Protein AF-A0A3D0RNT8-F1 (afdb_monomer_lite)

Secondary structure (DSSP, 8-state):
-PPPPHHHHHTTSPTT----EE-TTSPEEPTTSHHHHHHHH--SSEEEETT--TT-TTPPPP-SSHHHHHHHHHHS---SSEEEEEETT-----SS-EEEETTT-TTTTTS-EEEEEEE---TT---B-S-EEESS-EEEEEE-S-EEEEEEEE---SSSSEEEEEEESS-EEEEEEE---PPP-TTS--EEEEEEESS-EEEES-B--S-SS-SEEEEESS-EEEES-B--S-SS-SEEEE-S-B-TTT-SB-----EEEE-SS-EE--S-SS-SEEEEESS-EEEESEE--S-SS-SEEEEE--TTS---EEEEEEE----TTSEEEEEEESS-EEEEEEE--SSSEEEEEE-TTTT--EEEES-BS--STTT--SS-SEEEEESS-EEEES-B--S-SS-SEEEEESS-EEEES-B--S---SS-TT--SEEEEESSS-EEEES-B----SSS-SEEEEE-TT--EEEESS-B--S-SSEEEEEEESSS-EEEES-B--S-SSEEEEEEE-TT--EEEES-EEES-SSEEEEEEESSS-EEEES-EEE-TTT-SEEEEEEEEEEEEES-EEES-SS-SEEEEEEEEEEEES-EEES-SS-SEEEEETTTSS-B-TTSPPP--EEEEES-EEES-SSEEEEEE--TT-EEEEEEPPEEES-SSEEEEE--PPPPBPPP--------S-PPEEEEE--SSSPPPEE--TTT-SEEEEE-TTS-EEEEETT--SEEEEEEE-GGG-SS---TT-EEEEEEEEEEE-TTS-B---TTS-EEEEEEPPGGGTTS--EEEEEETTHHHHT-EEEEPPBP-TT--EESSTT-TT---EEEEEEEEETTEEEEEES--EEEEEEE-

Foldseek 3Di:
DPDQDPVNVVVPDPPPDDDFQADPVRDTDDCPDPRVVCSVPFADFKKDAPPAFAPGPLIDGGDLALVVVLVDLLVDPDAAEIETEGALPADAPDPAENEAECVRNVRYLQHEYEYEAQANRDTPDRDHHAAHEHAAAYEYYPGEYEYEYERYAQNHPPQPLERYEEAYAEEYYYYNYEQEQFDHHPVGRWERYAYHYQYEYEYENYEQENTAEEREEYEYLAAYEAENYEQENYQYESYAYAQQPADPPPRAGPGQYEYEYEYPAAYYQEHYQYESEEYHHCAAYHEYRYEQAQYCAESYAEEHRPLVAHHEYEYENYEQFNNAHYESEEYYYCYAYEYYLYEFWAYQEGYAYENQSHQYEYEYENYEQDDDCRTAHAAESEEYDHSAEYYAELYEQENHQFESYAEEHQEEYEHENYEQEHYNNPLPQDGESEEYEYAAYEYEAYNYEQECRPQYWSYEEYYEDAYEYEHEDAYEQENHNEESYEYEYEQYEYEYYQYEQENYAHESYHEEYEHQYEYYYEHYEQEQYAAEPEEYEYHEYEYEAYRYEFYRLARYAEHYEYEYQEYEYENYEQEQHLHESYEYEHQEEYEAYQYEQYQYNAESYEYYYPDQVDHDAPPDDFGAYEYEYEEYEQEQYAAESYEYARELPHDYYYPDDYHYYNHNHYHYHYHHDHGHHDPPPPPPDPCDPQQAEAEAEAEQDDGDWDFDDVVRHQWYWYAYPQGWIKTWGPPQGFTKDKHWDDCVRDLDHPDPPKAFQTKMFMFGAHPVRDGDWQLPIKMKTKDFAPPVDQVFDKWKWFWDCPPPVRSIDTQTWDAFDPPDKAQSDPPDPVRSKIFGGTWDDDPRMIMTMIRHGGMMTMITD

Sequence (861 aa):
VEEITVPEILEQAPEGTEIVVVNEEGEAEPLATEEAAEIISNSDPMWCPEGVNPGGVGCTPPFSDFASLLIELNGGSYTGNGVIWVEDGYDGNDNAQIEFDGNVLTNLSNNNLTINGGWDGVHGGGNITGTSSLDVSMVFVNWNGNITLNDLDINATDGAGFGLFVSNTGNIALDNVSVNGTTTNSFGFGDGAVIDTTGNVNITESEFNNNATNGLQVESGGTVTLETVSASNNTLTGAFIDTCIYNNVSGLCDGNGSVTITSGTTNVFNNNSFTGLIVDSGGGITINNTEANGNDLDGALLTSADDNGTGNVNISDSEFSDNQNGYGLDVLTDGNIDLDNVTVNNNGTGAVLGSTYGTGYVNINDSTFGDSDTTGNTWTGLHIDSGSTITLNNVIASYNGTNGAYLDAVGDITVTDSQFNDNVHFNFPQDPGLYATSNGGNITLTNVVANNNQFGAGVVLLTNGTGNVSVSDTSQFNGNGTFGIQAKTYDGDITLTDVEASNNASKGAYLNAYGSGNVFITGGDFVENGSYGIYATSSQGEVNVEDVTVTGNNITKFGAFLSGLNVFVSDSIFQSNTEAGLVIVAKEQVDLVNVTADQNGVNGVEVYTSQTNGCIKSEDDVINIAVNVDGGTYTNNGEYGLVVVPGPEGTLVFVNPATFGGNGLGDYLLDLTAPENCPEKEPSEPKPPTKPNNVVQVPFTGGTPVEQDCDLFSNTILELPNGTWIKVGCPFEGFSNLEGVLEEDLPSSLGAGVEFVAGISTSLTDGEGNTILNEDGTVTITFQIPEDSRARSYSVLFWDETLNDGAGGWVKLPVYEFGTSFPLHPDNPEDGRTIISGVQRVGDTITLTVDFSGVFVLVTP

Radius of gyration: 38.36 Å; chains: 1; bounding box: 95×87×112 Å

Structure (mmCIF, N/CA/C/O backbone):
data_AF-A0A3D0RNT8-F1
#
_entry.id   AF-A0A3D0RNT8-F1
#
loop_
_atom_site.group_PDB
_atom_site.id
_atom_site.type_symbol
_atom_site.label_atom_id
_atom_site.label_alt_id
_atom_site.label_comp_id
_atom_site.label_asym_id
_atom_site.label_entity_id
_atom_site.label_seq_id
_atom_site.pdbx_PDB_ins_code
_atom_site.Cartn_x
_atom_site.Cartn_y
_atom_site.Cartn_z
_atom_site.occupancy
_atom_site.B_iso_or_equiv
_atom_site.auth_seq_id
_atom_site.auth_comp_id
_atom_site.auth_asym_id
_atom_site.auth_atom_id
_atom_site.pdbx_PDB_model_num
ATOM 1 N N . VAL A 1 1 ? -43.207 -20.445 27.427 1.00 36.94 1 VAL A N 1
ATOM 2 C CA . VAL A 1 1 ? -43.995 -21.572 27.987 1.00 36.94 1 VAL A CA 1
ATOM 3 C C . VAL A 1 1 ? -44.948 -20.945 28.992 1.00 36.94 1 VAL A C 1
ATOM 5 O O . VAL A 1 1 ? -44.554 -19.957 29.584 1.00 36.94 1 VAL A O 1
ATOM 8 N N . GLU A 1 2 ? -46.205 -21.380 29.073 1.00 34.06 2 GLU A N 1
ATOM 9 C CA . GLU A 1 2 ? -47.181 -20.803 30.017 1.00 34.06 2 GLU A CA 1
ATOM 10 C C . GLU A 1 2 ? -46.670 -21.047 31.451 1.00 34.06 2 GLU A C 1
ATOM 12 O O . GLU A 1 2 ? -46.320 -22.186 31.767 1.00 34.06 2 GLU A O 1
ATOM 17 N N . GLU A 1 3 ? -46.522 -19.989 32.257 1.00 37.88 3 GLU A N 1
ATOM 18 C CA . GLU A 1 3 ? -46.023 -20.082 33.636 1.00 37.88 3 GLU A CA 1
ATOM 19 C C . GLU A 1 3 ? -46.899 -21.027 34.459 1.00 37.88 3 GLU A C 1
ATOM 21 O O . GLU A 1 3 ? -48.123 -20.887 34.498 1.00 37.88 3 GLU A O 1
ATOM 26 N N . ILE A 1 4 ? -46.265 -21.994 35.122 1.00 46.75 4 ILE A N 1
ATOM 27 C CA . ILE A 1 4 ? -46.949 -22.892 36.048 1.00 46.75 4 ILE A CA 1
ATOM 28 C C . ILE A 1 4 ? -47.226 -22.092 37.316 1.00 46.75 4 ILE A C 1
ATOM 30 O O . ILE A 1 4 ? -46.309 -21.652 38.003 1.00 46.75 4 ILE A O 1
ATOM 34 N N . THR A 1 5 ? -48.497 -21.908 37.639 1.00 48.31 5 THR A N 1
ATOM 35 C CA . THR A 1 5 ? -48.896 -21.133 38.812 1.00 48.31 5 THR A CA 1
ATOM 36 C C . THR A 1 5 ? -48.579 -21.898 40.106 1.00 48.31 5 THR A C 1
ATOM 38 O O . THR A 1 5 ? -48.598 -23.131 40.135 1.00 48.31 5 THR A O 1
ATOM 41 N N . VAL A 1 6 ? -48.343 -21.196 41.221 1.00 47.06 6 VAL A N 1
ATOM 42 C CA . VAL A 1 6 ? -48.129 -21.814 42.552 1.00 47.06 6 VAL A CA 1
ATOM 43 C C . VAL A 1 6 ? -49.173 -22.909 42.888 1.00 47.06 6 VAL A C 1
ATOM 45 O O . VAL A 1 6 ? -48.781 -23.974 43.369 1.00 47.06 6 VAL A O 1
ATOM 48 N N . PRO A 1 7 ? -50.482 -22.752 42.583 1.00 51.47 7 PRO A N 1
ATOM 49 C CA . PRO A 1 7 ? -51.470 -23.826 42.732 1.00 51.47 7 PRO A CA 1
ATOM 50 C C . PRO A 1 7 ? -51.181 -25.099 41.920 1.00 51.47 7 PRO A C 1
ATOM 52 O O . PRO A 1 7 ? -51.441 -26.196 42.410 1.00 51.47 7 PRO A O 1
ATOM 55 N N . GLU A 1 8 ? -50.643 -24.978 40.706 1.00 53.38 8 GLU A N 1
ATOM 56 C CA . GLU A 1 8 ? -50.334 -26.108 39.817 1.00 53.38 8 GLU A CA 1
ATOM 57 C C . GLU A 1 8 ? -49.049 -26.841 40.233 1.00 53.38 8 GLU A C 1
ATOM 59 O O . GLU A 1 8 ? -48.955 -28.058 40.063 1.00 53.38 8 GLU A O 1
ATOM 64 N N . ILE A 1 9 ? -48.088 -26.141 40.849 1.00 51.59 9 ILE A N 1
ATOM 65 C CA . ILE A 1 9 ? -46.906 -26.751 41.490 1.00 51.59 9 ILE A CA 1
ATOM 66 C C . ILE A 1 9 ? -47.327 -27.536 42.741 1.00 51.59 9 ILE A C 1
ATOM 68 O O . ILE A 1 9 ? -46.897 -28.674 42.949 1.00 51.59 9 ILE A O 1
ATOM 72 N N . LEU A 1 10 ? -48.227 -26.968 43.550 1.00 52.38 10 LEU A N 1
ATOM 73 C CA . LEU A 1 10 ? -48.774 -27.614 44.748 1.00 52.38 10 LEU A CA 1
ATOM 74 C C . LEU A 1 10 ? -49.600 -28.875 44.422 1.00 52.38 10 LEU A C 1
ATOM 76 O O . LEU A 1 10 ? -49.674 -29.785 45.247 1.00 52.38 10 LEU A O 1
ATOM 80 N N . GLU A 1 11 ? -50.178 -28.972 43.219 1.00 58.00 11 GLU A N 1
ATOM 81 C CA . GLU A 1 11 ? -50.943 -30.141 42.754 1.00 58.00 11 GLU A CA 1
ATOM 82 C C . GLU A 1 11 ? -50.047 -31.334 42.345 1.00 58.00 11 GLU A C 1
ATOM 84 O O . GLU A 1 11 ? -50.513 -32.474 42.284 1.00 58.00 11 GLU A O 1
ATOM 89 N N . GLN A 1 12 ? -48.746 -31.102 42.118 1.00 56.34 12 GLN A N 1
ATOM 90 C CA . GLN A 1 12 ? -47.762 -32.142 41.778 1.00 56.34 12 GLN A CA 1
ATOM 91 C C . GLN A 1 12 ? -47.109 -32.801 43.008 1.00 56.34 12 GLN A C 1
ATOM 93 O O . GLN A 1 12 ? -46.410 -33.812 42.874 1.00 56.34 12 GLN A O 1
ATOM 98 N N . ALA A 1 13 ? -47.343 -32.274 44.215 1.00 52.44 13 ALA A N 1
ATOM 99 C CA . ALA A 1 13 ? -46.828 -32.852 45.452 1.00 52.44 13 ALA A CA 1
ATOM 100 C C . ALA A 1 13 ? -47.549 -34.180 45.800 1.00 52.44 13 ALA A C 1
ATOM 102 O O . ALA A 1 13 ? -48.777 -34.259 45.718 1.00 52.44 13 ALA A O 1
ATOM 103 N N . PRO A 1 14 ? -46.834 -35.246 46.225 1.00 60.78 14 PRO A N 1
ATOM 104 C CA . PRO A 1 14 ? -47.451 -36.509 46.635 1.00 60.78 14 PRO A CA 1
ATOM 105 C C . PRO A 1 14 ? -48.518 -36.317 47.724 1.00 60.78 14 PRO A C 1
ATOM 107 O O . PRO A 1 14 ? -48.289 -35.575 48.684 1.00 60.78 14 PRO A O 1
ATOM 110 N N . GLU A 1 15 ? -49.644 -37.038 47.623 1.00 53.56 15 GLU A N 1
ATOM 111 C CA . GLU A 1 15 ? -50.714 -37.017 48.634 1.00 53.56 15 GLU A CA 1
ATOM 112 C C . GLU A 1 15 ? -50.135 -37.264 50.041 1.00 53.56 15 GLU A C 1
ATOM 114 O O . GLU A 1 15 ? -49.601 -38.337 50.333 1.00 53.56 15 GLU A O 1
ATOM 119 N N . GLY A 1 16 ? -50.257 -36.264 50.921 1.00 56.41 16 GLY A N 1
ATOM 120 C CA . GLY A 1 16 ? -49.773 -36.313 52.306 1.00 56.41 16 GLY A CA 1
ATOM 121 C C . GLY A 1 16 ? -48.445 -35.595 52.576 1.00 56.41 16 GLY A C 1
ATOM 122 O O . GLY A 1 16 ? -47.957 -35.673 53.701 1.00 56.41 16 GLY A O 1
ATOM 123 N N . THR A 1 17 ? -47.871 -34.901 51.591 1.00 54.34 17 THR A N 1
ATOM 124 C CA . THR A 1 17 ? -46.724 -34.001 51.803 1.00 54.34 17 THR A CA 1
ATOM 125 C C . THR A 1 17 ? -47.194 -32.708 52.475 1.00 54.34 17 THR A C 1
ATOM 127 O O . THR A 1 17 ? -48.007 -31.979 51.913 1.00 54.34 17 THR A O 1
ATOM 130 N N . GLU A 1 18 ? -46.721 -32.433 53.690 1.00 53.91 18 GLU A N 1
ATOM 131 C CA . GLU A 1 18 ? -47.002 -31.183 54.406 1.00 53.91 18 GLU A CA 1
ATOM 132 C C . GLU A 1 18 ? -45.981 -30.126 53.960 1.00 53.91 18 GLU A C 1
ATOM 134 O O . GLU A 1 18 ? -44.794 -30.241 54.265 1.00 53.91 18 GLU A O 1
ATOM 139 N N . ILE A 1 19 ? -46.432 -29.141 53.179 1.00 57.56 19 ILE A N 1
ATOM 140 C CA . ILE A 1 19 ? -45.622 -27.991 52.761 1.00 57.56 19 ILE A CA 1
ATOM 141 C C . ILE A 1 19 ? -45.844 -26.892 53.796 1.00 57.56 19 ILE A C 1
ATOM 143 O O . ILE A 1 19 ? -46.975 -26.452 54.003 1.00 57.56 19 ILE A O 1
ATOM 147 N N . VAL A 1 20 ? -44.769 -26.494 54.471 1.00 61.50 20 VAL A N 1
ATOM 148 C CA . VAL A 1 20 ? -44.786 -25.458 55.504 1.00 61.50 20 VAL A CA 1
ATOM 149 C C . VAL A 1 20 ? -43.882 -24.331 55.039 1.00 61.50 20 VAL A C 1
ATOM 151 O O . VAL A 1 20 ? -42.683 -24.540 54.865 1.00 61.50 20 VAL A O 1
ATOM 154 N N . VAL A 1 21 ? -44.470 -23.157 54.837 1.00 60.28 21 VAL A N 1
ATOM 155 C CA . VAL A 1 21 ? -43.735 -21.904 54.659 1.00 60.28 21 VAL A CA 1
ATOM 156 C C . VAL A 1 21 ? -43.373 -21.406 56.049 1.00 60.28 21 VAL A C 1
ATOM 158 O O . VAL A 1 21 ? -44.198 -21.507 56.954 1.00 60.28 21 VAL A O 1
ATOM 161 N N . VAL A 1 22 ? -42.143 -20.948 56.261 1.00 59.16 22 VAL A N 1
ATOM 162 C CA . VAL A 1 22 ? -41.695 -20.437 57.563 1.00 59.16 22 VAL A CA 1
ATOM 163 C C . VAL A 1 22 ? -41.197 -19.007 57.415 1.00 59.16 22 VAL A C 1
ATOM 165 O O . VAL A 1 22 ? -40.478 -18.720 56.464 1.00 59.16 22 VAL A O 1
ATOM 168 N N . ASN A 1 23 ? -41.589 -18.128 58.337 1.00 58.38 23 ASN A N 1
ATOM 169 C CA . ASN A 1 23 ? -41.120 -16.742 58.375 1.00 58.38 23 ASN A CA 1
ATOM 170 C C . ASN A 1 23 ? -39.698 -16.630 58.966 1.00 58.38 23 ASN A C 1
ATOM 172 O O . ASN A 1 23 ? -39.095 -17.626 59.380 1.00 58.38 23 ASN A O 1
ATOM 176 N N . GLU A 1 24 ? -39.161 -15.408 59.028 1.00 48.56 24 GLU A N 1
ATOM 177 C CA . GLU A 1 24 ? -37.798 -15.113 59.504 1.00 48.56 24 GLU A CA 1
ATOM 178 C C . GLU A 1 24 ? -37.537 -15.546 60.964 1.00 48.56 24 GLU A C 1
ATOM 180 O O . GLU A 1 24 ? -36.390 -15.768 61.361 1.00 48.56 24 GLU A O 1
ATOM 185 N N . GLU A 1 25 ? -38.587 -15.741 61.770 1.00 60.88 25 GLU A N 1
ATOM 186 C CA . GLU A 1 25 ? -38.492 -16.254 63.142 1.00 60.88 25 GLU A CA 1
ATOM 187 C C . GLU A 1 25 ? -38.649 -17.784 63.255 1.00 60.88 25 GLU A C 1
ATOM 189 O O . GLU A 1 25 ? -38.535 -18.346 64.351 1.00 60.88 25 GLU A O 1
ATOM 194 N N . GLY A 1 26 ? -38.859 -18.481 62.133 1.00 52.38 26 GLY A N 1
ATOM 195 C CA . GLY A 1 26 ? -39.056 -19.930 62.072 1.00 52.38 26 GLY A CA 1
ATOM 196 C C . GLY A 1 26 ? -40.466 -20.386 62.463 1.00 52.38 26 GLY A C 1
ATOM 197 O O . GLY A 1 26 ? -40.655 -21.560 62.804 1.00 52.38 26 GLY A O 1
ATOM 198 N N . GLU A 1 27 ? -41.449 -19.484 62.445 1.00 72.44 27 GLU A N 1
ATOM 199 C CA . GLU A 1 27 ? -42.859 -19.799 62.669 1.00 72.44 27 GLU A CA 1
ATOM 200 C C . GLU A 1 27 ? -43.545 -20.172 61.348 1.00 72.44 27 GLU A C 1
ATOM 202 O O . GLU A 1 27 ? -43.221 -19.648 60.288 1.00 72.44 27 GLU A O 1
ATOM 207 N N . ALA A 1 28 ? -44.471 -21.133 61.402 1.00 69.75 28 ALA A N 1
ATOM 208 C CA . ALA A 1 28 ? -45.167 -21.634 60.221 1.00 69.75 28 ALA A CA 1
ATOM 209 C C . ALA A 1 28 ? -46.209 -20.625 59.717 1.00 69.75 28 ALA A C 1
ATOM 211 O O . ALA A 1 28 ? -47.204 -20.375 60.403 1.00 69.75 28 ALA A O 1
ATOM 212 N N . GLU A 1 29 ? -46.019 -20.141 58.494 1.00 70.69 29 GLU A N 1
ATOM 213 C CA . GLU A 1 29 ? -46.945 -19.270 57.785 1.00 70.69 29 GLU A CA 1
ATOM 214 C C . GLU A 1 29 ? -47.987 -20.084 56.997 1.00 70.69 29 GLU A C 1
ATOM 216 O O . GLU A 1 29 ? -47.645 -21.020 56.260 1.00 70.69 29 GLU A O 1
ATOM 221 N N . PRO A 1 30 ? -49.293 -19.789 57.141 1.00 75.69 30 PRO A N 1
ATOM 222 C CA . PRO A 1 30 ? -50.318 -20.460 56.356 1.00 75.69 30 PRO A CA 1
ATOM 223 C C . PRO A 1 30 ? -50.180 -20.108 54.871 1.00 75.69 30 PRO A C 1
ATOM 225 O O . PRO A 1 30 ? -50.306 -18.950 54.520 1.00 75.69 30 PRO A O 1
ATOM 228 N N . LEU A 1 31 ? -50.085 -21.104 53.984 1.00 62.34 31 LEU A N 1
ATOM 229 C CA . LEU A 1 31 ? -49.948 -20.974 52.512 1.00 62.34 31 LEU A CA 1
ATOM 230 C C . LEU A 1 31 ? -50.923 -20.016 51.782 1.00 62.34 31 LEU A C 1
ATOM 232 O O . LEU A 1 31 ? -50.772 -19.782 50.589 1.00 62.34 31 LEU A O 1
ATOM 236 N N . ALA A 1 32 ? -51.965 -19.525 52.455 1.00 63.22 32 ALA A N 1
ATOM 237 C CA . ALA A 1 32 ? -52.946 -18.584 51.919 1.00 63.22 32 ALA A CA 1
ATOM 238 C C . ALA A 1 32 ? -52.801 -17.157 52.489 1.00 63.22 32 ALA A C 1
ATOM 240 O O . ALA A 1 32 ? -53.681 -16.327 52.248 1.00 63.22 32 ALA A O 1
ATOM 241 N N . THR A 1 33 ? -51.772 -16.881 53.299 1.00 67.19 33 THR A N 1
ATOM 242 C CA . THR A 1 33 ? -51.439 -15.525 53.746 1.00 67.19 33 THR A CA 1
ATOM 243 C C . THR A 1 33 ? -50.652 -14.801 52.662 1.00 67.19 33 THR A C 1
ATOM 245 O O . THR A 1 33 ? -49.938 -15.419 51.879 1.00 67.19 33 THR A O 1
ATOM 248 N N . GLU A 1 34 ? -50.814 -13.480 52.613 1.00 57.44 34 GLU A N 1
ATOM 249 C CA . GLU A 1 34 ? -49.979 -12.596 51.789 1.00 57.44 34 GLU A CA 1
ATOM 250 C C . GLU A 1 34 ? -48.502 -12.759 52.178 1.00 57.44 34 GLU A C 1
ATOM 252 O O . GLU A 1 34 ? -47.658 -12.851 51.309 1.00 57.44 34 GLU A O 1
ATOM 257 N N . GLU A 1 35 ? -48.230 -12.988 53.463 1.00 57.88 35 GLU A N 1
ATOM 258 C CA . GLU A 1 35 ? -46.904 -13.278 54.024 1.00 57.88 35 GLU A CA 1
ATOM 259 C C . GLU A 1 35 ? -46.332 -14.626 53.539 1.00 57.88 35 GLU A C 1
ATOM 261 O O . GLU A 1 35 ? -45.178 -14.701 53.137 1.00 57.88 35 GLU A O 1
ATOM 266 N N . ALA A 1 36 ? -47.135 -15.696 53.458 1.00 60.16 36 ALA A N 1
ATOM 267 C CA . ALA A 1 36 ? -46.698 -16.951 52.839 1.00 60.16 36 ALA A CA 1
ATOM 268 C C . ALA A 1 36 ? -46.531 -16.832 51.320 1.00 60.16 36 ALA A C 1
ATOM 270 O O . ALA A 1 36 ? -45.703 -17.536 50.749 1.00 60.16 36 ALA A O 1
ATOM 271 N N . ALA A 1 37 ? -47.329 -15.979 50.672 1.00 58.16 37 ALA A N 1
ATOM 272 C CA . ALA A 1 37 ? -47.181 -15.674 49.259 1.00 58.16 37 ALA A CA 1
ATOM 273 C C . ALA A 1 37 ? -45.892 -14.886 49.014 1.00 58.16 37 ALA A C 1
ATOM 275 O O . ALA A 1 37 ? -45.153 -15.300 48.145 1.00 58.16 37 ALA A O 1
ATOM 276 N N . GLU A 1 38 ? -45.562 -13.866 49.809 1.00 54.59 38 GLU A N 1
ATOM 277 C CA . GLU A 1 38 ? -44.288 -13.128 49.768 1.00 54.59 38 GLU A CA 1
ATOM 278 C C . GLU A 1 38 ? -43.092 -14.057 50.033 1.00 54.59 38 GLU A C 1
ATOM 280 O O . GLU A 1 38 ? -42.132 -14.053 49.274 1.00 54.59 38 GLU A O 1
ATOM 285 N N . ILE A 1 39 ? -43.167 -14.956 51.021 1.00 56.38 39 ILE A N 1
ATOM 286 C CA . ILE A 1 39 ? -42.094 -15.938 51.272 1.00 56.38 39 ILE A CA 1
ATOM 287 C C . ILE A 1 39 ? -41.946 -16.949 50.111 1.00 56.38 39 ILE A C 1
ATOM 289 O O . ILE A 1 39 ? -40.857 -17.474 49.890 1.00 56.38 39 ILE A O 1
ATOM 293 N N . ILE A 1 40 ? -43.020 -17.239 49.366 1.00 56.16 40 ILE A N 1
ATOM 294 C CA . ILE A 1 40 ? -42.989 -18.085 48.155 1.00 56.16 40 ILE A CA 1
ATOM 295 C C . ILE A 1 40 ? -42.632 -17.274 46.887 1.00 56.16 40 ILE A C 1
ATOM 297 O O . ILE A 1 40 ? -42.178 -17.868 45.914 1.00 56.16 40 ILE A O 1
ATOM 301 N N . SER A 1 41 ? -42.847 -15.954 46.884 1.00 56.28 41 SER A N 1
ATOM 302 C CA . SER A 1 41 ? -42.858 -15.061 45.709 1.00 56.28 41 SER A CA 1
ATOM 303 C C . SER A 1 41 ? -41.675 -14.093 45.644 1.00 56.28 41 SER A C 1
ATOM 305 O O . SER A 1 41 ? -41.664 -13.245 44.757 1.00 56.28 41 SER A O 1
ATOM 307 N N . ASN A 1 42 ? -40.706 -14.166 46.551 1.00 61.03 42 ASN A N 1
ATOM 308 C CA . ASN A 1 42 ? -39.620 -13.195 46.562 1.00 61.03 42 ASN A CA 1
ATOM 309 C C . ASN A 1 42 ? -38.315 -13.820 46.093 1.00 61.03 42 ASN A C 1
ATOM 311 O O . ASN A 1 42 ? -37.627 -14.465 46.890 1.00 61.03 42 ASN A O 1
ATOM 315 N N . SER A 1 43 ? -37.902 -13.503 44.871 1.00 66.88 43 SER A N 1
ATOM 316 C CA . SER A 1 43 ? -36.477 -13.446 44.603 1.00 66.88 43 SER A CA 1
ATOM 317 C C . SER A 1 43 ? -36.131 -12.345 43.611 1.00 66.88 43 SER A C 1
ATOM 319 O O . SER A 1 43 ? -36.518 -12.407 42.465 1.00 66.88 43 SER A O 1
ATOM 321 N N . ASP A 1 44 ? -35.368 -11.368 44.104 1.00 74.88 44 ASP A N 1
ATOM 322 C CA . ASP A 1 44 ? -34.297 -10.615 43.435 1.00 74.88 44 ASP A CA 1
ATOM 323 C C . ASP A 1 44 ? -34.287 -9.102 43.748 1.00 74.88 44 ASP A C 1
ATOM 325 O O . ASP A 1 44 ? -35.303 -8.507 44.071 1.00 74.88 44 ASP A O 1
ATOM 329 N N . PRO A 1 45 ? -33.118 -8.441 43.735 1.00 91.88 45 PRO A N 1
ATOM 330 C CA . PRO A 1 45 ? -31.788 -9.037 43.773 1.00 91.88 45 PRO A CA 1
ATOM 331 C C . PRO A 1 45 ? -31.443 -9.562 45.184 1.00 91.88 45 PRO A C 1
ATOM 333 O O . PRO A 1 45 ? -31.858 -9.005 46.203 1.00 91.88 45 PRO A O 1
ATOM 336 N N . MET A 1 46 ? -30.663 -10.648 45.263 1.00 92.94 46 MET A N 1
ATOM 337 C CA . MET A 1 46 ? -30.217 -11.264 46.528 1.00 92.94 46 MET A CA 1
ATOM 338 C C . MET A 1 46 ? -28.705 -11.476 46.539 1.00 92.94 46 MET A C 1
ATOM 340 O O . MET A 1 46 ? -28.162 -12.085 45.624 1.00 92.94 46 MET A O 1
ATOM 344 N N . TRP A 1 47 ? -28.021 -11.068 47.611 1.00 96.31 47 TRP A N 1
ATOM 345 C CA . TRP A 1 47 ? -26.596 -11.355 47.793 1.00 96.31 47 TRP A CA 1
ATOM 346 C C . TRP A 1 47 ? -26.378 -12.615 48.633 1.00 96.31 47 TRP A C 1
ATOM 348 O O . TRP A 1 47 ? -26.988 -12.782 49.688 1.00 96.31 47 TRP A O 1
ATOM 358 N N . CYS A 1 48 ? -25.442 -13.464 48.219 1.00 95.62 48 CYS A N 1
ATOM 359 C CA . CYS A 1 48 ? -24.999 -14.649 48.945 1.00 95.62 48 CYS A CA 1
ATOM 360 C C . CYS A 1 48 ? -23.466 -14.714 49.020 1.00 95.62 48 CYS A C 1
ATOM 362 O O . CYS A 1 48 ? -22.794 -14.331 48.062 1.00 95.62 48 CYS A O 1
ATOM 364 N N . PRO A 1 49 ? -22.878 -15.254 50.105 1.00 96.19 49 PRO A N 1
ATOM 365 C CA . PRO A 1 49 ? -21.446 -15.532 50.145 1.00 96.19 49 PRO A CA 1
ATOM 366 C C . PRO A 1 49 ? -21.025 -16.489 49.022 1.00 96.19 49 PRO A C 1
ATOM 368 O O . PRO A 1 49 ? -21.768 -17.403 48.663 1.00 96.19 49 PRO A O 1
ATOM 371 N N . GLU A 1 50 ? -19.808 -16.330 48.503 1.00 95.56 50 GLU A N 1
ATOM 372 C CA . GLU A 1 50 ? -19.266 -17.208 47.462 1.00 95.56 50 GLU A CA 1
ATOM 373 C C . GLU A 1 50 ? -19.360 -18.692 47.871 1.00 95.56 50 GLU A C 1
ATOM 375 O O . GLU A 1 50 ? -18.977 -19.092 48.975 1.00 95.56 50 GLU A O 1
ATOM 380 N N . GLY A 1 51 ? -19.885 -19.522 46.965 1.00 92.56 51 GLY A N 1
ATOM 381 C CA . GLY A 1 51 ? -20.108 -20.953 47.196 1.00 92.56 51 GLY A CA 1
ATOM 382 C C . GLY A 1 51 ? -21.379 -21.297 47.986 1.00 92.56 51 GLY A C 1
ATOM 383 O O . GLY A 1 51 ? -21.608 -22.477 48.262 1.00 92.56 51 GLY A O 1
ATOM 384 N N . VAL A 1 52 ? -22.203 -20.308 48.345 1.00 93.50 52 VAL A N 1
ATOM 385 C CA . VAL A 1 52 ? -23.529 -20.501 48.947 1.00 93.50 52 VAL A CA 1
ATOM 386 C C . VAL A 1 52 ? -24.603 -20.269 47.884 1.00 93.50 52 VAL A C 1
ATOM 388 O O . VAL A 1 52 ? -24.638 -19.220 47.248 1.00 93.50 52 VAL A O 1
ATOM 391 N N . ASN A 1 53 ? -25.486 -21.253 47.700 1.00 89.75 53 ASN A N 1
ATOM 392 C CA . ASN A 1 53 ? -26.621 -21.131 46.783 1.00 89.75 53 ASN A CA 1
ATOM 393 C C . ASN A 1 53 ? -27.639 -20.088 47.296 1.00 89.75 53 ASN A C 1
ATOM 395 O O . ASN A 1 53 ? -27.744 -19.918 48.517 1.00 89.75 53 ASN A O 1
ATOM 399 N N . PRO A 1 54 ? -28.426 -19.463 46.399 1.00 89.81 54 PRO A N 1
ATOM 400 C CA . PRO A 1 54 ? -29.499 -18.526 46.746 1.00 89.81 54 PRO A CA 1
ATOM 401 C C . PRO A 1 54 ? -30.386 -19.022 47.892 1.00 89.81 54 PRO A C 1
ATOM 403 O O . PRO A 1 54 ? -30.758 -20.197 47.929 1.00 89.81 54 PRO A O 1
ATOM 406 N N . GLY A 1 55 ? -30.703 -18.155 48.854 1.00 84.56 55 GLY A N 1
ATOM 407 C CA . GLY A 1 55 ? -31.495 -18.506 50.041 1.00 84.56 55 GLY A CA 1
ATOM 408 C C . GLY A 1 55 ? -30.758 -19.344 51.098 1.00 84.56 55 GLY A C 1
ATOM 409 O O . GLY A 1 55 ? -31.361 -19.809 52.067 1.00 84.56 55 GLY A O 1
ATOM 410 N N . GLY A 1 56 ? -29.456 -19.582 50.922 1.00 86.38 56 GLY A N 1
ATOM 411 C CA . GLY A 1 56 ? -28.611 -20.290 51.878 1.00 86.38 56 GLY A CA 1
ATOM 412 C C . GLY A 1 56 ? -28.234 -19.467 53.117 1.00 86.38 56 GLY A C 1
ATOM 413 O O . GLY A 1 56 ? -28.527 -18.280 53.255 1.00 86.38 56 GLY A O 1
ATOM 414 N N . VAL A 1 57 ? -27.537 -20.111 54.059 1.00 87.50 57 VAL A N 1
ATOM 415 C CA . VAL A 1 57 ? -27.092 -19.449 55.297 1.00 87.50 57 VAL A CA 1
ATOM 416 C C . VAL A 1 57 ? -26.101 -18.330 54.973 1.00 87.50 57 VAL A C 1
ATOM 418 O O . VAL A 1 57 ? -25.032 -18.590 54.426 1.00 87.50 57 VAL A O 1
ATOM 421 N N . GLY A 1 58 ? -26.425 -17.111 55.406 1.00 89.12 58 GLY A N 1
ATOM 422 C CA . GLY A 1 58 ? -25.584 -15.927 55.223 1.00 89.12 58 GLY A CA 1
ATOM 423 C C . GLY A 1 58 ? -25.939 -15.082 54.001 1.00 89.12 58 GLY A C 1
ATOM 424 O O . GLY A 1 58 ? -25.320 -14.034 53.834 1.00 89.12 58 GLY A O 1
ATOM 425 N N . CYS A 1 59 ? -26.913 -15.506 53.189 1.00 92.44 59 CYS A N 1
ATOM 426 C CA . CYS A 1 59 ? -27.506 -14.649 52.168 1.00 92.44 59 CYS A CA 1
ATOM 427 C C . CYS A 1 59 ? -28.320 -13.515 52.804 1.00 92.44 59 CYS A C 1
ATOM 429 O O . CYS A 1 59 ? -28.793 -13.638 53.939 1.00 92.44 59 CYS A O 1
ATOM 431 N N . THR A 1 60 ? -28.484 -12.419 52.070 1.00 92.75 60 THR A N 1
ATOM 432 C CA . THR A 1 60 ? -29.464 -11.387 52.407 1.00 92.75 60 THR A CA 1
ATOM 433 C C . THR A 1 60 ? -30.885 -11.944 52.258 1.00 92.75 60 THR A C 1
ATOM 435 O O . THR A 1 60 ? -31.088 -12.927 51.537 1.00 92.75 60 THR A O 1
ATOM 438 N N . PRO A 1 61 ? -31.894 -11.303 52.869 1.00 87.94 61 PRO A N 1
ATOM 439 C CA . PRO A 1 61 ? -33.260 -11.406 52.369 1.00 87.94 61 PRO A CA 1
ATOM 440 C C . PRO A 1 61 ? -33.328 -11.018 50.874 1.00 87.94 61 PRO A C 1
ATOM 442 O O . PRO A 1 61 ? -32.436 -10.310 50.388 1.00 87.94 61 PRO A O 1
ATOM 445 N N . PRO A 1 62 ? -34.344 -11.482 50.130 1.00 84.75 62 PRO A N 1
ATOM 446 C CA . PRO A 1 62 ? -34.633 -10.974 48.791 1.00 84.75 62 PRO A CA 1
ATOM 447 C C . PRO A 1 62 ? -35.141 -9.526 48.866 1.00 84.75 62 PRO A C 1
ATOM 449 O O . PRO A 1 62 ? -35.799 -9.147 49.838 1.00 84.75 62 PRO A O 1
ATOM 452 N N . PHE A 1 63 ? -34.842 -8.726 47.844 1.00 88.19 63 PHE A N 1
ATOM 453 C CA . PHE A 1 63 ? -35.327 -7.348 47.719 1.00 88.19 63 PHE A CA 1
ATOM 454 C C . PHE A 1 63 ? -36.322 -7.227 46.560 1.00 88.19 63 PHE A C 1
ATOM 456 O O . PHE A 1 63 ? -36.890 -8.233 46.162 1.00 88.19 63 PHE A O 1
ATOM 463 N N . SER A 1 64 ? -36.637 -6.006 46.129 1.00 83.31 64 SER A N 1
ATOM 464 C CA . SER A 1 64 ? -37.441 -5.733 44.925 1.00 83.31 64 SER A CA 1
ATOM 465 C C . SER A 1 64 ? -36.703 -4.863 43.906 1.00 83.31 64 SER A C 1
ATOM 467 O O . SER A 1 64 ? -37.219 -4.603 42.824 1.00 83.31 64 SER A O 1
ATOM 469 N N . ASP A 1 65 ? -35.556 -4.315 44.310 1.00 88.88 65 ASP A N 1
ATOM 470 C CA . ASP A 1 65 ? -34.708 -3.418 43.536 1.00 88.88 65 ASP A CA 1
ATOM 471 C C . ASP A 1 65 ? -33.277 -3.444 44.102 1.00 88.88 65 ASP A C 1
ATOM 473 O O . ASP A 1 65 ? -33.043 -3.824 45.263 1.00 88.88 65 ASP A O 1
ATOM 477 N N . PHE A 1 66 ? -32.298 -3.030 43.295 1.00 93.56 66 PHE A N 1
ATOM 478 C CA . PHE A 1 66 ? -30.904 -2.965 43.735 1.00 93.56 66 PHE A CA 1
ATOM 479 C C . PHE A 1 66 ? -30.695 -1.900 44.806 1.00 93.56 66 PHE A C 1
ATOM 481 O O . PHE A 1 66 ? -29.858 -2.083 45.691 1.00 93.56 66 PHE A O 1
ATOM 488 N N . ALA A 1 67 ? -31.453 -0.802 44.779 1.00 90.75 67 ALA A N 1
ATOM 489 C CA . ALA A 1 67 ? -31.324 0.265 45.768 1.00 90.75 67 ALA A CA 1
ATOM 490 C C . ALA A 1 67 ? -31.532 -0.254 47.205 1.00 90.75 67 ALA A C 1
ATOM 492 O O . ALA A 1 67 ? -30.761 0.078 48.112 1.00 90.75 67 ALA A O 1
ATOM 493 N N . SER A 1 68 ? -32.535 -1.105 47.413 1.00 90.44 68 SER A N 1
ATOM 494 C CA . SER A 1 68 ? -32.860 -1.717 48.702 1.00 90.44 68 SER A CA 1
ATOM 495 C C . SER A 1 68 ? -31.809 -2.744 49.123 1.00 90.44 68 SER A C 1
ATOM 497 O O . SER A 1 68 ? -31.369 -2.721 50.276 1.00 90.44 68 SER A O 1
ATOM 499 N N . LEU A 1 69 ? -31.329 -3.570 48.185 1.00 93.44 69 LEU A N 1
ATOM 500 C CA . LEU A 1 69 ? -30.220 -4.495 48.434 1.00 93.44 69 LEU A CA 1
ATOM 501 C C . LEU A 1 69 ? -28.947 -3.747 48.858 1.00 93.44 69 LEU A C 1
ATOM 503 O O . LEU A 1 69 ? -28.311 -4.103 49.850 1.00 93.44 69 LEU A O 1
ATOM 507 N N . LEU A 1 70 ? -28.576 -2.686 48.142 1.00 94.25 70 LEU A N 1
ATOM 508 C CA . LEU A 1 70 ? -27.372 -1.901 48.420 1.00 94.25 70 LEU A CA 1
ATOM 509 C C . LEU A 1 70 ? -27.433 -1.219 49.798 1.00 94.25 70 LEU A C 1
ATOM 511 O O . LEU A 1 70 ? -26.418 -1.146 50.499 1.00 94.25 70 LEU A O 1
ATOM 515 N N . ILE A 1 71 ? -28.617 -0.769 50.234 1.00 92.69 71 ILE A N 1
ATOM 516 C CA . ILE A 1 71 ? -28.832 -0.241 51.592 1.00 92.69 71 ILE A CA 1
ATOM 517 C C . ILE A 1 71 ? -28.568 -1.324 52.649 1.00 92.69 71 ILE A C 1
ATOM 519 O O . ILE A 1 71 ? -27.874 -1.051 53.635 1.00 92.69 71 ILE A O 1
ATOM 523 N N . GLU A 1 72 ? -29.080 -2.541 52.447 1.00 94.56 72 GLU A N 1
ATOM 524 C CA . GLU A 1 72 ? -28.855 -3.670 53.357 1.00 94.56 72 GLU A CA 1
ATOM 525 C C . GLU A 1 72 ? -27.373 -4.073 53.403 1.00 94.56 72 GLU A C 1
ATOM 527 O O . GLU A 1 72 ? -26.808 -4.253 54.485 1.00 94.56 72 GLU A O 1
ATOM 532 N N . LEU A 1 73 ? -26.700 -4.144 52.251 1.00 95.12 73 LEU A N 1
ATOM 533 C CA . LEU A 1 73 ? -25.282 -4.508 52.171 1.00 95.12 73 LEU A CA 1
ATOM 534 C C . LEU A 1 73 ? -24.363 -3.514 52.896 1.00 95.12 73 LEU A C 1
ATOM 536 O O . LEU A 1 73 ? -23.361 -3.928 53.487 1.00 95.12 73 LEU A O 1
ATOM 540 N N . ASN A 1 74 ? -24.717 -2.226 52.898 1.00 93.19 74 ASN A N 1
ATOM 541 C CA . ASN A 1 74 ? -24.008 -1.178 53.637 1.00 93.19 74 ASN A CA 1
ATOM 542 C C . ASN A 1 74 ? -24.273 -1.246 55.156 1.00 93.19 74 ASN A C 1
ATOM 544 O O . ASN A 1 74 ? -23.381 -1.010 55.971 1.00 93.19 74 ASN A O 1
ATOM 548 N N . GLY A 1 75 ? -25.512 -1.556 55.557 1.00 81.25 75 GLY A N 1
ATOM 549 C CA . GLY A 1 75 ? -25.920 -1.619 56.966 1.00 81.25 75 GLY A CA 1
ATOM 550 C C . GLY A 1 75 ? -25.596 -2.938 57.680 1.00 81.25 75 GLY A C 1
ATOM 551 O O . GLY A 1 75 ? -25.563 -2.974 58.915 1.00 81.25 75 GLY A O 1
ATOM 552 N N . GLY A 1 76 ? -25.383 -4.015 56.921 1.00 74.25 76 GLY A N 1
ATOM 553 C CA . GLY A 1 76 ? -25.305 -5.386 57.416 1.00 74.25 76 GLY A CA 1
ATOM 554 C C . GLY A 1 76 ? -23.918 -5.879 57.845 1.00 74.25 76 GLY A C 1
ATOM 555 O O . GLY A 1 76 ? -22.919 -5.165 57.849 1.00 74.25 76 GLY A O 1
ATOM 556 N N . SER A 1 77 ? -23.858 -7.159 58.237 1.00 85.31 77 SER A N 1
ATOM 557 C CA . SER A 1 77 ? -22.620 -7.854 58.656 1.00 85.31 77 SER A CA 1
ATOM 558 C C . SER A 1 77 ? -21.951 -8.645 57.518 1.00 85.31 77 SER A C 1
ATOM 560 O O . SER A 1 77 ? -21.132 -9.528 57.784 1.00 85.31 77 SER A O 1
ATOM 562 N N . TYR A 1 78 ? -22.326 -8.373 56.265 1.00 92.69 78 TYR A N 1
ATOM 563 C CA . TYR A 1 78 ? -21.884 -9.115 55.083 1.00 92.69 78 TYR A CA 1
ATOM 564 C C . TYR A 1 78 ? -20.413 -8.811 54.778 1.00 92.69 78 TYR A C 1
ATOM 566 O O . TYR A 1 78 ? -20.001 -7.653 54.754 1.00 92.69 78 TYR A O 1
ATOM 574 N N . THR A 1 79 ? -19.597 -9.850 54.603 1.00 92.62 79 THR A N 1
ATOM 575 C CA . THR A 1 79 ? -18.153 -9.738 54.337 1.00 92.62 79 THR A CA 1
ATOM 576 C C . THR A 1 79 ? -17.690 -10.922 53.495 1.00 92.62 79 THR A C 1
ATOM 578 O O . THR A 1 79 ? -18.310 -11.985 53.542 1.00 92.62 79 THR A O 1
ATOM 581 N N . GLY A 1 80 ? -16.563 -10.768 52.799 1.00 94.62 80 GLY A N 1
ATOM 582 C CA . GLY A 1 80 ? -16.009 -11.811 51.936 1.00 94.62 80 GLY A CA 1
ATOM 583 C C . GLY A 1 80 ? -16.510 -11.703 50.498 1.00 94.62 80 GLY A C 1
ATOM 584 O O . GLY A 1 80 ? -17.252 -10.783 50.158 1.00 94.62 80 GLY A O 1
ATOM 585 N N . ASN A 1 81 ? -16.057 -12.631 49.655 1.00 97.69 81 ASN A N 1
ATOM 586 C CA . ASN A 1 81 ? -16.514 -12.730 48.272 1.00 97.69 81 ASN A CA 1
ATOM 587 C C . ASN A 1 81 ? -18.005 -13.075 48.248 1.00 97.69 81 ASN A C 1
ATOM 589 O O . ASN A 1 81 ? -18.471 -13.842 49.099 1.00 97.69 81 ASN A O 1
ATOM 593 N N . GLY A 1 82 ? -18.737 -12.556 47.270 1.00 96.56 82 GLY A N 1
ATOM 594 C CA . GLY A 1 82 ? -20.163 -12.827 47.164 1.00 96.56 82 GLY A CA 1
ATOM 595 C C . GLY A 1 82 ? -20.707 -12.758 45.750 1.00 96.56 82 GLY A C 1
ATOM 596 O O . GLY A 1 82 ? -20.094 -12.178 44.856 1.00 96.56 82 GLY A O 1
ATOM 597 N N . VAL A 1 83 ? -21.871 -13.375 45.588 1.00 97.25 83 VAL A N 1
ATOM 598 C CA . VAL A 1 83 ? -22.632 -13.462 44.348 1.00 97.25 83 VAL A CA 1
ATOM 599 C C . VAL A 1 83 ? -23.983 -12.797 44.577 1.00 97.25 83 VAL A C 1
ATOM 601 O O . VAL A 1 83 ? -24.686 -13.158 45.522 1.00 97.25 83 VAL A O 1
ATOM 604 N N . ILE A 1 84 ? -24.338 -11.836 43.734 1.00 97.06 84 ILE A N 1
ATOM 605 C CA . ILE A 1 84 ? -25.694 -11.309 43.626 1.00 97.06 84 ILE A CA 1
ATOM 606 C C . ILE A 1 84 ? -26.419 -12.128 42.566 1.00 97.06 84 ILE A C 1
ATOM 608 O O . ILE A 1 84 ? -25.932 -12.247 41.446 1.00 97.06 84 ILE A O 1
ATOM 612 N N . TRP A 1 85 ? -27.557 -12.697 42.932 1.00 95.19 85 TRP A N 1
ATOM 613 C CA . TRP A 1 85 ? -28.437 -13.434 42.035 1.00 95.19 85 TRP A CA 1
ATOM 614 C C . TRP A 1 85 ? -29.625 -12.553 41.663 1.00 95.19 85 TRP A C 1
ATOM 616 O O . TRP A 1 85 ? -30.249 -11.959 42.550 1.00 95.19 85 TRP A O 1
ATOM 626 N N . VAL A 1 86 ? -29.901 -12.475 40.365 1.00 94.62 86 VAL A N 1
ATOM 627 C CA . VAL A 1 86 ? -30.985 -11.689 39.765 1.00 94.62 86 VAL A CA 1
ATOM 628 C C . VAL A 1 86 ? -31.845 -12.640 38.937 1.00 94.62 86 VAL A C 1
ATOM 630 O O . VAL A 1 86 ? -31.293 -13.453 38.189 1.00 94.62 86 VAL A O 1
ATOM 633 N N . GLU A 1 87 ? -33.169 -12.620 39.111 1.00 92.38 87 GLU A N 1
ATOM 634 C CA . GLU A 1 87 ? -34.033 -13.567 38.406 1.00 92.38 87 GLU A CA 1
ATOM 635 C C . GLU A 1 87 ? -34.108 -13.246 36.910 1.00 92.38 87 GLU A C 1
ATOM 637 O O . GLU A 1 87 ? -33.983 -12.101 36.477 1.00 92.38 87 GLU A O 1
ATOM 642 N N . ASP A 1 88 ? -34.358 -14.271 36.099 1.00 89.38 88 ASP A N 1
ATOM 643 C CA . ASP A 1 88 ? -34.657 -14.153 34.663 1.00 89.38 88 ASP A CA 1
ATOM 644 C C . ASP A 1 88 ? -35.865 -13.234 34.397 1.00 89.38 88 ASP A C 1
ATOM 646 O O . ASP A 1 88 ? -35.949 -12.555 33.379 1.00 89.38 88 ASP A O 1
ATOM 650 N N . GLY A 1 89 ? -36.800 -13.180 35.351 1.00 85.56 89 GLY A N 1
ATOM 651 C CA . GLY A 1 89 ? -37.970 -12.309 35.304 1.00 85.56 89 GLY A CA 1
ATOM 652 C C . GLY A 1 89 ? -37.725 -10.860 35.731 1.00 85.56 89 GLY A C 1
ATOM 653 O O . GLY A 1 89 ? -38.685 -10.089 35.685 1.00 85.56 89 GLY A O 1
ATOM 654 N N . TYR A 1 90 ? -36.506 -10.482 36.144 1.00 87.44 90 TYR A N 1
ATOM 655 C CA . TYR A 1 90 ? -36.226 -9.124 36.615 1.00 87.44 90 TYR A CA 1
ATOM 656 C C . TYR A 1 90 ? -36.508 -8.099 35.520 1.00 87.44 90 TYR A C 1
ATOM 658 O O . TYR A 1 90 ? -35.945 -8.170 34.424 1.00 87.44 90 TYR A O 1
ATOM 666 N N . ASP A 1 91 ? -37.381 -7.139 35.823 1.00 71.94 91 ASP A N 1
ATOM 667 C CA . ASP A 1 91 ? -37.860 -6.143 34.867 1.00 71.94 91 ASP A CA 1
ATOM 668 C C . ASP A 1 91 ? -37.359 -4.720 35.147 1.00 71.94 91 ASP A C 1
ATOM 670 O O . ASP A 1 91 ? -37.880 -3.770 34.562 1.00 71.94 91 ASP A O 1
ATOM 674 N N . GLY A 1 92 ? -36.327 -4.568 35.988 1.00 66.06 92 GLY A N 1
ATOM 675 C CA . GLY A 1 92 ? -35.701 -3.274 36.256 1.00 66.06 92 GLY A CA 1
ATOM 676 C C . GLY A 1 92 ? -36.639 -2.310 36.984 1.00 66.06 92 GLY A C 1
ATOM 677 O O . GLY A 1 92 ? -36.971 -1.249 36.480 1.00 66.06 92 GLY A O 1
ATOM 678 N N . ASN A 1 93 ? -37.073 -2.624 38.207 1.00 70.25 93 ASN A N 1
ATOM 679 C CA . ASN A 1 93 ? -37.791 -1.642 39.041 1.00 70.25 93 ASN A CA 1
ATOM 680 C C . ASN A 1 93 ? -36.853 -0.580 39.664 1.00 70.25 93 ASN A C 1
ATOM 682 O O . ASN A 1 93 ? -37.186 0.062 40.670 1.00 70.25 93 ASN A O 1
ATOM 686 N N . ASP A 1 94 ? -35.682 -0.363 39.065 1.00 81.44 94 ASP A N 1
ATOM 687 C CA . ASP A 1 94 ? -34.673 0.570 39.532 1.00 81.44 94 ASP A CA 1
ATOM 688 C C . ASP A 1 94 ? -34.987 1.977 39.003 1.00 81.44 94 ASP A C 1
ATOM 690 O O . ASP A 1 94 ? -34.968 2.275 37.820 1.00 81.44 94 ASP A O 1
ATOM 694 N N . ASN A 1 95 ? -35.290 2.913 39.902 1.00 78.00 95 ASN A N 1
ATOM 695 C CA . ASN A 1 95 ? -35.670 4.279 39.502 1.00 78.00 95 ASN A CA 1
ATOM 696 C C . ASN A 1 95 ? -34.467 5.231 39.347 1.00 78.00 95 ASN A C 1
ATOM 698 O O . ASN A 1 95 ? -34.643 6.445 39.190 1.00 78.00 95 ASN A O 1
ATOM 702 N N . ALA A 1 96 ? -33.252 4.707 39.498 1.00 85.19 96 ALA A N 1
ATOM 703 C CA . ALA A 1 96 ? -31.994 5.433 39.431 1.00 85.19 96 ALA A CA 1
ATOM 704 C C . ALA A 1 96 ? -30.847 4.453 39.169 1.00 85.19 96 ALA A C 1
ATOM 706 O O . ALA A 1 96 ? -30.975 3.272 39.466 1.00 85.19 96 ALA A O 1
ATOM 707 N N . GLN A 1 97 ? -29.724 4.984 38.692 1.00 90.94 97 GLN A N 1
ATOM 708 C CA . GLN A 1 97 ? -28.455 4.278 38.523 1.00 90.94 97 GLN A CA 1
ATOM 709 C C . GLN A 1 97 ? -28.136 3.294 39.667 1.00 90.94 97 GLN A C 1
ATOM 711 O O . GLN A 1 97 ? -28.192 3.657 40.847 1.00 90.94 97 GLN A O 1
ATOM 716 N N . ILE A 1 98 ? -27.740 2.072 39.301 1.00 94.81 98 ILE A N 1
ATOM 717 C CA . ILE A 1 98 ? -27.296 1.023 40.225 1.00 94.81 98 ILE A CA 1
ATOM 718 C C . ILE A 1 98 ? -25.812 1.245 40.526 1.00 94.81 98 ILE A C 1
ATOM 720 O O . ILE A 1 98 ? -24.950 0.904 39.719 1.00 94.81 98 ILE A O 1
ATOM 724 N N . GLU A 1 99 ? -25.503 1.830 41.686 1.00 95.50 99 GLU A N 1
ATOM 725 C CA . GLU A 1 99 ? -24.137 2.237 42.045 1.00 95.50 99 GLU A CA 1
ATOM 726 C C . GLU A 1 99 ? -23.523 1.375 43.164 1.00 95.50 99 GLU A C 1
ATOM 728 O O . GLU A 1 99 ? -23.900 1.449 44.337 1.00 95.50 99 GLU A O 1
ATOM 733 N N . PHE A 1 100 ? -22.496 0.603 42.809 1.00 96.88 100 PHE A N 1
ATOM 734 C CA . PHE A 1 100 ? -21.603 -0.110 43.718 1.00 96.88 100 PHE A CA 1
ATOM 735 C C . PHE A 1 100 ? -20.373 0.751 44.042 1.00 96.88 100 PHE A C 1
ATOM 737 O O . PHE A 1 100 ? -19.302 0.586 43.453 1.00 96.88 100 PHE A O 1
ATOM 744 N N . ASP A 1 101 ? -20.509 1.662 45.009 1.00 96.50 101 ASP A N 1
ATOM 745 C CA . ASP A 1 101 ? -19.388 2.474 45.501 1.00 96.50 101 ASP A CA 1
ATOM 746 C C . ASP A 1 101 ? -18.656 1.786 46.662 1.00 96.50 101 ASP A C 1
ATOM 748 O O . ASP A 1 101 ? -19.188 1.610 47.763 1.00 96.50 101 ASP A O 1
ATOM 752 N N . GLY A 1 102 ? -17.386 1.442 46.454 1.00 95.50 102 GLY A N 1
ATOM 753 C CA . GLY A 1 102 ? -16.536 0.831 47.468 1.00 95.50 102 GLY A CA 1
ATOM 754 C C . GLY A 1 102 ? -16.180 1.736 48.655 1.00 95.50 102 GLY A C 1
ATOM 755 O O . GLY A 1 102 ? -15.748 1.218 49.692 1.00 95.50 102 GLY A O 1
ATOM 756 N N . ASN A 1 103 ? -16.406 3.054 48.559 1.00 95.19 103 ASN A N 1
ATOM 757 C CA . ASN A 1 103 ? -16.357 3.972 49.705 1.00 95.19 103 ASN A CA 1
ATOM 758 C C . ASN A 1 103 ? -17.611 3.887 50.587 1.00 95.19 103 ASN A C 1
ATOM 760 O O . ASN A 1 103 ? -17.558 4.266 51.760 1.00 95.19 103 ASN A O 1
ATOM 764 N N . VAL A 1 104 ? -18.723 3.392 50.039 1.00 95.44 104 VAL A N 1
ATOM 765 C CA . VAL A 1 104 ? -19.960 3.105 50.773 1.00 95.44 104 VAL A CA 1
ATOM 766 C C . VAL A 1 104 ? -19.902 1.672 51.303 1.00 95.44 104 VAL A C 1
ATOM 768 O O . VAL A 1 104 ? -19.922 1.456 52.513 1.00 95.44 104 VAL A O 1
ATOM 771 N N . LEU A 1 105 ? -19.699 0.694 50.419 1.00 95.75 105 LEU A N 1
ATOM 772 C CA . LEU A 1 105 ? -19.645 -0.740 50.726 1.00 95.75 105 LEU A CA 1
ATOM 773 C C . LEU A 1 105 ? -18.251 -1.192 51.202 1.00 95.75 105 LEU A C 1
ATOM 775 O O . LEU A 1 105 ? -17.676 -2.165 50.710 1.00 95.75 105 LEU A O 1
ATOM 779 N N . THR A 1 106 ? -17.686 -0.485 52.184 1.00 94.38 106 THR A N 1
ATOM 780 C CA . THR A 1 106 ? -16.303 -0.701 52.673 1.00 94.38 106 THR A CA 1
ATOM 781 C C . THR A 1 106 ? -16.040 -2.099 53.253 1.00 94.38 106 THR A C 1
ATOM 783 O O . THR A 1 106 ? -14.893 -2.548 53.321 1.00 94.38 106 THR A O 1
ATOM 786 N N . ASN A 1 107 ? -17.093 -2.798 53.681 1.00 93.69 107 ASN A N 1
ATOM 787 C CA . ASN A 1 107 ? -17.076 -4.182 54.159 1.00 93.69 107 ASN A CA 1
ATOM 788 C C . ASN A 1 107 ? -16.897 -5.213 53.032 1.00 93.69 107 ASN A C 1
ATOM 790 O O . ASN A 1 107 ? -16.424 -6.322 53.298 1.00 93.69 107 ASN A O 1
ATOM 794 N N . LEU A 1 108 ? -17.243 -4.850 51.794 1.00 95.44 108 LEU A N 1
ATOM 795 C CA . LEU A 1 108 ? -17.257 -5.747 50.639 1.00 95.44 108 LEU A CA 1
ATOM 796 C C . LEU A 1 108 ? -16.213 -5.380 49.586 1.00 95.44 108 LEU A C 1
ATOM 798 O O . LEU A 1 108 ? -15.669 -6.292 48.978 1.00 95.44 108 LEU A O 1
ATOM 802 N N . SER A 1 109 ? -15.853 -4.103 49.444 1.00 95.25 109 SER A N 1
ATOM 803 C CA . SER A 1 109 ? -15.061 -3.585 48.318 1.00 95.25 109 SER A CA 1
ATOM 804 C C . SER A 1 109 ? -13.666 -4.185 48.122 1.00 95.25 109 SER A C 1
ATOM 806 O O . SER A 1 109 ? -13.094 -4.067 47.045 1.00 95.25 109 SER A O 1
ATOM 808 N N . ASN A 1 110 ? -13.112 -4.872 49.125 1.00 95.94 110 ASN A N 1
ATOM 809 C CA . ASN A 1 110 ? -11.848 -5.615 49.011 1.00 95.94 110 ASN A CA 1
ATOM 810 C C . ASN A 1 110 ? -12.013 -7.084 48.585 1.00 95.94 110 ASN A C 1
ATOM 812 O O . ASN A 1 110 ? -11.034 -7.828 48.588 1.00 95.94 110 ASN A O 1
ATOM 816 N N . ASN A 1 111 ? -13.233 -7.517 48.281 1.00 96.69 111 ASN A N 1
ATOM 817 C CA . ASN A 1 111 ? -13.574 -8.894 47.947 1.00 96.69 111 ASN A CA 1
ATOM 818 C C . ASN A 1 111 ? -14.163 -8.973 46.538 1.00 96.69 111 ASN A C 1
ATOM 820 O O . ASN A 1 111 ? -14.651 -7.981 45.996 1.00 96.69 111 ASN A O 1
ATOM 824 N N . ASN A 1 112 ? -14.130 -10.167 45.954 1.00 97.88 112 ASN A N 1
ATOM 825 C CA . ASN A 1 112 ? -14.693 -10.397 44.632 1.00 97.88 112 ASN A CA 1
ATOM 826 C C . ASN A 1 112 ? -16.219 -10.304 44.678 1.00 97.88 112 ASN A C 1
ATOM 828 O O . ASN A 1 112 ? -16.852 -10.829 45.601 1.00 97.88 112 ASN A O 1
ATOM 832 N N . LEU A 1 113 ? -16.783 -9.663 43.663 1.00 98.19 113 LEU A N 1
ATOM 833 C CA . LEU A 1 113 ? -18.215 -9.541 43.464 1.00 98.19 113 LEU A CA 1
ATOM 834 C C . LEU A 1 113 ? -18.585 -10.177 42.130 1.00 98.19 113 LEU A C 1
ATOM 836 O O . LEU A 1 113 ? -18.037 -9.816 41.092 1.00 98.19 113 LEU A O 1
ATOM 840 N N . THR A 1 114 ? -19.532 -11.102 42.170 1.00 98.31 114 THR A N 1
ATOM 841 C CA . THR A 1 114 ? -20.175 -11.645 40.977 1.00 98.31 114 THR A CA 1
ATOM 842 C C . THR A 1 114 ? -21.631 -11.202 40.954 1.00 98.31 114 THR A C 1
ATOM 844 O O . THR A 1 114 ? -22.277 -11.211 41.999 1.00 98.31 114 THR A O 1
ATOM 847 N N . ILE A 1 115 ? -22.157 -10.836 39.792 1.00 97.81 115 ILE A N 1
ATOM 848 C CA . ILE A 1 115 ? -23.590 -10.660 39.556 1.00 97.81 115 ILE A CA 1
ATOM 849 C C . ILE A 1 115 ? -23.993 -11.664 38.479 1.00 97.81 115 ILE A C 1
ATOM 851 O O . ILE A 1 115 ? -23.456 -11.620 37.378 1.00 97.81 115 ILE A O 1
ATOM 855 N N . ASN A 1 116 ? -24.901 -12.574 38.824 1.00 96.31 116 ASN A N 1
ATOM 856 C CA . ASN A 1 116 ? -25.467 -13.570 37.920 1.00 96.31 116 ASN A CA 1
ATOM 857 C C . ASN A 1 116 ? -26.926 -13.216 37.649 1.00 96.31 116 ASN A C 1
ATOM 859 O O . ASN A 1 116 ? -27.756 -13.317 38.559 1.00 96.31 116 ASN A O 1
ATOM 863 N N . GLY A 1 117 ? -27.217 -12.818 36.415 1.00 95.69 117 GLY A N 1
ATOM 864 C CA . GLY A 1 117 ? -28.577 -12.717 35.913 1.00 95.69 117 GLY A CA 1
ATOM 865 C C . GLY A 1 117 ? -29.128 -14.053 35.431 1.00 95.69 117 GLY A C 1
ATOM 866 O O . GLY A 1 117 ? -28.448 -15.078 35.450 1.00 95.69 117 GLY A O 1
ATOM 867 N N . GLY A 1 118 ? -30.397 -14.047 35.034 1.00 94.06 118 GLY A N 1
ATOM 868 C CA . GLY A 1 118 ? -31.065 -15.201 34.451 1.00 94.06 118 GLY A CA 1
ATOM 869 C C . GLY A 1 118 ? -31.409 -16.311 35.439 1.00 94.06 118 GLY A C 1
ATOM 870 O O . GLY A 1 118 ? -31.698 -17.426 35.008 1.00 94.06 118 GLY A O 1
ATOM 871 N N . TRP A 1 119 ? -31.349 -16.069 36.749 1.00 94.00 119 TRP A N 1
ATOM 872 C CA . TRP A 1 119 ? -31.630 -17.099 37.747 1.00 94.00 119 TRP A CA 1
ATOM 873 C C . TRP A 1 119 ? -33.112 -17.517 37.742 1.00 94.00 119 TRP A C 1
ATOM 875 O O . TRP A 1 119 ? -34.008 -16.690 37.614 1.00 94.00 119 TRP A O 1
ATOM 885 N N . ASP A 1 120 ? -33.386 -18.810 37.930 1.00 89.31 120 ASP A N 1
ATOM 886 C CA . ASP A 1 120 ? -34.744 -19.381 37.922 1.00 89.31 120 ASP A CA 1
ATOM 887 C C . ASP A 1 120 ? -35.607 -19.076 39.168 1.00 89.31 120 ASP A C 1
ATOM 889 O O . ASP A 1 120 ? -36.713 -19.611 39.284 1.00 89.31 120 ASP A O 1
ATOM 893 N N . GLY A 1 121 ? -35.097 -18.296 40.128 1.00 85.12 121 GLY A N 1
ATOM 894 C CA . GLY A 1 121 ? -35.782 -17.962 41.387 1.00 85.12 121 GLY A CA 1
ATOM 895 C C . GLY A 1 121 ? -35.858 -19.105 42.408 1.00 85.12 121 GLY A C 1
ATOM 896 O O . GLY A 1 121 ? -36.358 -18.958 43.531 1.00 85.12 121 GLY A O 1
ATOM 897 N N . VAL A 1 122 ? -35.345 -20.295 42.073 1.00 83.69 122 VAL A N 1
ATOM 898 C CA . VAL A 1 122 ? -35.486 -21.473 42.933 1.00 83.69 122 VAL A CA 1
ATOM 899 C C . VAL A 1 122 ? -34.423 -21.468 44.026 1.00 83.69 122 VAL A C 1
ATOM 901 O O . VAL A 1 122 ? -33.259 -21.802 43.808 1.00 83.69 122 VAL A O 1
ATOM 904 N N . HIS A 1 123 ? -34.842 -21.171 45.257 1.00 82.31 123 HIS A N 1
ATOM 905 C CA . HIS A 1 123 ? -33.970 -21.185 46.431 1.00 82.31 123 HIS A CA 1
ATOM 906 C C . HIS A 1 123 ? -33.263 -22.540 46.617 1.00 82.31 123 HIS A C 1
ATOM 908 O O . HIS A 1 123 ? -33.856 -23.617 46.514 1.00 82.31 123 HIS A O 1
ATOM 914 N N . GLY A 1 124 ? -31.968 -22.492 46.924 1.00 77.81 124 GLY A N 1
ATOM 915 C CA . GLY A 1 124 ? -31.091 -23.657 47.021 1.00 77.81 124 GLY A CA 1
ATOM 916 C C . GLY A 1 124 ? -30.623 -24.215 45.670 1.00 77.81 124 GLY A C 1
ATOM 917 O O . GLY A 1 124 ? -29.725 -25.063 45.667 1.00 77.81 124 GLY A O 1
ATOM 918 N N . GLY A 1 125 ? -31.173 -23.737 44.550 1.00 79.50 125 GLY A N 1
ATOM 919 C CA . GLY A 1 125 ? -30.699 -23.956 43.184 1.00 79.50 125 GLY A CA 1
ATOM 920 C C . GLY A 1 125 ? -30.046 -22.689 42.625 1.00 79.50 125 GLY A C 1
ATOM 921 O O . GLY A 1 125 ? -30.384 -21.588 43.028 1.00 79.50 125 GLY A O 1
ATOM 922 N N . GLY A 1 126 ? -29.070 -22.848 41.734 1.00 83.62 126 GLY A N 1
ATOM 923 C CA . GLY A 1 126 ? -28.415 -21.734 41.035 1.00 83.62 126 GLY A CA 1
ATOM 924 C C . GLY A 1 126 ? -28.489 -21.935 39.527 1.00 83.62 126 GLY A C 1
ATOM 925 O O . GLY A 1 126 ? -27.473 -21.810 38.850 1.00 83.62 126 GLY A O 1
ATOM 926 N N . ASN A 1 127 ? -29.641 -22.400 39.026 1.00 90.69 127 ASN A N 1
ATOM 927 C CA . ASN A 1 127 ? -29.804 -22.641 37.596 1.00 90.69 127 ASN A CA 1
ATOM 928 C C . ASN A 1 127 ? -30.037 -21.308 36.885 1.00 90.69 127 ASN A C 1
ATOM 930 O O . ASN A 1 127 ? -30.831 -20.498 37.358 1.00 90.69 127 ASN A O 1
ATOM 934 N N . ILE A 1 128 ? -29.387 -21.139 35.738 1.00 92.94 128 ILE A N 1
ATOM 935 C CA . ILE A 1 128 ? -29.591 -20.006 34.837 1.00 92.94 128 ILE A CA 1
ATOM 936 C C . ILE A 1 128 ? -30.513 -20.458 33.697 1.00 92.94 128 ILE A C 1
ATOM 938 O O . ILE A 1 128 ? -30.266 -21.502 33.081 1.00 92.94 128 ILE A O 1
ATOM 942 N N . THR A 1 129 ? -31.602 -19.728 33.457 1.00 92.38 129 THR A N 1
ATOM 943 C CA . THR A 1 129 ? -32.619 -20.019 32.429 1.00 92.38 129 THR A CA 1
ATOM 944 C C . THR A 1 129 ? -32.691 -18.987 31.310 1.00 92.38 129 THR A C 1
ATOM 946 O O . THR A 1 129 ? -33.274 -19.298 30.268 1.00 92.38 129 THR A O 1
ATOM 949 N N . GLY A 1 130 ? -32.069 -17.823 31.488 1.00 92.62 130 GLY A N 1
ATOM 950 C CA . GLY A 1 130 ? -32.078 -16.723 30.529 1.00 92.62 130 GLY A CA 1
ATOM 951 C C . GLY A 1 130 ? -31.129 -15.606 30.953 1.00 92.62 130 GLY A C 1
ATOM 952 O O . GLY A 1 130 ? -30.016 -15.897 31.376 1.00 92.62 130 GLY A O 1
ATOM 953 N N . THR A 1 131 ? -31.566 -14.355 30.836 1.00 93.94 131 THR A N 1
ATOM 954 C CA . THR A 1 131 ? -30.776 -13.147 31.133 1.00 93.94 131 THR A CA 1
ATOM 955 C C . THR A 1 131 ? -31.642 -12.137 31.874 1.00 93.94 131 THR A C 1
ATOM 957 O O . THR A 1 131 ? -32.783 -11.918 31.472 1.00 93.94 131 THR A O 1
ATOM 960 N N . SER A 1 132 ? -31.108 -11.470 32.896 1.00 94.56 132 SER A N 1
ATOM 961 C CA . SER A 1 132 ? -31.862 -10.449 33.642 1.00 94.56 132 SER A CA 1
ATOM 962 C C . SER A 1 132 ? -31.770 -9.073 32.985 1.00 94.56 132 SER A C 1
ATOM 964 O O . SER A 1 132 ? -30.672 -8.628 32.651 1.00 94.56 132 SER A O 1
ATOM 966 N N . SER A 1 133 ? -32.901 -8.371 32.861 1.00 92.25 133 SER A N 1
ATOM 967 C CA . SER A 1 133 ? -32.959 -7.028 32.271 1.00 92.25 133 SER A CA 1
ATOM 968 C C . SER A 1 133 ? -32.843 -5.933 33.331 1.00 92.25 133 SER A C 1
ATOM 970 O O . SER A 1 133 ? -33.594 -5.911 34.300 1.00 92.25 133 SER A O 1
ATOM 972 N N . LEU A 1 134 ? -31.957 -4.968 33.106 1.00 91.88 134 LEU A N 1
ATOM 973 C CA . LEU A 1 134 ? -31.742 -3.782 33.937 1.00 91.88 134 LEU A CA 1
ATOM 974 C C . LEU A 1 134 ? -32.098 -2.539 33.110 1.00 91.88 134 LEU A C 1
ATOM 976 O O . LEU A 1 134 ? -31.623 -2.404 31.989 1.00 91.88 134 LEU A O 1
ATOM 980 N N . ASP A 1 135 ? -32.935 -1.632 33.614 1.00 88.94 135 ASP A N 1
ATOM 981 C CA . ASP A 1 135 ? -33.476 -0.488 32.847 1.00 88.94 135 ASP A CA 1
ATOM 982 C C . ASP A 1 135 ? -32.720 0.843 33.068 1.00 88.94 135 ASP A C 1
ATOM 984 O O . ASP A 1 135 ? -32.985 1.874 32.428 1.00 88.94 135 ASP A O 1
ATOM 988 N N . VAL A 1 136 ? -31.728 0.808 33.955 1.00 92.38 136 VAL A N 1
ATOM 989 C CA . VAL A 1 136 ? -30.861 1.922 34.350 1.00 92.38 136 VAL A CA 1
ATOM 990 C C . VAL A 1 136 ? -29.388 1.554 34.189 1.00 92.38 136 VAL A C 1
ATOM 992 O O . VAL A 1 136 ? -29.028 0.387 34.039 1.00 92.38 136 VAL A O 1
ATOM 995 N N . SER A 1 137 ? -28.519 2.564 34.235 1.00 95.00 137 SER A N 1
ATOM 996 C CA . SER A 1 137 ? -27.073 2.349 34.177 1.00 95.00 137 SER A CA 1
ATOM 997 C C . SER A 1 137 ? -26.547 1.608 35.411 1.00 95.00 137 SER A C 1
ATOM 999 O O . SER A 1 137 ? -27.044 1.790 36.527 1.00 95.00 137 SER A O 1
ATOM 1001 N N . MET A 1 138 ? -25.501 0.803 35.217 1.00 96.25 138 MET A N 1
ATOM 1002 C CA . MET A 1 138 ? -24.797 0.094 36.286 1.00 96.25 138 MET A CA 1
ATOM 1003 C C . MET A 1 138 ? -23.379 0.644 36.454 1.00 96.25 138 MET A C 1
ATOM 1005 O O . MET A 1 138 ? -22.643 0.813 35.482 1.00 96.25 138 MET A O 1
ATOM 1009 N N . VAL A 1 139 ? -22.994 0.930 37.699 1.00 97.19 139 VAL A N 1
ATOM 1010 C CA . VAL A 1 139 ? -21.751 1.628 38.038 1.00 97.19 139 VAL A CA 1
ATOM 1011 C C . VAL A 1 139 ? -21.001 0.912 39.147 1.00 97.19 139 VAL A C 1
ATOM 1013 O O . VAL A 1 139 ? -21.556 0.640 40.206 1.00 97.19 139 VAL A O 1
ATOM 1016 N N . PHE A 1 140 ? -19.706 0.691 38.941 1.00 97.94 140 PHE A N 1
ATOM 1017 C CA . PHE A 1 140 ? -18.778 0.204 39.955 1.00 97.94 140 PHE A CA 1
ATOM 1018 C C . PHE A 1 140 ? -17.645 1.206 40.114 1.00 97.94 140 PHE A C 1
ATOM 1020 O O . PHE A 1 140 ? -16.925 1.489 39.160 1.00 97.94 140 PHE A O 1
ATOM 1027 N N . VAL A 1 141 ? -17.461 1.730 41.323 1.00 97.12 141 VAL A N 1
ATOM 1028 C CA . VAL A 1 141 ? -16.398 2.699 41.619 1.00 97.12 141 VAL A CA 1
ATOM 1029 C C . VAL A 1 141 ? -15.708 2.354 42.928 1.00 97.12 141 VAL A C 1
ATOM 1031 O O . VAL A 1 141 ? -16.325 1.857 43.867 1.00 97.12 141 VAL A O 1
ATOM 1034 N N . ASN A 1 142 ? -14.408 2.641 43.016 1.00 95.19 142 ASN A N 1
ATOM 1035 C CA . ASN A 1 142 ? -13.602 2.423 44.225 1.00 95.19 142 ASN A CA 1
ATOM 1036 C C . ASN A 1 142 ? -13.586 0.958 44.707 1.00 95.19 142 ASN A C 1
ATOM 1038 O O . ASN A 1 142 ? -13.452 0.693 45.906 1.00 95.19 142 ASN A O 1
ATOM 1042 N N . TRP A 1 143 ? -13.739 0.001 43.789 1.00 96.00 143 TRP A N 1
ATOM 1043 C CA . TRP A 1 143 ? -13.734 -1.424 44.108 1.00 96.00 143 TRP A CA 1
ATOM 1044 C C . TRP A 1 143 ? -12.331 -2.022 43.927 1.00 96.00 143 TRP A C 1
ATOM 1046 O O . TRP A 1 143 ? -11.647 -1.756 42.942 1.00 96.00 143 TRP A O 1
ATOM 1056 N N . ASN A 1 144 ? -11.872 -2.832 44.881 1.00 95.88 144 ASN A N 1
ATOM 1057 C CA . ASN A 1 144 ? -10.540 -3.448 44.837 1.00 95.88 144 ASN A CA 1
ATOM 1058 C C . ASN A 1 144 ? -10.566 -4.926 44.442 1.00 95.88 144 ASN A C 1
ATOM 1060 O O . ASN A 1 144 ? -9.580 -5.440 43.921 1.00 95.88 144 ASN A O 1
ATOM 1064 N N . GLY A 1 145 ? -11.663 -5.628 44.727 1.00 95.88 145 GLY A N 1
ATOM 1065 C CA . GLY A 1 145 ? -11.827 -7.012 44.296 1.00 95.88 145 GLY A CA 1
ATOM 1066 C C . GLY A 1 145 ? -12.094 -7.140 42.798 1.00 95.88 145 GLY A C 1
ATOM 1067 O O . GLY A 1 145 ? -12.291 -6.151 42.087 1.00 95.88 145 GLY A O 1
ATOM 1068 N N . ASN A 1 146 ? -12.130 -8.382 42.325 1.00 98.12 146 ASN A N 1
ATOM 1069 C CA . ASN A 1 146 ? -12.562 -8.663 40.960 1.00 98.12 146 ASN A CA 1
ATOM 1070 C C . ASN A 1 146 ? -14.074 -8.443 40.830 1.00 98.12 146 ASN A C 1
ATOM 1072 O O . ASN A 1 146 ? -14.813 -8.690 41.788 1.00 98.12 146 ASN A O 1
ATOM 1076 N N . ILE A 1 147 ? -14.520 -8.029 39.649 1.00 98.62 147 ILE A N 1
ATOM 1077 C CA . ILE A 1 147 ? -15.938 -7.908 39.304 1.00 98.62 147 ILE A CA 1
ATOM 1078 C C . ILE A 1 147 ? -16.231 -8.886 38.168 1.00 98.62 147 ILE A C 1
ATOM 1080 O O . ILE A 1 147 ? -15.484 -8.965 37.194 1.00 98.62 147 ILE A O 1
ATOM 1084 N N . THR A 1 148 ? -17.304 -9.654 38.311 1.00 98.69 148 THR A N 1
ATOM 1085 C CA . THR A 1 148 ? -17.783 -10.589 37.292 1.00 98.69 148 THR A CA 1
ATOM 1086 C C . THR A 1 148 ? -19.265 -10.357 37.052 1.00 98.69 148 THR A C 1
ATOM 1088 O O . THR A 1 148 ? -20.030 -10.382 38.012 1.00 98.69 148 THR A O 1
ATOM 1091 N N . LEU A 1 149 ? -19.665 -10.140 35.805 1.00 98.75 149 LEU A N 1
ATOM 1092 C CA . LEU A 1 149 ? -21.059 -9.968 35.402 1.00 98.75 149 LEU A CA 1
ATOM 1093 C C . LEU A 1 149 ? -21.414 -11.061 34.398 1.00 98.75 149 LEU A C 1
ATOM 1095 O O . LEU A 1 149 ? -20.708 -11.201 33.403 1.00 98.75 149 LEU A O 1
ATOM 1099 N N . ASN A 1 150 ? -22.483 -11.806 34.667 1.00 98.44 150 ASN A N 1
ATOM 1100 C CA . ASN A 1 150 ? -22.939 -12.890 33.807 1.00 98.44 150 ASN A CA 1
ATOM 1101 C C . ASN A 1 150 ? -24.429 -12.742 33.495 1.00 98.44 150 ASN A C 1
ATOM 1103 O O . ASN A 1 150 ? -25.207 -12.468 34.414 1.00 98.44 150 ASN A O 1
ATOM 1107 N N . ASP A 1 151 ? -24.814 -12.985 32.243 1.00 97.88 151 ASP A N 1
ATOM 1108 C CA . ASP A 1 151 ? -26.212 -13.138 31.814 1.00 97.88 151 ASP A CA 1
ATOM 1109 C C . ASP A 1 151 ? -27.091 -11.900 32.105 1.00 97.88 151 ASP A C 1
ATOM 1111 O O . ASP A 1 151 ? -28.178 -11.996 32.687 1.00 97.88 151 ASP A O 1
ATOM 1115 N N . LEU A 1 152 ? -26.613 -10.712 31.719 1.00 97.31 152 LEU A N 1
ATOM 1116 C CA . LEU A 1 152 ? -27.282 -9.426 31.973 1.00 97.31 152 LEU A CA 1
ATOM 1117 C C . LEU A 1 152 ? -27.581 -8.667 30.680 1.00 97.31 152 LEU A C 1
ATOM 1119 O O . LEU A 1 152 ? -26.730 -8.578 29.802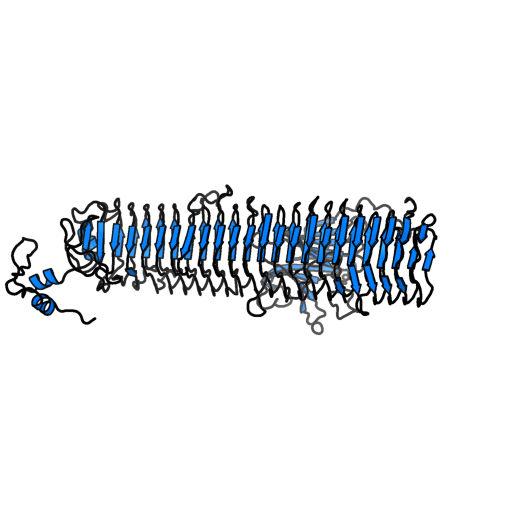 1.00 97.31 152 LEU A O 1
ATOM 1123 N N . ASP A 1 153 ? -28.747 -8.027 30.616 1.00 95.94 153 ASP A N 1
ATOM 1124 C CA . ASP A 1 153 ? -29.112 -7.062 29.575 1.00 95.94 153 ASP A CA 1
ATOM 1125 C C . ASP A 1 153 ? -29.332 -5.672 30.195 1.00 95.94 153 ASP A C 1
ATOM 1127 O O . ASP A 1 153 ? -30.324 -5.425 30.878 1.00 95.94 153 ASP A O 1
ATOM 1131 N N . ILE A 1 154 ? -28.374 -4.765 30.006 1.00 95.56 154 ILE A N 1
ATOM 1132 C CA . ILE A 1 154 ? -28.351 -3.415 30.579 1.00 95.56 154 ILE A CA 1
ATOM 1133 C C . ILE A 1 154 ? -28.908 -2.422 29.552 1.00 95.56 154 ILE A C 1
ATOM 1135 O O . ILE A 1 154 ? -28.189 -1.851 28.730 1.00 95.56 154 ILE A O 1
ATOM 1139 N N . ASN A 1 155 ? -30.209 -2.172 29.647 1.00 90.81 155 ASN A N 1
ATOM 1140 C CA . ASN A 1 155 ? -30.989 -1.261 28.816 1.00 90.81 155 ASN A CA 1
ATOM 1141 C C . ASN A 1 155 ? -31.062 0.146 29.438 1.00 90.81 155 ASN A C 1
ATOM 1143 O O . ASN A 1 155 ? -32.142 0.652 29.747 1.00 90.81 155 ASN A O 1
ATOM 1147 N N . ALA A 1 156 ? -29.912 0.792 29.644 1.00 88.50 156 ALA A N 1
ATOM 1148 C CA . ALA A 1 156 ? -29.841 2.058 30.374 1.00 88.50 156 ALA A CA 1
ATOM 1149 C C . ALA A 1 156 ? -30.529 3.229 29.638 1.00 88.50 156 ALA A C 1
ATOM 1151 O O . ALA A 1 156 ? -30.019 3.770 28.650 1.00 88.50 156 ALA A O 1
ATOM 1152 N N . THR A 1 157 ? -31.672 3.683 30.169 1.00 82.31 157 THR A N 1
ATOM 1153 C CA . THR A 1 157 ? -32.445 4.828 29.629 1.00 82.31 157 THR A CA 1
ATOM 1154 C C . THR A 1 157 ? -32.470 6.061 30.541 1.00 82.31 157 THR A C 1
ATOM 1156 O O . THR A 1 157 ? -33.128 7.062 30.246 1.00 82.31 157 THR A O 1
ATOM 1159 N N . ASP A 1 158 ? -31.714 6.019 31.636 1.00 84.88 158 ASP A N 1
ATOM 1160 C CA . ASP A 1 158 ? -31.674 7.031 32.699 1.00 84.88 158 ASP A CA 1
ATOM 1161 C C . ASP A 1 158 ? -30.954 8.342 32.321 1.00 84.88 158 ASP A C 1
ATOM 1163 O O . ASP A 1 158 ? -31.003 9.327 33.065 1.00 84.88 158 ASP A O 1
ATOM 1167 N N . GLY A 1 159 ? -30.304 8.385 31.156 1.00 83.00 159 GLY A N 1
ATOM 1168 C CA . GLY A 1 159 ? -29.563 9.548 30.677 1.00 83.00 159 GLY A CA 1
ATOM 1169 C C . GLY A 1 159 ? -28.238 9.784 31.409 1.00 83.00 159 GLY A C 1
ATOM 1170 O O . GLY A 1 159 ? -27.737 10.912 31.378 1.00 83.00 159 GLY A O 1
ATOM 1171 N N . ALA A 1 160 ? -27.659 8.759 32.051 1.00 87.62 160 ALA A N 1
ATOM 1172 C CA . ALA A 1 160 ? -26.322 8.832 32.649 1.00 87.62 160 ALA A CA 1
ATOM 1173 C C . ALA A 1 160 ? -25.233 9.142 31.602 1.00 87.62 160 ALA A C 1
ATOM 1175 O O . ALA A 1 160 ? -24.280 9.874 31.881 1.00 87.62 160 ALA A O 1
ATOM 1176 N N . GLY A 1 161 ? -25.439 8.688 30.362 1.00 89.62 161 GLY A N 1
ATOM 1177 C CA . GLY A 1 161 ? -24.497 8.821 29.246 1.00 89.62 161 GLY A CA 1
ATOM 1178 C C . GLY A 1 161 ? -23.538 7.643 29.100 1.00 89.62 161 GLY A C 1
ATOM 1179 O O . GLY A 1 161 ? -22.553 7.753 28.381 1.00 89.62 161 GLY A O 1
ATOM 1180 N N . PHE A 1 162 ? -23.828 6.542 29.786 1.00 94.12 162 PHE A N 1
ATOM 1181 C CA . PHE A 1 162 ? -23.213 5.231 29.620 1.00 94.12 162 PHE A CA 1
ATOM 1182 C C . PHE A 1 162 ? -24.205 4.161 30.096 1.00 94.12 162 PHE A C 1
ATOM 1184 O O . PHE A 1 162 ? -25.094 4.471 30.894 1.00 94.12 162 PHE A O 1
ATOM 1191 N N . GLY A 1 163 ? -24.059 2.919 29.637 1.00 96.88 163 GLY A N 1
ATOM 1192 C CA . GLY A 1 163 ? -24.825 1.785 30.158 1.00 96.88 163 GLY A CA 1
ATOM 1193 C C . GLY A 1 163 ? -24.128 1.099 31.328 1.00 96.88 163 GLY A C 1
ATOM 1194 O O . GLY A 1 163 ? -24.702 0.972 32.408 1.00 96.88 163 GLY A O 1
ATOM 1195 N N . LEU A 1 164 ? -22.860 0.736 31.140 1.00 98.25 164 LEU A N 1
ATOM 1196 C CA . LEU A 1 164 ? -22.006 0.132 32.160 1.00 98.25 164 LEU A CA 1
ATOM 1197 C C . LEU A 1 164 ? -20.770 1.005 32.392 1.00 98.25 164 LEU A C 1
ATOM 1199 O O . LEU A 1 164 ? -20.049 1.322 31.452 1.00 98.25 164 LEU A O 1
ATOM 1203 N N . PHE A 1 165 ? -20.495 1.356 33.646 1.00 97.88 165 PHE A N 1
ATOM 1204 C CA . PHE A 1 165 ? -19.256 2.023 34.039 1.00 97.88 165 PHE A CA 1
ATOM 1205 C C . PHE A 1 165 ? -18.547 1.229 35.132 1.00 97.88 165 PHE A C 1
ATOM 1207 O O . PHE A 1 165 ? -19.124 0.936 36.180 1.00 97.88 165 PHE A O 1
ATOM 1214 N N . VAL A 1 166 ? -17.276 0.914 34.923 1.00 98.06 166 VAL A N 1
ATOM 1215 C CA . VAL A 1 166 ? -16.448 0.195 35.888 1.00 98.06 166 VAL A CA 1
ATOM 1216 C C . VAL A 1 166 ? -15.139 0.944 36.074 1.00 98.06 166 VAL A C 1
ATOM 1218 O O . VAL A 1 166 ? -14.417 1.157 35.114 1.00 98.06 166 VAL A O 1
ATOM 1221 N N . SER A 1 167 ? -14.814 1.306 37.313 1.00 95.50 167 SER A N 1
ATOM 1222 C CA . SER A 1 167 ? -13.502 1.817 37.712 1.00 95.50 167 SER A CA 1
ATOM 1223 C C . SER A 1 167 ? -13.034 1.072 38.964 1.00 95.50 167 SER A C 1
ATOM 1225 O O . SER A 1 167 ? -13.567 1.267 40.068 1.00 95.50 167 SER A O 1
ATOM 1227 N N . ASN A 1 168 ? -12.080 0.152 38.798 1.00 94.62 168 ASN A N 1
ATOM 1228 C CA . ASN A 1 168 ? -11.631 -0.748 39.865 1.00 94.62 168 ASN A CA 1
ATOM 1229 C C . ASN A 1 168 ? -10.121 -1.073 39.779 1.00 94.62 168 ASN A C 1
ATOM 1231 O O . ASN A 1 168 ? -9.414 -0.614 38.892 1.00 94.62 168 ASN A O 1
ATOM 1235 N N . THR A 1 169 ? -9.589 -1.853 40.728 1.00 94.88 169 THR A N 1
ATOM 1236 C CA . THR A 1 169 ? -8.190 -2.346 40.648 1.00 94.88 169 THR A CA 1
ATOM 1237 C C . THR A 1 169 ? -8.063 -3.847 40.372 1.00 94.88 169 THR A C 1
ATOM 1239 O O . THR A 1 169 ? -6.997 -4.306 39.956 1.00 94.88 169 THR A O 1
ATOM 1242 N N . GLY A 1 170 ? -9.126 -4.620 40.604 1.00 96.69 170 GLY A N 1
ATOM 1243 C CA . GLY A 1 170 ? -9.167 -6.062 40.353 1.00 96.69 170 GLY A CA 1
ATOM 1244 C C . GLY A 1 170 ? -9.547 -6.408 38.913 1.00 96.69 170 GLY A C 1
ATOM 1245 O O . GLY A 1 170 ? -9.907 -5.546 38.126 1.00 96.69 170 GLY A O 1
ATOM 1246 N N . ASN A 1 171 ? -9.525 -7.691 38.568 1.00 98.38 171 ASN A N 1
ATOM 1247 C CA . ASN A 1 171 ? -9.900 -8.142 37.226 1.00 98.38 171 ASN A CA 1
ATOM 1248 C C . ASN A 1 171 ? -11.394 -7.936 36.946 1.00 98.38 171 ASN A C 1
ATOM 1250 O O . ASN A 1 171 ? -12.214 -8.045 37.862 1.00 98.38 171 ASN A O 1
ATOM 1254 N N . ILE A 1 172 ? -11.729 -7.746 35.674 1.00 98.75 172 ILE A N 1
ATOM 1255 C CA . ILE A 1 172 ? -13.097 -7.658 35.163 1.00 98.75 172 ILE A CA 1
ATOM 1256 C C . ILE A 1 172 ? -13.384 -8.857 34.265 1.00 98.75 172 ILE A C 1
ATOM 1258 O O . ILE A 1 172 ? -12.570 -9.210 33.411 1.00 98.75 172 ILE A O 1
ATOM 1262 N N . ALA A 1 173 ? -14.534 -9.489 34.471 1.00 98.81 173 ALA A N 1
ATOM 1263 C CA . ALA A 1 173 ? -15.051 -10.531 33.597 1.00 98.81 173 ALA A CA 1
ATOM 1264 C C . ALA A 1 173 ? -16.507 -10.227 33.229 1.00 98.81 173 ALA A C 1
ATOM 1266 O O . ALA A 1 173 ? -17.322 -10.020 34.127 1.00 98.81 173 ALA A O 1
ATOM 1267 N N . LEU A 1 174 ? -16.816 -10.199 31.937 1.00 98.88 174 LEU A N 1
ATOM 1268 C CA . LEU A 1 174 ? -18.175 -10.108 31.408 1.00 98.88 174 LEU A CA 1
ATOM 1269 C C . LEU A 1 174 ? -18.446 -11.370 30.589 1.00 98.88 174 LEU A C 1
ATOM 1271 O O . LEU A 1 174 ? -17.632 -11.694 29.729 1.00 98.88 174 LEU A O 1
ATOM 1275 N N . ASP A 1 175 ? -19.548 -12.060 30.855 1.00 98.69 175 ASP A N 1
ATOM 1276 C CA . ASP A 1 175 ? -19.964 -13.252 30.112 1.00 98.69 175 ASP A CA 1
ATOM 1277 C C . ASP A 1 175 ? -21.449 -13.149 29.761 1.00 98.69 175 ASP A C 1
ATOM 1279 O O . ASP A 1 175 ? -22.285 -13.010 30.654 1.00 98.69 175 ASP A O 1
ATOM 1283 N N . ASN A 1 176 ? -21.791 -13.163 28.473 1.00 98.38 176 ASN A N 1
ATOM 1284 C CA . ASN A 1 176 ? -23.171 -12.970 28.017 1.00 98.38 176 ASN A CA 1
ATOM 1285 C C . ASN A 1 176 ? -23.812 -11.681 28.582 1.00 98.38 176 ASN A C 1
ATOM 1287 O O . ASN A 1 176 ? -24.885 -11.694 29.192 1.00 98.38 176 ASN A O 1
ATOM 1291 N N . VAL A 1 177 ? -23.106 -10.552 28.431 1.00 98.69 177 VAL A N 1
ATOM 1292 C CA . VAL A 1 177 ? -23.563 -9.228 28.876 1.00 98.69 177 VAL A CA 1
ATOM 1293 C C . VAL A 1 177 ? -23.890 -8.351 27.669 1.00 98.69 177 VAL A C 1
ATOM 1295 O O . VAL A 1 177 ? -23.044 -8.117 26.810 1.00 98.69 177 VAL A O 1
ATOM 1298 N N . SER A 1 178 ? -25.111 -7.827 27.623 1.00 98.31 178 SER A N 1
ATOM 1299 C CA . SER A 1 178 ? -25.594 -6.889 26.609 1.00 98.31 178 SER A CA 1
ATOM 1300 C C . SER A 1 178 ? -25.686 -5.482 27.198 1.00 98.31 178 SER A C 1
ATOM 1302 O O . SER A 1 178 ? -26.289 -5.276 28.248 1.00 98.31 178 SER A O 1
ATOM 1304 N N . VAL A 1 179 ? -25.080 -4.503 26.529 1.00 98.12 179 VAL A N 1
ATOM 1305 C CA . VAL A 1 179 ? -25.203 -3.073 26.826 1.00 98.12 179 VAL A CA 1
ATOM 1306 C C . VAL A 1 179 ? -25.460 -2.334 25.516 1.00 98.12 179 VAL A C 1
ATOM 1308 O O . VAL A 1 179 ? -24.553 -1.819 24.855 1.00 98.12 179 VAL A O 1
ATOM 1311 N N . ASN A 1 180 ? -26.726 -2.339 25.115 1.00 97.12 180 ASN A N 1
ATOM 1312 C CA . ASN A 1 180 ? -27.165 -1.909 23.797 1.00 97.12 180 ASN A CA 1
ATOM 1313 C C . ASN A 1 180 ? -28.044 -0.652 23.876 1.00 97.12 180 ASN A C 1
ATOM 1315 O O . ASN A 1 180 ? -28.825 -0.472 24.809 1.00 97.12 180 ASN A O 1
ATOM 1319 N N . GLY A 1 181 ? -27.995 0.190 22.841 1.00 94.62 181 GLY A N 1
ATOM 1320 C CA . GLY A 1 181 ? -28.972 1.269 22.666 1.00 94.62 181 GLY A CA 1
ATOM 1321 C C . GLY A 1 181 ? -28.890 2.403 23.692 1.00 94.62 181 GLY A C 1
ATOM 1322 O O . GLY A 1 181 ? -29.901 3.072 23.933 1.00 94.62 181 GLY A O 1
ATOM 1323 N N . THR A 1 182 ? -27.725 2.636 24.303 1.00 94.94 182 THR A N 1
ATOM 1324 C CA . THR A 1 182 ? -27.561 3.722 25.275 1.00 94.94 182 THR A CA 1
ATOM 1325 C C . THR A 1 182 ? -27.763 5.085 24.610 1.00 94.94 182 THR A C 1
ATOM 1327 O O . THR A 1 182 ? -27.467 5.302 23.432 1.00 94.94 182 THR A O 1
ATOM 1330 N N . THR A 1 183 ? -28.333 6.028 25.363 1.00 91.12 183 THR A N 1
ATOM 1331 C CA . THR A 1 183 ? -28.734 7.342 24.836 1.00 91.12 183 THR A CA 1
ATOM 1332 C C . THR A 1 183 ? -27.762 8.445 25.242 1.00 91.12 183 THR A C 1
ATOM 1334 O O . THR A 1 183 ? -27.169 8.407 26.320 1.00 91.12 183 THR A O 1
ATOM 1337 N N . THR A 1 184 ? -27.626 9.476 24.400 1.00 91.19 184 THR A N 1
ATOM 1338 C CA . THR A 1 184 ? -26.777 10.630 24.721 1.00 91.19 184 THR A CA 1
ATOM 1339 C C . THR A 1 184 ? -27.321 11.424 25.909 1.00 91.19 184 THR A C 1
ATOM 1341 O O . THR A 1 184 ? -28.477 11.860 25.893 1.00 91.19 184 THR A O 1
ATOM 1344 N N . ASN A 1 185 ? -26.467 11.732 26.880 1.00 91.62 185 ASN A N 1
ATOM 1345 C CA . ASN A 1 185 ? -26.759 12.682 27.945 1.00 91.62 185 ASN A CA 1
ATOM 1346 C C . ASN A 1 185 ? -26.580 14.146 27.486 1.00 91.62 185 ASN A C 1
ATOM 1348 O O . ASN A 1 185 ? -26.211 14.445 26.349 1.00 91.62 185 ASN A O 1
ATOM 1352 N N . SER A 1 186 ? -26.813 15.104 28.392 1.00 91.44 186 SER A N 1
ATOM 1353 C CA . SER A 1 186 ? -26.716 16.543 28.090 1.00 91.44 186 SER A CA 1
ATOM 1354 C C . SER A 1 186 ? -25.313 17.043 27.723 1.00 91.44 186 SER A C 1
ATOM 1356 O O . SER A 1 186 ? -25.177 18.185 27.284 1.00 91.44 186 SER A O 1
ATOM 1358 N N . PHE A 1 187 ? -24.282 16.231 27.950 1.00 90.06 187 PHE A N 1
ATOM 1359 C CA . PHE A 1 187 ? -22.888 16.532 27.629 1.00 90.06 187 PHE A CA 1
ATOM 1360 C C . PHE A 1 187 ? -22.418 15.834 26.346 1.00 90.06 187 PHE A C 1
ATOM 1362 O O . PHE A 1 187 ? -21.309 16.108 25.900 1.00 90.06 187 PHE A O 1
ATOM 1369 N N . GLY A 1 188 ? -23.268 15.000 25.735 1.00 89.81 188 GLY A N 1
ATOM 1370 C CA . GLY A 1 188 ? -22.961 14.263 24.512 1.00 89.81 188 GLY A CA 1
ATOM 1371 C C . GLY A 1 188 ? -22.315 12.895 24.733 1.00 89.81 188 GLY A C 1
ATOM 1372 O O . GLY A 1 188 ? -21.864 12.317 23.756 1.00 89.81 188 GLY A O 1
ATOM 1373 N N . PHE A 1 189 ? -22.274 12.378 25.966 1.00 92.00 189 PHE A N 1
ATOM 1374 C CA . PHE A 1 189 ? -21.821 11.007 26.248 1.00 92.00 189 PHE A CA 1
ATOM 1375 C C . PHE A 1 189 ? -22.982 10.025 26.100 1.00 92.00 189 PHE A C 1
ATOM 1377 O O . PHE A 1 189 ? -24.087 10.352 26.535 1.00 92.00 189 PHE A O 1
ATOM 1384 N N . GLY A 1 190 ? -22.750 8.851 25.524 1.00 94.62 190 GLY A N 1
ATOM 1385 C CA . GLY A 1 190 ? -23.744 7.791 25.351 1.00 94.62 190 GLY A CA 1
ATOM 1386 C C . GLY A 1 190 ? -23.075 6.452 25.055 1.00 94.62 190 GLY A C 1
ATOM 1387 O O . GLY A 1 190 ? -23.426 5.814 24.067 1.00 94.62 190 GLY A O 1
ATOM 1388 N N . ASP A 1 191 ? -22.057 6.087 25.839 1.00 97.06 191 ASP A N 1
ATOM 1389 C CA . ASP A 1 191 ? -21.253 4.889 25.579 1.00 97.06 191 ASP A CA 1
ATOM 1390 C C . ASP A 1 191 ? -22.024 3.626 25.989 1.00 97.06 191 ASP A C 1
ATOM 1392 O O . ASP A 1 191 ? -22.912 3.681 26.842 1.00 97.06 191 ASP A O 1
ATOM 1396 N N . GLY A 1 192 ? -21.723 2.475 25.395 1.00 98.06 192 GLY A N 1
ATOM 1397 C CA . GLY A 1 192 ? -22.227 1.195 25.890 1.00 98.06 192 GLY A CA 1
ATOM 1398 C C . GLY A 1 192 ? -21.580 0.884 27.238 1.00 98.06 192 GLY A C 1
ATOM 1399 O O . GLY A 1 192 ? -22.166 1.124 28.297 1.00 98.06 192 GLY A O 1
ATOM 1400 N N . ALA A 1 193 ? -20.332 0.422 27.200 1.00 98.44 193 ALA A N 1
ATOM 1401 C CA . ALA A 1 193 ? -19.540 0.129 28.390 1.00 98.44 193 ALA A CA 1
ATOM 1402 C C . ALA A 1 193 ? -18.226 0.917 28.437 1.00 98.44 193 ALA A C 1
ATOM 1404 O O . ALA A 1 193 ? -17.507 1.000 27.445 1.00 98.44 193 ALA A O 1
ATOM 1405 N N . VAL A 1 194 ? -17.892 1.429 29.622 1.00 98.38 194 VAL A N 1
ATOM 1406 C CA . VAL A 1 194 ? -16.610 2.066 29.946 1.00 98.38 194 VAL A CA 1
ATOM 1407 C C . VAL A 1 194 ? -15.976 1.306 31.107 1.00 98.38 194 VAL A C 1
ATOM 1409 O O . VAL A 1 194 ? -16.535 1.255 32.203 1.00 98.38 194 VAL A O 1
ATOM 1412 N N . ILE A 1 195 ? -14.819 0.697 30.866 1.00 98.56 195 ILE A N 1
ATOM 1413 C CA . ILE A 1 195 ? -14.100 -0.144 31.825 1.00 98.56 195 ILE A CA 1
ATOM 1414 C C . ILE A 1 195 ? -12.698 0.427 32.020 1.00 98.56 195 ILE A C 1
ATOM 1416 O O . ILE A 1 195 ? -11.910 0.455 31.087 1.00 98.56 195 ILE A O 1
ATOM 1420 N N . ASP A 1 196 ? -12.385 0.836 33.242 1.00 97.38 196 ASP A N 1
ATOM 1421 C CA . ASP A 1 196 ? -11.079 1.319 33.687 1.00 97.38 196 ASP A CA 1
ATOM 1422 C C . ASP A 1 196 ? -10.596 0.426 34.839 1.00 97.38 196 ASP A C 1
ATOM 1424 O O . ASP A 1 196 ? -11.237 0.321 35.894 1.00 97.38 196 ASP A O 1
ATOM 1428 N N . THR A 1 197 ? -9.487 -0.282 34.629 1.00 96.75 197 THR A N 1
ATOM 1429 C CA . THR A 1 197 ? -8.941 -1.184 35.640 1.00 96.75 197 THR A CA 1
ATOM 1430 C C . THR A 1 197 ? -7.426 -1.312 35.608 1.00 96.75 197 THR A C 1
ATOM 1432 O O . THR A 1 197 ? -6.783 -1.224 34.572 1.00 96.75 197 THR A O 1
ATOM 1435 N N . THR A 1 198 ? -6.810 -1.633 36.746 1.00 94.88 198 THR A N 1
ATOM 1436 C CA . THR A 1 198 ? -5.410 -2.099 36.761 1.00 94.88 198 THR A CA 1
ATOM 1437 C C . THR A 1 198 ? -5.264 -3.607 36.533 1.00 94.88 198 THR A C 1
ATOM 1439 O O . THR A 1 198 ? -4.143 -4.089 36.371 1.00 94.88 198 THR A O 1
ATOM 1442 N N . GLY A 1 199 ? -6.364 -4.362 36.596 1.00 96.75 199 GLY A N 1
ATOM 1443 C CA . GLY A 1 199 ? -6.398 -5.813 36.417 1.00 96.75 199 GLY A CA 1
ATOM 1444 C C . GLY A 1 199 ? -6.605 -6.233 34.964 1.00 96.75 199 GLY A C 1
ATOM 1445 O O . GLY A 1 199 ? -6.647 -5.405 34.063 1.00 96.75 199 GLY A O 1
ATOM 1446 N N . ASN A 1 200 ? -6.753 -7.538 34.737 1.00 98.25 200 ASN A N 1
ATOM 1447 C CA . ASN A 1 200 ? -7.097 -8.088 33.424 1.00 98.25 200 ASN A CA 1
ATOM 1448 C C . ASN A 1 200 ? -8.586 -7.893 33.116 1.00 98.25 200 ASN A C 1
ATOM 1450 O O . ASN A 1 200 ? -9.411 -7.934 34.032 1.00 98.25 200 ASN A O 1
ATOM 1454 N N . VAL A 1 201 ? -8.926 -7.805 31.832 1.00 98.88 201 VAL A N 1
ATOM 1455 C CA . VAL A 1 201 ? -10.310 -7.741 31.344 1.00 98.88 201 VAL A CA 1
ATOM 1456 C C . VAL A 1 201 ? -10.576 -8.926 30.420 1.00 98.88 201 VAL A C 1
ATOM 1458 O O . VAL A 1 201 ? -9.858 -9.121 29.444 1.00 98.88 201 VAL A O 1
ATOM 1461 N N . ASN A 1 202 ? -11.603 -9.717 30.724 1.00 98.81 202 ASN A N 1
ATOM 1462 C CA . ASN A 1 202 ? -12.079 -10.806 29.871 1.00 98.81 202 ASN A CA 1
ATOM 1463 C C . ASN A 1 202 ? -13.549 -10.558 29.530 1.00 98.81 202 ASN A C 1
ATOM 1465 O O . ASN A 1 202 ? -14.362 -10.419 30.439 1.00 98.81 202 ASN A O 1
ATOM 1469 N N . ILE A 1 203 ? -13.889 -10.500 28.250 1.00 98.88 203 ILE A N 1
ATOM 1470 C CA . ILE A 1 203 ? -15.260 -10.276 27.787 1.00 98.88 203 ILE A CA 1
ATOM 1471 C C . ILE A 1 203 ? -15.604 -11.388 26.808 1.00 98.88 203 ILE A C 1
ATOM 1473 O O . ILE A 1 203 ? -14.934 -11.538 25.787 1.00 98.88 203 ILE A O 1
ATOM 1477 N N . THR A 1 204 ? -16.632 -12.164 27.125 1.00 98.75 204 THR A N 1
ATOM 1478 C CA . THR A 1 204 ? -17.074 -13.316 26.344 1.00 98.75 204 THR A CA 1
ATOM 1479 C C . THR A 1 204 ? -18.552 -13.190 25.994 1.00 98.75 204 THR A C 1
ATOM 1481 O O . THR A 1 204 ? -19.348 -12.704 26.797 1.00 98.75 204 THR A O 1
ATOM 1484 N N . GLU A 1 205 ? -18.913 -13.562 24.765 1.00 98.19 205 GLU A N 1
ATOM 1485 C CA . GLU A 1 205 ? -20.305 -13.649 24.284 1.00 98.19 205 GLU A CA 1
ATOM 1486 C C . GLU A 1 205 ? -21.146 -12.379 24.549 1.00 98.19 205 GLU A C 1
ATOM 1488 O O . GLU A 1 205 ? -22.331 -12.459 24.843 1.00 98.19 205 GLU A O 1
ATOM 1493 N N . SER A 1 206 ? -20.532 -11.194 24.488 1.00 98.75 206 SER A N 1
ATOM 1494 C CA . SER A 1 206 ? -21.136 -9.931 24.949 1.00 98.75 206 SER A CA 1
ATOM 1495 C C . SER A 1 206 ? -21.387 -8.934 23.811 1.00 98.75 206 SER A C 1
ATOM 1497 O O . SER A 1 206 ? -20.692 -8.936 22.791 1.00 98.75 206 SER A O 1
ATOM 1499 N N . GLU A 1 207 ? -22.361 -8.041 24.000 1.00 98.75 207 GLU A N 1
ATOM 1500 C CA . GLU A 1 207 ? -22.842 -7.104 22.979 1.00 98.75 207 GLU A CA 1
ATOM 1501 C C . GLU A 1 207 ? -22.846 -5.643 23.455 1.00 98.75 207 GLU A C 1
ATOM 1503 O O . GLU A 1 207 ? -23.331 -5.330 24.536 1.00 98.75 207 GLU A O 1
ATOM 1508 N N . PHE A 1 208 ? -22.353 -4.738 22.608 1.00 98.75 208 PHE A N 1
ATOM 1509 C CA . PHE A 1 208 ? -22.241 -3.294 22.839 1.00 98.75 208 PHE A CA 1
ATOM 1510 C C . PHE A 1 208 ? -22.645 -2.501 21.583 1.00 98.75 208 PHE A C 1
ATOM 1512 O O . PHE A 1 208 ? -21.886 -1.697 21.035 1.00 98.75 208 PHE A O 1
ATOM 1519 N N . ASN A 1 209 ? -23.832 -2.787 21.067 1.00 98.62 209 ASN A N 1
ATOM 1520 C CA . ASN A 1 209 ? -24.345 -2.336 19.780 1.00 98.62 209 ASN A CA 1
ATOM 1521 C C . ASN A 1 209 ? -25.303 -1.137 19.895 1.00 98.62 209 ASN A C 1
ATOM 1523 O O . ASN A 1 209 ? -26.047 -0.984 20.864 1.00 98.62 209 ASN A O 1
ATOM 1527 N N . ASN A 1 210 ? -25.418 -0.369 18.809 1.00 98.00 210 ASN A N 1
ATOM 1528 C CA . ASN A 1 210 ? -26.405 0.711 18.653 1.00 98.00 210 ASN A CA 1
ATOM 1529 C C . ASN A 1 210 ? -26.314 1.819 19.721 1.00 98.00 210 ASN A C 1
ATOM 1531 O O . ASN A 1 210 ? -27.317 2.474 20.012 1.00 98.00 210 ASN A O 1
ATOM 1535 N N . ASN A 1 211 ? -25.142 2.021 20.318 1.00 97.75 211 ASN A N 1
ATOM 1536 C CA . ASN A 1 211 ? -24.926 3.036 21.338 1.00 97.75 211 ASN A CA 1
ATOM 1537 C C . ASN A 1 211 ? -24.694 4.412 20.706 1.00 97.75 211 ASN A C 1
ATOM 1539 O O . ASN A 1 211 ? -24.166 4.547 19.596 1.00 97.75 211 ASN A O 1
ATOM 1543 N N . ALA A 1 212 ? -25.129 5.453 21.414 1.00 96.06 212 ALA A N 1
ATOM 1544 C CA . ALA A 1 212 ? -25.129 6.819 20.903 1.00 96.06 212 ALA A CA 1
ATOM 1545 C C . ALA A 1 212 ? -23.760 7.523 20.952 1.00 96.06 212 ALA A C 1
ATOM 1547 O O . ALA A 1 212 ? -23.672 8.689 20.562 1.00 96.06 212 ALA A O 1
ATOM 1548 N N . THR A 1 213 ? -22.719 6.848 21.443 1.00 96.19 213 THR A N 1
ATOM 1549 C CA . THR A 1 213 ? -21.304 7.171 21.215 1.00 96.19 213 THR A CA 1
ATOM 1550 C C . THR A 1 213 ? -20.507 5.899 20.919 1.00 96.19 213 THR A C 1
ATOM 1552 O O . THR A 1 213 ? -20.718 5.330 19.851 1.00 96.19 213 THR A O 1
ATOM 1555 N N . ASN A 1 214 ? -19.578 5.460 21.777 1.00 98.00 214 ASN A N 1
ATOM 1556 C CA . ASN A 1 214 ? -18.792 4.247 21.549 1.00 98.00 214 ASN A CA 1
ATOM 1557 C C . ASN A 1 214 ? -19.548 3.006 22.034 1.00 98.00 214 ASN A C 1
ATOM 1559 O O . ASN A 1 214 ? -20.350 3.089 22.965 1.00 98.00 214 ASN A O 1
ATOM 1563 N N . GLY A 1 215 ? -19.266 1.844 21.449 1.00 98.62 215 GLY A N 1
ATOM 1564 C CA . GLY A 1 215 ? -19.787 0.580 21.968 1.00 98.62 215 GLY A CA 1
ATOM 1565 C C . GLY A 1 215 ? -19.080 0.179 23.261 1.00 98.62 215 GLY A C 1
ATOM 1566 O O . GLY A 1 215 ? -19.683 0.141 24.334 1.00 98.62 215 GLY A O 1
ATOM 1567 N N . LEU A 1 216 ? -17.779 -0.081 23.160 1.00 98.88 216 LEU A N 1
ATOM 1568 C CA . LEU A 1 216 ? -16.948 -0.567 24.257 1.00 98.88 216 LEU A CA 1
ATOM 1569 C C . LEU A 1 216 ? -15.674 0.271 24.389 1.00 98.88 216 LEU A C 1
ATOM 1571 O O . LEU A 1 216 ? -14.919 0.412 23.432 1.00 98.88 216 LEU A O 1
ATOM 1575 N N . GLN A 1 217 ? -15.395 0.768 25.589 1.00 98.56 217 GLN A N 1
ATOM 1576 C CA . GLN A 1 217 ? -14.125 1.393 25.941 1.00 98.56 217 GLN A CA 1
ATOM 1577 C C . GLN A 1 217 ? -13.479 0.633 27.099 1.00 98.56 217 GLN A C 1
ATOM 1579 O O . GLN A 1 217 ? -14.098 0.456 28.149 1.00 98.56 217 GLN A O 1
ATOM 1584 N N . VAL A 1 218 ? -12.234 0.199 26.916 1.00 98.56 218 VAL A N 1
ATOM 1585 C CA . VAL A 1 218 ? -11.451 -0.514 27.928 1.00 98.56 218 VAL A CA 1
ATOM 1586 C C . VAL A 1 218 ? -10.093 0.154 28.090 1.00 98.56 218 VAL A C 1
ATOM 1588 O O . VAL A 1 218 ? -9.329 0.218 27.138 1.00 98.56 218 VAL A O 1
ATOM 1591 N N . GLU A 1 219 ? -9.775 0.582 29.305 1.00 97.25 219 GLU A N 1
ATOM 1592 C CA . GLU A 1 219 ? -8.431 0.940 29.753 1.00 97.25 219 GLU A CA 1
ATOM 1593 C C . GLU A 1 219 ? -8.006 -0.079 30.822 1.00 97.25 219 GLU A C 1
ATOM 1595 O O . GLU A 1 219 ? -8.708 -0.293 31.815 1.00 97.25 219 GLU A O 1
ATOM 1600 N N . SER A 1 220 ? -6.892 -0.781 30.597 1.00 96.12 220 SER A N 1
ATOM 1601 C CA . SER A 1 220 ? -6.463 -1.890 31.451 1.00 96.12 220 SER A CA 1
ATOM 1602 C C . SER A 1 220 ? -4.957 -1.898 31.717 1.00 96.12 220 SER A C 1
ATOM 1604 O O . SER A 1 220 ? -4.135 -1.911 30.808 1.00 96.12 220 SER A O 1
ATOM 1606 N N . GLY A 1 221 ? -4.572 -1.997 32.992 1.00 92.81 221 GLY A N 1
ATOM 1607 C CA . GLY A 1 221 ? -3.188 -2.287 33.405 1.00 92.81 221 GLY A CA 1
ATOM 1608 C C . GLY A 1 221 ? -2.749 -3.734 33.183 1.00 92.81 221 GLY A C 1
ATOM 1609 O O . GLY A 1 221 ? -1.566 -4.048 33.350 1.00 92.81 221 GLY A O 1
ATOM 1610 N N . GLY A 1 222 ? -3.692 -4.611 32.841 1.00 94.50 222 GLY A N 1
ATOM 1611 C CA . GLY A 1 222 ? -3.488 -6.025 32.574 1.00 94.50 222 GLY A CA 1
ATOM 1612 C C . GLY A 1 222 ? -3.719 -6.382 31.109 1.00 94.50 222 GLY A C 1
ATOM 1613 O O . GLY A 1 222 ? -3.684 -5.544 30.216 1.00 94.50 222 GLY A O 1
ATOM 1614 N N . THR A 1 223 ? -3.916 -7.670 30.846 1.00 96.75 223 THR A N 1
ATOM 1615 C CA . THR A 1 223 ? -4.265 -8.162 29.505 1.00 96.75 223 THR A CA 1
ATOM 1616 C C . THR A 1 223 ? -5.753 -7.985 29.228 1.00 96.75 223 THR A C 1
ATOM 1618 O O . THR A 1 223 ? -6.561 -8.178 30.142 1.00 96.75 223 THR A O 1
ATOM 1621 N N . VAL A 1 224 ? -6.118 -7.757 27.965 1.00 98.81 224 VAL A N 1
ATOM 1622 C CA . VAL A 1 224 ? -7.518 -7.714 27.515 1.00 98.81 224 VAL A CA 1
ATOM 1623 C C . VAL A 1 224 ? -7.796 -8.878 26.565 1.00 98.81 224 VAL A C 1
ATOM 1625 O O . VAL A 1 224 ? -7.070 -9.077 25.592 1.00 98.81 224 VAL A O 1
ATOM 1628 N N . THR A 1 225 ? -8.845 -9.652 26.850 1.00 98.88 225 THR A N 1
ATOM 1629 C CA . THR A 1 225 ? -9.329 -10.743 25.992 1.00 98.88 225 THR A CA 1
ATOM 1630 C C . THR A 1 225 ? -10.784 -10.505 25.609 1.00 98.88 225 THR A C 1
ATOM 1632 O O . THR A 1 225 ? -11.624 -10.358 26.496 1.00 98.88 225 THR A O 1
ATOM 1635 N N . LEU A 1 226 ? -11.077 -10.506 24.309 1.00 98.88 226 LEU A N 1
ATOM 1636 C CA . LEU A 1 226 ? -12.430 -10.483 23.756 1.00 98.88 226 LEU A CA 1
ATOM 1637 C C . LEU A 1 226 ? -12.693 -11.806 23.022 1.00 98.88 226 LEU A C 1
ATOM 1639 O O . LEU A 1 226 ? -11.920 -12.184 22.136 1.00 98.88 226 LEU A O 1
ATOM 1643 N N . GLU A 1 227 ? -13.771 -12.503 23.384 1.00 98.75 227 GLU A N 1
ATOM 1644 C CA . GLU A 1 227 ? -14.198 -13.739 22.727 1.00 98.75 227 GLU A CA 1
ATOM 1645 C C . GLU A 1 227 ? -15.665 -13.688 22.299 1.00 98.75 227 GLU A C 1
ATOM 1647 O O . GLU A 1 227 ? -16.565 -13.752 23.131 1.00 98.75 227 GLU A O 1
ATOM 1652 N N . THR A 1 228 ? -15.918 -13.628 20.989 1.00 98.38 228 THR A N 1
ATOM 1653 C CA . THR A 1 228 ? -17.283 -13.538 20.433 1.00 98.38 228 THR A CA 1
ATOM 1654 C C . THR A 1 228 ? -18.010 -12.281 20.926 1.00 98.38 228 THR A C 1
ATOM 1656 O O . THR A 1 228 ? -19.102 -12.341 21.486 1.00 98.38 228 THR A O 1
ATOM 1659 N N . VAL A 1 229 ? -17.365 -11.127 20.751 1.00 98.88 229 VAL A N 1
ATOM 1660 C CA . VAL A 1 229 ? -17.874 -9.813 21.162 1.00 98.88 229 VAL A CA 1
ATOM 1661 C C . VAL A 1 229 ? -18.386 -9.034 19.953 1.00 98.88 229 VAL A C 1
ATOM 1663 O O . VAL A 1 229 ? -17.756 -9.041 18.894 1.00 98.88 229 VAL A O 1
ATOM 1666 N N . SER A 1 230 ? -19.509 -8.331 20.117 1.00 98.75 230 SER A N 1
ATOM 1667 C CA . SER A 1 230 ? -20.054 -7.418 19.105 1.00 98.75 230 SER A CA 1
ATOM 1668 C C . SER A 1 230 ? -20.116 -5.987 19.625 1.00 98.75 230 SER A C 1
ATOM 1670 O O . SER A 1 230 ? -20.679 -5.749 20.685 1.00 98.75 230 SER A O 1
ATOM 1672 N N . ALA A 1 231 ? -19.610 -5.022 18.859 1.00 98.81 231 ALA A N 1
ATOM 1673 C CA . ALA A 1 231 ? -19.796 -3.594 19.105 1.00 98.81 231 ALA A CA 1
ATOM 1674 C C . ALA A 1 231 ? -20.017 -2.853 17.776 1.00 98.81 231 ALA A C 1
ATOM 1676 O O . ALA A 1 231 ? -19.126 -2.213 17.217 1.00 98.81 231 ALA A O 1
ATOM 1677 N N . SER A 1 232 ? -21.225 -3.000 17.239 1.00 98.81 232 SER A N 1
ATOM 1678 C CA . SER A 1 232 ? -21.617 -2.577 15.894 1.00 98.81 232 SER A CA 1
ATOM 1679 C C . SER A 1 232 ? -22.715 -1.513 15.905 1.00 98.81 232 SER A C 1
ATOM 1681 O O . SER A 1 232 ? -23.542 -1.456 16.817 1.00 98.81 232 SER A O 1
ATOM 1683 N N . ASN A 1 233 ? -22.810 -0.739 14.822 1.00 98.62 233 ASN A N 1
ATOM 1684 C CA . ASN A 1 233 ? -23.816 0.317 14.635 1.00 98.62 233 ASN A CA 1
ATOM 1685 C C . ASN A 1 233 ? -23.769 1.421 15.708 1.00 98.62 233 ASN A C 1
ATOM 1687 O O . ASN A 1 233 ? -24.794 2.032 16.014 1.00 98.62 233 ASN A O 1
ATOM 1691 N N . ASN A 1 234 ? -22.602 1.667 16.301 1.00 98.62 234 ASN A N 1
ATOM 1692 C CA . ASN A 1 234 ? -22.398 2.759 17.243 1.00 98.62 234 ASN A CA 1
ATOM 1693 C C . ASN A 1 234 ? -22.090 4.056 16.484 1.00 98.62 234 ASN A C 1
ATOM 1695 O O . ASN A 1 234 ? -21.505 4.038 15.400 1.00 98.62 234 ASN A O 1
ATOM 1699 N N . THR A 1 235 ? -22.484 5.207 17.027 1.00 97.75 235 THR A N 1
ATOM 1700 C CA . THR A 1 235 ? -22.302 6.482 16.309 1.00 97.75 235 THR A CA 1
ATOM 1701 C C . THR A 1 235 ? -20.891 7.064 16.434 1.00 97.75 235 THR A C 1
ATOM 1703 O O . THR A 1 235 ? -20.627 8.114 15.851 1.00 97.75 235 THR A O 1
ATOM 1706 N N . LEU A 1 236 ? -20.005 6.443 17.218 1.00 96.94 236 LEU A N 1
ATOM 1707 C CA . LEU A 1 236 ? -18.558 6.682 17.216 1.00 96.94 236 LEU A CA 1
ATOM 1708 C C . LEU A 1 236 ? -17.822 5.359 16.962 1.00 96.94 236 LEU A C 1
ATOM 1710 O O . LEU A 1 236 ? -18.088 4.731 15.943 1.00 96.94 236 LEU A O 1
ATOM 1714 N N . THR A 1 237 ? -16.879 4.961 17.819 1.00 98.38 237 THR A N 1
ATOM 1715 C CA . THR A 1 237 ? -16.051 3.764 17.631 1.00 98.38 237 THR A CA 1
ATOM 1716 C C . THR A 1 237 ? -16.781 2.516 18.126 1.00 98.38 237 THR A C 1
ATOM 1718 O O . THR A 1 237 ? -17.482 2.565 19.140 1.00 98.38 237 THR A O 1
ATOM 1721 N N . GLY A 1 238 ? -16.602 1.382 17.445 1.00 98.75 238 GLY A N 1
ATOM 1722 C CA . GLY A 1 238 ? -17.115 0.096 17.920 1.00 98.75 238 GLY A CA 1
ATOM 1723 C C . GLY A 1 238 ? -16.480 -0.293 19.254 1.00 98.75 238 GLY A C 1
ATOM 1724 O O . GLY A 1 238 ? -17.142 -0.264 20.293 1.00 98.75 238 GLY A O 1
ATOM 1725 N N . ALA A 1 239 ? -15.179 -0.586 19.241 1.00 98.81 239 ALA A N 1
ATOM 1726 C CA . ALA A 1 239 ? -14.400 -0.845 20.450 1.00 98.81 239 ALA A CA 1
ATOM 1727 C C . ALA A 1 239 ? -13.074 -0.069 20.480 1.00 98.81 239 ALA A C 1
ATOM 1729 O O . ALA A 1 239 ? -12.350 -0.034 19.489 1.00 98.81 239 ALA A O 1
ATOM 1730 N N . PHE A 1 240 ? -12.746 0.513 21.634 1.00 98.62 240 PHE A N 1
ATOM 1731 C CA . PHE A 1 240 ? -11.462 1.149 21.935 1.00 98.62 240 PHE A CA 1
ATOM 1732 C C . PHE A 1 240 ? -10.807 0.435 23.120 1.00 98.62 240 PHE A C 1
ATOM 1734 O O . PHE A 1 240 ? -11.369 0.427 24.217 1.00 98.62 240 PHE A O 1
ATOM 1741 N N . ILE A 1 241 ? -9.633 -0.159 22.906 1.00 98.50 241 ILE A N 1
ATOM 1742 C CA . ILE A 1 241 ? -8.913 -0.961 23.898 1.00 98.50 241 ILE A CA 1
ATOM 1743 C C . ILE A 1 241 ? -7.514 -0.376 24.115 1.00 98.50 241 ILE A C 1
ATOM 1745 O O . ILE A 1 241 ? -6.707 -0.374 23.193 1.00 98.50 241 ILE A O 1
ATOM 1749 N N . ASP A 1 242 ? -7.210 0.058 25.335 1.00 96.56 242 ASP A N 1
ATOM 1750 C CA . ASP A 1 242 ? -5.906 0.589 25.739 1.00 96.56 242 ASP A CA 1
ATOM 1751 C C . ASP A 1 242 ? -5.312 -0.260 26.874 1.00 96.56 242 ASP A C 1
ATOM 1753 O O . ASP A 1 242 ? -5.845 -0.324 27.984 1.00 96.56 242 ASP A O 1
ATOM 1757 N N . THR A 1 243 ? -4.192 -0.926 26.591 1.00 95.25 243 THR A N 1
ATOM 1758 C CA . THR A 1 243 ? -3.321 -1.572 27.591 1.00 95.25 243 THR A CA 1
ATOM 1759 C C . THR A 1 243 ? -1.920 -0.965 27.629 1.00 95.25 243 THR A C 1
ATOM 1761 O O . THR A 1 243 ? -1.010 -1.494 28.283 1.00 95.25 243 THR A O 1
ATOM 1764 N N . CYS A 1 244 ? -1.729 0.124 26.889 1.00 91.06 244 CYS A N 1
ATOM 1765 C CA . CYS A 1 244 ? -0.479 0.832 26.733 1.00 91.06 244 CYS A CA 1
ATOM 1766 C C . CYS A 1 244 ? -0.249 1.842 27.857 1.00 91.06 244 CYS A C 1
ATOM 1768 O O . CYS A 1 244 ? 0.890 2.008 28.290 1.00 91.06 244 CYS A O 1
ATOM 1770 N N . ILE A 1 245 ? -1.308 2.478 28.371 1.00 85.44 245 ILE A N 1
ATOM 1771 C CA . ILE A 1 245 ? -1.265 3.406 29.514 1.00 85.44 245 ILE A CA 1
ATOM 1772 C C . ILE A 1 245 ? -0.125 4.422 29.357 1.00 85.44 245 ILE A C 1
ATOM 1774 O O . ILE A 1 245 ? 0.942 4.320 29.974 1.00 85.44 245 ILE A O 1
ATOM 1778 N N . TYR A 1 246 ? -0.339 5.415 28.498 1.00 85.06 246 TYR A N 1
ATOM 1779 C CA . TYR A 1 246 ? 0.693 6.392 28.166 1.00 85.06 246 TYR A CA 1
ATOM 1780 C C . TYR A 1 246 ? 1.196 7.180 29.382 1.00 85.06 246 TYR A C 1
ATOM 1782 O O . TYR A 1 246 ? 0.449 7.764 30.175 1.00 85.06 246 TYR A O 1
ATOM 1790 N N . ASN A 1 247 ? 2.516 7.293 29.485 1.00 82.62 247 ASN A N 1
ATOM 1791 C CA . ASN A 1 247 ? 3.156 8.139 30.470 1.00 82.62 247 ASN A CA 1
ATOM 1792 C C . ASN A 1 247 ? 2.957 9.620 30.119 1.00 82.62 247 ASN A C 1
ATOM 1794 O O . ASN A 1 247 ? 3.528 10.135 29.160 1.00 82.62 247 ASN A O 1
ATOM 1798 N N . ASN A 1 248 ? 2.245 10.354 30.971 1.00 82.62 248 ASN A N 1
ATOM 1799 C CA . ASN A 1 248 ? 1.956 11.783 30.781 1.00 82.62 248 ASN A CA 1
ATOM 1800 C C . ASN A 1 248 ? 3.189 12.718 30.706 1.00 82.62 248 ASN A C 1
ATOM 1802 O O . ASN A 1 248 ? 3.034 13.915 30.459 1.00 82.62 248 ASN A O 1
ATOM 1806 N N . VAL A 1 249 ? 4.405 12.228 30.980 1.00 84.62 249 VAL A N 1
ATOM 1807 C CA . VAL A 1 249 ? 5.654 13.005 30.903 1.00 84.62 249 VAL A CA 1
ATOM 1808 C C . VAL A 1 249 ? 6.457 12.669 29.650 1.00 84.62 249 VAL A C 1
ATOM 1810 O O . VAL A 1 249 ? 6.918 13.591 28.980 1.00 84.62 249 VAL A O 1
ATOM 1813 N N . SER A 1 250 ? 6.680 11.384 29.360 1.00 82.06 250 SER A N 1
ATOM 1814 C CA . SER A 1 250 ? 7.452 10.967 28.180 1.00 82.06 250 SER A CA 1
ATOM 1815 C C . SER A 1 250 ? 6.602 10.859 26.916 1.00 82.06 250 SER A C 1
ATOM 1817 O O . SER A 1 250 ? 7.163 10.948 25.828 1.00 82.06 250 SER A O 1
ATOM 1819 N N . GLY A 1 251 ? 5.284 10.687 27.051 1.00 80.19 251 GLY A N 1
ATOM 1820 C CA . GLY A 1 251 ? 4.387 10.337 25.949 1.00 80.19 251 GLY A CA 1
ATOM 1821 C C . GLY A 1 251 ? 4.596 8.912 25.429 1.00 80.19 251 GLY A C 1
ATOM 1822 O O . GLY A 1 251 ? 4.116 8.602 24.347 1.00 80.19 251 GLY A O 1
ATOM 1823 N N . LEU A 1 252 ? 5.338 8.075 26.163 1.00 82.75 252 LEU A N 1
ATOM 1824 C CA . LEU A 1 252 ? 5.642 6.690 25.790 1.00 82.75 252 LEU A CA 1
ATOM 1825 C C . LEU A 1 252 ? 4.710 5.712 26.503 1.00 82.75 252 LEU A C 1
ATOM 1827 O O . LEU A 1 252 ? 4.158 6.034 27.557 1.00 82.75 252 LEU A O 1
ATOM 1831 N N . CYS A 1 253 ? 4.588 4.522 25.930 1.00 87.00 253 CYS A N 1
ATOM 1832 C CA . CYS A 1 253 ? 3.859 3.398 26.496 1.00 87.00 253 CYS A CA 1
ATOM 1833 C C . CYS A 1 253 ? 4.540 2.886 27.780 1.00 87.00 253 CYS A C 1
ATOM 1835 O O . CYS A 1 253 ? 5.717 2.529 27.740 1.00 87.00 253 CYS A O 1
ATOM 1837 N N . ASP A 1 254 ? 3.832 2.850 28.916 1.00 86.81 254 ASP A N 1
ATOM 1838 C CA . ASP A 1 254 ? 4.348 2.271 30.178 1.00 86.81 254 ASP A CA 1
ATOM 1839 C C . ASP A 1 254 ? 3.719 0.893 30.492 1.00 86.81 254 ASP A C 1
ATOM 1841 O O . ASP A 1 254 ? 4.239 0.116 31.305 1.00 86.81 254 ASP A O 1
ATOM 1845 N N . GLY A 1 255 ? 2.576 0.602 29.876 1.00 87.19 255 GLY A N 1
ATOM 1846 C CA . GLY A 1 255 ? 1.819 -0.636 29.978 1.00 87.19 255 GLY A CA 1
ATOM 1847 C C . GLY A 1 255 ? 2.505 -1.799 29.266 1.00 87.19 255 GLY A C 1
ATOM 1848 O O . GLY A 1 255 ? 3.362 -1.622 28.412 1.00 87.19 255 GLY A O 1
ATOM 1849 N N . ASN A 1 256 ? 2.157 -3.020 29.673 1.00 88.56 256 ASN A N 1
ATOM 1850 C CA . ASN A 1 256 ? 2.714 -4.261 29.110 1.00 88.56 256 ASN A CA 1
ATOM 1851 C C . ASN A 1 256 ? 1.611 -5.290 28.793 1.00 88.56 256 ASN A C 1
ATOM 1853 O O . ASN A 1 256 ? 1.891 -6.474 28.587 1.00 88.56 256 ASN A O 1
ATOM 1857 N N . GLY A 1 257 ? 0.342 -4.878 28.866 1.00 92.62 257 GLY A N 1
ATOM 1858 C CA . GLY A 1 257 ? -0.790 -5.767 28.641 1.00 92.62 257 GLY A CA 1
ATOM 1859 C C . GLY A 1 257 ? -0.888 -6.140 27.169 1.00 92.62 257 GLY A C 1
ATOM 1860 O O . GLY A 1 257 ? -0.804 -5.270 26.315 1.00 92.62 257 GLY A O 1
ATOM 1861 N N . SER A 1 258 ? -1.067 -7.424 26.868 1.00 94.69 258 SER A N 1
ATOM 1862 C CA . SER A 1 258 ? -1.390 -7.874 25.507 1.00 94.69 258 SER A CA 1
ATOM 1863 C C . SER A 1 258 ? -2.896 -7.847 25.270 1.00 94.69 258 SER A C 1
ATOM 1865 O O . SER A 1 258 ? -3.680 -7.933 26.224 1.00 94.69 258 SER A O 1
ATOM 1867 N N . VAL A 1 259 ? -3.280 -7.776 23.997 1.00 98.25 259 VAL A N 1
ATOM 1868 C CA . VAL A 1 259 ? -4.679 -7.787 23.559 1.00 98.25 259 VAL A CA 1
ATOM 1869 C C . VAL A 1 259 ? -4.931 -9.004 22.672 1.00 98.25 259 VAL A C 1
ATOM 1871 O O . VAL A 1 259 ? -4.208 -9.253 21.708 1.00 98.25 259 VAL A O 1
ATOM 1874 N N . THR A 1 260 ? -5.943 -9.797 23.020 1.00 98.69 260 THR A N 1
ATOM 1875 C CA . THR A 1 260 ? -6.361 -10.994 22.274 1.00 98.69 260 THR A CA 1
ATOM 1876 C C . THR A 1 260 ? -7.837 -10.885 21.911 1.00 98.69 260 THR A C 1
ATOM 1878 O O . THR A 1 260 ? -8.681 -10.782 22.794 1.00 98.69 260 THR A O 1
ATOM 1881 N N . ILE A 1 261 ? -8.156 -10.916 20.620 1.00 98.81 261 ILE A N 1
ATOM 1882 C CA . ILE A 1 261 ? -9.520 -10.826 20.089 1.00 98.81 261 ILE A CA 1
ATOM 1883 C C . ILE A 1 261 ? -9.729 -12.037 19.188 1.00 98.81 261 ILE A C 1
ATOM 1885 O O . ILE A 1 261 ? -9.208 -12.099 18.078 1.00 98.81 261 ILE A O 1
ATOM 1889 N N . THR A 1 262 ? -10.431 -13.047 19.682 1.00 98.00 262 THR A N 1
ATOM 1890 C CA . THR A 1 262 ? -10.548 -14.347 18.999 1.00 98.00 262 THR A CA 1
ATOM 1891 C C . THR A 1 262 ? -11.979 -14.837 19.040 1.00 98.00 262 THR A C 1
ATOM 1893 O O . THR A 1 262 ? -12.709 -14.460 19.943 1.00 98.00 262 THR A O 1
ATOM 1896 N N . SER A 1 263 ? -12.427 -15.668 18.108 1.00 96.69 263 SER A N 1
ATOM 1897 C CA . SER A 1 263 ? -13.750 -16.284 18.239 1.00 96.69 263 SER A CA 1
ATOM 1898 C C . SER A 1 263 ? -13.812 -17.642 17.553 1.00 96.69 263 SER A C 1
ATOM 1900 O O . SER A 1 263 ? -13.224 -17.854 16.494 1.00 96.69 263 SER A O 1
ATOM 1902 N N . GLY A 1 264 ? -14.568 -18.574 18.141 1.00 92.25 264 GLY A N 1
ATOM 1903 C CA . GLY A 1 264 ? -14.975 -19.803 17.454 1.00 92.25 264 GLY A CA 1
ATOM 1904 C C . GLY A 1 264 ? -16.006 -19.560 16.342 1.00 92.25 264 GLY A C 1
ATOM 1905 O O . GLY A 1 264 ? -16.219 -20.441 15.507 1.00 92.25 264 GLY A O 1
ATOM 1906 N N . THR A 1 265 ? -16.638 -18.385 16.341 1.00 93.12 265 THR A N 1
ATOM 1907 C CA . THR A 1 265 ? -17.523 -17.873 15.295 1.00 93.12 265 THR A CA 1
ATOM 1908 C C . THR A 1 265 ? -16.936 -16.583 14.725 1.00 93.12 265 THR A C 1
ATOM 1910 O O . THR A 1 265 ? -16.127 -16.671 13.807 1.00 93.12 265 THR A O 1
ATOM 1913 N N . THR A 1 266 ? -17.306 -15.412 15.252 1.00 96.81 266 THR A N 1
ATOM 1914 C CA . THR A 1 266 ? -16.857 -14.100 14.765 1.00 96.81 266 THR A CA 1
ATOM 1915 C C . THR A 1 266 ? -16.975 -13.024 15.857 1.00 96.81 266 THR A C 1
ATOM 1917 O O . THR A 1 266 ? -17.992 -12.965 16.546 1.00 96.81 266 THR A O 1
ATOM 1920 N N . ASN A 1 267 ? -15.965 -12.158 16.002 1.00 98.75 267 ASN A N 1
ATOM 1921 C CA . ASN A 1 267 ? -16.090 -10.853 16.672 1.00 98.75 267 ASN A CA 1
ATOM 1922 C C . ASN A 1 267 ? -16.527 -9.795 15.652 1.00 98.75 267 ASN A C 1
ATOM 1924 O O . ASN A 1 267 ? -16.010 -9.799 14.538 1.00 98.75 267 ASN A O 1
ATOM 1928 N N . VAL A 1 268 ? -17.442 -8.889 16.008 1.00 98.81 268 VAL A N 1
ATOM 1929 C CA . VAL A 1 268 ? -18.102 -8.007 15.026 1.00 98.81 268 VAL A CA 1
ATOM 1930 C C . VAL A 1 268 ? -18.063 -6.536 15.450 1.00 98.81 268 VAL A C 1
ATOM 1932 O O . VAL A 1 268 ? -18.711 -6.132 16.415 1.00 98.81 268 VAL A O 1
ATOM 1935 N N . PHE A 1 269 ? -17.371 -5.707 14.674 1.00 98.88 269 PHE A N 1
ATOM 1936 C CA . PHE A 1 269 ? -17.191 -4.269 14.903 1.00 98.88 269 PHE A CA 1
ATOM 1937 C C . PHE A 1 269 ? -17.640 -3.454 13.680 1.00 98.88 269 PHE A C 1
ATOM 1939 O O . PHE A 1 269 ? -16.920 -2.587 13.185 1.00 98.88 269 PHE A O 1
ATOM 1946 N N . ASN A 1 270 ? -18.824 -3.768 13.151 1.00 98.81 270 ASN A N 1
ATOM 1947 C CA . ASN A 1 270 ? -19.274 -3.307 11.838 1.00 98.81 270 ASN A CA 1
ATOM 1948 C C . ASN A 1 270 ? -20.163 -2.054 11.916 1.00 98.81 270 ASN A C 1
ATOM 1950 O O . ASN A 1 270 ? -20.914 -1.856 12.874 1.00 98.81 270 ASN A O 1
ATOM 1954 N N . ASN A 1 271 ? -20.197 -1.288 10.824 1.00 98.75 271 ASN A N 1
ATOM 1955 C CA . ASN A 1 271 ? -21.137 -0.184 10.590 1.00 98.75 271 ASN A CA 1
ATOM 1956 C C . ASN A 1 271 ? -21.125 0.906 11.671 1.00 98.75 271 ASN A C 1
ATOM 1958 O O . ASN A 1 271 ? -22.163 1.494 11.978 1.00 98.75 271 ASN A O 1
ATOM 1962 N N . ASN A 1 272 ? -19.971 1.157 12.281 1.00 98.75 272 ASN A N 1
ATOM 1963 C CA . ASN A 1 272 ? -19.798 2.252 13.220 1.00 98.75 272 ASN A CA 1
ATOM 1964 C C . ASN A 1 272 ? -19.495 3.554 12.461 1.00 98.75 272 ASN A C 1
ATOM 1966 O O . ASN A 1 272 ? -18.817 3.546 11.433 1.00 98.75 272 ASN A O 1
ATOM 1970 N N . SER A 1 273 ? -19.984 4.693 12.956 1.00 98.19 273 SER A N 1
ATOM 1971 C CA . SER A 1 273 ? -19.799 5.982 12.265 1.00 98.19 273 SER A CA 1
ATOM 1972 C C . SER A 1 273 ? -18.394 6.587 12.412 1.00 98.19 273 SER A C 1
ATOM 1974 O O . SER A 1 273 ? -18.145 7.679 11.903 1.00 98.19 273 SER A O 1
ATOM 1976 N N . PHE A 1 274 ? -17.479 5.917 13.120 1.00 96.94 274 PHE A N 1
ATOM 1977 C CA . PHE A 1 274 ? -16.039 6.203 13.131 1.00 96.94 274 PHE A CA 1
ATOM 1978 C C . PHE A 1 274 ? -15.263 4.926 12.768 1.00 96.94 274 PHE A C 1
ATOM 1980 O O . PHE A 1 274 ? -15.434 4.417 11.666 1.00 96.94 274 PHE A O 1
ATOM 1987 N N . THR A 1 275 ? -14.409 4.423 13.660 1.00 98.50 275 THR A N 1
ATOM 1988 C CA . THR A 1 275 ? -13.567 3.242 13.454 1.00 98.50 275 THR A CA 1
ATOM 1989 C C . THR A 1 275 ? -14.246 2.012 14.055 1.00 98.50 275 THR A C 1
ATOM 1991 O O . THR A 1 275 ? -14.890 2.107 15.102 1.00 98.50 275 THR A O 1
ATOM 1994 N N . GLY A 1 276 ? -14.102 0.846 13.429 1.00 98.81 276 GLY A N 1
ATOM 1995 C CA . GLY A 1 276 ? -14.623 -0.401 13.992 1.00 98.81 276 GLY A CA 1
ATOM 1996 C C . GLY A 1 276 ? -13.900 -0.779 15.285 1.00 98.81 276 GLY A C 1
ATOM 1997 O O . GLY A 1 276 ? -14.509 -0.854 16.356 1.00 98.81 276 GLY A O 1
ATOM 1998 N N . LEU A 1 277 ? -12.585 -0.964 15.192 1.00 98.88 277 LEU A N 1
ATOM 1999 C CA . LEU A 1 277 ? -11.735 -1.418 16.289 1.00 98.88 277 LEU A CA 1
ATOM 2000 C C . LEU A 1 277 ? -10.475 -0.553 16.425 1.00 98.88 277 LEU A C 1
ATOM 2002 O O . LEU A 1 277 ? -9.716 -0.398 15.474 1.00 98.88 277 LEU A O 1
ATOM 2006 N N . ILE A 1 278 ? -10.217 -0.042 17.625 1.00 98.81 278 ILE A N 1
ATOM 2007 C CA . ILE A 1 278 ? -8.965 0.632 17.981 1.00 98.81 278 ILE A CA 1
ATOM 2008 C C . ILE A 1 278 ? -8.300 -0.145 19.115 1.00 98.81 278 ILE A C 1
ATOM 2010 O O . ILE A 1 278 ? -8.939 -0.427 20.132 1.00 98.81 278 ILE A O 1
ATOM 2014 N N . VAL A 1 279 ? -7.021 -0.481 18.943 1.00 98.19 279 VAL A N 1
ATOM 2015 C CA . VAL A 1 279 ? -6.207 -1.160 19.955 1.00 98.19 279 VAL A CA 1
ATOM 2016 C C . VAL A 1 279 ? -4.881 -0.430 20.132 1.00 98.19 279 VAL A C 1
ATOM 2018 O O . VAL A 1 279 ? -4.047 -0.459 19.232 1.00 98.19 279 VAL A O 1
ATOM 2021 N N . ASP A 1 280 ? -4.657 0.126 21.319 1.00 94.88 280 ASP A N 1
ATOM 2022 C CA . ASP A 1 280 ? -3.367 0.646 21.770 1.00 94.88 280 ASP A CA 1
ATOM 2023 C C . ASP A 1 280 ? -2.800 -0.294 22.837 1.00 94.88 280 ASP A C 1
ATOM 2025 O O . ASP A 1 280 ? -3.158 -0.257 24.014 1.00 94.88 280 ASP A O 1
ATOM 2029 N N . SER A 1 281 ? -1.921 -1.197 22.412 1.00 94.00 281 SER A N 1
ATOM 2030 C CA . SER A 1 281 ? -1.418 -2.285 23.241 1.00 94.00 281 SER A CA 1
ATOM 2031 C C . SER A 1 281 ? 0.000 -2.029 23.745 1.00 94.00 281 SER A C 1
ATOM 2033 O O . SER A 1 281 ? 0.902 -1.694 22.974 1.00 94.00 281 SER A O 1
ATOM 2035 N N . GLY A 1 282 ? 0.218 -2.259 25.043 1.00 90.25 282 GLY A N 1
ATOM 2036 C CA . GLY A 1 282 ? 1.557 -2.296 25.646 1.00 90.25 282 GLY A CA 1
ATOM 2037 C C . GLY A 1 282 ? 2.317 -3.608 25.404 1.00 90.25 282 GLY A C 1
ATOM 2038 O O . GLY A 1 282 ? 3.487 -3.733 25.752 1.00 90.25 282 GLY A O 1
ATOM 2039 N N . GLY A 1 283 ? 1.655 -4.617 24.836 1.00 91.44 283 GLY A N 1
ATOM 2040 C CA . GLY A 1 283 ? 2.241 -5.896 24.434 1.00 91.44 283 GLY A CA 1
ATOM 2041 C C . GLY A 1 283 ? 1.741 -6.348 23.061 1.00 91.44 283 GLY A C 1
ATOM 2042 O O . GLY A 1 283 ? 1.141 -5.576 22.323 1.00 91.44 283 GLY A O 1
ATOM 2043 N N . GLY A 1 284 ? 1.951 -7.620 22.711 1.00 93.56 284 GLY A N 1
ATOM 2044 C CA . GLY A 1 284 ? 1.502 -8.151 21.417 1.00 93.56 284 GLY A CA 1
ATOM 2045 C C . GLY A 1 284 ? -0.020 -8.140 21.231 1.00 93.56 284 GLY A C 1
ATOM 2046 O O . GLY A 1 284 ? -0.782 -8.188 22.202 1.00 93.56 284 GLY A O 1
ATOM 2047 N N . ILE A 1 285 ? -0.443 -8.135 19.967 1.00 97.94 285 ILE A N 1
ATOM 2048 C CA . ILE A 1 285 ? -1.846 -8.155 19.543 1.00 97.94 285 ILE A CA 1
ATOM 2049 C C . ILE A 1 285 ? -2.106 -9.455 18.777 1.00 97.94 285 ILE A C 1
ATOM 2051 O O . ILE A 1 285 ? -1.337 -9.843 17.897 1.00 97.94 285 ILE A O 1
ATOM 2055 N N . THR A 1 286 ? -3.183 -10.160 19.116 1.00 98.56 286 THR A N 1
ATOM 2056 C CA . THR A 1 286 ? -3.644 -11.343 18.374 1.00 98.56 286 THR A CA 1
ATOM 2057 C C . THR A 1 286 ? -5.106 -11.176 17.997 1.00 98.56 286 THR A C 1
ATOM 2059 O O . THR A 1 286 ? -5.940 -10.996 18.881 1.00 98.56 286 THR A O 1
ATOM 2062 N N . ILE A 1 287 ? -5.410 -11.261 16.703 1.00 98.88 287 ILE A N 1
ATOM 2063 C CA . ILE A 1 287 ? -6.763 -11.158 16.154 1.00 98.88 287 ILE A CA 1
ATOM 2064 C C . ILE A 1 287 ? -7.069 -12.405 15.316 1.00 98.88 287 ILE A C 1
ATOM 2066 O O . ILE A 1 287 ? -6.284 -12.797 14.453 1.00 98.88 287 ILE A O 1
ATOM 2070 N N . ASN A 1 288 ? -8.207 -13.046 15.572 1.00 98.75 288 ASN A N 1
ATOM 2071 C CA . ASN A 1 288 ? -8.696 -14.176 14.785 1.00 98.75 288 ASN A CA 1
ATOM 2072 C C . ASN A 1 288 ? -10.223 -14.145 14.668 1.00 98.75 288 ASN A C 1
ATOM 2074 O O . ASN A 1 288 ? -10.890 -13.888 15.673 1.00 98.75 288 ASN A O 1
ATOM 2078 N N . ASN A 1 289 ? -10.766 -14.458 13.484 1.00 98.62 289 ASN A N 1
ATOM 2079 C CA . ASN A 1 289 ? -12.214 -14.463 13.240 1.00 98.62 289 ASN A CA 1
ATOM 2080 C C . ASN A 1 289 ? -12.862 -13.134 13.653 1.00 98.62 289 ASN A C 1
ATOM 2082 O O . ASN A 1 289 ? -13.746 -13.093 14.511 1.00 98.62 289 ASN A O 1
ATOM 2086 N N . THR A 1 290 ? -12.391 -12.034 13.071 1.00 98.88 290 THR A N 1
ATOM 2087 C CA . THR A 1 290 ? -12.890 -10.690 13.377 1.00 98.88 290 THR A CA 1
ATOM 2088 C C . THR A 1 290 ? -13.336 -9.979 12.110 1.00 98.88 290 THR A C 1
ATOM 2090 O O . THR A 1 290 ? -12.628 -9.991 11.108 1.00 98.88 290 THR A O 1
ATOM 2093 N N . GLU A 1 291 ? -14.495 -9.333 12.181 1.00 98.88 291 GLU A N 1
ATOM 2094 C CA . GLU A 1 291 ? -15.026 -8.443 11.155 1.00 98.88 291 GLU A CA 1
ATOM 2095 C C . GLU A 1 291 ? -15.060 -7.007 11.688 1.00 98.88 291 GLU A C 1
ATOM 2097 O O . GLU A 1 291 ? -15.585 -6.758 12.776 1.00 98.88 291 GLU A O 1
ATOM 2102 N N . ALA A 1 292 ? -14.528 -6.060 10.917 1.00 98.88 292 ALA A N 1
ATOM 2103 C CA . ALA A 1 292 ? -14.708 -4.629 11.151 1.00 98.88 292 ALA A CA 1
ATOM 2104 C C . ALA A 1 292 ? -15.000 -3.920 9.821 1.00 98.88 292 ALA A C 1
ATOM 2106 O O . ALA A 1 292 ? -14.167 -3.222 9.239 1.00 98.88 292 ALA A O 1
ATOM 2107 N N . ASN A 1 293 ? -16.212 -4.164 9.334 1.00 98.81 293 ASN A N 1
ATOM 2108 C CA . ASN A 1 293 ? -16.665 -3.829 7.995 1.00 98.81 293 ASN A CA 1
ATOM 2109 C C . ASN A 1 293 ? -17.634 -2.646 7.976 1.00 98.81 293 ASN A C 1
ATOM 2111 O O . ASN A 1 293 ? -18.461 -2.485 8.879 1.00 98.81 293 ASN A O 1
ATOM 2115 N N . GLY A 1 294 ? -17.611 -1.877 6.888 1.00 98.62 294 GLY A N 1
ATOM 2116 C CA . GLY A 1 294 ? -18.604 -0.834 6.624 1.00 98.62 294 GLY A CA 1
ATOM 2117 C C . GLY A 1 294 ? -18.580 0.323 7.622 1.00 98.62 294 GLY A C 1
ATOM 2118 O O . GLY A 1 294 ? -19.610 0.963 7.823 1.00 98.62 294 GLY A O 1
ATOM 2119 N N . ASN A 1 295 ? -17.449 0.564 8.286 1.00 98.75 295 ASN A N 1
ATOM 2120 C CA . ASN A 1 295 ? -17.276 1.707 9.172 1.00 98.75 295 ASN A CA 1
ATOM 2121 C C . ASN A 1 295 ? -16.988 2.974 8.353 1.00 98.75 295 ASN A C 1
ATOM 2123 O O . ASN A 1 295 ? -16.411 2.917 7.265 1.00 98.75 295 ASN A O 1
ATOM 2127 N N . ASP A 1 296 ? -17.411 4.134 8.857 1.00 98.25 296 ASP A N 1
ATOM 2128 C CA . ASP A 1 296 ? -17.275 5.388 8.105 1.00 98.25 296 ASP A CA 1
ATOM 2129 C C . ASP A 1 296 ? -15.805 5.825 7.958 1.00 98.25 296 ASP A C 1
ATOM 2131 O O . ASP A 1 296 ? -15.498 6.514 6.983 1.00 98.25 296 ASP A O 1
ATOM 2135 N N . LEU A 1 297 ? -14.919 5.440 8.890 1.00 96.31 297 LEU A N 1
ATOM 2136 C CA . LEU A 1 297 ? -13.470 5.677 8.842 1.00 96.31 297 LEU A CA 1
ATOM 2137 C C . LEU A 1 297 ? -12.702 4.368 8.635 1.00 96.31 297 LEU A C 1
ATOM 2139 O O . LEU A 1 297 ? -12.703 3.859 7.520 1.00 96.31 297 LEU A O 1
ATOM 2143 N N . ASP A 1 298 ? -12.030 3.854 9.669 1.00 98.19 298 ASP A N 1
ATOM 2144 C CA . ASP A 1 298 ? -11.147 2.693 9.562 1.00 98.19 298 ASP A CA 1
ATOM 2145 C C . ASP A 1 298 ? -11.838 1.400 10.016 1.00 98.19 298 ASP A C 1
ATOM 2147 O O . ASP A 1 298 ? -12.676 1.411 10.923 1.00 98.19 298 ASP A O 1
ATOM 2151 N N . GLY A 1 299 ? -11.453 0.263 9.436 1.00 98.81 299 GLY A N 1
ATOM 2152 C CA . GLY A 1 299 ? -11.855 -1.046 9.947 1.00 98.81 299 GLY A CA 1
ATOM 2153 C C . GLY A 1 299 ? -11.184 -1.318 11.291 1.00 98.81 299 GLY A C 1
ATOM 2154 O O . GLY A 1 299 ? -11.849 -1.383 12.330 1.00 98.81 299 GLY A O 1
ATOM 2155 N N . ALA A 1 300 ? -9.852 -1.409 11.284 1.00 98.81 300 ALA A N 1
ATOM 2156 C CA . ALA A 1 300 ? -9.056 -1.553 12.497 1.00 98.81 300 ALA A CA 1
ATOM 2157 C C . ALA A 1 300 ? -7.777 -0.704 12.494 1.00 98.81 300 ALA A C 1
ATOM 2159 O O . ALA A 1 300 ? -7.024 -0.713 11.521 1.00 98.81 300 ALA A O 1
ATOM 2160 N N . LEU A 1 301 ? -7.514 -0.042 13.625 1.00 98.56 301 LEU A N 1
ATOM 2161 C CA . LEU A 1 301 ? -6.267 0.661 13.934 1.00 98.56 301 LEU A CA 1
ATOM 2162 C C . LEU A 1 301 ? -5.575 -0.036 15.110 1.00 98.56 301 LEU A C 1
ATOM 2164 O O . LEU A 1 301 ? -6.117 -0.072 16.217 1.00 98.56 301 LEU A O 1
ATOM 2168 N N . LEU A 1 302 ? -4.396 -0.607 14.868 1.00 97.81 302 LEU A N 1
ATOM 2169 C CA . LEU A 1 302 ? -3.695 -1.475 15.811 1.00 97.81 302 LEU A CA 1
ATOM 2170 C C . LEU A 1 302 ? -2.278 -0.964 16.072 1.00 97.81 302 LEU A C 1
ATOM 2172 O O . LEU A 1 302 ? -1.391 -1.092 15.228 1.00 97.81 302 LEU A O 1
ATOM 2176 N N . THR A 1 303 ? -2.040 -0.470 17.279 1.00 94.06 303 THR A N 1
ATOM 2177 C CA . THR A 1 303 ? -0.720 -0.044 17.737 1.00 94.06 303 THR A CA 1
ATOM 2178 C C . THR A 1 303 ? -0.212 -1.003 18.801 1.00 94.06 303 THR A C 1
ATOM 2180 O O . THR A 1 303 ? -0.850 -1.202 19.830 1.00 94.06 303 THR A O 1
ATOM 2183 N N . SER A 1 304 ? 0.975 -1.566 18.600 1.00 90.25 304 SER A N 1
ATOM 2184 C CA . SER A 1 304 ? 1.703 -2.305 19.631 1.00 90.25 304 SER A CA 1
ATOM 2185 C C . SER A 1 304 ? 3.002 -1.572 19.968 1.00 90.25 304 SER A C 1
ATOM 2187 O O . SER A 1 304 ? 4.056 -1.847 19.387 1.00 90.25 304 SER A O 1
ATOM 2189 N N . ALA A 1 305 ? 2.919 -0.646 20.921 1.00 73.25 305 ALA A N 1
ATOM 2190 C CA . ALA A 1 305 ? 3.982 0.291 21.287 1.00 73.25 305 ALA A CA 1
ATOM 2191 C C . ALA A 1 305 ? 4.959 -0.281 22.337 1.00 73.25 305 ALA A C 1
ATOM 2193 O O . ALA A 1 305 ? 5.225 0.345 23.362 1.00 73.25 305 ALA A O 1
ATOM 2194 N N . ASP A 1 306 ? 5.491 -1.483 22.100 1.00 67.50 306 ASP A N 1
ATOM 2195 C CA . ASP A 1 306 ? 6.556 -2.047 22.938 1.00 67.50 306 ASP A CA 1
ATOM 2196 C C . ASP A 1 306 ? 7.934 -1.731 22.347 1.00 67.50 306 ASP A C 1
ATOM 2198 O O . ASP A 1 306 ? 8.463 -2.508 21.546 1.00 67.50 306 ASP A O 1
ATOM 2202 N N . ASP A 1 307 ? 8.541 -0.647 22.846 1.00 59.09 307 ASP A N 1
ATOM 2203 C CA . ASP A 1 307 ? 9.882 -0.142 22.500 1.00 59.09 307 ASP A CA 1
ATOM 2204 C C . ASP A 1 307 ? 11.012 -1.208 22.592 1.00 59.09 307 ASP A C 1
ATOM 2206 O O . ASP A 1 307 ? 12.161 -0.955 22.212 1.00 59.09 307 ASP A O 1
ATOM 2210 N N . ASN A 1 308 ? 10.743 -2.406 23.138 1.00 61.44 308 ASN A N 1
ATOM 2211 C CA . ASN A 1 308 ? 11.692 -3.523 23.210 1.00 61.44 308 ASN A CA 1
ATOM 2212 C C . ASN A 1 308 ? 11.551 -4.557 22.075 1.00 61.44 308 ASN A C 1
ATOM 2214 O O . ASN A 1 308 ? 12.308 -5.536 22.063 1.00 61.44 308 ASN A O 1
ATOM 2218 N N . GLY A 1 309 ? 10.618 -4.373 21.135 1.00 56.84 309 GLY A N 1
ATOM 2219 C CA . GLY A 1 309 ? 10.440 -5.237 19.964 1.00 56.84 309 GLY A CA 1
ATOM 2220 C C . GLY A 1 309 ? 9.813 -6.607 20.253 1.00 56.84 309 GLY A C 1
ATOM 2221 O O . GLY A 1 309 ? 10.094 -7.560 19.525 1.00 56.84 309 GLY A O 1
ATOM 2222 N N . THR A 1 310 ? 9.004 -6.754 21.316 1.00 68.12 310 THR A N 1
ATOM 2223 C CA . THR A 1 310 ? 8.296 -8.019 21.627 1.00 68.12 310 THR A CA 1
ATOM 2224 C C . THR A 1 310 ? 6.798 -8.001 21.305 1.00 68.12 310 THR A C 1
ATOM 2226 O O . THR A 1 310 ? 6.138 -9.042 21.362 1.00 68.12 310 THR A O 1
ATOM 2229 N N . GLY A 1 311 ? 6.275 -6.849 20.889 1.00 86.31 311 GLY A N 1
ATOM 2230 C CA . GLY A 1 311 ? 4.876 -6.611 20.550 1.00 86.31 311 GLY A CA 1
ATOM 2231 C C . GLY A 1 311 ? 4.418 -7.142 19.185 1.00 86.31 311 GLY A C 1
ATOM 2232 O O . GLY A 1 311 ? 3.943 -6.383 18.351 1.00 86.31 311 GLY A O 1
ATOM 2233 N N . ASN A 1 312 ? 4.567 -8.438 18.906 1.00 92.88 312 ASN A N 1
ATOM 2234 C CA . ASN A 1 312 ? 4.122 -8.988 17.615 1.00 92.88 312 ASN A CA 1
ATOM 2235 C C . ASN A 1 312 ? 2.612 -8.797 17.399 1.00 92.88 312 ASN A C 1
ATOM 2237 O O . ASN A 1 312 ? 1.826 -8.960 18.336 1.00 92.88 312 ASN A O 1
ATOM 2241 N N . VAL A 1 313 ? 2.220 -8.544 16.151 1.00 97.56 313 VAL A N 1
ATOM 2242 C CA . VAL A 1 313 ? 0.825 -8.456 15.713 1.00 97.56 313 VAL A CA 1
ATOM 2243 C C . VAL A 1 313 ? 0.527 -9.640 14.797 1.00 97.56 313 VAL A C 1
ATOM 2245 O O . VAL A 1 313 ? 1.141 -9.780 13.743 1.00 97.56 313 VAL A O 1
ATOM 2248 N N . ASN A 1 314 ? -0.399 -10.505 15.208 1.00 98.44 314 ASN A N 1
ATOM 2249 C CA . ASN A 1 314 ? -0.821 -11.674 14.432 1.00 98.44 314 ASN A CA 1
ATOM 2250 C C . ASN A 1 314 ? -2.307 -11.543 14.111 1.00 98.44 314 ASN A C 1
ATOM 2252 O O . ASN A 1 314 ? -3.116 -11.438 15.035 1.00 98.44 314 ASN A O 1
ATOM 2256 N N . ILE A 1 315 ? -2.670 -11.573 12.832 1.00 98.94 315 ILE A N 1
ATOM 2257 C CA . ILE A 1 315 ? -4.063 -11.461 12.388 1.00 98.94 315 ILE A CA 1
ATOM 2258 C C . ILE A 1 315 ? -4.374 -12.617 11.447 1.00 98.94 315 ILE A C 1
ATOM 2260 O O . ILE A 1 315 ? -3.622 -12.888 10.513 1.00 98.94 315 ILE A O 1
ATOM 2264 N N . SER A 1 316 ? -5.483 -13.305 11.700 1.00 98.81 316 SER A N 1
ATOM 2265 C CA . SER A 1 316 ? -5.893 -14.454 10.893 1.00 98.81 316 SER A CA 1
ATOM 2266 C C . SER A 1 316 ? -7.396 -14.537 10.690 1.00 98.81 316 SER A C 1
ATOM 2268 O O . SER A 1 316 ? -8.152 -14.076 11.544 1.00 98.81 316 SER A O 1
ATOM 2270 N N . ASP A 1 317 ? -7.834 -15.126 9.578 1.00 98.75 317 ASP A N 1
ATOM 2271 C CA . ASP A 1 317 ? -9.251 -15.401 9.293 1.00 98.75 317 ASP A CA 1
ATOM 2272 C C . ASP A 1 317 ? -10.159 -14.181 9.554 1.00 98.75 317 ASP A C 1
ATOM 2274 O O . ASP A 1 317 ? -11.162 -14.276 10.254 1.00 98.75 317 ASP A O 1
ATOM 2278 N N . SER A 1 318 ? -9.753 -12.992 9.106 1.00 98.94 318 SER A N 1
ATOM 2279 C CA . SER A 1 318 ? -10.406 -11.728 9.483 1.00 98.94 318 SER A CA 1
ATOM 2280 C C . SER A 1 318 ? -10.700 -10.851 8.271 1.00 98.94 318 SER A C 1
ATOM 2282 O O . SER A 1 318 ? -10.020 -10.942 7.246 1.00 98.94 318 SER A O 1
ATOM 2284 N N . GLU A 1 319 ? -11.705 -9.988 8.397 1.00 98.88 319 GLU A N 1
ATOM 2285 C CA . GLU A 1 319 ? -12.163 -9.099 7.332 1.00 98.88 319 GLU A CA 1
ATOM 2286 C C . GLU A 1 319 ? -12.274 -7.643 7.804 1.00 98.88 319 GLU A C 1
ATOM 2288 O O . GLU A 1 319 ? -12.837 -7.350 8.861 1.00 98.88 319 GLU A O 1
ATOM 2293 N N . PHE A 1 320 ? -11.734 -6.733 6.992 1.00 98.88 320 PHE A N 1
ATOM 2294 C CA . PHE A 1 320 ? -11.720 -5.291 7.232 1.00 98.88 320 PHE A CA 1
ATOM 2295 C C . PHE A 1 320 ? -12.094 -4.535 5.946 1.00 98.88 320 PHE A C 1
ATOM 2297 O O . PHE A 1 320 ? -11.288 -3.810 5.358 1.00 98.88 320 PHE A O 1
ATOM 2304 N N . SER A 1 321 ? -13.303 -4.780 5.453 1.00 98.75 321 SER A N 1
ATOM 2305 C CA . SER A 1 321 ? -13.795 -4.345 4.143 1.00 98.75 321 SER A CA 1
ATOM 2306 C C . SER A 1 321 ? -14.834 -3.220 4.224 1.00 98.75 321 SER A C 1
ATOM 2308 O O . SER A 1 321 ? -15.451 -2.975 5.256 1.00 98.75 321 SER A O 1
ATOM 2310 N N . ASP A 1 322 ? -15.096 -2.566 3.094 1.00 98.56 322 ASP A N 1
ATOM 2311 C CA . ASP A 1 322 ? -16.158 -1.563 2.921 1.00 98.56 322 ASP A CA 1
ATOM 2312 C C . ASP A 1 322 ? -15.986 -0.269 3.753 1.00 98.56 322 ASP A C 1
ATOM 2314 O O . ASP A 1 322 ? -16.935 0.509 3.888 1.00 98.56 322 ASP A O 1
ATOM 2318 N N . ASN A 1 323 ? -14.783 0.015 4.266 1.00 98.19 323 ASN A N 1
ATOM 2319 C CA . ASN A 1 323 ? -14.462 1.219 5.043 1.00 98.19 323 ASN A CA 1
ATOM 2320 C C . ASN A 1 323 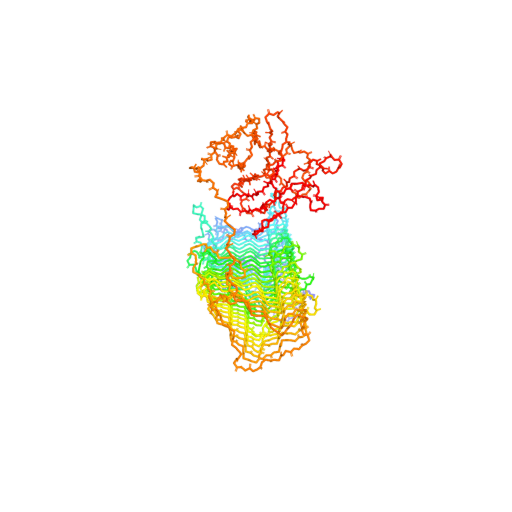? -13.993 2.362 4.114 1.00 98.19 323 ASN A C 1
ATOM 2322 O O . ASN A 1 323 ? -12.809 2.681 3.978 1.00 98.19 323 ASN A O 1
ATOM 2326 N N . GLN A 1 324 ? -14.938 2.943 3.369 1.00 93.12 324 GLN A N 1
ATOM 2327 C CA . GLN A 1 324 ? -14.661 3.761 2.173 1.00 93.12 324 GLN A CA 1
ATOM 2328 C C . GLN A 1 324 ? -13.893 5.075 2.411 1.00 93.12 324 GLN A C 1
ATOM 2330 O O . GLN A 1 324 ? -13.288 5.580 1.463 1.00 93.12 324 GLN A O 1
ATOM 2335 N N . ASN A 1 325 ? -13.909 5.652 3.621 1.00 91.50 325 ASN A N 1
ATOM 2336 C CA . ASN A 1 325 ? -13.199 6.913 3.902 1.00 91.50 325 ASN A CA 1
ATOM 2337 C C . ASN A 1 325 ? -11.946 6.749 4.773 1.00 91.50 325 ASN A C 1
ATOM 2339 O O . ASN A 1 325 ? -11.340 7.760 5.130 1.00 91.50 325 ASN A O 1
ATOM 2343 N N . GLY A 1 326 ? -11.542 5.519 5.090 1.00 93.44 326 GLY A N 1
ATOM 2344 C CA . GLY A 1 326 ? -10.346 5.243 5.881 1.00 93.44 326 GLY A CA 1
ATOM 2345 C C . GLY A 1 326 ? -9.566 4.038 5.374 1.00 93.44 326 GLY A C 1
ATOM 2346 O O . GLY A 1 326 ? -9.640 3.661 4.196 1.00 93.44 326 GLY A O 1
ATOM 2347 N N . TYR A 1 327 ? -8.764 3.478 6.268 1.00 97.19 327 TYR A N 1
ATOM 2348 C CA . TYR A 1 327 ? -8.015 2.250 6.065 1.00 97.19 327 TYR A CA 1
ATOM 2349 C C . TYR A 1 327 ? -8.903 1.049 6.377 1.00 97.19 327 TYR A C 1
ATOM 2351 O O . TYR A 1 327 ? -9.645 1.050 7.354 1.00 97.19 327 TYR A O 1
ATOM 2359 N N . GLY A 1 328 ? -8.794 -0.025 5.602 1.00 98.69 328 GLY A N 1
ATOM 2360 C CA . GLY A 1 328 ? -9.309 -1.303 6.083 1.00 98.69 328 GLY A CA 1
ATOM 2361 C C . GLY A 1 328 ? -8.545 -1.722 7.340 1.00 98.69 328 GLY A C 1
ATOM 2362 O O . GLY A 1 328 ? -9.132 -1.946 8.397 1.00 98.69 328 GLY A O 1
ATOM 2363 N N . LEU A 1 329 ? -7.215 -1.729 7.250 1.00 98.88 329 LEU A N 1
ATOM 2364 C CA . LEU A 1 329 ? -6.333 -2.135 8.339 1.00 98.88 329 LEU A CA 1
ATOM 2365 C C . LEU A 1 329 ? -5.099 -1.226 8.431 1.00 98.88 329 LEU A C 1
ATOM 2367 O O . LEU A 1 329 ? -4.330 -1.136 7.478 1.00 98.88 329 LEU A O 1
ATOM 2371 N N . ASP A 1 330 ? -4.872 -0.610 9.587 1.00 98.50 330 ASP A N 1
ATOM 2372 C CA . ASP A 1 330 ? -3.648 0.136 9.899 1.00 98.50 330 ASP A CA 1
ATOM 2373 C C . ASP A 1 330 ? -2.952 -0.504 11.109 1.00 98.50 330 ASP A C 1
ATOM 2375 O O . ASP A 1 330 ? -3.554 -0.666 12.173 1.00 98.50 330 ASP A O 1
ATOM 2379 N N . VAL A 1 331 ? -1.701 -0.936 10.929 1.00 97.81 331 VAL A N 1
ATOM 2380 C CA . VAL A 1 331 ? -0.914 -1.642 11.946 1.00 97.81 331 VAL A CA 1
ATOM 2381 C C . VAL A 1 331 ? 0.434 -0.975 12.132 1.00 97.81 331 VAL A C 1
ATOM 2383 O O . VAL A 1 331 ? 1.236 -0.901 11.201 1.00 97.81 331 VAL A O 1
ATOM 2386 N N . LEU A 1 332 ? 0.740 -0.624 13.378 1.00 92.94 332 LEU A N 1
ATOM 2387 C CA . LEU A 1 332 ? 2.045 -0.134 13.792 1.00 92.94 332 LEU A CA 1
ATOM 2388 C C . LEU A 1 332 ? 2.605 -0.975 14.940 1.00 92.94 332 LEU A C 1
ATOM 2390 O O . LEU A 1 332 ? 1.980 -1.116 15.989 1.00 92.94 332 LEU A O 1
ATOM 2394 N N . THR A 1 333 ? 3.809 -1.518 14.772 1.00 91.38 333 THR A N 1
ATOM 2395 C CA . THR A 1 333 ? 4.494 -2.267 15.834 1.00 91.38 333 THR A CA 1
ATOM 2396 C C . THR A 1 333 ? 6.017 -2.192 15.718 1.00 91.38 333 THR A C 1
ATOM 2398 O O . THR A 1 333 ? 6.561 -2.009 14.637 1.00 91.38 333 THR A O 1
ATOM 2401 N N . ASP A 1 334 ? 6.729 -2.392 16.824 1.00 83.62 334 ASP A N 1
ATOM 2402 C CA . ASP A 1 334 ? 8.177 -2.651 16.820 1.00 83.62 334 ASP A CA 1
ATOM 2403 C C . ASP A 1 334 ? 8.531 -4.139 16.620 1.00 83.62 334 ASP A C 1
ATOM 2405 O O . ASP A 1 334 ? 9.698 -4.496 16.401 1.00 83.62 334 ASP A O 1
ATOM 2409 N N . GLY A 1 335 ? 7.529 -5.015 16.733 1.00 90.38 335 GLY A N 1
ATOM 2410 C CA . GLY A 1 335 ? 7.616 -6.461 16.551 1.00 90.38 335 GLY A CA 1
ATOM 2411 C C . GLY A 1 335 ? 7.314 -6.916 15.121 1.00 90.38 335 GLY A C 1
ATOM 2412 O O . GLY A 1 335 ? 7.312 -6.135 14.172 1.00 90.38 335 GLY A O 1
ATOM 2413 N N . ASN A 1 336 ? 7.083 -8.219 14.959 1.00 94.19 336 ASN A N 1
ATOM 2414 C CA . ASN A 1 336 ? 6.700 -8.795 13.668 1.00 94.19 336 ASN A CA 1
ATOM 2415 C C . ASN A 1 336 ? 5.210 -8.588 13.385 1.00 94.19 336 ASN A C 1
ATOM 2417 O O . ASN A 1 336 ? 4.405 -8.554 14.318 1.00 94.19 336 ASN A O 1
ATOM 2421 N N . ILE A 1 337 ? 4.862 -8.540 12.100 1.00 98.00 337 ILE A N 1
ATOM 2422 C CA . ILE A 1 337 ? 3.478 -8.566 11.621 1.00 98.00 337 ILE A CA 1
ATOM 2423 C C . ILE A 1 337 ? 3.282 -9.841 10.798 1.00 98.00 337 ILE A C 1
ATOM 2425 O O . ILE A 1 337 ? 3.977 -10.045 9.802 1.00 98.00 337 ILE A O 1
ATOM 2429 N N . ASP A 1 338 ? 2.333 -10.682 11.200 1.00 98.69 338 ASP A N 1
ATOM 2430 C CA . ASP A 1 338 ? 1.934 -11.886 10.470 1.00 98.69 338 ASP A CA 1
ATOM 2431 C C . ASP A 1 338 ? 0.437 -11.803 10.126 1.00 98.69 338 ASP A C 1
ATOM 2433 O O . ASP A 1 338 ? -0.406 -11.711 11.022 1.00 98.69 338 ASP A O 1
ATOM 2437 N N . LEU A 1 339 ? 0.113 -11.841 8.829 1.00 98.88 339 LEU A N 1
ATOM 2438 C CA . LEU A 1 339 ? -1.257 -11.934 8.312 1.00 98.88 339 LEU A CA 1
ATOM 2439 C C . LEU A 1 339 ? -1.475 -13.284 7.614 1.00 98.88 339 LEU A C 1
ATOM 2441 O O . LEU A 1 339 ? -0.642 -13.704 6.805 1.00 98.88 339 LEU A O 1
ATOM 2445 N N . ASP A 1 340 ? -2.598 -13.942 7.894 1.00 98.88 340 ASP A N 1
ATOM 2446 C CA . ASP A 1 340 ? -2.977 -15.223 7.282 1.00 98.88 340 ASP A CA 1
ATOM 2447 C C . ASP A 1 340 ? -4.480 -15.272 6.978 1.00 98.88 340 ASP A C 1
ATOM 2449 O O . ASP A 1 340 ? -5.298 -15.124 7.882 1.00 98.88 340 ASP A O 1
ATOM 2453 N N . ASN A 1 341 ? -4.871 -15.477 5.719 1.00 98.81 341 ASN A N 1
ATOM 2454 C CA . ASN A 1 341 ? -6.286 -15.496 5.320 1.00 98.81 341 ASN A CA 1
ATOM 2455 C C . ASN A 1 341 ? -7.058 -14.217 5.732 1.00 98.81 341 ASN A C 1
ATOM 2457 O O . ASN A 1 341 ? -8.120 -14.277 6.356 1.00 98.81 341 ASN A O 1
ATOM 2461 N N . VAL A 1 342 ? -6.501 -13.042 5.414 1.00 98.94 342 VAL A N 1
ATOM 2462 C CA . VAL A 1 342 ? -7.092 -11.729 5.730 1.00 98.94 342 VAL A CA 1
ATOM 2463 C C . VAL A 1 342 ? -7.658 -11.072 4.469 1.00 98.94 342 VAL A C 1
ATOM 2465 O O . VAL A 1 342 ? -7.011 -11.066 3.422 1.00 98.94 342 VAL A O 1
ATOM 2468 N N . THR A 1 343 ? -8.860 -10.498 4.565 1.00 98.94 343 THR A N 1
ATOM 2469 C CA . THR A 1 343 ? -9.528 -9.786 3.458 1.00 98.94 343 THR A CA 1
ATOM 2470 C C . THR A 1 343 ? -9.699 -8.301 3.781 1.00 98.94 343 THR A C 1
ATOM 2472 O O . THR A 1 343 ? -10.242 -7.949 4.824 1.00 98.94 343 THR A O 1
ATOM 2475 N N . VAL A 1 344 ? -9.230 -7.425 2.888 1.00 98.81 344 VAL A N 1
ATOM 2476 C CA . VAL A 1 344 ? -9.203 -5.964 3.068 1.00 98.81 344 VAL A CA 1
ATOM 2477 C C . VAL A 1 344 ? -9.613 -5.269 1.761 1.00 98.81 344 VAL A C 1
ATOM 2479 O O . VAL A 1 344 ? -8.780 -4.780 0.991 1.00 98.81 344 VAL A O 1
ATOM 2482 N N . ASN A 1 345 ? -10.918 -5.261 1.484 1.00 98.44 345 ASN A N 1
ATOM 2483 C CA . ASN A 1 345 ? -11.475 -4.861 0.189 1.00 98.44 345 ASN A CA 1
ATOM 2484 C C . ASN A 1 345 ? -12.379 -3.626 0.275 1.00 98.44 345 ASN A C 1
ATOM 2486 O O . ASN A 1 345 ? -13.014 -3.377 1.292 1.00 98.44 345 ASN A O 1
ATOM 2490 N N . ASN A 1 346 ? -12.517 -2.900 -0.837 1.00 98.00 346 ASN A N 1
ATOM 2491 C CA . ASN A 1 346 ? -13.449 -1.776 -0.980 1.00 98.00 346 ASN A CA 1
ATOM 2492 C C . ASN A 1 346 ? -13.302 -0.692 0.113 1.00 98.00 346 ASN A C 1
ATOM 2494 O O . ASN A 1 346 ? -14.281 -0.108 0.581 1.00 98.00 346 ASN A O 1
ATOM 2498 N N . ASN A 1 347 ? -12.068 -0.425 0.537 1.00 98.19 347 ASN A N 1
ATOM 2499 C CA . ASN A 1 347 ? -11.753 0.634 1.489 1.00 98.19 347 ASN A CA 1
ATOM 2500 C C . ASN A 1 347 ? -11.260 1.897 0.768 1.00 98.19 347 ASN A C 1
ATOM 2502 O O . ASN A 1 347 ? -11.004 1.894 -0.445 1.00 98.19 347 ASN A O 1
ATOM 2506 N N . GLY A 1 348 ? -11.082 2.988 1.515 1.00 95.75 348 GLY A N 1
ATOM 2507 C CA . GLY A 1 348 ? -10.323 4.139 1.028 1.00 95.75 348 GLY A CA 1
ATOM 2508 C C . GLY A 1 348 ? -8.901 3.704 0.661 1.00 95.75 348 GLY A C 1
ATOM 2509 O O . GLY A 1 348 ? -8.505 3.741 -0.502 1.00 95.75 348 GLY A O 1
ATOM 2510 N N . THR A 1 349 ? -8.168 3.194 1.641 1.00 96.19 349 THR A N 1
ATOM 2511 C CA . THR A 1 349 ? -6.885 2.499 1.457 1.00 96.19 349 THR A CA 1
ATOM 2512 C C . THR A 1 349 ? -7.023 1.096 2.038 1.00 96.19 349 THR A C 1
ATOM 2514 O O . THR A 1 349 ? -7.705 0.935 3.043 1.00 96.19 349 THR A O 1
ATOM 2517 N N . GLY A 1 350 ? -6.415 0.076 1.429 1.00 98.31 350 GLY A N 1
ATOM 2518 C CA . GLY A 1 350 ? -6.542 -1.299 1.917 1.00 98.31 350 GLY A CA 1
ATOM 2519 C C . GLY A 1 350 ? -5.842 -1.498 3.264 1.00 98.31 350 GLY A C 1
ATOM 2520 O O . GLY A 1 350 ? -6.446 -1.281 4.313 1.00 98.31 350 GLY A O 1
ATOM 2521 N N . ALA A 1 351 ? -4.574 -1.908 3.246 1.00 98.69 351 ALA A N 1
ATOM 2522 C CA . ALA A 1 351 ? -3.787 -2.106 4.462 1.00 98.69 351 ALA A CA 1
ATOM 2523 C C . ALA A 1 351 ? -2.499 -1.276 4.485 1.00 98.69 351 ALA A C 1
ATOM 2525 O O . ALA A 1 351 ? -1.800 -1.193 3.474 1.00 98.69 351 ALA A O 1
ATOM 2526 N N . VAL A 1 352 ? -2.162 -0.720 5.650 1.00 98.38 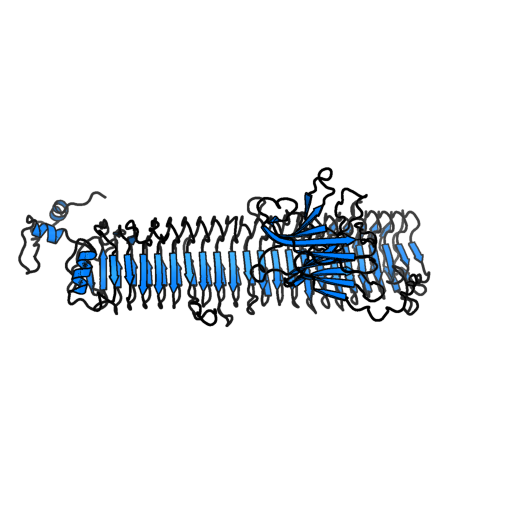352 VAL A N 1
ATOM 2527 C CA . VAL A 1 352 ? -0.883 -0.058 5.941 1.00 98.38 352 VAL A CA 1
ATOM 2528 C C . VAL A 1 352 ? -0.228 -0.774 7.117 1.00 98.38 352 VAL A C 1
ATOM 2530 O O . VAL A 1 352 ? -0.804 -0.857 8.195 1.00 98.38 352 VAL A O 1
ATOM 2533 N N . LEU A 1 353 ? 0.963 -1.334 6.901 1.00 98.00 353 LEU A N 1
ATOM 2534 C CA . LEU A 1 353 ? 1.662 -2.171 7.876 1.00 98.00 353 LEU A CA 1
ATOM 2535 C C . LEU A 1 353 ? 3.071 -1.623 8.124 1.00 98.00 353 LEU A C 1
ATOM 2537 O O . LEU A 1 353 ? 3.917 -1.637 7.229 1.00 98.00 353 LEU A O 1
ATOM 2541 N N . GLY A 1 354 ? 3.333 -1.162 9.342 1.00 94.00 354 GLY A N 1
ATOM 2542 C CA . GLY A 1 354 ? 4.609 -0.579 9.744 1.00 94.00 354 GLY A CA 1
ATOM 2543 C C . GLY A 1 354 ? 5.308 -1.384 10.836 1.00 94.00 354 GLY A C 1
ATOM 2544 O O . GLY A 1 354 ? 4.799 -1.482 11.951 1.00 94.00 354 GLY A O 1
ATOM 2545 N N . SER A 1 355 ? 6.514 -1.883 10.539 1.00 88.94 355 SER A N 1
ATOM 2546 C CA . SER A 1 355 ? 7.449 -2.446 11.530 1.00 88.94 355 SER A CA 1
ATOM 2547 C C . SER A 1 355 ? 8.774 -1.669 11.665 1.00 88.94 355 SER A C 1
ATOM 2549 O O . SER A 1 355 ? 9.760 -2.174 12.211 1.00 88.94 355 SER A O 1
ATOM 2551 N N . THR A 1 356 ? 8.837 -0.445 11.122 1.00 69.00 356 THR A N 1
ATOM 2552 C CA . THR A 1 356 ? 10.084 0.324 10.905 1.00 69.00 356 THR A CA 1
ATOM 2553 C C . THR A 1 356 ? 10.697 0.982 12.132 1.00 69.00 356 THR A C 1
ATOM 2555 O O . THR A 1 356 ? 11.888 1.296 12.100 1.00 69.00 356 THR A O 1
ATOM 2558 N N . TYR A 1 357 ? 9.942 1.188 13.211 1.00 61.16 357 TYR A N 1
ATOM 2559 C CA . TYR A 1 357 ? 10.513 1.673 14.472 1.00 61.16 357 TYR A CA 1
ATOM 2560 C C . TYR A 1 357 ? 11.348 0.580 15.183 1.00 61.16 357 TYR A C 1
ATOM 2562 O O . TYR A 1 357 ? 12.244 0.906 15.969 1.00 61.16 357 TYR A O 1
ATOM 2570 N N . GLY A 1 358 ? 11.171 -0.693 14.792 1.00 63.16 358 GLY A N 1
ATOM 2571 C CA . GLY A 1 358 ? 11.896 -1.857 15.303 1.00 63.16 358 GLY A CA 1
ATOM 2572 C C . GLY A 1 358 ? 12.747 -2.618 14.271 1.00 63.16 358 GLY A C 1
ATOM 2573 O O . GLY A 1 358 ? 13.349 -2.058 13.356 1.00 63.16 358 GLY A O 1
ATOM 2574 N N . THR A 1 359 ? 12.851 -3.940 14.467 1.00 78.62 359 THR A N 1
ATOM 2575 C CA . THR A 1 359 ? 13.580 -4.887 13.581 1.00 78.62 359 THR A CA 1
ATOM 2576 C C . THR A 1 359 ? 12.689 -6.038 13.104 1.00 78.62 359 THR A C 1
ATOM 2578 O O . THR A 1 359 ? 13.185 -7.087 12.685 1.00 78.62 359 THR A O 1
ATOM 2581 N N . GLY A 1 360 ? 11.371 -5.870 13.223 1.00 89.75 360 GLY A N 1
ATOM 2582 C CA . GLY A 1 360 ? 10.400 -6.904 12.896 1.00 89.75 360 GLY A CA 1
ATOM 2583 C C . GLY A 1 360 ? 10.255 -7.123 11.396 1.00 89.75 360 GLY A C 1
ATOM 2584 O O . GLY A 1 360 ? 10.406 -6.192 10.602 1.00 89.75 360 GLY A O 1
ATOM 2585 N N . TYR A 1 361 ? 9.962 -8.360 11.005 1.00 94.94 361 TYR A N 1
ATOM 2586 C CA . TYR A 1 361 ? 9.583 -8.693 9.631 1.00 94.94 361 TYR A CA 1
ATOM 2587 C C . TYR A 1 361 ? 8.075 -8.524 9.417 1.00 94.94 361 TYR A C 1
ATOM 2589 O O . TYR A 1 361 ? 7.310 -8.434 10.379 1.00 94.94 361 TYR A O 1
ATOM 2597 N N . VAL A 1 362 ? 7.656 -8.548 8.153 1.00 98.44 362 VAL A N 1
ATOM 2598 C CA . VAL A 1 362 ? 6.243 -8.644 7.772 1.00 98.44 362 VAL A CA 1
ATOM 2599 C C . VAL A 1 362 ? 6.035 -9.862 6.873 1.00 98.44 362 VAL A C 1
ATOM 2601 O O . VAL A 1 362 ? 6.669 -9.967 5.822 1.00 98.44 362 VAL A O 1
ATOM 2604 N N . ASN A 1 363 ? 5.154 -10.778 7.276 1.00 98.75 363 ASN A N 1
ATOM 2605 C CA . ASN A 1 363 ? 4.744 -11.923 6.465 1.00 98.75 363 ASN A CA 1
ATOM 2606 C C . ASN A 1 363 ? 3.242 -11.878 6.199 1.00 98.75 363 ASN A C 1
ATOM 2608 O O . ASN A 1 363 ? 2.447 -11.648 7.107 1.00 98.75 363 ASN A O 1
ATOM 2612 N N . ILE A 1 364 ? 2.855 -12.164 4.961 1.00 98.94 364 ILE A N 1
ATOM 2613 C CA . ILE A 1 364 ? 1.455 -12.213 4.546 1.00 98.94 364 ILE A CA 1
ATOM 2614 C C . ILE A 1 364 ? 1.234 -13.473 3.718 1.00 98.94 364 ILE A C 1
ATOM 2616 O O . ILE A 1 364 ? 1.926 -13.692 2.719 1.00 98.94 364 ILE A O 1
ATOM 2620 N N . ASN A 1 365 ? 0.259 -14.278 4.129 1.00 98.88 365 ASN A N 1
ATOM 2621 C CA . ASN A 1 365 ? -0.157 -15.491 3.439 1.00 98.88 365 ASN A CA 1
ATOM 2622 C C . ASN A 1 365 ? -1.648 -15.430 3.102 1.00 98.88 365 ASN A C 1
ATOM 2624 O O . ASN A 1 365 ? -2.447 -14.915 3.887 1.00 98.88 365 ASN A O 1
ATOM 2628 N N . ASP A 1 366 ? -2.014 -15.953 1.932 1.00 98.81 366 ASP A N 1
ATOM 2629 C CA . ASP A 1 366 ? -3.404 -16.250 1.558 1.00 98.81 366 ASP A CA 1
ATOM 2630 C C . ASP A 1 366 ? -4.373 -15.057 1.729 1.00 98.81 366 ASP A C 1
ATOM 2632 O O . ASP A 1 366 ? -5.534 -15.233 2.083 1.00 98.81 366 ASP A O 1
ATOM 2636 N N . SER A 1 367 ? -3.901 -13.825 1.508 1.00 98.94 367 SER A N 1
ATOM 2637 C CA . SER A 1 367 ? -4.635 -12.594 1.851 1.00 98.94 367 SER A CA 1
ATOM 2638 C C . SER A 1 367 ? -4.963 -11.734 0.628 1.00 98.94 367 SER A C 1
ATOM 2640 O O . SER A 1 367 ? -4.244 -11.746 -0.375 1.00 98.94 367 SER A O 1
ATOM 2642 N N . THR A 1 368 ? -6.052 -10.968 0.719 1.00 98.88 368 THR A N 1
ATOM 2643 C CA . THR A 1 368 ? -6.609 -10.171 -0.385 1.00 98.88 368 THR A CA 1
ATOM 2644 C C . THR A 1 368 ? -6.770 -8.701 0.006 1.00 98.88 368 THR A C 1
ATOM 2646 O O . THR A 1 368 ? -7.357 -8.395 1.038 1.00 98.88 368 THR A O 1
ATOM 2649 N N . PHE A 1 369 ? -6.283 -7.802 -0.849 1.00 98.69 369 PHE A N 1
ATOM 2650 C CA . PHE A 1 369 ? -6.277 -6.344 -0.700 1.00 98.69 369 PHE A CA 1
ATOM 2651 C C . PHE A 1 369 ? -6.805 -5.687 -1.990 1.00 98.69 369 PHE A C 1
ATOM 2653 O O . PHE A 1 369 ? -6.123 -4.887 -2.635 1.00 98.69 369 PHE A O 1
ATOM 2660 N N . GLY A 1 370 ? -7.995 -6.105 -2.413 1.00 97.00 370 GLY A N 1
ATOM 2661 C CA . GLY A 1 370 ? -8.610 -5.836 -3.713 1.00 97.00 370 GLY A CA 1
ATOM 2662 C C . GLY A 1 370 ? -8.441 -6.999 -4.700 1.00 97.00 370 GLY A C 1
ATOM 2663 O O . GLY A 1 370 ? -7.331 -7.497 -4.896 1.00 97.00 370 GLY A O 1
ATOM 2664 N N . ASP A 1 371 ? -9.536 -7.436 -5.334 1.00 95.19 371 ASP A N 1
ATOM 2665 C CA . ASP A 1 371 ? -9.548 -8.559 -6.294 1.00 95.19 371 ASP A CA 1
ATOM 2666 C C . ASP A 1 371 ? -10.456 -8.371 -7.526 1.00 95.19 371 ASP A C 1
ATOM 2668 O O . ASP A 1 371 ? -10.406 -9.184 -8.452 1.00 95.19 371 ASP A O 1
ATOM 2672 N N . SER A 1 372 ? -11.267 -7.309 -7.585 1.00 96.38 372 SER A N 1
ATOM 2673 C CA . SER A 1 372 ? -12.133 -7.001 -8.732 1.00 96.38 372 SER A CA 1
ATOM 2674 C C . SER A 1 372 ? -12.438 -5.506 -8.847 1.00 96.38 372 SER A C 1
ATOM 2676 O O . SER A 1 372 ? -12.336 -4.775 -7.866 1.00 96.38 372 SER A O 1
ATOM 2678 N N . ASP A 1 373 ? -12.945 -5.066 -10.004 1.00 91.00 373 ASP A N 1
ATOM 2679 C CA . ASP A 1 373 ? -13.438 -3.692 -10.234 1.00 91.00 373 ASP A CA 1
ATOM 2680 C C . ASP A 1 373 ? -14.450 -3.193 -9.178 1.00 91.00 373 ASP A C 1
ATOM 2682 O O . ASP A 1 373 ? -14.688 -1.992 -9.062 1.00 91.00 373 ASP A O 1
ATOM 2686 N N . THR A 1 374 ? -15.109 -4.103 -8.451 1.00 92.56 374 THR A N 1
ATOM 2687 C CA . THR A 1 374 ? -16.114 -3.772 -7.424 1.00 92.56 374 THR A CA 1
ATOM 2688 C C . THR A 1 374 ? -15.600 -3.844 -5.990 1.00 92.56 374 THR A C 1
ATOM 2690 O O . THR A 1 374 ? -16.304 -3.414 -5.084 1.00 92.56 374 THR A O 1
ATOM 2693 N N . THR A 1 375 ? -14.420 -4.420 -5.784 1.00 94.38 375 THR A N 1
ATOM 2694 C CA . THR A 1 375 ? -13.837 -4.719 -4.464 1.00 94.38 375 THR A CA 1
ATOM 2695 C C . THR A 1 375 ? -12.425 -4.158 -4.311 1.00 94.38 375 THR A C 1
ATOM 2697 O O . THR A 1 375 ? -11.840 -4.264 -3.235 1.00 94.38 375 THR A O 1
ATOM 2700 N N . GLY A 1 376 ? -11.864 -3.560 -5.362 1.00 94.19 376 GLY A N 1
ATOM 2701 C CA . GLY A 1 376 ? -10.613 -2.818 -5.307 1.00 94.19 376 GLY A CA 1
ATOM 2702 C C . GLY A 1 376 ? -10.699 -1.630 -4.353 1.00 94.19 376 GLY A C 1
ATOM 2703 O O . GLY A 1 376 ? -11.753 -1.007 -4.205 1.00 94.19 376 GLY A O 1
ATOM 2704 N N . ASN A 1 377 ? -9.590 -1.321 -3.687 1.00 96.50 377 ASN A N 1
ATOM 2705 C CA . ASN A 1 377 ? -9.517 -0.170 -2.798 1.00 96.50 377 ASN A CA 1
ATOM 2706 C C . ASN A 1 377 ? -9.366 1.122 -3.611 1.00 96.50 377 ASN A C 1
ATOM 2708 O O . ASN A 1 377 ? -8.815 1.131 -4.718 1.00 96.50 377 ASN A O 1
ATOM 2712 N N . THR A 1 378 ? -9.846 2.235 -3.052 1.00 94.50 378 THR A N 1
ATOM 2713 C CA . THR A 1 378 ? -9.804 3.535 -3.737 1.00 94.50 378 THR A CA 1
ATOM 2714 C C . THR A 1 378 ? -8.366 3.967 -4.015 1.00 94.50 378 THR A C 1
ATOM 2716 O O . THR A 1 378 ? -8.101 4.522 -5.070 1.00 94.50 378 THR A O 1
ATOM 2719 N N . TRP A 1 379 ? -7.423 3.703 -3.116 1.00 91.62 379 TRP A N 1
ATOM 2720 C CA . TRP A 1 379 ? -6.015 4.067 -3.280 1.00 91.62 379 TRP A CA 1
ATOM 2721 C C . TRP A 1 379 ? -5.136 2.825 -3.382 1.00 91.62 379 TRP A C 1
ATOM 2723 O O . TRP A 1 379 ? -5.326 2.024 -4.293 1.00 91.62 379 TRP A O 1
ATOM 2733 N N . THR A 1 380 ? -4.156 2.682 -2.492 1.00 93.69 380 THR A N 1
ATOM 2734 C CA . THR A 1 380 ? -3.232 1.548 -2.476 1.00 93.69 380 THR A CA 1
ATOM 2735 C C . THR A 1 380 ? -3.924 0.334 -1.861 1.00 93.69 380 THR A C 1
ATOM 2737 O O . THR A 1 380 ? -4.624 0.472 -0.855 1.00 93.69 380 THR A O 1
ATOM 2740 N N . GLY A 1 381 ? -3.706 -0.854 -2.430 1.00 98.06 381 GLY A N 1
ATOM 2741 C CA . GLY A 1 381 ? -4.179 -2.106 -1.834 1.00 98.06 381 GLY A CA 1
ATOM 2742 C C . GLY A 1 381 ? -3.405 -2.451 -0.564 1.00 98.06 381 GLY A C 1
ATOM 2743 O O . GLY A 1 381 ? -3.977 -2.572 0.514 1.00 98.06 381 GLY A O 1
ATOM 2744 N N . LEU A 1 382 ? -2.084 -2.557 -0.678 1.00 98.81 382 LEU A N 1
ATOM 2745 C CA . LEU A 1 382 ? -1.203 -2.960 0.417 1.00 98.81 382 LEU A CA 1
ATOM 2746 C C . LEU A 1 382 ? 0.041 -2.068 0.488 1.00 98.81 382 LEU A C 1
ATOM 2748 O O . LEU A 1 382 ? 0.813 -1.999 -0.462 1.00 98.81 382 LEU A O 1
ATOM 2752 N N . HIS A 1 383 ? 0.272 -1.413 1.619 1.00 98.50 383 HIS A N 1
ATOM 2753 C CA . HIS A 1 383 ? 1.485 -0.649 1.907 1.00 98.50 383 HIS A CA 1
ATOM 2754 C C . HIS A 1 383 ? 2.222 -1.289 3.080 1.00 98.50 383 HIS A C 1
ATOM 2756 O O . HIS A 1 383 ? 1.637 -1.486 4.142 1.00 98.50 383 HIS A O 1
ATOM 2762 N N . ILE A 1 384 ? 3.507 -1.596 2.905 1.00 98.25 384 ILE A N 1
ATOM 2763 C CA . ILE A 1 384 ? 4.347 -2.194 3.941 1.00 98.25 384 ILE A CA 1
ATOM 2764 C C . ILE A 1 384 ? 5.663 -1.440 4.051 1.00 98.25 384 ILE A C 1
ATOM 2766 O O . ILE A 1 384 ? 6.427 -1.389 3.088 1.00 98.25 384 ILE A O 1
ATOM 2770 N N . ASP A 1 385 ? 5.965 -0.982 5.261 1.00 94.38 385 ASP A N 1
ATOM 2771 C CA . ASP A 1 385 ? 7.291 -0.522 5.649 1.00 94.38 385 ASP A CA 1
ATOM 2772 C C . ASP A 1 385 ? 7.848 -1.481 6.715 1.00 94.38 385 ASP A C 1
ATOM 2774 O O . ASP A 1 385 ? 7.326 -1.560 7.830 1.00 94.38 385 ASP A O 1
ATOM 2778 N N . SER A 1 386 ? 8.916 -2.221 6.399 1.00 94.44 386 SER A N 1
ATOM 2779 C CA . SER A 1 386 ? 9.485 -3.240 7.288 1.00 94.44 386 SER A CA 1
ATOM 2780 C C . SER A 1 386 ? 10.895 -2.915 7.779 1.00 94.44 386 SER A C 1
ATOM 2782 O O . SER A 1 386 ? 11.814 -2.668 6.993 1.00 94.44 386 SER A O 1
ATOM 2784 N N . GLY A 1 387 ? 11.101 -3.037 9.095 1.00 91.19 387 GLY A N 1
ATOM 2785 C CA . GLY A 1 387 ? 12.423 -2.971 9.728 1.00 91.19 387 GLY A CA 1
ATOM 2786 C C . GLY A 1 387 ? 13.346 -4.159 9.406 1.00 91.19 387 GLY A C 1
ATOM 2787 O O . GLY A 1 387 ? 14.525 -4.136 9.766 1.00 91.19 387 GLY A O 1
ATOM 2788 N N . SER A 1 388 ? 12.839 -5.201 8.736 1.00 94.19 388 SER A N 1
ATOM 2789 C CA . SER A 1 388 ? 13.578 -6.414 8.368 1.00 94.19 388 SER A CA 1
ATOM 2790 C C . SER A 1 388 ? 13.131 -6.918 6.990 1.00 94.19 388 SER A C 1
ATOM 2792 O O . SER A 1 388 ? 13.248 -6.178 6.016 1.00 94.19 388 SER A O 1
ATOM 2794 N N . THR A 1 389 ? 12.696 -8.174 6.871 1.00 97.00 389 THR A N 1
ATOM 2795 C CA . THR A 1 389 ? 12.267 -8.812 5.619 1.00 97.00 389 THR A CA 1
ATOM 2796 C C . THR A 1 389 ? 10.768 -8.671 5.372 1.00 97.00 389 THR A C 1
ATOM 2798 O O . THR A 1 389 ? 9.986 -8.680 6.322 1.00 97.00 389 THR A O 1
ATOM 2801 N N . ILE A 1 390 ? 10.369 -8.671 4.099 1.00 98.81 390 ILE A N 1
ATOM 2802 C CA . ILE A 1 390 ? 8.966 -8.797 3.677 1.00 98.81 390 ILE A CA 1
ATOM 2803 C C . ILE A 1 390 ? 8.783 -10.114 2.919 1.00 98.81 390 ILE A C 1
ATOM 2805 O O . ILE A 1 390 ? 9.509 -10.379 1.957 1.00 98.81 390 ILE A O 1
ATOM 2809 N N . THR A 1 391 ? 7.792 -10.915 3.314 1.00 98.94 391 THR A N 1
ATOM 2810 C CA . THR A 1 391 ? 7.392 -12.134 2.596 1.00 98.94 391 THR A CA 1
ATOM 2811 C C . THR A 1 391 ? 5.914 -12.070 2.232 1.00 98.94 391 THR A C 1
ATOM 2813 O O . THR A 1 391 ? 5.070 -11.990 3.120 1.00 98.94 391 THR A O 1
ATOM 2816 N N . LEU A 1 392 ? 5.594 -12.155 0.942 1.00 98.94 392 LEU A N 1
ATOM 2817 C CA . LEU A 1 392 ? 4.227 -12.293 0.440 1.00 98.94 392 LEU A CA 1
ATOM 2818 C C . LEU A 1 392 ? 4.067 -13.648 -0.246 1.00 98.94 392 LEU A C 1
ATOM 2820 O O . LEU A 1 392 ? 4.836 -13.962 -1.155 1.00 98.94 392 LEU A O 1
ATOM 2824 N N . ASN A 1 393 ? 3.057 -14.418 0.138 1.00 98.88 393 ASN A N 1
ATOM 2825 C CA . ASN A 1 393 ? 2.769 -15.715 -0.458 1.00 98.88 393 ASN A CA 1
ATOM 2826 C C . ASN A 1 393 ? 1.269 -15.869 -0.734 1.00 98.88 393 ASN A C 1
ATOM 2828 O O . ASN A 1 393 ? 0.463 -15.766 0.187 1.00 98.88 393 ASN A O 1
ATOM 2832 N N . ASN A 1 394 ? 0.903 -16.127 -1.991 1.00 98.81 394 ASN A N 1
ATOM 2833 C CA . ASN A 1 394 ? -0.492 -16.211 -2.430 1.00 98.81 394 ASN A CA 1
ATOM 2834 C C . ASN A 1 394 ? -1.311 -14.960 -2.048 1.00 98.81 394 ASN A C 1
ATOM 2836 O O . ASN A 1 394 ? -2.383 -15.048 -1.449 1.00 98.81 394 ASN A O 1
ATOM 2840 N N . VAL A 1 395 ? -0.770 -13.777 -2.360 1.00 98.94 395 VAL A N 1
ATOM 2841 C CA . VAL A 1 395 ? -1.401 -12.482 -2.069 1.00 98.94 395 VAL A CA 1
ATOM 2842 C C . VAL A 1 395 ? -2.051 -11.910 -3.323 1.00 98.94 395 VAL A C 1
ATOM 2844 O O . VAL A 1 395 ? -1.446 -11.898 -4.396 1.00 98.94 395 VAL A O 1
ATOM 2847 N N . ILE A 1 396 ? -3.266 -11.382 -3.187 1.00 98.94 396 ILE A N 1
ATOM 2848 C CA . ILE A 1 396 ? -3.970 -10.669 -4.257 1.00 98.94 396 ILE A CA 1
ATOM 2849 C C . ILE A 1 396 ? -4.103 -9.202 -3.846 1.00 98.94 396 ILE A C 1
ATOM 2851 O O . ILE A 1 396 ? -4.741 -8.902 -2.847 1.00 98.94 396 ILE A O 1
ATOM 2855 N N . ALA A 1 397 ? -3.516 -8.284 -4.608 1.00 98.75 397 ALA A N 1
ATOM 2856 C CA . ALA A 1 397 ? -3.712 -6.845 -4.446 1.00 98.75 397 ALA A CA 1
ATOM 2857 C C . ALA A 1 397 ? -3.924 -6.210 -5.827 1.00 98.75 397 ALA A C 1
ATOM 2859 O O . ALA A 1 397 ? -3.023 -5.626 -6.433 1.00 98.75 397 ALA A O 1
ATOM 2860 N N . SER A 1 398 ? -5.116 -6.435 -6.372 1.00 98.62 398 SER A N 1
ATOM 2861 C CA . SER A 1 398 ? -5.516 -6.085 -7.738 1.00 98.62 398 SER A CA 1
ATOM 2862 C C . SER A 1 398 ? -6.685 -5.097 -7.737 1.00 98.62 398 SER A C 1
ATOM 2864 O O . SER A 1 398 ? -7.398 -4.976 -6.742 1.00 98.62 398 SER A O 1
ATOM 2866 N N . TYR A 1 399 ? -6.916 -4.421 -8.864 1.00 98.06 399 TYR A N 1
ATOM 2867 C CA . TYR A 1 399 ? -8.024 -3.470 -9.049 1.00 98.06 399 TYR A CA 1
ATOM 2868 C C . TYR A 1 399 ? -7.987 -2.226 -8.146 1.00 98.06 399 TYR A C 1
ATOM 2870 O O . TYR A 1 399 ? -8.996 -1.540 -7.985 1.00 98.06 399 TYR A O 1
ATOM 2878 N N . ASN A 1 400 ? -6.829 -1.902 -7.573 1.00 96.06 400 ASN A N 1
ATOM 2879 C CA . ASN A 1 400 ? -6.650 -0.751 -6.696 1.00 96.06 400 ASN A CA 1
ATOM 2880 C C . ASN A 1 400 ? -6.389 0.535 -7.496 1.00 96.06 400 ASN A C 1
ATOM 2882 O O . ASN A 1 400 ? -5.765 0.522 -8.561 1.00 96.06 400 ASN A O 1
ATOM 2886 N N . GLY A 1 401 ? -6.861 1.675 -6.989 1.00 88.94 401 GLY A N 1
ATOM 2887 C CA . GLY A 1 401 ? -6.774 2.948 -7.710 1.00 88.94 401 GLY A CA 1
ATOM 2888 C C . GLY A 1 401 ? -5.349 3.460 -7.952 1.00 88.94 401 GLY A C 1
ATOM 2889 O O . GLY A 1 401 ? -5.118 4.148 -8.953 1.00 88.94 401 GLY A O 1
ATOM 2890 N N . THR A 1 402 ? -4.395 3.110 -7.085 1.00 89.56 402 THR A N 1
ATOM 2891 C CA . THR A 1 402 ? -2.953 3.390 -7.241 1.00 89.56 402 THR A CA 1
ATOM 2892 C C . THR A 1 402 ? -2.158 2.085 -7.297 1.00 89.56 402 THR A C 1
ATOM 2894 O O . THR A 1 402 ? -2.400 1.282 -8.191 1.00 89.56 402 THR A O 1
ATOM 2897 N N . ASN A 1 403 ? -1.210 1.859 -6.384 1.00 88.12 403 ASN A N 1
ATOM 2898 C CA . ASN A 1 403 ? -0.410 0.644 -6.348 1.00 88.12 403 ASN A CA 1
ATOM 2899 C C . ASN A 1 403 ? -1.269 -0.544 -5.910 1.00 88.12 403 ASN A C 1
ATOM 2901 O O . ASN A 1 403 ? -2.066 -0.425 -4.977 1.00 88.12 403 ASN A O 1
ATOM 2905 N N . GLY A 1 404 ? -1.033 -1.715 -6.501 1.00 97.31 404 GLY A N 1
ATOM 2906 C CA . GLY A 1 404 ? -1.501 -2.963 -5.902 1.00 97.31 404 GLY A CA 1
ATOM 2907 C C . GLY A 1 404 ? -0.807 -3.171 -4.559 1.00 97.31 404 GLY A C 1
ATOM 2908 O O . GLY A 1 404 ? -1.452 -3.188 -3.512 1.00 97.31 404 GLY A O 1
ATOM 2909 N N . ALA A 1 405 ? 0.528 -3.209 -4.582 1.00 98.50 405 ALA A N 1
ATOM 2910 C CA . ALA A 1 405 ? 1.340 -3.214 -3.371 1.00 98.50 405 ALA A CA 1
ATOM 2911 C C . ALA A 1 405 ? 2.559 -2.280 -3.439 1.00 98.50 405 ALA A C 1
ATOM 2913 O O . ALA A 1 405 ? 3.237 -2.195 -4.464 1.00 98.50 405 ALA A O 1
ATOM 2914 N N . TYR A 1 406 ? 2.859 -1.626 -2.318 1.00 98.25 406 TYR A N 1
ATOM 2915 C CA . TYR A 1 406 ? 4.070 -0.851 -2.063 1.00 98.25 406 TYR A CA 1
ATOM 2916 C C . TYR A 1 406 ? 4.843 -1.486 -0.904 1.00 98.25 406 TYR A C 1
ATOM 2918 O O . TYR A 1 406 ? 4.327 -1.569 0.206 1.00 98.25 406 TYR A O 1
ATOM 2926 N N . LEU A 1 407 ? 6.067 -1.944 -1.167 1.00 98.56 407 LEU A N 1
ATOM 2927 C CA . LEU A 1 407 ? 6.913 -2.666 -0.219 1.00 98.56 407 LEU A CA 1
ATOM 2928 C C . LEU A 1 407 ? 8.252 -1.936 -0.051 1.00 98.56 407 LEU A C 1
ATOM 2930 O O . LEU A 1 407 ? 9.014 -1.823 -1.015 1.00 98.56 407 LEU A O 1
ATOM 2934 N N . ASP A 1 408 ? 8.572 -1.504 1.166 1.00 96.12 408 ASP A N 1
ATOM 2935 C CA . ASP A 1 408 ? 9.895 -1.000 1.549 1.00 96.12 408 ASP A CA 1
ATOM 2936 C C . ASP A 1 408 ? 10.459 -1.845 2.695 1.00 96.12 408 ASP A C 1
ATOM 2938 O O . ASP A 1 408 ? 9.873 -1.944 3.772 1.00 96.12 408 ASP A O 1
ATOM 2942 N N . ALA A 1 409 ? 11.598 -2.491 2.458 1.00 95.38 409 ALA A N 1
ATOM 2943 C CA . ALA A 1 409 ? 12.247 -3.363 3.425 1.00 95.38 409 ALA A CA 1
ATOM 2944 C C . ALA A 1 409 ? 13.690 -2.937 3.681 1.00 95.38 409 ALA A C 1
ATOM 2946 O O . ALA A 1 409 ? 14.459 -2.613 2.769 1.00 95.38 409 ALA A O 1
ATOM 2947 N N . VAL A 1 410 ? 14.122 -3.046 4.936 1.00 91.88 410 VAL A N 1
ATOM 2948 C CA . VAL A 1 410 ? 15.553 -2.993 5.258 1.00 91.88 410 VAL A CA 1
ATOM 2949 C C . VAL A 1 410 ? 16.286 -4.215 4.684 1.00 91.88 410 VAL A C 1
ATOM 2951 O O . VAL A 1 410 ? 17.408 -4.091 4.190 1.00 91.88 410 VAL A O 1
ATOM 2954 N N . GLY A 1 411 ? 15.658 -5.391 4.757 1.00 93.94 411 GLY A N 1
ATOM 2955 C CA . GLY A 1 411 ? 16.198 -6.682 4.337 1.00 93.94 411 GLY A CA 1
ATOM 2956 C C . GLY A 1 411 ? 15.628 -7.200 3.017 1.00 93.94 411 GLY A C 1
ATOM 2957 O O . GLY A 1 411 ? 15.283 -6.435 2.118 1.00 93.94 411 GLY A O 1
ATOM 2958 N N . ASP A 1 412 ? 15.582 -8.526 2.891 1.00 98.19 412 ASP A N 1
ATOM 2959 C CA . ASP A 1 412 ? 15.091 -9.221 1.699 1.00 98.19 412 ASP A CA 1
ATOM 2960 C C . ASP A 1 412 ? 13.574 -9.034 1.500 1.00 98.19 412 ASP A C 1
ATOM 2962 O O . ASP A 1 412 ? 12.806 -9.006 2.464 1.00 98.19 412 ASP A O 1
ATOM 2966 N N . ILE A 1 413 ? 13.147 -8.981 0.237 1.00 98.88 413 ILE A N 1
ATOM 2967 C CA . ILE A 1 413 ? 11.743 -9.038 -0.184 1.00 98.88 413 ILE A CA 1
ATOM 2968 C C . ILE A 1 413 ? 11.541 -10.308 -1.007 1.00 98.88 413 ILE A C 1
ATOM 2970 O O . ILE A 1 413 ? 12.217 -10.518 -2.016 1.00 98.88 413 ILE A O 1
ATOM 2974 N N . THR A 1 414 ? 10.596 -11.150 -0.598 1.00 98.94 414 THR A N 1
ATOM 2975 C CA . THR A 1 414 ? 10.208 -12.363 -1.329 1.00 98.94 414 THR A CA 1
ATOM 2976 C C . THR A 1 414 ? 8.717 -12.331 -1.630 1.00 98.94 414 THR A C 1
ATOM 2978 O O . THR A 1 414 ? 7.910 -12.152 -0.724 1.00 98.94 414 THR A O 1
ATOM 2981 N N . VAL A 1 415 ? 8.348 -12.519 -2.896 1.00 98.94 415 VAL A N 1
ATOM 2982 C CA . VAL A 1 415 ? 6.953 -12.578 -3.344 1.00 98.94 415 VAL A CA 1
ATOM 2983 C C . VAL A 1 415 ? 6.750 -13.842 -4.173 1.00 98.94 415 VAL A C 1
ATOM 2985 O O . VAL A 1 415 ? 7.427 -14.036 -5.188 1.00 98.94 415 VAL A O 1
ATOM 2988 N N . THR A 1 416 ? 5.821 -14.694 -3.750 1.00 98.88 416 THR A N 1
ATOM 2989 C CA . THR A 1 416 ? 5.512 -15.972 -4.401 1.00 98.88 416 THR A CA 1
ATOM 2990 C C . THR A 1 416 ? 4.020 -16.113 -4.670 1.00 98.88 416 THR A C 1
ATOM 2992 O O . THR A 1 416 ? 3.208 -15.794 -3.807 1.00 98.88 416 THR A O 1
ATOM 2995 N N . ASP A 1 417 ? 3.659 -16.610 -5.855 1.00 98.75 417 ASP A N 1
ATOM 2996 C CA . ASP A 1 417 ? 2.275 -16.962 -6.217 1.00 98.75 417 ASP A CA 1
ATOM 2997 C C . ASP A 1 417 ? 1.259 -15.800 -6.082 1.00 98.75 417 ASP A C 1
ATOM 2999 O O . ASP A 1 417 ? 0.087 -16.022 -5.786 1.00 98.75 417 ASP A O 1
ATOM 3003 N N . SER A 1 418 ? 1.692 -14.552 -6.298 1.00 98.88 418 SER A N 1
ATOM 3004 C CA . SER A 1 418 ? 0.899 -13.341 -6.004 1.00 98.88 418 SER A CA 1
ATOM 3005 C C . SER A 1 418 ? 0.458 -12.560 -7.250 1.00 98.88 418 SER A C 1
ATOM 3007 O O . SER A 1 418 ? 1.099 -12.618 -8.304 1.00 98.88 418 SER A O 1
ATOM 3009 N N . GLN A 1 419 ? -0.632 -11.797 -7.119 1.00 98.88 419 GLN A N 1
ATOM 3010 C CA . GLN A 1 419 ? -1.300 -11.076 -8.210 1.00 98.88 419 GLN A CA 1
ATOM 3011 C C . GLN A 1 419 ? -1.485 -9.579 -7.916 1.00 98.88 419 GLN A C 1
ATOM 3013 O O . GLN A 1 419 ? -2.055 -9.203 -6.893 1.00 98.88 419 GLN A O 1
ATOM 3018 N N . PHE A 1 420 ? -1.078 -8.738 -8.868 1.00 98.81 420 PHE A N 1
ATOM 3019 C CA . PHE A 1 420 ? -1.128 -7.272 -8.826 1.00 98.81 420 PHE A CA 1
ATOM 3020 C C . PHE A 1 420 ? -1.665 -6.712 -10.152 1.00 98.81 420 PHE A C 1
ATOM 3022 O O . PHE A 1 420 ? -1.001 -5.934 -10.845 1.00 98.81 420 PHE A O 1
ATOM 3029 N N . ASN A 1 421 ? -2.843 -7.187 -10.553 1.00 98.50 421 ASN A N 1
ATOM 3030 C CA . ASN A 1 421 ? -3.446 -6.893 -11.849 1.00 98.50 421 ASN A CA 1
ATOM 3031 C C . ASN A 1 421 ? -4.352 -5.666 -11.807 1.00 98.50 421 ASN A C 1
ATOM 3033 O O . ASN A 1 421 ? -4.928 -5.356 -10.767 1.00 98.50 421 ASN A O 1
ATOM 3037 N N . ASP A 1 422 ? -4.533 -5.039 -12.969 1.00 98.19 422 ASP A N 1
ATOM 3038 C CA . ASP A 1 422 ? -5.559 -4.023 -13.205 1.00 98.19 422 ASP A CA 1
ATOM 3039 C C . ASP A 1 422 ? -5.523 -2.894 -12.152 1.00 98.19 422 ASP A C 1
ATOM 3041 O O . ASP A 1 422 ? -6.560 -2.417 -11.719 1.00 98.19 422 ASP A O 1
ATOM 3045 N N . ASN A 1 423 ? -4.340 -2.480 -11.682 1.00 95.81 423 ASN A N 1
ATOM 3046 C CA . ASN A 1 423 ? -4.218 -1.354 -10.753 1.00 95.81 423 ASN A CA 1
ATOM 3047 C C . ASN A 1 423 ? -3.945 -0.033 -11.499 1.00 95.81 423 ASN A C 1
ATOM 3049 O O . ASN A 1 423 ? -3.782 0.009 -12.725 1.00 95.81 423 ASN A O 1
ATOM 3053 N N . VAL A 1 424 ? -3.791 1.054 -10.737 1.00 84.50 424 VAL A N 1
ATOM 3054 C CA . VAL A 1 424 ? -3.337 2.369 -11.209 1.00 84.50 424 VAL A CA 1
ATOM 3055 C C . VAL A 1 424 ? -4.365 3.021 -12.136 1.00 84.50 424 VAL A C 1
ATOM 3057 O O . VAL A 1 424 ? -4.069 3.337 -13.284 1.00 84.50 424 VAL A O 1
ATOM 3060 N N . HIS A 1 425 ? -5.587 3.242 -11.650 1.00 76.00 425 HIS A N 1
ATOM 3061 C CA . HIS A 1 425 ? -6.710 3.799 -12.420 1.00 76.00 425 HIS A CA 1
ATOM 3062 C C . HIS A 1 425 ? -6.699 5.333 -12.571 1.00 76.00 425 HIS A C 1
ATOM 3064 O O . HIS A 1 425 ? -7.444 5.886 -13.384 1.00 76.00 425 HIS A O 1
ATOM 3070 N N . PHE A 1 426 ? -5.856 6.051 -11.822 1.00 60.97 426 PHE A N 1
ATOM 3071 C CA . PHE A 1 426 ? -5.925 7.518 -11.703 1.00 60.97 426 PHE A CA 1
ATOM 3072 C C . PHE A 1 426 ? -4.821 8.309 -12.428 1.00 60.97 426 PHE A C 1
ATOM 3074 O O . PHE A 1 426 ? -4.472 9.414 -12.021 1.00 60.97 426 PHE A O 1
ATOM 3081 N N . ASN A 1 427 ? -4.305 7.796 -13.548 1.00 59.06 427 ASN A N 1
ATOM 3082 C CA . ASN A 1 427 ? -3.239 8.431 -14.342 1.00 59.06 427 ASN A CA 1
ATOM 3083 C C . ASN A 1 427 ? -2.024 8.863 -13.503 1.00 59.06 427 ASN A C 1
ATOM 3085 O O . ASN A 1 427 ? -1.506 9.971 -13.644 1.00 59.06 427 ASN A O 1
ATOM 3089 N N . PHE A 1 428 ? -1.585 7.953 -12.637 1.00 59.53 428 PHE A N 1
ATOM 3090 C CA . PHE A 1 428 ? -0.371 8.058 -11.841 1.00 59.53 428 PHE A CA 1
ATOM 3091 C C . PHE A 1 428 ? 0.688 7.113 -12.417 1.00 59.53 428 PHE A C 1
ATOM 3093 O O . PHE A 1 428 ? 0.863 6.009 -11.914 1.00 59.53 428 PHE A O 1
ATOM 3100 N N . PRO A 1 429 ? 1.382 7.481 -13.506 1.00 55.16 429 PRO A N 1
ATOM 3101 C CA . PRO A 1 429 ? 2.319 6.577 -14.173 1.00 55.16 429 PRO A CA 1
ATOM 3102 C C . PRO A 1 429 ? 3.523 6.174 -13.308 1.00 55.16 429 PRO A C 1
ATOM 3104 O O . PRO A 1 429 ? 4.241 5.238 -13.663 1.00 55.16 429 PRO A O 1
ATOM 3107 N N . GLN A 1 430 ? 3.759 6.877 -12.195 1.00 65.12 430 GLN A N 1
ATOM 3108 C CA . GLN A 1 430 ? 4.779 6.539 -11.205 1.00 65.12 430 GLN A CA 1
ATOM 3109 C C . GLN A 1 430 ? 4.409 5.345 -10.310 1.00 65.12 430 GLN A C 1
ATOM 3111 O O . GLN A 1 430 ? 5.304 4.752 -9.710 1.00 65.12 430 GLN A O 1
ATOM 3116 N N . ASP A 1 431 ? 3.125 5.000 -10.237 1.00 75.00 431 ASP A N 1
ATOM 3117 C CA . ASP A 1 431 ? 2.598 3.914 -9.415 1.00 75.00 431 ASP A CA 1
ATOM 3118 C C . ASP A 1 431 ? 2.570 2.618 -10.249 1.00 75.00 431 ASP A C 1
ATOM 3120 O O . ASP A 1 431 ? 2.031 2.634 -11.358 1.00 75.00 431 ASP A O 1
ATOM 3124 N N . PRO A 1 432 ? 3.196 1.508 -9.819 1.00 89.56 432 PRO A N 1
ATOM 3125 C CA . PRO A 1 432 ? 3.081 0.208 -10.489 1.00 89.56 432 PRO A CA 1
ATOM 3126 C C . PRO A 1 432 ? 2.030 -0.719 -9.859 1.00 89.56 432 PRO A C 1
ATOM 3128 O O . PRO A 1 432 ? 1.528 -0.472 -8.768 1.00 89.56 432 PRO A O 1
ATOM 3131 N N . GLY A 1 433 ? 1.777 -1.869 -10.490 1.00 97.12 433 GLY A N 1
ATOM 3132 C CA . GLY A 1 433 ? 1.073 -2.972 -9.827 1.00 97.12 433 GLY A CA 1
ATOM 3133 C C . GLY A 1 433 ? 1.782 -3.399 -8.535 1.00 97.12 433 GLY A C 1
ATOM 3134 O O . GLY A 1 433 ? 1.165 -3.449 -7.473 1.00 97.12 433 GLY A O 1
ATOM 3135 N N . LEU A 1 434 ? 3.099 -3.623 -8.602 1.00 98.81 434 LEU A N 1
ATOM 3136 C CA . LEU A 1 434 ? 3.952 -3.869 -7.433 1.00 98.81 434 LEU A CA 1
ATOM 3137 C C . LEU A 1 434 ? 5.182 -2.955 -7.431 1.00 98.81 434 LEU A C 1
ATOM 3139 O O . LEU A 1 434 ? 6.004 -2.992 -8.349 1.00 98.81 434 LEU A O 1
ATOM 3143 N N . TYR A 1 435 ? 5.347 -2.185 -6.360 1.00 98.25 435 TYR A N 1
ATOM 3144 C CA . TYR A 1 435 ? 6.555 -1.424 -6.058 1.00 98.25 435 TYR A CA 1
ATOM 3145 C C . TYR A 1 435 ? 7.314 -2.116 -4.923 1.00 98.25 435 TYR A C 1
ATOM 3147 O O . TYR A 1 435 ? 6.763 -2.283 -3.841 1.00 98.25 435 TYR A O 1
ATOM 3155 N N . ALA A 1 436 ? 8.570 -2.510 -5.142 1.00 98.44 436 ALA A N 1
ATOM 3156 C CA . ALA A 1 436 ? 9.398 -3.160 -4.128 1.00 98.44 436 ALA A CA 1
ATOM 3157 C C . ALA A 1 436 ? 10.783 -2.511 -4.037 1.00 98.44 436 ALA A C 1
ATOM 3159 O O . ALA A 1 436 ? 11.541 -2.490 -5.011 1.00 98.44 436 ALA A O 1
ATOM 3160 N N . THR A 1 437 ? 11.129 -2.009 -2.851 1.00 97.00 437 THR A N 1
ATOM 3161 C CA . THR A 1 437 ? 12.434 -1.420 -2.543 1.00 97.00 437 THR A CA 1
ATOM 3162 C C . THR A 1 437 ? 13.093 -2.139 -1.376 1.00 97.00 437 THR A C 1
ATOM 3164 O O . THR A 1 437 ? 12.506 -2.275 -0.312 1.00 97.00 437 THR A O 1
ATOM 3167 N N . SER A 1 438 ? 14.336 -2.578 -1.568 1.00 95.19 438 SER A N 1
ATOM 3168 C CA . SER A 1 438 ? 15.156 -3.171 -0.513 1.00 95.19 438 SER A CA 1
ATOM 3169 C C . SER A 1 438 ? 16.412 -2.340 -0.245 1.00 95.19 438 SER A C 1
ATOM 3171 O O . SER A 1 438 ? 17.172 -1.992 -1.156 1.00 95.19 438 SER A O 1
ATOM 3173 N N . ASN A 1 439 ? 16.693 -2.060 1.027 1.00 89.00 439 ASN A N 1
ATOM 3174 C CA . ASN A 1 439 ? 17.840 -1.257 1.456 1.00 89.00 439 ASN A CA 1
ATOM 3175 C C . ASN A 1 439 ? 19.132 -2.075 1.652 1.00 89.00 439 ASN A C 1
ATOM 3177 O O . ASN A 1 439 ? 19.964 -1.755 2.502 1.00 89.00 439 ASN A O 1
ATOM 3181 N N . GLY A 1 440 ? 19.340 -3.098 0.818 1.00 81.12 440 GLY A N 1
ATOM 3182 C CA . GLY A 1 440 ? 20.557 -3.919 0.798 1.00 81.12 440 GLY A CA 1
ATOM 3183 C C . GLY A 1 440 ? 20.317 -5.427 0.727 1.00 81.12 440 GLY A C 1
ATOM 3184 O O . GLY A 1 440 ? 21.283 -6.180 0.592 1.00 81.12 440 GLY A O 1
ATOM 3185 N N . GLY A 1 441 ? 19.061 -5.863 0.822 1.00 95.75 441 GLY A N 1
ATOM 3186 C CA . GLY A 1 441 ? 18.636 -7.243 0.614 1.00 95.75 441 GLY A CA 1
ATOM 3187 C C . GLY A 1 441 ? 18.299 -7.563 -0.844 1.00 95.75 441 GLY A C 1
ATOM 3188 O O . GLY A 1 441 ? 18.325 -6.713 -1.740 1.00 95.75 441 GLY A O 1
ATOM 3189 N N . ASN A 1 442 ? 18.005 -8.833 -1.086 1.00 98.50 442 ASN A N 1
ATOM 3190 C CA . ASN A 1 442 ? 17.559 -9.342 -2.373 1.00 98.50 442 ASN A CA 1
ATOM 3191 C C . ASN A 1 442 ? 16.058 -9.110 -2.559 1.00 98.50 442 ASN A C 1
ATOM 3193 O O . ASN A 1 442 ? 15.293 -9.145 -1.600 1.00 98.50 442 ASN A O 1
ATOM 3197 N N . ILE A 1 443 ? 15.634 -8.959 -3.809 1.00 98.88 443 ILE A N 1
ATOM 3198 C CA . ILE A 1 443 ? 14.229 -8.978 -4.212 1.00 98.88 443 ILE A CA 1
ATOM 3199 C C . ILE A 1 443 ? 14.017 -10.213 -5.084 1.00 98.88 443 ILE A C 1
ATOM 3201 O O . ILE A 1 443 ? 14.647 -10.340 -6.134 1.00 98.88 443 ILE A O 1
ATOM 3205 N N . THR A 1 444 ? 13.145 -11.122 -4.652 1.00 98.88 444 THR A N 1
ATOM 3206 C CA . THR A 1 444 ? 12.839 -12.371 -5.366 1.00 98.88 444 THR A CA 1
ATOM 3207 C C . THR A 1 444 ? 11.350 -12.455 -5.671 1.00 98.88 444 THR A C 1
ATOM 3209 O O . THR A 1 444 ? 10.537 -12.469 -4.750 1.00 98.88 444 THR A O 1
ATOM 3212 N N . LEU A 1 445 ? 10.999 -12.546 -6.954 1.00 98.94 445 LEU A N 1
ATOM 3213 C CA . LEU A 1 445 ? 9.638 -12.775 -7.438 1.00 98.94 445 LEU A CA 1
ATOM 3214 C C . LEU A 1 445 ? 9.552 -14.149 -8.115 1.00 98.94 445 LEU A C 1
ATOM 3216 O O . LEU A 1 445 ? 10.336 -14.454 -9.017 1.00 98.94 445 LEU A O 1
ATOM 3220 N N . THR A 1 446 ? 8.592 -14.973 -7.702 1.00 98.81 446 THR A N 1
ATOM 3221 C CA . THR A 1 446 ? 8.352 -16.305 -8.284 1.00 98.81 446 THR A CA 1
ATOM 3222 C C . THR A 1 446 ? 6.868 -16.487 -8.567 1.00 98.81 446 THR A C 1
ATOM 3224 O O . THR A 1 446 ? 6.056 -16.331 -7.659 1.00 98.81 446 THR A O 1
ATOM 3227 N N . ASN A 1 447 ? 6.510 -16.810 -9.812 1.00 98.56 447 ASN A N 1
ATOM 3228 C CA . ASN A 1 447 ? 5.113 -16.938 -10.244 1.00 98.56 447 ASN A CA 1
ATOM 3229 C C . ASN A 1 447 ? 4.252 -15.703 -9.882 1.00 98.56 447 ASN A C 1
ATOM 3231 O O . ASN A 1 447 ? 3.186 -15.817 -9.280 1.00 98.56 447 ASN A O 1
ATOM 3235 N N . VAL A 1 448 ? 4.753 -14.507 -10.210 1.00 98.88 448 VAL A N 1
ATOM 3236 C CA . VAL A 1 448 ? 4.068 -13.233 -9.937 1.00 98.88 448 VAL A CA 1
ATOM 3237 C C . VAL A 1 448 ? 3.404 -12.705 -11.202 1.00 98.88 448 VAL A C 1
ATOM 3239 O O . VAL A 1 448 ? 4.021 -12.675 -12.266 1.00 98.88 448 VAL A O 1
ATOM 3242 N N . VAL A 1 449 ? 2.160 -12.244 -11.082 1.00 98.88 449 VAL A N 1
ATOM 3243 C CA . VAL A 1 449 ? 1.384 -11.682 -12.195 1.00 98.88 449 VAL A CA 1
ATOM 3244 C C . VAL A 1 449 ? 1.046 -10.223 -11.893 1.00 98.88 449 VAL A C 1
ATOM 3246 O O . VAL A 1 449 ? 0.396 -9.948 -10.890 1.00 98.88 449 VAL A O 1
ATOM 3249 N N . ALA A 1 450 ? 1.465 -9.286 -12.744 1.00 98.75 450 ALA A N 1
ATOM 3250 C CA . ALA A 1 450 ? 1.089 -7.872 -12.656 1.00 98.75 450 ALA A CA 1
ATOM 3251 C C . ALA A 1 450 ? 0.757 -7.323 -14.052 1.00 98.75 450 ALA A C 1
ATOM 3253 O O . ALA A 1 450 ? 1.564 -6.660 -14.714 1.00 98.75 450 ALA A O 1
ATOM 3254 N N . ASN A 1 451 ? -0.440 -7.670 -14.517 1.00 98.69 451 ASN A N 1
ATOM 3255 C CA . ASN A 1 451 ? -0.943 -7.359 -15.846 1.00 98.69 451 ASN A CA 1
ATOM 3256 C C . ASN A 1 451 ? -1.895 -6.159 -15.826 1.00 98.69 451 ASN A C 1
ATOM 3258 O O . ASN A 1 451 ? -2.582 -5.918 -14.839 1.00 98.69 451 ASN A O 1
ATOM 3262 N N . ASN A 1 452 ? -2.005 -5.475 -16.964 1.00 97.94 452 ASN A N 1
ATOM 3263 C CA . ASN A 1 452 ? -3.009 -4.450 -17.246 1.00 97.94 452 ASN A CA 1
ATOM 3264 C C . ASN A 1 452 ? -3.036 -3.282 -16.247 1.00 97.94 452 ASN A C 1
ATOM 3266 O O . ASN A 1 452 ? -4.063 -2.625 -16.099 1.00 97.94 452 ASN A O 1
ATOM 3270 N N . ASN A 1 453 ? -1.917 -2.982 -15.580 1.00 93.06 453 ASN A N 1
ATOM 3271 C CA . ASN A 1 453 ? -1.834 -1.806 -14.720 1.00 93.06 453 ASN A CA 1
ATOM 3272 C C . ASN A 1 453 ? -1.910 -0.557 -15.608 1.00 93.06 453 ASN A C 1
ATOM 3274 O O . ASN A 1 453 ? -1.011 -0.294 -16.411 1.00 93.06 453 ASN A O 1
ATOM 3278 N N . GLN A 1 454 ? -3.030 0.163 -15.523 1.00 86.25 454 GLN A N 1
ATOM 3279 C CA . GLN A 1 454 ? -3.573 0.953 -16.632 1.00 86.25 454 GLN A CA 1
ATOM 3280 C C . GLN A 1 454 ? -2.636 2.076 -17.082 1.00 86.25 454 GLN A C 1
ATOM 3282 O O . GLN A 1 454 ? -2.406 2.258 -18.280 1.00 86.25 454 GLN A O 1
ATOM 3287 N N . PHE A 1 455 ? -2.104 2.837 -16.126 1.00 76.88 455 PHE A N 1
ATOM 3288 C CA . PHE A 1 455 ? -1.163 3.928 -16.394 1.00 76.88 455 PHE A CA 1
ATOM 3289 C C . PHE A 1 455 ? 0.257 3.625 -15.904 1.00 76.88 455 PHE A C 1
ATOM 3291 O O . PHE A 1 455 ? 1.196 4.304 -16.312 1.00 76.88 455 PHE A O 1
ATOM 3298 N N . GLY A 1 456 ? 0.409 2.601 -15.065 1.00 79.38 456 GLY A N 1
ATOM 3299 C CA . GLY A 1 456 ? 1.639 2.247 -14.368 1.00 79.38 456 GLY A CA 1
ATOM 3300 C C . GLY A 1 456 ? 2.499 1.194 -15.055 1.00 79.38 456 GLY A C 1
ATOM 3301 O O . GLY A 1 456 ? 2.207 0.726 -16.157 1.00 79.38 456 GLY A O 1
ATOM 3302 N N . ALA A 1 457 ? 3.586 0.814 -14.386 1.00 90.00 457 ALA A N 1
ATOM 3303 C CA . ALA A 1 457 ? 4.340 -0.390 -14.735 1.00 90.00 457 ALA A CA 1
ATOM 3304 C C . ALA A 1 457 ? 3.688 -1.638 -14.114 1.00 90.00 457 ALA A C 1
ATOM 3306 O O . ALA A 1 457 ? 2.929 -1.528 -13.153 1.00 90.00 457 ALA A O 1
ATOM 3307 N N . GLY A 1 458 ? 4.018 -2.829 -14.615 1.00 97.19 458 GLY A N 1
ATOM 3308 C CA . GLY A 1 458 ? 3.675 -4.077 -13.935 1.00 97.19 458 GLY A CA 1
ATOM 3309 C C . GLY A 1 458 ? 4.375 -4.138 -12.582 1.00 97.19 458 GLY A C 1
ATOM 3310 O O . GLY A 1 458 ? 3.727 -4.130 -11.536 1.00 97.19 458 GLY A O 1
ATOM 3311 N N . VAL A 1 459 ? 5.712 -4.104 -12.601 1.00 98.69 459 VAL A N 1
ATOM 3312 C CA . VAL A 1 459 ? 6.531 -4.075 -11.380 1.00 98.69 459 VAL A CA 1
ATOM 3313 C C . VAL A 1 459 ? 7.697 -3.089 -11.446 1.00 98.69 459 VAL A C 1
ATOM 3315 O O . VAL A 1 459 ? 8.319 -2.908 -12.497 1.00 98.69 459 VAL A O 1
ATOM 3318 N N . VAL A 1 460 ? 8.036 -2.498 -10.297 1.00 98.12 460 VAL A N 1
ATOM 3319 C CA . VAL A 1 460 ? 9.231 -1.668 -10.078 1.00 98.12 460 VAL A CA 1
ATOM 3320 C C . VAL A 1 460 ? 10.043 -2.253 -8.924 1.00 98.12 460 VAL A C 1
ATOM 3322 O O . VAL A 1 460 ? 9.557 -2.320 -7.800 1.00 98.12 460 VAL A O 1
ATOM 3325 N N . LEU A 1 461 ? 11.282 -2.667 -9.199 1.00 98.38 461 LEU A N 1
ATOM 3326 C CA . LEU A 1 461 ? 12.148 -3.410 -8.278 1.00 98.38 461 LEU A CA 1
ATOM 3327 C C . LEU A 1 461 ? 13.470 -2.668 -8.076 1.00 98.38 461 LEU A C 1
ATOM 3329 O O . LEU A 1 461 ? 14.260 -2.523 -9.014 1.00 98.38 461 LEU A O 1
ATOM 3333 N N . LEU A 1 462 ? 13.727 -2.195 -6.860 1.00 95.62 462 LEU A N 1
ATOM 3334 C CA . LEU A 1 462 ? 14.886 -1.364 -6.542 1.00 95.62 462 LEU A CA 1
ATOM 3335 C C . LEU A 1 462 ? 15.665 -1.956 -5.370 1.00 95.62 462 LEU A C 1
ATOM 3337 O O . LEU A 1 462 ? 15.119 -2.143 -4.291 1.00 95.62 462 LEU A O 1
ATOM 3341 N N . THR A 1 463 ? 16.963 -2.191 -5.536 1.00 91.88 463 THR A N 1
ATOM 3342 C CA . THR A 1 463 ? 17.819 -2.560 -4.400 1.00 91.88 463 THR A CA 1
ATOM 3343 C C . THR A 1 463 ? 19.180 -1.876 -4.446 1.00 91.88 463 THR A C 1
ATOM 3345 O O . THR A 1 463 ? 19.699 -1.520 -5.510 1.00 91.88 463 THR A O 1
ATOM 3348 N N . ASN A 1 464 ? 19.738 -1.640 -3.259 1.00 83.94 464 ASN A N 1
ATOM 3349 C CA . ASN A 1 464 ? 21.007 -0.957 -3.035 1.00 83.94 464 ASN A CA 1
ATOM 3350 C C . ASN A 1 464 ? 22.139 -1.940 -2.698 1.00 83.94 464 ASN A C 1
ATOM 3352 O O . ASN A 1 464 ? 21.920 -3.087 -2.315 1.00 83.94 464 ASN A O 1
ATOM 3356 N N . GLY A 1 465 ? 23.388 -1.477 -2.806 1.00 88.00 465 GLY A N 1
ATOM 3357 C CA . GLY A 1 465 ? 24.558 -2.290 -2.463 1.00 88.00 465 GLY A CA 1
ATOM 3358 C C . GLY A 1 465 ? 24.620 -3.581 -3.281 1.00 88.00 465 GLY A C 1
ATOM 3359 O O . GLY A 1 465 ? 24.482 -3.542 -4.500 1.00 88.00 465 GLY A O 1
ATOM 3360 N N . THR A 1 466 ? 24.827 -4.716 -2.611 1.00 92.06 466 THR A N 1
ATOM 3361 C CA . THR A 1 466 ? 24.987 -6.042 -3.238 1.00 92.06 466 THR A CA 1
ATOM 3362 C C . THR A 1 466 ? 23.681 -6.831 -3.374 1.00 92.06 466 THR A C 1
ATOM 3364 O O . THR A 1 466 ? 23.737 -8.030 -3.641 1.00 92.06 466 THR A O 1
ATOM 3367 N N . GLY A 1 467 ? 22.526 -6.213 -3.119 1.00 96.38 467 GLY A N 1
ATOM 3368 C CA . GLY A 1 467 ? 21.231 -6.875 -3.254 1.00 96.38 467 GLY A CA 1
ATOM 3369 C C . GLY A 1 467 ? 20.942 -7.251 -4.707 1.00 96.38 467 GLY A C 1
ATOM 3370 O O . GLY A 1 467 ? 21.160 -6.444 -5.612 1.00 96.38 467 GLY A O 1
ATOM 3371 N N . ASN A 1 468 ? 20.465 -8.475 -4.933 1.00 98.25 468 ASN A N 1
ATOM 3372 C CA . ASN A 1 468 ? 20.115 -8.969 -6.265 1.00 98.25 468 ASN A CA 1
ATOM 3373 C C . ASN A 1 468 ? 18.613 -8.836 -6.528 1.00 98.25 468 ASN A C 1
ATOM 3375 O O . ASN A 1 468 ? 17.811 -8.875 -5.598 1.00 98.25 468 ASN A O 1
ATOM 3379 N N . VAL A 1 469 ? 18.233 -8.756 -7.801 1.00 98.81 469 VAL A N 1
ATOM 3380 C CA . VAL A 1 469 ? 16.847 -8.906 -8.257 1.00 98.81 469 VAL A CA 1
ATOM 3381 C C . VAL A 1 469 ? 16.733 -10.213 -9.033 1.00 98.81 469 VAL A C 1
ATOM 3383 O O . VAL A 1 469 ? 17.471 -10.424 -9.994 1.00 98.81 469 VAL A O 1
ATOM 3386 N N . SER A 1 470 ? 15.800 -11.080 -8.645 1.00 98.81 470 SER A N 1
ATOM 3387 C CA . SER A 1 470 ? 15.485 -12.318 -9.360 1.00 98.81 470 SER A CA 1
ATOM 3388 C C . SER A 1 470 ? 13.987 -12.409 -9.631 1.00 98.81 470 SER A C 1
ATOM 3390 O O . SER A 1 470 ? 13.183 -12.274 -8.713 1.00 98.81 470 SER A O 1
ATOM 3392 N N . VAL A 1 471 ? 13.615 -12.630 -10.889 1.00 98.88 471 VAL A N 1
ATOM 3393 C CA . VAL A 1 471 ? 12.234 -12.880 -11.319 1.00 98.88 471 VAL A CA 1
ATOM 3394 C C . VAL A 1 471 ? 12.229 -14.170 -12.123 1.00 98.88 471 VAL A C 1
ATOM 3396 O O . VAL A 1 471 ? 13.018 -14.307 -13.058 1.00 98.88 471 VAL A O 1
ATOM 3399 N N . SER A 1 472 ? 11.389 -15.127 -11.745 1.00 98.38 472 SER A N 1
ATOM 3400 C CA . SER A 1 472 ? 11.456 -16.477 -12.309 1.00 98.38 472 SER A CA 1
ATOM 3401 C C . SER A 1 472 ? 10.097 -17.161 -12.444 1.00 98.38 472 SER A C 1
ATOM 3403 O O . SER A 1 472 ? 9.061 -16.615 -12.037 1.00 98.38 472 SER A O 1
ATOM 3405 N N . ASP A 1 473 ? 10.134 -18.369 -13.009 1.00 95.38 473 ASP A N 1
ATOM 3406 C CA . ASP A 1 473 ? 8.984 -19.213 -13.322 1.00 95.38 473 ASP A CA 1
ATOM 3407 C C . ASP A 1 473 ? 7.982 -18.490 -14.239 1.00 95.38 473 ASP A C 1
ATOM 3409 O O . ASP A 1 473 ? 8.358 -17.645 -15.042 1.00 95.38 473 ASP A O 1
ATOM 3413 N N . THR A 1 474 ? 6.693 -18.814 -14.152 1.00 91.88 474 THR A N 1
ATOM 3414 C CA . THR A 1 474 ? 5.639 -18.306 -15.043 1.00 91.88 474 THR A CA 1
ATOM 3415 C C . THR A 1 474 ? 5.193 -16.876 -14.716 1.00 91.88 474 THR A C 1
ATOM 3417 O O . THR A 1 474 ? 4.001 -16.579 -14.763 1.00 91.88 474 THR A O 1
ATOM 3420 N N . SER A 1 475 ? 6.126 -15.991 -14.350 1.00 98.56 475 SER A N 1
ATOM 3421 C CA . SER A 1 475 ? 5.816 -14.598 -14.010 1.00 98.56 475 SER A CA 1
ATOM 3422 C C . SER A 1 475 ? 5.412 -13.785 -15.251 1.00 98.56 475 SER A C 1
ATOM 3424 O O . SER A 1 475 ? 6.050 -13.888 -16.301 1.00 98.56 475 SER A O 1
ATOM 3426 N N . GLN A 1 476 ? 4.363 -12.964 -15.128 1.00 98.69 476 GLN A N 1
ATOM 3427 C CA . GLN A 1 476 ? 3.731 -12.243 -16.243 1.00 98.69 476 GLN A CA 1
ATOM 3428 C C . GLN A 1 476 ? 3.530 -10.754 -15.943 1.00 98.69 476 GLN A C 1
ATOM 3430 O O . GLN A 1 476 ? 3.009 -10.388 -14.889 1.00 98.69 476 GLN A O 1
ATOM 3435 N N . PHE A 1 477 ? 3.896 -9.902 -16.902 1.00 98.75 477 PHE A N 1
ATOM 3436 C CA . PHE A 1 477 ? 3.853 -8.440 -16.789 1.00 98.75 477 PHE A CA 1
ATOM 3437 C C . PHE A 1 477 ? 3.359 -7.805 -18.094 1.00 98.75 477 PHE A C 1
ATOM 3439 O O . PHE A 1 477 ? 4.077 -7.077 -18.788 1.00 98.75 477 PHE A O 1
ATOM 3446 N N . ASN A 1 478 ? 2.130 -8.141 -18.463 1.00 98.69 478 ASN A N 1
ATOM 3447 C CA . ASN A 1 478 ? 1.536 -7.853 -19.759 1.00 98.69 478 ASN A CA 1
ATOM 3448 C C . ASN A 1 478 ? 0.604 -6.638 -19.733 1.00 98.69 478 ASN A C 1
ATOM 3450 O O . ASN A 1 478 ? -0.129 -6.440 -18.773 1.00 98.69 478 ASN A O 1
ATOM 3454 N N . GLY A 1 479 ? 0.540 -5.879 -20.828 1.00 96.81 479 GLY A N 1
ATOM 3455 C CA . GLY A 1 479 ? -0.518 -4.881 -21.031 1.00 96.81 479 GLY A CA 1
ATOM 3456 C C . GLY A 1 479 ? -0.430 -3.639 -20.139 1.00 96.81 479 GLY A C 1
ATOM 3457 O O . GLY A 1 479 ? -1.436 -2.957 -19.968 1.00 96.81 479 GLY A O 1
ATOM 3458 N N . ASN A 1 480 ? 0.732 -3.341 -19.552 1.00 94.62 480 ASN A N 1
ATOM 3459 C CA . ASN A 1 480 ? 0.879 -2.226 -18.616 1.00 94.62 480 ASN A CA 1
ATOM 3460 C C . ASN A 1 480 ? 1.090 -0.878 -19.333 1.00 94.62 480 ASN A C 1
ATOM 3462 O O . ASN A 1 480 ? 1.677 -0.801 -20.422 1.00 94.62 480 ASN A O 1
ATOM 3466 N N . GLY A 1 481 ? 0.636 0.201 -18.689 1.00 80.94 481 GLY A N 1
ATOM 3467 C CA . GLY A 1 481 ? 0.652 1.577 -19.193 1.00 80.94 481 GLY A CA 1
ATOM 3468 C C . GLY A 1 481 ? 2.045 2.167 -19.422 1.00 80.94 481 GLY A C 1
ATOM 3469 O O . GLY A 1 481 ? 2.189 3.122 -20.188 1.00 80.94 481 GLY A O 1
ATOM 3470 N N . THR A 1 482 ? 3.088 1.582 -18.828 1.00 85.69 482 THR A N 1
ATOM 3471 C CA . THR A 1 482 ? 4.488 1.926 -19.110 1.00 85.69 482 THR A CA 1
ATOM 3472 C C . THR A 1 482 ? 5.336 0.691 -19.417 1.00 85.69 482 THR A C 1
ATOM 3474 O O . THR A 1 482 ? 5.533 0.342 -20.587 1.00 85.69 482 THR A O 1
ATOM 3477 N N . PHE A 1 483 ? 5.889 0.054 -18.390 1.00 89.31 483 PHE A N 1
ATOM 3478 C CA . PHE A 1 483 ? 6.813 -1.068 -18.493 1.00 89.31 483 PHE A CA 1
ATOM 3479 C C . PHE A 1 483 ? 6.164 -2.346 -17.969 1.00 89.31 483 PHE A C 1
ATOM 3481 O O . PHE A 1 483 ? 5.376 -2.280 -17.033 1.00 89.31 483 PHE A O 1
ATOM 3488 N N . GLY A 1 484 ? 6.535 -3.512 -18.496 1.00 95.94 484 GLY A N 1
ATOM 3489 C CA . GLY A 1 484 ? 6.239 -4.767 -17.803 1.00 95.94 484 GLY A CA 1
ATOM 3490 C C . GLY A 1 484 ? 7.039 -4.832 -16.502 1.00 95.94 484 GLY A C 1
ATOM 3491 O O . GLY A 1 484 ? 6.483 -4.811 -15.406 1.00 95.94 484 GLY A O 1
ATOM 3492 N N . ILE A 1 485 ? 8.366 -4.798 -16.635 1.00 98.31 485 ILE A N 1
ATOM 3493 C CA . ILE A 1 485 ? 9.307 -4.794 -15.511 1.00 98.31 485 ILE A CA 1
ATOM 3494 C C . ILE A 1 485 ? 10.225 -3.580 -15.593 1.00 98.31 485 ILE A C 1
ATOM 3496 O O . ILE A 1 485 ? 10.863 -3.340 -16.621 1.00 98.31 485 ILE A O 1
ATOM 3500 N N . GLN A 1 486 ? 10.390 -2.888 -14.471 1.00 97.75 486 GLN A N 1
ATOM 3501 C CA . GLN A 1 486 ? 11.493 -1.971 -14.224 1.00 97.75 486 GLN A CA 1
ATOM 3502 C C . GLN A 1 486 ? 12.337 -2.484 -13.054 1.00 97.75 486 GLN A C 1
ATOM 3504 O O . GLN A 1 486 ? 11.836 -2.608 -11.944 1.00 97.75 486 GLN A O 1
ATOM 3509 N N . ALA A 1 487 ? 13.628 -2.738 -13.277 1.00 97.50 487 ALA A N 1
ATOM 3510 C CA . ALA A 1 487 ? 14.540 -3.198 -12.231 1.00 97.50 487 ALA A CA 1
ATOM 3511 C C . ALA A 1 487 ? 15.833 -2.379 -12.195 1.00 97.50 487 ALA A C 1
ATOM 3513 O O . ALA A 1 487 ? 16.423 -2.063 -13.235 1.00 97.50 487 ALA A O 1
ATOM 3514 N N . LYS A 1 488 ? 16.293 -2.053 -10.985 1.00 95.62 488 LYS A N 1
ATOM 3515 C CA . LYS A 1 488 ? 17.547 -1.336 -10.757 1.00 95.62 488 LYS A CA 1
ATOM 3516 C C . LYS A 1 488 ? 18.318 -1.909 -9.569 1.00 95.62 488 LYS A C 1
ATOM 3518 O O . LYS A 1 488 ? 17.793 -1.978 -8.461 1.00 95.62 488 LYS A O 1
ATOM 3523 N N . THR A 1 489 ? 19.591 -2.215 -9.802 1.00 92.94 489 THR A N 1
ATOM 3524 C CA . THR A 1 489 ? 20.553 -2.686 -8.792 1.00 92.94 489 THR A CA 1
ATOM 3525 C C . THR A 1 489 ? 21.835 -1.858 -8.850 1.00 92.94 489 THR A C 1
ATOM 3527 O O . THR A 1 489 ? 22.118 -1.218 -9.865 1.00 92.94 489 THR A O 1
ATOM 3530 N N . TYR A 1 490 ? 22.631 -1.855 -7.775 1.00 86.44 490 TYR A N 1
ATOM 3531 C CA . TYR A 1 490 ? 23.960 -1.231 -7.785 1.00 86.44 490 TYR A CA 1
ATOM 3532 C C . TYR A 1 490 ? 25.071 -2.244 -8.032 1.00 86.44 490 TYR A C 1
ATOM 3534 O O . TYR A 1 490 ? 25.543 -2.321 -9.146 1.00 86.44 490 TYR A O 1
ATOM 3542 N N . ASP A 1 491 ? 25.498 -3.017 -7.042 1.00 89.88 491 ASP A N 1
ATOM 3543 C CA . ASP A 1 491 ? 26.555 -4.024 -7.213 1.00 89.88 491 ASP A CA 1
ATOM 3544 C C . ASP A 1 491 ? 26.005 -5.451 -7.355 1.00 89.88 491 ASP A C 1
ATOM 3546 O O . ASP A 1 491 ? 26.780 -6.371 -7.611 1.00 89.88 491 ASP A O 1
ATOM 3550 N N . GLY A 1 492 ? 24.694 -5.636 -7.169 1.00 95.81 492 GLY A N 1
ATOM 3551 C CA . GLY A 1 492 ? 24.014 -6.918 -7.334 1.00 95.81 492 GLY A CA 1
ATOM 3552 C C . GLY A 1 492 ? 23.477 -7.158 -8.743 1.00 95.81 492 GLY A C 1
ATOM 3553 O O . GLY A 1 492 ? 23.315 -6.236 -9.549 1.00 95.81 492 GLY A O 1
ATOM 3554 N N . ASP A 1 493 ? 23.196 -8.420 -9.026 1.00 98.31 493 ASP A N 1
ATOM 3555 C CA . ASP A 1 493 ? 22.759 -8.898 -10.331 1.00 98.31 493 ASP A CA 1
ATOM 3556 C C . ASP A 1 493 ? 21.245 -8.734 -10.521 1.00 98.31 493 ASP A C 1
ATOM 3558 O O . ASP A 1 493 ? 20.466 -8.777 -9.567 1.00 98.31 493 ASP A O 1
ATOM 3562 N N . ILE A 1 494 ? 20.824 -8.597 -11.778 1.00 98.81 494 ILE A N 1
ATOM 3563 C CA . ILE A 1 494 ? 19.427 -8.708 -12.207 1.00 98.81 494 ILE A CA 1
ATOM 3564 C C . ILE A 1 494 ? 19.294 -9.996 -13.018 1.00 98.81 494 ILE A C 1
ATOM 3566 O O . ILE A 1 494 ? 19.965 -10.151 -14.034 1.00 98.81 494 ILE A O 1
ATOM 3570 N N . THR A 1 495 ? 18.424 -10.908 -12.590 1.00 98.81 495 THR A N 1
ATOM 3571 C CA . THR A 1 495 ? 18.157 -12.181 -13.273 1.00 98.81 495 THR A CA 1
ATOM 3572 C C . THR A 1 495 ? 16.674 -12.314 -13.596 1.00 98.81 495 THR A C 1
ATOM 3574 O O . THR A 1 495 ? 15.848 -12.288 -12.686 1.00 98.81 495 THR A O 1
ATOM 3577 N N . LEU A 1 496 ? 16.342 -12.488 -14.874 1.00 98.81 496 LEU A N 1
ATOM 3578 C CA . LEU A 1 496 ? 15.009 -12.865 -15.344 1.00 98.81 496 LEU A CA 1
ATOM 3579 C C . LEU A 1 496 ? 15.063 -14.277 -15.942 1.00 98.81 496 LEU A C 1
ATOM 3581 O O . LEU A 1 496 ? 15.948 -14.568 -16.749 1.00 98.81 496 LEU A O 1
ATOM 3585 N N . THR A 1 497 ? 14.127 -15.147 -15.570 1.00 98.62 497 THR A N 1
ATOM 3586 C CA . THR A 1 497 ? 14.027 -16.514 -16.104 1.00 98.62 497 THR A CA 1
ATOM 3587 C C . THR A 1 497 ? 12.587 -16.846 -16.482 1.00 98.62 497 THR A C 1
ATOM 3589 O O . THR A 1 497 ? 11.712 -16.739 -15.632 1.00 98.62 497 THR A O 1
ATOM 3592 N N . ASP A 1 498 ? 12.349 -17.239 -17.736 1.00 97.56 498 ASP A N 1
ATOM 3593 C CA . ASP A 1 498 ? 11.036 -17.660 -18.264 1.00 97.56 498 ASP A CA 1
ATOM 3594 C C . ASP A 1 498 ? 9.902 -16.618 -18.113 1.00 97.56 498 ASP A C 1
ATOM 3596 O O . ASP A 1 498 ? 8.724 -16.951 -17.992 1.00 97.56 498 ASP A O 1
ATOM 3600 N N . VAL A 1 499 ? 10.256 -15.331 -18.164 1.00 98.06 499 VAL A N 1
ATOM 3601 C CA . VAL A 1 499 ? 9.337 -14.203 -17.943 1.00 98.06 499 VAL A CA 1
ATOM 3602 C C . VAL A 1 499 ? 8.561 -13.814 -19.205 1.00 98.06 499 VAL A C 1
ATOM 3604 O O . VAL A 1 499 ? 9.139 -13.668 -20.281 1.00 98.06 499 VAL A O 1
ATOM 3607 N N . GLU A 1 500 ? 7.269 -13.512 -19.059 1.00 98.69 500 GLU A N 1
ATOM 3608 C CA . GLU A 1 500 ? 6.451 -12.897 -20.112 1.00 98.69 500 GLU A CA 1
ATOM 3609 C C . GLU A 1 500 ? 6.203 -11.406 -19.817 1.00 98.69 500 GLU A C 1
ATOM 3611 O O . GLU A 1 500 ? 5.670 -11.052 -18.766 1.00 98.69 500 GLU A O 1
ATOM 3616 N N . ALA A 1 501 ? 6.569 -10.511 -20.740 1.00 98.50 501 ALA A N 1
ATOM 3617 C CA . ALA A 1 501 ? 6.294 -9.075 -20.619 1.00 98.50 501 ALA A CA 1
ATOM 3618 C C . ALA A 1 501 ? 5.951 -8.464 -21.984 1.00 98.50 501 ALA A C 1
ATOM 3620 O O . ALA A 1 501 ? 6.786 -7.863 -22.669 1.00 98.50 501 ALA A O 1
ATOM 3621 N N . SER A 1 502 ? 4.696 -8.632 -22.381 1.00 98.69 502 SER A N 1
ATOM 3622 C CA . SER A 1 502 ? 4.162 -8.324 -23.707 1.00 98.69 502 SER A CA 1
ATOM 3623 C C . SER A 1 502 ? 3.083 -7.241 -23.671 1.00 98.69 502 SER A C 1
ATOM 3625 O O . SER A 1 502 ? 2.400 -7.041 -22.672 1.00 98.69 502 SER A O 1
ATOM 3627 N N . ASN A 1 503 ? 2.867 -6.561 -24.794 1.00 97.88 503 ASN A N 1
ATOM 3628 C CA . ASN A 1 503 ? 1.830 -5.541 -24.978 1.00 97.88 503 ASN A CA 1
ATOM 3629 C C . ASN A 1 503 ? 1.953 -4.327 -24.037 1.00 97.88 503 ASN A C 1
ATOM 3631 O O . ASN A 1 503 ? 0.963 -3.641 -23.789 1.00 97.88 503 ASN A O 1
ATOM 3635 N N . ASN A 1 504 ? 3.142 -4.043 -23.499 1.00 93.12 504 ASN A N 1
ATOM 3636 C CA . ASN A 1 504 ? 3.351 -2.873 -22.648 1.00 93.12 504 ASN A CA 1
ATOM 3637 C C . ASN A 1 504 ? 3.556 -1.617 -23.501 1.00 93.12 504 ASN A C 1
ATOM 3639 O O . ASN A 1 504 ? 4.266 -1.638 -24.514 1.00 93.12 504 ASN A O 1
ATOM 3643 N N . ALA A 1 505 ? 2.978 -0.492 -23.077 1.00 85.31 505 ALA A N 1
ATOM 3644 C CA . ALA A 1 505 ? 2.945 0.725 -23.889 1.00 85.31 505 ALA A CA 1
ATOM 3645 C C . ALA A 1 505 ? 4.342 1.300 -24.197 1.00 85.31 505 ALA A C 1
ATOM 3647 O O . ALA A 1 505 ? 4.526 1.969 -25.216 1.00 85.31 505 ALA A O 1
ATOM 3648 N N . SER A 1 506 ? 5.340 1.036 -23.343 1.00 87.94 506 SER A N 1
ATOM 3649 C CA . SER A 1 506 ? 6.716 1.506 -23.519 1.00 87.94 506 SER A CA 1
ATOM 3650 C C . SER A 1 506 ? 7.730 0.378 -23.642 1.00 87.94 506 SER A C 1
ATOM 3652 O O . SER A 1 506 ? 8.393 0.299 -24.676 1.00 87.94 506 SER A O 1
ATOM 3654 N N . LYS A 1 507 ? 7.931 -0.461 -22.622 1.00 90.69 507 LYS A N 1
ATOM 3655 C CA . LYS A 1 507 ? 8.951 -1.524 -22.682 1.00 90.69 507 LYS A CA 1
ATOM 3656 C C . LYS A 1 507 ? 8.465 -2.806 -22.034 1.00 90.69 507 LYS A C 1
ATOM 3658 O O . LYS A 1 507 ? 7.772 -2.737 -21.030 1.00 90.69 507 LYS A O 1
ATOM 3663 N N . GLY A 1 508 ? 8.882 -3.955 -22.550 1.00 92.31 508 GLY A N 1
ATOM 3664 C CA . GLY A 1 508 ? 8.674 -5.216 -21.839 1.00 92.31 508 GLY A CA 1
ATOM 3665 C C . GLY A 1 508 ? 9.521 -5.257 -20.565 1.00 92.31 508 GLY A C 1
ATOM 3666 O O . GLY A 1 508 ? 8.986 -5.321 -19.462 1.00 92.31 508 GLY A O 1
ATOM 3667 N N . ALA A 1 509 ? 10.838 -5.084 -20.711 1.00 97.00 509 ALA A N 1
ATOM 3668 C CA . ALA A 1 509 ? 11.773 -4.980 -19.589 1.00 97.00 509 ALA A CA 1
ATOM 3669 C C . ALA A 1 509 ? 12.680 -3.741 -19.678 1.00 97.00 509 ALA A C 1
ATOM 3671 O O . ALA A 1 509 ? 13.234 -3.431 -20.735 1.00 97.00 509 ALA A O 1
ATOM 3672 N N . TYR A 1 510 ? 12.869 -3.063 -18.544 1.00 97.12 510 TYR A N 1
ATOM 3673 C CA . TYR A 1 510 ? 13.815 -1.966 -18.345 1.00 97.12 510 TYR A CA 1
ATOM 3674 C C . TYR A 1 510 ? 14.731 -2.261 -17.152 1.00 97.12 510 TYR A C 1
ATOM 3676 O O . TYR A 1 510 ? 14.349 -2.079 -15.997 1.00 97.12 510 TYR A O 1
ATOM 3684 N N . LEU A 1 511 ? 15.944 -2.736 -17.433 1.00 97.69 511 LEU A N 1
ATOM 3685 C CA . LEU A 1 511 ? 16.863 -3.306 -16.447 1.00 97.69 511 LEU A CA 1
ATOM 3686 C C . LEU A 1 511 ? 18.163 -2.502 -16.406 1.00 97.69 511 LEU A C 1
ATOM 3688 O O . LEU A 1 511 ? 18.818 -2.318 -17.435 1.00 97.69 511 LEU A O 1
ATOM 3692 N N . ASN A 1 512 ? 18.554 -2.035 -15.221 1.00 94.69 512 ASN A N 1
ATOM 3693 C CA . ASN A 1 512 ? 19.790 -1.277 -15.034 1.00 94.69 512 ASN A CA 1
ATOM 3694 C C . ASN A 1 512 ? 20.575 -1.783 -13.823 1.00 94.69 512 ASN A C 1
ATOM 3696 O O . ASN A 1 512 ? 20.215 -1.493 -12.683 1.00 94.69 512 ASN A O 1
ATOM 3700 N N . ALA A 1 513 ? 21.682 -2.471 -14.084 1.00 94.38 513 ALA A N 1
ATOM 3701 C CA . ALA A 1 513 ? 22.680 -2.807 -13.082 1.00 94.38 513 ALA A CA 1
ATOM 3702 C C . ALA A 1 513 ? 23.820 -1.775 -13.120 1.00 94.38 513 ALA A C 1
ATOM 3704 O O . ALA A 1 513 ? 24.463 -1.550 -14.150 1.00 94.38 513 ALA A O 1
ATOM 3705 N N . TYR A 1 514 ? 24.081 -1.098 -12.005 1.00 90.38 514 TYR A N 1
ATOM 3706 C CA . TYR A 1 514 ? 25.261 -0.238 -11.887 1.00 90.38 514 TYR A CA 1
ATOM 3707 C C . TYR A 1 514 ? 26.469 -1.070 -11.433 1.00 90.38 514 TYR A C 1
ATOM 3709 O O . TYR A 1 514 ? 26.491 -2.279 -11.647 1.00 90.38 514 TYR A O 1
ATOM 3717 N N . GLY A 1 515 ? 27.515 -0.425 -10.904 1.00 91.19 515 GLY A N 1
ATOM 3718 C CA . GLY A 1 515 ? 28.631 -1.111 -10.247 1.00 91.19 515 GLY A CA 1
ATOM 3719 C C . GLY A 1 515 ? 29.158 -2.336 -10.999 1.00 91.19 515 GLY A C 1
ATOM 3720 O O . GLY A 1 515 ? 29.308 -2.299 -12.224 1.00 91.19 515 GLY A O 1
ATOM 3721 N N . SER A 1 516 ? 29.420 -3.406 -10.247 1.00 92.81 516 SER A N 1
ATOM 3722 C CA . SER A 1 516 ? 29.807 -4.725 -10.766 1.00 92.81 516 SER A CA 1
ATOM 3723 C C . SER A 1 516 ? 28.634 -5.651 -11.116 1.00 92.81 516 SER A C 1
ATOM 3725 O O . SER A 1 516 ? 28.885 -6.806 -11.454 1.00 92.81 516 SER A O 1
ATOM 3727 N N . GLY A 1 517 ? 27.386 -5.190 -10.994 1.00 95.75 517 GLY A N 1
ATOM 3728 C CA . GLY A 1 517 ? 26.202 -6.027 -11.190 1.00 95.75 517 GLY A CA 1
ATOM 3729 C C . GLY A 1 517 ? 26.025 -6.461 -12.644 1.00 95.75 517 GLY A C 1
ATOM 3730 O O . GLY A 1 517 ? 26.276 -5.689 -13.571 1.00 95.75 517 GLY A O 1
ATOM 3731 N N . ASN A 1 518 ? 25.582 -7.692 -12.858 1.00 98.06 518 ASN A N 1
ATOM 3732 C CA . ASN A 1 518 ? 25.330 -8.276 -14.175 1.00 98.06 518 ASN A CA 1
ATOM 3733 C C . ASN A 1 518 ? 23.832 -8.291 -14.491 1.00 98.06 518 ASN A C 1
ATOM 3735 O O . ASN A 1 518 ? 22.992 -8.193 -13.595 1.00 98.06 518 ASN A O 1
ATOM 3739 N N . VAL A 1 519 ? 23.492 -8.446 -15.771 1.00 98.81 519 VAL A N 1
ATOM 3740 C CA . VAL A 1 519 ? 22.112 -8.694 -16.204 1.00 98.81 519 VAL A CA 1
ATOM 3741 C C . VAL A 1 519 ? 22.040 -10.026 -16.943 1.00 98.81 519 VAL A C 1
ATOM 3743 O O . VAL A 1 519 ? 22.704 -10.204 -17.962 1.00 98.81 519 VAL A O 1
ATOM 3746 N N . PHE A 1 520 ? 21.212 -10.941 -16.445 1.00 98.75 520 PHE A N 1
ATOM 3747 C CA . PHE A 1 520 ? 20.945 -12.251 -17.032 1.00 98.75 520 PHE A CA 1
ATOM 3748 C C . PHE A 1 520 ? 19.465 -12.351 -17.407 1.00 98.75 520 PHE A C 1
ATOM 3750 O O . PHE A 1 520 ? 18.594 -12.112 -16.572 1.00 98.75 520 PHE A O 1
ATOM 3757 N N . ILE A 1 521 ? 19.174 -12.701 -18.657 1.00 98.75 521 ILE A N 1
ATOM 3758 C CA . ILE A 1 521 ? 17.818 -12.967 -19.144 1.00 98.75 521 ILE A CA 1
ATOM 3759 C C . ILE A 1 521 ? 17.853 -14.318 -19.856 1.00 98.75 521 ILE A C 1
ATOM 3761 O O . ILE A 1 521 ? 18.550 -14.456 -20.860 1.00 98.75 521 ILE A O 1
ATOM 3765 N N . THR A 1 522 ? 17.128 -15.304 -19.338 1.00 98.50 522 THR A N 1
ATOM 3766 C CA . THR A 1 522 ? 17.083 -16.660 -19.901 1.00 98.50 522 THR A CA 1
ATOM 3767 C C . THR A 1 522 ? 15.639 -17.084 -20.117 1.00 98.50 522 THR A C 1
ATOM 3769 O O . THR A 1 522 ? 14.872 -17.127 -19.160 1.00 98.50 522 THR A O 1
ATOM 3772 N N . GLY A 1 523 ? 15.261 -17.414 -21.348 1.00 96.31 523 GLY A N 1
ATOM 3773 C CA . GLY A 1 523 ? 13.868 -17.698 -21.677 1.00 96.31 523 GLY A CA 1
ATOM 3774 C C . GLY A 1 523 ? 12.981 -16.448 -21.630 1.00 96.31 523 GLY A C 1
ATOM 3775 O O . GLY A 1 523 ? 13.371 -15.385 -21.136 1.00 96.31 523 GLY A O 1
ATOM 3776 N N . GLY A 1 524 ? 11.754 -16.583 -22.128 1.00 96.62 524 GLY A N 1
ATOM 3777 C CA . GLY A 1 524 ? 10.718 -15.556 -22.015 1.00 96.62 524 GLY A CA 1
ATOM 3778 C C . GLY A 1 524 ? 10.313 -14.879 -23.325 1.00 96.62 524 GLY A C 1
ATOM 3779 O O . GLY A 1 524 ? 11.025 -14.912 -24.335 1.00 96.62 524 GLY A O 1
ATOM 3780 N N . ASP A 1 525 ? 9.145 -14.241 -23.274 1.00 98.25 525 ASP A N 1
ATOM 3781 C CA . ASP A 1 525 ? 8.445 -13.661 -24.420 1.00 98.25 525 ASP A CA 1
ATOM 3782 C C . ASP A 1 525 ? 8.174 -12.160 -24.211 1.00 98.25 525 ASP A C 1
ATOM 3784 O O . ASP A 1 525 ? 7.549 -11.735 -23.235 1.00 98.25 525 ASP A O 1
ATOM 3788 N N . PHE A 1 526 ? 8.608 -11.346 -25.178 1.00 98.56 526 PHE A N 1
ATOM 3789 C CA . PHE A 1 526 ? 8.453 -9.888 -25.186 1.00 98.56 526 PHE A CA 1
ATOM 3790 C C . PHE A 1 526 ? 7.816 -9.445 -26.505 1.00 98.56 526 PHE A C 1
ATOM 3792 O O . PHE A 1 526 ? 8.491 -9.026 -27.450 1.00 98.56 526 PHE A O 1
ATOM 3799 N N . VAL A 1 527 ? 6.496 -9.571 -26.594 1.00 98.50 527 VAL A N 1
ATOM 3800 C CA . VAL A 1 527 ? 5.739 -9.372 -27.834 1.00 98.50 527 VAL A CA 1
ATOM 3801 C C . VAL A 1 527 ? 5.032 -8.017 -27.824 1.00 98.50 527 VAL A C 1
ATOM 3803 O O . VAL A 1 527 ? 4.430 -7.642 -26.827 1.00 98.50 527 VAL A O 1
ATOM 3806 N N . GLU A 1 528 ? 5.090 -7.278 -28.934 1.00 97.81 528 GLU A N 1
ATOM 3807 C CA . GLU A 1 528 ? 4.277 -6.069 -29.175 1.00 97.81 528 GLU A CA 1
ATOM 3808 C C . GLU A 1 528 ? 4.407 -4.954 -28.112 1.00 97.81 528 GLU A C 1
ATOM 3810 O O . GLU A 1 528 ? 3.471 -4.206 -27.841 1.00 97.81 528 GLU A O 1
ATOM 3815 N N . ASN A 1 529 ? 5.594 -4.788 -27.526 1.00 90.31 529 ASN A N 1
ATOM 3816 C CA . ASN A 1 529 ? 5.887 -3.662 -26.630 1.00 90.31 529 ASN A CA 1
ATOM 3817 C C . ASN A 1 529 ? 6.160 -2.375 -27.424 1.00 90.31 529 ASN A C 1
ATOM 3819 O O . ASN A 1 529 ? 6.644 -2.455 -28.543 1.00 90.31 529 ASN A O 1
ATOM 3823 N N . GLY A 1 530 ? 5.914 -1.180 -26.885 1.00 83.31 530 GLY A N 1
ATOM 3824 C CA . GLY A 1 530 ? 6.022 0.065 -27.668 1.00 83.31 530 GLY A CA 1
ATOM 3825 C C . GLY A 1 530 ? 7.434 0.419 -28.173 1.00 83.31 530 GLY A C 1
ATOM 3826 O O . GLY A 1 530 ? 7.758 0.313 -29.353 1.00 83.31 530 GLY A O 1
ATOM 3827 N N . SER A 1 531 ? 8.290 0.928 -27.291 1.00 82.44 531 SER A N 1
ATOM 3828 C CA . SER A 1 531 ? 9.639 1.402 -27.636 1.00 82.44 531 SER A CA 1
ATOM 3829 C C . SER A 1 531 ? 10.689 0.292 -27.705 1.00 82.44 531 SER A C 1
ATOM 3831 O O . SER A 1 531 ? 11.479 0.280 -28.647 1.00 82.44 531 SER A O 1
ATOM 3833 N N . TYR A 1 532 ? 10.700 -0.627 -26.739 1.00 89.69 532 TYR A N 1
ATOM 3834 C CA . TYR A 1 532 ? 11.655 -1.735 -26.696 1.00 89.69 532 TYR A CA 1
ATOM 3835 C C . TYR A 1 532 ? 10.968 -3.011 -26.217 1.00 89.69 532 TYR A C 1
ATOM 3837 O O . TYR A 1 532 ? 10.156 -2.953 -25.296 1.00 89.69 532 TYR A O 1
ATOM 3845 N N . GLY A 1 533 ? 11.331 -4.170 -26.762 1.00 91.56 533 GLY A N 1
ATOM 3846 C CA . GLY A 1 533 ? 11.058 -5.432 -26.069 1.00 91.56 533 GLY A CA 1
ATOM 3847 C C . GLY A 1 533 ? 11.858 -5.479 -24.770 1.00 91.56 533 GLY A C 1
ATOM 3848 O O . GLY A 1 533 ? 11.292 -5.520 -23.678 1.00 91.56 533 GLY A O 1
ATOM 3849 N N . ILE A 1 534 ? 13.181 -5.348 -24.898 1.00 98.25 534 ILE A N 1
ATOM 3850 C CA . ILE A 1 534 ? 14.125 -5.354 -23.776 1.00 98.25 534 ILE A CA 1
ATOM 3851 C C . ILE A 1 534 ? 15.053 -4.144 -23.852 1.00 98.25 534 ILE A C 1
ATOM 3853 O O . ILE A 1 534 ? 15.636 -3.840 -24.890 1.00 98.25 534 ILE A O 1
ATOM 3857 N N . TYR A 1 535 ? 15.253 -3.481 -22.723 1.00 97.25 535 TYR A N 1
ATOM 3858 C CA . TYR A 1 535 ? 16.332 -2.526 -22.527 1.00 97.25 535 TYR A CA 1
ATOM 3859 C C . TYR A 1 535 ? 17.112 -2.944 -21.284 1.00 97.25 535 TYR A C 1
ATOM 3861 O O . TYR A 1 535 ? 16.594 -2.842 -20.173 1.00 97.25 535 TYR A O 1
ATOM 3869 N N . ALA A 1 536 ? 18.341 -3.419 -21.466 1.00 97.19 536 ALA A N 1
ATOM 3870 C CA . ALA A 1 536 ? 19.171 -3.951 -20.393 1.00 97.19 536 ALA A CA 1
ATOM 3871 C C . ALA A 1 536 ? 20.563 -3.321 -20.414 1.00 97.19 536 ALA A C 1
ATOM 3873 O O . ALA A 1 536 ? 21.259 -3.345 -21.432 1.00 97.19 536 ALA A O 1
ATOM 3874 N N . THR A 1 537 ? 20.984 -2.765 -19.280 1.00 95.62 537 THR A N 1
ATOM 3875 C CA . THR A 1 537 ? 22.314 -2.172 -19.151 1.00 95.62 537 THR A CA 1
ATOM 3876 C C . THR A 1 537 ? 23.028 -2.631 -17.890 1.00 95.62 537 THR A C 1
ATOM 3878 O O . THR A 1 537 ? 22.426 -2.730 -16.823 1.00 95.62 537 THR A O 1
ATOM 3881 N N . SER A 1 538 ? 24.329 -2.875 -18.026 1.00 95.44 538 SER A N 1
ATOM 3882 C CA . SER A 1 538 ? 25.277 -3.001 -16.931 1.00 95.44 538 SER A CA 1
ATOM 3883 C C . SER A 1 538 ? 26.421 -1.999 -17.095 1.00 95.44 538 SER A C 1
ATOM 3885 O O . SER A 1 538 ? 26.966 -1.804 -18.187 1.00 95.44 538 SER A O 1
ATOM 3887 N N . SER A 1 539 ? 26.799 -1.331 -16.002 1.00 89.56 539 SER A N 1
ATOM 3888 C CA . SER A 1 539 ? 27.844 -0.306 -16.050 1.00 89.56 539 SER A CA 1
ATOM 3889 C C . SER A 1 539 ? 29.269 -0.879 -16.103 1.00 89.56 539 SER A C 1
ATOM 3891 O O . SER A 1 539 ? 30.107 -0.322 -16.820 1.00 89.56 539 SER A O 1
ATOM 3893 N N . GLN A 1 540 ? 29.559 -1.971 -15.386 1.00 91.81 540 GLN A N 1
ATOM 3894 C CA . GLN A 1 540 ? 30.865 -2.660 -15.400 1.00 91.81 540 GLN A CA 1
ATOM 3895 C C . GLN A 1 540 ? 30.749 -4.189 -15.468 1.00 91.81 540 GLN A C 1
ATOM 3897 O O . GLN A 1 540 ? 31.770 -4.845 -15.653 1.00 91.81 540 GLN A O 1
ATOM 3902 N N . GLY A 1 541 ? 29.548 -4.744 -15.309 1.00 94.81 541 GLY A N 1
ATOM 3903 C CA . GLY A 1 541 ? 29.274 -6.168 -15.452 1.00 94.81 541 GLY A CA 1
ATOM 3904 C C . GLY A 1 541 ? 28.866 -6.545 -16.874 1.00 94.81 541 GLY A C 1
ATOM 3905 O O . GLY A 1 541 ? 28.928 -5.745 -17.815 1.00 94.81 541 GLY A O 1
ATOM 3906 N N . GLU A 1 542 ? 28.464 -7.795 -17.027 1.00 97.44 542 GLU A N 1
ATOM 3907 C CA . GLU A 1 542 ? 28.093 -8.395 -18.305 1.00 97.44 542 GLU A CA 1
ATOM 3908 C C . GLU A 1 542 ? 26.575 -8.367 -18.517 1.00 97.44 542 GLU A C 1
ATOM 3910 O O . GLU A 1 542 ? 25.794 -8.262 -17.567 1.00 97.44 542 GLU A O 1
ATOM 3915 N N . VAL A 1 543 ? 26.160 -8.460 -19.781 1.00 98.75 543 VAL A N 1
ATOM 3916 C CA . VAL A 1 543 ? 24.757 -8.661 -20.163 1.00 98.75 543 VAL A CA 1
ATOM 3917 C C . VAL A 1 543 ? 24.649 -9.948 -20.971 1.00 98.75 543 VAL A C 1
ATOM 3919 O O . VAL A 1 543 ? 25.250 -10.059 -22.040 1.00 98.75 543 VAL A O 1
ATOM 3922 N N . ASN A 1 544 ? 23.886 -10.912 -20.465 1.00 98.75 544 ASN A N 1
ATOM 3923 C CA . ASN A 1 544 ? 23.638 -12.197 -21.107 1.00 98.75 544 ASN A CA 1
ATOM 3924 C C . ASN A 1 544 ? 22.141 -12.356 -21.409 1.00 98.75 544 ASN A C 1
ATOM 3926 O O . ASN A 1 544 ? 21.309 -12.209 -20.512 1.00 98.75 544 ASN A O 1
ATOM 3930 N N . VAL A 1 545 ? 21.822 -12.655 -22.667 1.00 98.81 545 VAL A N 1
ATOM 3931 C CA . VAL A 1 545 ? 20.470 -12.955 -23.143 1.00 98.81 545 VAL A CA 1
ATOM 3932 C C . VAL A 1 545 ? 20.474 -14.310 -23.854 1.00 98.81 545 VAL A C 1
ATOM 3934 O O . VAL A 1 545 ? 21.170 -14.489 -24.853 1.00 98.81 545 VAL A O 1
ATOM 3937 N N . GLU A 1 546 ? 19.698 -15.266 -23.357 1.00 98.81 546 GLU A N 1
ATOM 3938 C CA . GLU A 1 546 ? 19.644 -16.645 -23.856 1.00 98.81 546 GLU A CA 1
ATOM 3939 C C . GLU A 1 546 ? 18.193 -17.101 -24.046 1.00 98.81 546 GLU A C 1
ATOM 3941 O O . GLU A 1 546 ? 17.367 -16.885 -23.167 1.00 98.81 546 GLU A O 1
ATOM 3946 N N . ASP A 1 547 ? 17.884 -17.747 -25.174 1.00 98.50 547 ASP A N 1
ATOM 3947 C CA . ASP A 1 547 ? 16.566 -18.355 -25.454 1.00 98.50 547 ASP A CA 1
ATOM 3948 C C . ASP A 1 547 ? 15.368 -17.383 -25.346 1.00 98.50 547 ASP A C 1
ATOM 3950 O O . ASP A 1 547 ? 14.267 -17.751 -24.945 1.00 98.50 547 ASP A O 1
ATOM 3954 N N . VAL A 1 548 ? 15.570 -16.105 -25.685 1.00 98.50 548 VAL A N 1
ATOM 3955 C CA . VAL A 1 548 ? 14.527 -15.069 -25.599 1.00 98.50 548 VAL A CA 1
ATOM 3956 C C . VAL A 1 548 ? 13.854 -14.837 -26.946 1.00 98.50 548 VAL A C 1
ATOM 3958 O O . VAL A 1 548 ? 14.525 -14.725 -27.975 1.00 98.50 548 VAL A O 1
ATOM 3961 N N . THR A 1 549 ? 12.534 -14.635 -26.939 1.00 98.62 549 THR A N 1
ATOM 3962 C CA . THR A 1 549 ? 11.792 -14.184 -28.122 1.00 98.62 549 THR A CA 1
ATOM 3963 C C . THR A 1 549 ? 11.274 -12.757 -27.961 1.00 98.62 549 THR A C 1
ATOM 3965 O O . THR A 1 549 ? 10.440 -12.455 -27.112 1.00 98.62 549 THR A O 1
ATOM 3968 N N . VAL A 1 550 ? 11.707 -11.871 -28.860 1.00 98.62 550 VAL A N 1
ATOM 3969 C CA . VAL A 1 550 ? 11.167 -10.521 -29.029 1.00 98.62 550 VAL A CA 1
ATOM 3970 C C . VAL A 1 550 ? 10.528 -10.392 -30.408 1.00 98.62 550 VAL A C 1
ATOM 3972 O O . VAL A 1 550 ? 11.203 -10.460 -31.441 1.00 98.62 550 VAL A O 1
ATOM 3975 N N . THR A 1 551 ? 9.212 -10.184 -30.438 1.00 98.44 551 THR A N 1
ATOM 3976 C CA . THR A 1 551 ? 8.450 -10.036 -31.687 1.00 98.44 551 THR A CA 1
ATOM 3977 C C . THR A 1 551 ? 7.702 -8.712 -31.704 1.00 98.44 551 THR A C 1
ATOM 3979 O O . THR A 1 551 ? 6.792 -8.498 -30.910 1.00 98.44 551 THR A O 1
ATOM 3982 N N . GLY A 1 552 ? 8.057 -7.837 -32.644 1.00 94.06 552 GLY A N 1
ATOM 3983 C CA . GLY A 1 552 ? 7.508 -6.489 -32.692 1.00 94.06 552 GLY A CA 1
ATOM 3984 C C . GLY A 1 552 ? 6.168 -6.344 -33.407 1.00 94.06 552 GLY A C 1
ATOM 3985 O O . GLY A 1 552 ? 5.425 -5.423 -33.085 1.00 94.06 552 GLY A O 1
ATOM 3986 N N . ASN A 1 553 ? 5.863 -7.201 -34.389 1.00 94.44 553 ASN A N 1
ATOM 3987 C CA . ASN A 1 553 ? 4.682 -7.118 -35.269 1.00 94.44 553 ASN A CA 1
ATOM 3988 C C . ASN A 1 553 ? 4.375 -5.702 -35.817 1.00 94.44 553 ASN A C 1
ATOM 3990 O O . ASN A 1 553 ? 3.221 -5.349 -36.059 1.00 94.44 553 ASN A O 1
ATOM 3994 N N . ASN A 1 554 ? 5.414 -4.906 -36.093 1.00 84.69 554 ASN A N 1
ATOM 3995 C CA . ASN A 1 554 ? 5.354 -3.490 -36.491 1.00 84.69 554 ASN A CA 1
ATOM 3996 C C . ASN A 1 554 ? 4.795 -2.523 -35.427 1.00 84.69 554 ASN A C 1
ATOM 3998 O O . ASN A 1 554 ? 4.397 -1.407 -35.762 1.00 84.69 554 ASN A O 1
ATOM 4002 N N . ILE A 1 555 ? 4.762 -2.941 -34.166 1.00 86.12 555 ILE A N 1
ATOM 4003 C CA . ILE A 1 555 ? 4.455 -2.103 -33.003 1.00 86.12 555 ILE A CA 1
ATOM 4004 C C . ILE A 1 555 ? 5.759 -1.723 -32.304 1.00 86.12 555 ILE A C 1
ATOM 4006 O O . ILE A 1 555 ? 6.025 -0.538 -32.104 1.00 86.12 555 ILE A O 1
ATOM 4010 N N . THR A 1 556 ? 6.592 -2.718 -31.988 1.00 88.31 556 THR A N 1
ATOM 4011 C CA . THR A 1 556 ? 7.858 -2.492 -31.286 1.00 88.31 556 THR A CA 1
ATOM 4012 C C . THR A 1 556 ? 8.873 -1.788 -32.161 1.00 88.31 556 THR A C 1
ATOM 4014 O O . THR A 1 556 ? 9.178 -2.256 -33.259 1.00 88.31 556 THR A O 1
ATOM 4017 N N . LYS A 1 557 ? 9.426 -0.676 -31.657 1.00 85.50 557 LYS A N 1
ATOM 4018 C CA . LYS A 1 557 ? 10.487 0.051 -32.361 1.00 85.50 557 LYS A CA 1
ATOM 4019 C C . LYS A 1 557 ? 11.760 -0.771 -32.437 1.00 85.50 557 LYS A C 1
ATOM 4021 O O . LYS A 1 557 ? 12.139 -1.180 -33.525 1.00 85.50 557 LYS A O 1
ATOM 4026 N N . PHE A 1 558 ? 12.384 -1.045 -31.300 1.00 90.75 558 PHE A N 1
ATOM 4027 C CA . PHE A 1 558 ? 13.606 -1.841 -31.233 1.00 90.75 558 PHE A CA 1
ATOM 4028 C C . PHE A 1 558 ? 13.330 -3.154 -30.513 1.00 90.75 558 PHE A C 1
ATOM 4030 O O . PHE A 1 558 ? 12.715 -3.139 -29.449 1.00 90.75 558 PHE A O 1
ATOM 4037 N N . GLY A 1 559 ? 13.809 -4.285 -31.030 1.00 94.25 559 GLY A N 1
ATOM 4038 C CA . GLY A 1 559 ? 13.620 -5.551 -30.316 1.00 94.25 559 GLY A CA 1
ATOM 4039 C C . GLY A 1 559 ? 14.336 -5.514 -28.961 1.00 94.25 559 GLY A C 1
ATOM 4040 O O . GLY A 1 559 ? 13.694 -5.563 -27.909 1.00 94.25 559 GLY A O 1
ATOM 4041 N N . ALA A 1 560 ? 15.653 -5.312 -28.963 1.00 98.06 560 ALA A N 1
ATOM 4042 C CA . ALA A 1 560 ? 16.391 -5.081 -27.725 1.00 98.06 560 ALA A CA 1
ATOM 4043 C C . ALA A 1 560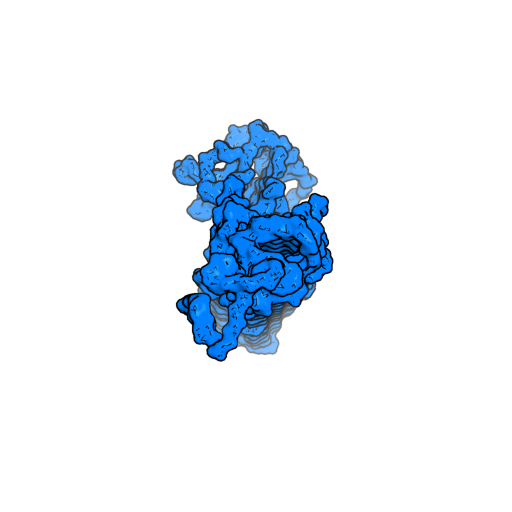 ? 17.516 -4.050 -27.836 1.00 98.06 560 ALA A C 1
ATOM 4045 O O . ALA A 1 560 ? 18.138 -3.901 -28.885 1.00 98.06 560 ALA A O 1
ATOM 4046 N N . PHE A 1 561 ? 17.799 -3.383 -26.716 1.00 97.88 561 PHE A N 1
ATOM 4047 C CA . PHE A 1 561 ? 19.017 -2.613 -26.482 1.00 97.88 561 PHE A CA 1
ATOM 4048 C C . PHE A 1 561 ? 19.792 -3.227 -25.316 1.00 97.88 561 PHE A C 1
ATOM 4050 O O . PHE A 1 561 ? 19.271 -3.294 -24.201 1.00 97.88 561 PHE A O 1
ATOM 4057 N N . LEU A 1 562 ? 21.032 -3.645 -25.566 1.00 98.56 562 LEU A N 1
ATOM 4058 C CA . LEU A 1 562 ? 21.904 -4.287 -24.585 1.00 98.56 562 LEU A CA 1
ATOM 4059 C C . LEU A 1 562 ? 23.205 -3.496 -24.439 1.00 98.56 562 LEU A C 1
ATOM 4061 O O . LEU A 1 562 ? 23.872 -3.207 -25.432 1.00 98.56 562 LEU A O 1
ATOM 4065 N N . SER A 1 563 ? 23.603 -3.176 -23.209 1.00 97.62 563 SER A N 1
ATOM 4066 C CA . SER A 1 563 ? 24.876 -2.497 -22.948 1.00 97.62 563 SER A CA 1
ATOM 4067 C C . SER A 1 563 ? 25.616 -3.105 -21.768 1.00 97.62 563 SER A C 1
ATOM 4069 O O . SER A 1 563 ? 25.058 -3.166 -20.682 1.00 97.62 563 SER A O 1
ATOM 4071 N N . GLY A 1 564 ? 26.886 -3.468 -21.931 1.00 94.75 564 GLY A N 1
ATOM 4072 C CA . GLY A 1 564 ? 27.676 -4.097 -20.867 1.00 94.75 564 GLY A CA 1
ATOM 4073 C C . GLY A 1 564 ? 29.179 -4.075 -21.126 1.00 94.75 564 GLY A C 1
ATOM 4074 O O . GLY A 1 564 ? 29.645 -3.541 -22.136 1.00 94.75 564 GLY A O 1
ATOM 4075 N N . LEU A 1 565 ? 29.951 -4.655 -20.205 1.00 95.25 565 LEU A N 1
ATOM 4076 C CA . LEU A 1 565 ? 31.370 -4.938 -20.420 1.00 95.25 565 LEU A CA 1
ATOM 4077 C C . LEU A 1 565 ? 31.521 -5.935 -21.575 1.00 95.25 565 LEU A C 1
ATOM 4079 O O . LEU A 1 565 ? 32.033 -5.580 -22.640 1.00 95.25 565 LEU A O 1
ATOM 4083 N N . ASN A 1 566 ? 30.966 -7.128 -21.363 1.00 97.06 566 ASN A N 1
ATOM 4084 C CA . ASN A 1 566 ? 30.743 -8.155 -22.369 1.00 97.06 566 ASN A CA 1
ATOM 4085 C C . ASN A 1 566 ? 29.242 -8.319 -22.599 1.00 97.06 566 ASN A C 1
ATOM 4087 O O . ASN A 1 566 ? 28.452 -8.212 -21.656 1.00 97.06 566 ASN A O 1
ATOM 4091 N N . VAL A 1 567 ? 28.856 -8.574 -23.848 1.00 98.69 567 VAL A N 1
ATOM 4092 C CA . VAL A 1 567 ? 27.469 -8.875 -24.210 1.00 98.69 567 VAL A CA 1
ATOM 4093 C C . VAL A 1 567 ? 27.415 -10.221 -24.921 1.00 98.69 567 VAL A C 1
ATOM 4095 O O . VAL A 1 567 ? 28.006 -10.391 -25.987 1.00 98.69 567 VAL A O 1
ATOM 4098 N N . PHE A 1 568 ? 26.698 -11.173 -24.331 1.00 98.75 568 PHE A N 1
ATOM 4099 C CA . PHE A 1 568 ? 26.483 -12.504 -24.891 1.00 98.75 568 PHE A CA 1
ATOM 4100 C C . PHE A 1 568 ? 25.008 -12.662 -25.246 1.00 98.75 568 PHE A C 1
ATOM 4102 O O . PHE A 1 568 ? 24.138 -12.435 -24.408 1.00 98.75 568 PHE A O 1
ATOM 4109 N N . VAL A 1 569 ? 24.724 -13.028 -26.494 1.00 98.88 569 VAL A N 1
ATOM 4110 C CA . VAL A 1 569 ? 23.361 -13.300 -26.954 1.00 98.88 569 VAL A CA 1
ATOM 4111 C C . VAL A 1 569 ? 23.336 -14.655 -27.632 1.00 98.88 569 VAL A C 1
ATOM 4113 O O . VAL A 1 569 ? 24.067 -14.876 -28.602 1.00 98.88 569 VAL A O 1
ATOM 4116 N N . SER A 1 570 ? 22.490 -15.556 -27.144 1.00 98.75 570 SER A N 1
ATOM 4117 C CA . SER A 1 570 ? 22.383 -16.913 -27.672 1.00 98.75 570 SER A CA 1
ATOM 4118 C C . SER A 1 570 ? 20.945 -17.362 -27.881 1.00 98.75 570 SER A C 1
ATOM 4120 O O . SER A 1 570 ? 20.051 -16.959 -27.142 1.00 98.75 570 SER A O 1
ATOM 4122 N N . ASP A 1 571 ? 20.720 -18.146 -28.936 1.00 98.69 571 ASP A N 1
ATOM 4123 C CA . ASP A 1 571 ? 19.451 -18.830 -29.222 1.00 98.69 571 ASP A CA 1
ATOM 4124 C C . ASP A 1 571 ? 18.206 -17.914 -29.183 1.00 98.69 571 ASP A C 1
ATOM 4126 O O . ASP A 1 571 ? 17.090 -18.363 -28.961 1.00 98.69 571 ASP A O 1
ATOM 4130 N N . SER A 1 572 ? 18.393 -16.613 -29.428 1.00 98.81 572 SER A N 1
ATOM 4131 C CA . SER A 1 572 ? 17.364 -15.584 -29.243 1.00 98.81 572 SER A CA 1
ATOM 4132 C C . SER A 1 572 ? 16.845 -15.032 -30.572 1.00 98.81 572 SER A C 1
ATOM 4134 O O . SER A 1 572 ? 17.570 -14.968 -31.572 1.00 98.81 572 SER A O 1
ATOM 4136 N N . ILE A 1 573 ? 15.585 -14.598 -30.580 1.00 98.88 573 ILE A N 1
ATOM 4137 C CA . ILE A 1 573 ? 14.850 -14.121 -31.755 1.00 98.88 573 ILE A CA 1
ATOM 4138 C C . ILE A 1 573 ? 14.467 -12.646 -31.572 1.00 98.88 573 ILE A C 1
ATOM 4140 O O . ILE A 1 573 ? 13.838 -12.286 -30.585 1.00 98.88 573 ILE A O 1
ATOM 4144 N N . PHE A 1 574 ? 14.776 -11.805 -32.560 1.00 98.69 574 PHE A N 1
ATOM 4145 C CA . PHE A 1 574 ? 14.420 -10.386 -32.622 1.00 98.69 574 PHE A CA 1
ATOM 4146 C C . PHE A 1 574 ? 13.822 -10.059 -33.991 1.00 98.69 574 PHE A C 1
ATOM 4148 O O . PHE A 1 574 ? 14.543 -9.826 -34.966 1.00 98.69 574 PHE A O 1
ATOM 4155 N N . GLN A 1 575 ? 12.495 -10.069 -34.095 1.00 98.19 575 GLN A N 1
ATOM 4156 C CA . GLN A 1 575 ? 11.837 -10.035 -35.401 1.00 98.19 575 GLN A CA 1
ATOM 4157 C C . GLN A 1 575 ? 10.684 -9.043 -35.506 1.00 98.19 575 GLN A C 1
ATOM 4159 O O . GLN A 1 575 ? 10.001 -8.747 -34.527 1.00 98.19 575 GLN A O 1
ATOM 4164 N N . SER A 1 576 ? 10.406 -8.606 -36.736 1.00 97.94 576 SER A N 1
ATOM 4165 C CA . SER A 1 576 ? 9.246 -7.763 -37.070 1.00 97.94 576 SER A CA 1
ATOM 4166 C C . SER A 1 576 ? 9.174 -6.443 -36.284 1.00 97.94 576 SER A C 1
ATOM 4168 O O . SER A 1 576 ? 8.080 -5.959 -35.989 1.00 97.94 576 SER A O 1
ATOM 4170 N N . ASN A 1 577 ? 10.321 -5.863 -35.925 1.00 97.06 577 ASN A N 1
ATOM 4171 C CA . ASN A 1 577 ? 10.403 -4.549 -35.280 1.00 97.06 577 ASN A CA 1
ATOM 4172 C C . ASN A 1 577 ? 10.398 -3.425 -36.330 1.00 97.06 577 ASN A C 1
ATOM 4174 O O . ASN A 1 577 ? 10.809 -3.647 -37.468 1.00 97.06 577 ASN A O 1
ATOM 4178 N N . THR A 1 578 ? 9.940 -2.217 -35.988 1.00 94.69 578 THR A N 1
ATOM 4179 C CA . THR A 1 578 ? 9.899 -1.099 -36.954 1.00 94.69 578 THR A CA 1
ATOM 4180 C C . THR A 1 578 ? 11.265 -0.460 -37.192 1.00 94.69 578 THR A C 1
ATOM 4182 O O . THR A 1 578 ? 11.458 0.160 -38.231 1.00 94.69 578 THR A O 1
ATOM 4185 N N . GLU A 1 579 ? 12.192 -0.604 -36.246 1.00 95.31 579 GLU A N 1
ATOM 4186 C CA . GLU A 1 579 ? 13.584 -0.155 -36.332 1.00 95.31 579 GLU A CA 1
ATOM 4187 C C . GLU A 1 579 ? 14.522 -1.375 -36.347 1.00 95.31 579 GLU A C 1
ATOM 4189 O O . GLU A 1 579 ? 14.268 -2.329 -37.087 1.00 95.31 579 GLU A O 1
ATOM 4194 N N . ALA A 1 580 ? 15.618 -1.357 -35.582 1.00 95.06 580 ALA A N 1
ATOM 4195 C CA . ALA A 1 580 ? 16.549 -2.477 -35.510 1.00 95.06 580 ALA A CA 1
ATOM 4196 C C . ALA A 1 580 ? 16.021 -3.630 -34.638 1.00 95.06 580 ALA A C 1
ATOM 4198 O O . ALA A 1 580 ? 15.361 -3.411 -33.619 1.00 95.06 580 ALA A O 1
ATOM 4199 N N . GLY A 1 581 ? 16.356 -4.870 -35.005 1.00 97.88 581 GLY A N 1
ATOM 4200 C CA . GLY A 1 581 ? 16.024 -6.044 -34.191 1.00 97.88 581 GLY A CA 1
ATOM 4201 C C . GLY A 1 581 ? 16.773 -6.048 -32.857 1.00 97.88 581 GLY A C 1
ATOM 4202 O O . GLY A 1 581 ? 16.171 -6.194 -31.798 1.00 97.88 581 GLY A O 1
ATOM 4203 N N . LEU A 1 582 ? 18.084 -5.827 -32.889 1.00 98.75 582 LEU A N 1
ATOM 4204 C CA . LEU A 1 582 ? 18.936 -5.833 -31.702 1.00 98.75 582 LEU A CA 1
ATOM 4205 C C . LEU A 1 582 ? 20.020 -4.764 -31.820 1.00 98.75 582 LEU A C 1
ATOM 4207 O O . LEU A 1 582 ? 20.712 -4.704 -32.830 1.00 98.75 582 LEU A O 1
ATOM 4211 N N . VAL A 1 583 ? 20.197 -3.958 -30.778 1.00 98.44 583 VAL A N 1
ATOM 4212 C CA . VAL A 1 583 ? 21.253 -2.949 -30.660 1.00 98.44 583 VAL A CA 1
ATOM 4213 C C . VAL A 1 583 ? 22.135 -3.295 -29.466 1.00 98.44 583 VAL A C 1
ATOM 4215 O O . VAL A 1 583 ? 21.641 -3.481 -28.356 1.00 98.44 583 VAL A O 1
ATOM 4218 N N . ILE A 1 584 ? 23.445 -3.372 -29.685 1.00 98.62 584 ILE A N 1
ATOM 4219 C CA . ILE A 1 584 ? 24.433 -3.733 -28.668 1.00 98.62 584 ILE A CA 1
ATOM 4220 C C . ILE A 1 584 ? 25.479 -2.633 -28.538 1.00 98.62 584 ILE A C 1
ATOM 4222 O O . ILE A 1 584 ? 26.064 -2.201 -29.530 1.00 98.62 584 ILE A O 1
ATOM 4226 N N . VAL A 1 585 ? 25.770 -2.237 -27.300 1.00 97.00 585 VAL A N 1
ATOM 4227 C CA . VAL A 1 585 ? 26.871 -1.337 -26.949 1.00 97.00 585 VAL A CA 1
ATOM 4228 C C . VAL A 1 585 ? 27.795 -2.037 -25.954 1.00 97.00 585 VAL A C 1
ATOM 4230 O O . VAL A 1 585 ? 27.479 -2.157 -24.774 1.00 97.00 585 VAL A O 1
ATOM 4233 N N . ALA A 1 586 ? 28.955 -2.496 -26.414 1.00 95.44 586 ALA A N 1
ATOM 4234 C CA . ALA A 1 586 ? 29.904 -3.229 -25.574 1.00 95.44 586 ALA A CA 1
ATOM 4235 C C . ALA A 1 586 ? 31.199 -2.450 -25.332 1.00 95.44 586 ALA A C 1
ATOM 4237 O O . ALA A 1 586 ? 31.540 -1.513 -26.062 1.00 95.44 586 ALA A O 1
ATOM 4238 N N . LYS A 1 587 ? 31.940 -2.853 -24.297 1.00 94.06 587 LYS A N 1
ATOM 4239 C CA . LYS A 1 587 ? 33.258 -2.284 -23.975 1.00 94.06 587 LYS A CA 1
ATOM 4240 C C . LYS A 1 587 ? 34.412 -3.225 -24.305 1.00 94.06 587 LYS A C 1
ATOM 4242 O O . LYS A 1 587 ? 35.502 -2.733 -24.576 1.00 94.06 587 LYS A O 1
ATOM 4247 N N . GLU A 1 588 ? 34.180 -4.537 -24.318 1.00 94.88 588 GLU A N 1
ATOM 4248 C CA . GLU A 1 588 ? 35.216 -5.538 -24.597 1.00 94.88 588 GLU A CA 1
ATOM 4249 C C . GLU A 1 588 ? 34.795 -6.533 -25.688 1.00 94.88 588 GLU A C 1
ATOM 4251 O O . GLU A 1 588 ? 35.362 -6.516 -26.786 1.00 94.88 588 GLU A O 1
ATOM 4256 N N . GLN A 1 589 ? 33.804 -7.387 -25.424 1.00 97.00 589 GLN A N 1
ATOM 4257 C CA . GLN A 1 589 ? 33.435 -8.476 -26.332 1.00 97.00 589 GLN A CA 1
ATOM 4258 C C . GLN A 1 589 ? 31.927 -8.562 -26.582 1.00 97.00 589 GLN A C 1
ATOM 4260 O O . GLN A 1 589 ? 31.112 -8.314 -25.693 1.00 97.00 589 GLN A O 1
ATOM 4265 N N . VAL A 1 590 ? 31.571 -8.948 -27.810 1.00 98.75 590 VAL A N 1
ATOM 4266 C CA . VAL A 1 590 ? 30.214 -9.330 -28.207 1.00 98.75 590 VAL A CA 1
ATOM 4267 C C . VAL A 1 590 ? 30.242 -10.711 -28.842 1.00 98.75 590 VAL A C 1
ATOM 4269 O O . VAL A 1 590 ? 30.955 -10.930 -29.821 1.00 98.75 590 VAL A O 1
ATOM 4272 N N . ASP A 1 591 ? 29.425 -11.616 -28.323 1.00 98.75 591 ASP A N 1
ATOM 4273 C CA . ASP A 1 591 ? 29.252 -12.960 -28.862 1.00 98.75 591 ASP A CA 1
ATOM 4274 C C . ASP A 1 591 ? 27.781 -13.167 -29.241 1.00 98.75 591 ASP A C 1
ATOM 4276 O O . ASP A 1 591 ? 26.887 -13.049 -28.405 1.00 98.75 591 ASP A O 1
ATOM 4280 N N . LEU A 1 592 ? 27.534 -13.466 -30.517 1.00 98.81 592 LEU A N 1
ATOM 4281 C CA . LEU A 1 592 ? 26.216 -13.786 -31.062 1.00 98.81 592 LEU A CA 1
ATOM 4282 C C . LEU A 1 592 ? 26.199 -15.258 -31.475 1.00 98.81 592 LEU A C 1
ATOM 4284 O O . LEU A 1 592 ? 26.876 -15.632 -32.432 1.00 98.81 592 LEU A O 1
ATOM 4288 N N . VAL A 1 593 ? 25.420 -16.090 -30.788 1.00 98.75 593 VAL A N 1
ATOM 4289 C CA . VAL A 1 593 ? 25.337 -17.536 -31.036 1.00 98.75 593 VAL A CA 1
ATOM 4290 C C . VAL A 1 593 ? 23.919 -17.899 -31.459 1.00 98.75 593 VAL A C 1
ATOM 4292 O O . VAL A 1 593 ? 22.980 -17.749 -30.694 1.00 98.75 593 VAL A O 1
ATOM 4295 N N . ASN A 1 594 ? 23.733 -18.371 -32.691 1.00 98.31 594 ASN A N 1
ATOM 4296 C CA . ASN A 1 594 ? 22.415 -18.770 -33.207 1.00 98.31 594 ASN A CA 1
ATOM 4297 C C . ASN A 1 594 ? 21.301 -17.698 -33.057 1.00 98.31 594 ASN A C 1
ATOM 4299 O O . ASN A 1 594 ? 20.132 -18.012 -32.848 1.00 98.31 594 ASN A O 1
ATOM 4303 N N . VAL A 1 595 ? 21.651 -16.415 -33.192 1.00 98.81 595 VAL A N 1
ATOM 4304 C CA . VAL A 1 595 ? 20.686 -15.304 -33.110 1.00 98.81 595 VAL A CA 1
ATOM 4305 C C . VAL A 1 595 ? 19.859 -15.207 -34.391 1.00 98.81 595 VAL A C 1
ATOM 4307 O O . VAL A 1 595 ? 20.398 -15.296 -35.496 1.00 98.81 595 VAL A O 1
ATOM 4310 N N . THR A 1 596 ? 18.553 -14.983 -34.259 1.00 98.75 596 THR A N 1
ATOM 4311 C CA . THR A 1 596 ? 17.649 -14.716 -35.384 1.00 98.75 596 THR A CA 1
ATOM 4312 C C . THR A 1 596 ? 17.199 -13.259 -35.369 1.00 98.75 596 THR A C 1
ATOM 4314 O O . THR A 1 596 ? 16.498 -12.845 -34.458 1.00 98.75 596 THR A O 1
ATOM 4317 N N . ALA A 1 597 ? 17.555 -12.491 -36.396 1.00 98.50 597 ALA A N 1
ATOM 4318 C CA . ALA A 1 597 ? 17.065 -11.144 -36.647 1.00 98.50 597 ALA A CA 1
ATOM 4319 C C . ALA A 1 597 ? 16.396 -11.068 -38.029 1.00 98.50 597 ALA A C 1
ATOM 4321 O O . ALA A 1 597 ? 17.072 -11.011 -39.063 1.00 98.50 597 ALA A O 1
ATOM 4322 N N . ASP A 1 598 ? 15.062 -11.101 -38.047 1.00 98.31 598 ASP A N 1
ATOM 4323 C CA . ASP A 1 598 ? 14.276 -11.225 -39.277 1.00 98.31 598 ASP A CA 1
ATOM 4324 C C . ASP A 1 598 ? 13.180 -10.159 -39.398 1.00 98.31 598 ASP A C 1
ATOM 4326 O O . ASP A 1 598 ? 12.490 -9.847 -38.430 1.00 98.31 598 ASP A O 1
ATOM 4330 N N . GLN A 1 599 ? 12.968 -9.639 -40.609 1.00 97.94 599 GLN A N 1
ATOM 4331 C CA . GLN A 1 599 ? 11.860 -8.718 -40.916 1.00 97.94 599 GLN A CA 1
ATOM 4332 C C . GLN A 1 599 ? 11.869 -7.403 -40.110 1.00 97.94 599 GLN A C 1
ATOM 4334 O O . GLN A 1 599 ? 10.807 -6.843 -39.847 1.00 97.94 599 GLN A O 1
ATOM 4339 N N . ASN A 1 600 ? 13.035 -6.886 -39.715 1.00 98.06 600 ASN A N 1
ATOM 4340 C CA . ASN A 1 600 ? 13.119 -5.606 -39.004 1.00 98.06 600 ASN A CA 1
ATOM 4341 C C . ASN A 1 600 ? 13.159 -4.419 -39.981 1.00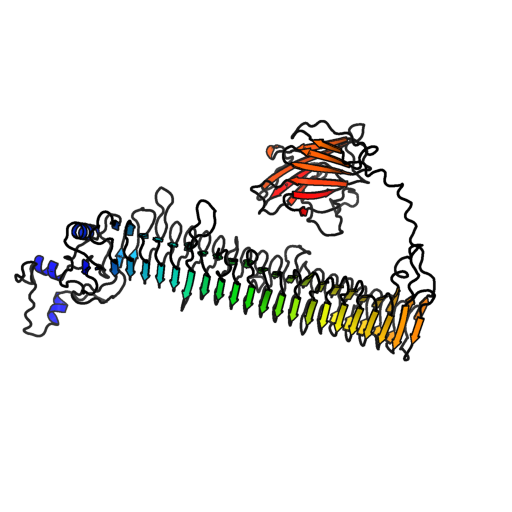 98.06 600 ASN A C 1
ATOM 4343 O O . ASN A 1 600 ? 13.706 -4.525 -41.079 1.00 98.06 600 ASN A O 1
ATOM 4347 N N . GLY A 1 601 ? 12.567 -3.285 -39.605 1.00 95.69 601 GLY A N 1
ATOM 4348 C CA . GLY A 1 601 ? 12.385 -2.131 -40.489 1.00 95.69 601 GLY A CA 1
ATOM 4349 C C . GLY A 1 601 ? 13.678 -1.403 -40.855 1.00 95.69 601 GLY A C 1
ATOM 4350 O O . GLY A 1 601 ? 13.732 -0.781 -41.917 1.00 95.69 601 GLY A O 1
ATOM 4351 N N . VAL A 1 602 ? 14.727 -1.541 -40.036 1.00 96.44 602 VAL A N 1
ATOM 4352 C CA . VAL A 1 602 ? 16.082 -1.044 -40.328 1.00 96.44 602 VAL A CA 1
ATOM 4353 C C . VAL A 1 602 ? 17.059 -2.221 -40.369 1.00 96.44 602 VAL A C 1
ATOM 4355 O O . VAL A 1 602 ? 16.983 -3.031 -41.292 1.00 96.44 602 VAL A O 1
ATOM 4358 N N . ASN A 1 603 ? 17.977 -2.349 -39.412 1.00 97.69 603 ASN A N 1
ATOM 4359 C CA . ASN A 1 603 ? 18.994 -3.395 -39.409 1.00 97.69 603 ASN A CA 1
ATOM 4360 C C . ASN A 1 603 ? 18.532 -4.618 -38.608 1.00 97.69 603 ASN A C 1
ATOM 4362 O O . ASN A 1 603 ? 17.757 -4.502 -37.661 1.00 97.69 603 ASN A O 1
ATOM 4366 N N . GLY A 1 604 ? 19.026 -5.806 -38.953 1.00 98.19 604 GLY A N 1
ATOM 4367 C CA . GLY A 1 604 ? 18.791 -6.995 -38.133 1.00 98.19 604 GLY A CA 1
ATOM 4368 C C . GLY A 1 604 ? 19.438 -6.840 -36.756 1.00 98.19 604 GLY A C 1
ATOM 4369 O O . GLY A 1 604 ? 18.749 -6.804 -35.739 1.00 98.19 604 GLY A O 1
ATOM 4370 N N . VAL A 1 605 ? 20.762 -6.691 -36.736 1.00 98.81 605 VAL A N 1
ATOM 4371 C CA . VAL A 1 605 ? 21.543 -6.433 -35.518 1.00 98.81 605 VAL A CA 1
ATOM 4372 C C . VAL A 1 605 ? 22.519 -5.283 -35.744 1.00 98.81 605 VAL A C 1
ATOM 4374 O O . VAL A 1 605 ? 23.148 -5.210 -36.797 1.00 98.81 605 VAL A O 1
ATOM 4377 N N . GLU A 1 606 ? 22.684 -4.421 -34.747 1.00 98.56 606 GLU A N 1
ATOM 4378 C CA . GLU A 1 606 ? 23.655 -3.332 -34.711 1.00 98.56 606 GLU A CA 1
ATOM 4379 C C . GLU A 1 606 ? 24.577 -3.482 -33.500 1.00 98.56 606 GLU A C 1
ATOM 4381 O O . GLU A 1 606 ? 24.116 -3.680 -32.378 1.00 98.56 606 GLU A O 1
ATOM 4386 N N . VAL A 1 607 ? 25.886 -3.390 -33.719 1.00 98.56 607 VAL A N 1
ATOM 4387 C CA . VAL A 1 607 ? 26.899 -3.554 -32.674 1.00 98.56 607 VAL A CA 1
ATOM 4388 C C . VAL A 1 607 ? 27.852 -2.371 -32.685 1.00 98.56 607 VAL A C 1
ATOM 4390 O O . VAL A 1 607 ? 28.504 -2.098 -33.693 1.00 98.56 607 VAL A O 1
ATOM 4393 N N . TYR A 1 608 ? 27.982 -1.716 -31.538 1.00 97.25 608 TYR A N 1
ATOM 4394 C CA . TYR A 1 608 ? 28.795 -0.525 -31.342 1.00 97.25 608 TYR A CA 1
ATOM 4395 C C . TYR A 1 608 ? 29.690 -0.657 -30.108 1.00 97.25 608 TYR A C 1
ATOM 4397 O O . TYR A 1 608 ? 29.417 -1.424 -29.181 1.00 97.25 608 TYR A O 1
ATOM 4405 N N . THR A 1 609 ? 30.736 0.163 -30.058 1.00 92.62 609 THR A N 1
ATOM 4406 C CA . THR A 1 609 ? 31.395 0.511 -28.798 1.00 92.62 609 THR A CA 1
ATOM 4407 C C . THR A 1 609 ? 30.675 1.690 -28.148 1.00 92.62 609 THR A C 1
ATOM 4409 O O . THR A 1 609 ? 29.930 2.426 -28.803 1.00 92.62 609 THR A O 1
ATOM 4412 N N . SER A 1 610 ? 30.939 1.950 -26.866 1.00 85.38 610 SER A N 1
ATOM 4413 C CA . SER A 1 610 ? 30.389 3.141 -26.200 1.00 85.38 610 SER A CA 1
ATOM 4414 C C . SER A 1 610 ? 30.807 4.465 -26.858 1.00 85.38 610 SER A C 1
ATOM 4416 O O . SER A 1 610 ? 30.144 5.477 -26.656 1.00 85.38 610 SER A O 1
ATOM 4418 N N . GLN A 1 611 ? 31.900 4.477 -27.629 1.00 88.25 611 GLN A N 1
ATOM 4419 C CA . GLN A 1 611 ? 32.406 5.671 -28.312 1.00 88.25 611 GLN A CA 1
ATOM 4420 C C . GLN A 1 611 ? 31.871 5.807 -29.738 1.00 88.25 611 GLN A C 1
ATOM 4422 O O . GLN A 1 611 ? 31.691 6.929 -30.196 1.00 88.25 611 GLN A O 1
ATOM 4427 N N . THR A 1 612 ? 31.604 4.701 -30.438 1.00 88.56 612 THR A N 1
ATOM 4428 C CA . THR A 1 612 ? 31.045 4.739 -31.800 1.00 88.56 612 THR A CA 1
ATOM 4429 C C . THR A 1 612 ? 29.526 4.898 -31.808 1.00 88.56 612 THR A C 1
ATOM 4431 O O . THR A 1 612 ? 28.991 5.427 -32.774 1.00 88.56 612 THR A O 1
ATOM 4434 N N . ASN A 1 613 ? 28.836 4.516 -30.725 1.00 86.88 613 ASN A N 1
ATOM 4435 C CA . ASN A 1 613 ? 27.428 4.871 -30.487 1.00 86.88 613 ASN A CA 1
ATOM 4436 C C . ASN A 1 613 ? 27.250 6.311 -29.955 1.00 86.88 613 ASN A C 1
ATOM 4438 O O . ASN A 1 613 ? 26.136 6.783 -29.741 1.00 86.88 613 ASN A O 1
ATOM 4442 N N . GLY A 1 614 ? 28.352 7.001 -29.669 1.00 83.44 614 GLY A N 1
ATOM 4443 C CA . GLY A 1 614 ? 28.362 8.350 -29.123 1.00 83.44 614 GLY A CA 1
ATOM 4444 C C . GLY A 1 614 ? 29.501 9.147 -29.734 1.00 83.44 614 GLY A C 1
ATOM 4445 O O . GLY A 1 614 ? 29.557 9.350 -30.942 1.00 83.44 614 GLY A O 1
ATOM 4446 N N . CYS A 1 615 ? 30.408 9.615 -28.887 1.00 81.00 615 CYS A N 1
ATOM 4447 C CA . CYS A 1 615 ? 31.593 10.334 -29.319 1.00 81.00 615 CYS A CA 1
ATOM 4448 C C . CYS A 1 615 ? 32.763 10.056 -28.369 1.00 81.00 615 CYS A C 1
ATOM 4450 O O . CYS A 1 615 ? 32.564 9.667 -27.214 1.00 81.00 615 CYS A O 1
ATOM 4452 N N . ILE A 1 616 ? 33.991 10.266 -28.841 1.00 84.50 616 ILE A N 1
ATOM 4453 C CA . ILE A 1 616 ? 35.214 10.133 -28.043 1.00 84.50 616 ILE A CA 1
ATOM 4454 C C . ILE A 1 616 ? 35.654 11.497 -27.501 1.00 84.50 616 ILE A C 1
ATOM 4456 O O . ILE A 1 616 ? 35.620 12.503 -28.210 1.00 84.50 616 ILE A O 1
ATOM 4460 N N . LYS A 1 617 ? 36.073 11.571 -26.235 1.00 82.75 617 LYS A N 1
ATOM 4461 C CA . LYS A 1 617 ? 36.721 12.781 -25.704 1.00 82.75 617 LYS A CA 1
ATOM 4462 C C . LYS A 1 617 ? 38.201 12.755 -26.068 1.00 82.75 617 LYS A C 1
ATOM 4464 O O . LYS A 1 617 ? 38.813 11.697 -26.050 1.00 82.75 617 LYS A O 1
ATOM 4469 N N . SER A 1 618 ? 38.795 13.919 -26.329 1.00 75.75 618 SER A N 1
ATOM 4470 C CA . SER A 1 618 ? 40.167 14.051 -26.855 1.00 75.75 618 SER A CA 1
ATOM 4471 C C . SER A 1 618 ? 41.280 13.396 -26.016 1.00 75.75 618 SER A C 1
ATOM 4473 O O . SER A 1 618 ? 42.402 13.278 -26.504 1.00 75.75 618 SER A O 1
ATOM 4475 N N . GLU A 1 619 ? 41.001 13.012 -24.767 1.00 77.56 619 GLU A N 1
ATOM 4476 C CA . GLU A 1 619 ? 41.945 12.362 -23.844 1.00 77.56 619 GLU A CA 1
ATOM 4477 C C . GLU A 1 619 ? 41.641 10.873 -23.597 1.00 77.56 619 GLU A C 1
ATOM 4479 O O . GLU A 1 619 ? 42.444 10.203 -22.950 1.00 77.56 619 GLU A O 1
ATOM 4484 N N . ASP A 1 620 ? 40.516 10.354 -24.100 1.00 84.44 620 ASP A N 1
ATOM 4485 C CA . ASP A 1 620 ? 40.115 8.963 -23.890 1.00 84.44 620 ASP A CA 1
ATOM 4486 C C . ASP A 1 620 ? 40.792 8.044 -24.920 1.00 84.44 620 ASP A C 1
ATOM 4488 O O . ASP A 1 620 ? 40.919 8.382 -26.100 1.00 84.44 620 ASP A O 1
ATOM 4492 N N . ASP A 1 621 ? 41.199 6.852 -24.481 1.00 88.75 621 ASP A N 1
ATOM 4493 C CA . ASP A 1 621 ? 41.692 5.811 -25.383 1.00 88.75 621 ASP A CA 1
ATOM 4494 C C . ASP A 1 621 ? 40.544 5.255 -26.237 1.00 88.75 621 ASP A C 1
ATOM 4496 O O . ASP A 1 621 ? 39.415 5.096 -25.764 1.00 88.75 621 ASP A O 1
ATOM 4500 N N . VAL A 1 622 ? 40.834 4.929 -27.500 1.00 90.00 622 VAL A N 1
ATOM 4501 C CA . VAL A 1 622 ? 39.847 4.327 -28.405 1.00 90.00 622 VAL A CA 1
ATOM 4502 C C . VAL A 1 622 ? 39.496 2.920 -27.924 1.00 90.00 622 VAL A C 1
ATOM 4504 O O . VAL A 1 622 ? 40.365 2.052 -27.822 1.00 90.00 622 VAL A O 1
ATOM 4507 N N . ILE A 1 623 ? 38.211 2.684 -27.688 1.00 92.31 623 ILE A N 1
ATOM 4508 C CA . ILE A 1 623 ? 37.669 1.371 -27.357 1.00 92.31 623 ILE A CA 1
ATOM 4509 C C . ILE A 1 623 ? 37.505 0.580 -28.651 1.00 92.31 623 ILE A C 1
ATOM 4511 O O . ILE A 1 623 ? 36.886 1.050 -29.607 1.00 92.31 623 ILE A O 1
ATOM 4515 N N . ASN A 1 624 ? 38.062 -0.629 -28.660 1.00 95.56 624 ASN A N 1
ATOM 4516 C CA . ASN A 1 624 ? 37.943 -1.580 -29.755 1.00 95.56 624 ASN A CA 1
ATOM 4517 C C . ASN A 1 624 ? 37.391 -2.890 -29.206 1.00 95.56 624 ASN A C 1
ATOM 4519 O O . ASN A 1 624 ? 37.919 -3.396 -28.217 1.00 95.56 624 ASN A O 1
ATOM 4523 N N . ILE A 1 625 ? 36.369 -3.438 -29.857 1.00 97.56 625 ILE A N 1
ATOM 4524 C CA . ILE A 1 625 ? 35.703 -4.663 -29.404 1.00 97.56 625 ILE A CA 1
ATOM 4525 C C . ILE A 1 625 ? 35.903 -5.820 -30.380 1.00 97.56 625 ILE A C 1
ATOM 4527 O O . ILE A 1 625 ? 36.096 -5.634 -31.588 1.00 97.56 625 ILE A O 1
ATOM 4531 N N . ALA A 1 626 ? 35.852 -7.037 -29.846 1.00 97.62 626 ALA A N 1
ATOM 4532 C CA . ALA A 1 626 ? 35.784 -8.257 -30.641 1.00 97.62 626 ALA A CA 1
ATOM 4533 C C . ALA A 1 626 ? 34.327 -8.702 -30.787 1.00 97.62 626 ALA A C 1
ATOM 4535 O O . ALA A 1 626 ? 33.634 -8.860 -29.785 1.00 97.62 626 ALA A O 1
ATOM 4536 N N . VAL A 1 627 ? 33.878 -8.914 -32.026 1.00 98.50 627 VAL A N 1
ATOM 4537 C CA . VAL A 1 627 ? 32.524 -9.388 -32.333 1.00 98.50 627 VAL A CA 1
ATOM 4538 C C . VAL A 1 627 ? 32.606 -10.763 -32.984 1.00 98.50 627 VAL A C 1
ATOM 4540 O O . VAL A 1 627 ? 33.091 -10.891 -34.112 1.00 98.50 627 VAL A O 1
ATOM 4543 N N . ASN A 1 628 ? 32.129 -11.792 -32.288 1.00 98.50 628 ASN A N 1
ATOM 4544 C CA . ASN A 1 628 ? 32.073 -13.156 -32.803 1.00 98.50 628 ASN A CA 1
ATOM 4545 C C . ASN A 1 628 ? 30.633 -13.532 -33.148 1.00 98.50 628 ASN A C 1
ATOM 4547 O O . ASN A 1 628 ? 29.723 -13.367 -32.342 1.00 98.50 628 ASN A O 1
ATOM 4551 N N . VAL A 1 629 ? 30.439 -14.069 -34.349 1.00 98.50 629 VAL A N 1
ATOM 4552 C CA . VAL A 1 629 ? 29.148 -14.562 -34.833 1.00 98.50 629 VAL A CA 1
ATOM 4553 C C . VAL A 1 629 ? 29.259 -16.057 -35.094 1.00 98.50 629 VAL A C 1
ATOM 4555 O O . VAL A 1 629 ? 30.009 -16.498 -35.969 1.00 98.50 629 VAL A O 1
ATOM 4558 N N . ASP A 1 630 ? 28.517 -16.845 -34.331 1.00 98.31 630 ASP A N 1
ATOM 4559 C CA . ASP A 1 630 ? 28.444 -18.295 -34.428 1.00 98.31 630 ASP A CA 1
ATOM 4560 C C . ASP A 1 630 ? 27.059 -18.719 -34.946 1.00 98.31 630 ASP A C 1
ATOM 4562 O O . ASP A 1 630 ? 26.121 -18.961 -34.186 1.00 98.31 630 ASP A O 1
ATOM 4566 N N . GLY A 1 631 ? 26.915 -18.774 -36.274 1.00 97.12 631 GLY A N 1
ATOM 4567 C CA . GLY A 1 631 ? 25.645 -19.118 -36.917 1.00 97.12 631 GLY A CA 1
ATOM 4568 C C . GLY A 1 631 ? 24.622 -17.976 -36.891 1.00 97.12 631 GLY A C 1
ATOM 4569 O O . GLY A 1 631 ? 24.992 -16.808 -36.970 1.00 97.12 631 GLY A O 1
ATOM 4570 N N . GLY A 1 632 ? 23.332 -18.319 -36.844 1.00 98.12 632 GLY A N 1
ATOM 4571 C CA . GLY A 1 632 ? 22.226 -17.354 -36.826 1.00 98.12 632 GLY A CA 1
ATOM 4572 C C . GLY A 1 632 ? 21.608 -17.037 -38.194 1.00 98.12 632 GLY A C 1
ATOM 4573 O O . GLY A 1 632 ? 22.078 -17.485 -39.248 1.00 98.12 632 GLY A O 1
ATOM 4574 N N . THR A 1 633 ? 20.520 -16.268 -38.165 1.00 98.56 633 THR A N 1
ATOM 4575 C CA . THR A 1 633 ? 19.713 -15.866 -39.327 1.00 98.56 633 THR A CA 1
ATOM 4576 C C . THR A 1 633 ? 19.483 -14.359 -39.300 1.00 98.56 633 THR A C 1
ATOM 4578 O O . THR A 1 633 ? 18.887 -13.857 -38.362 1.00 98.56 633 THR A O 1
ATOM 4581 N N . TYR A 1 634 ? 19.919 -13.640 -40.332 1.00 98.50 634 TYR A N 1
ATOM 4582 C CA . TYR A 1 634 ? 19.864 -12.177 -40.419 1.00 98.50 634 TYR A CA 1
ATOM 4583 C C . TYR A 1 634 ? 19.212 -11.766 -41.746 1.00 98.50 634 TYR A C 1
ATOM 4585 O O . TYR A 1 634 ? 19.898 -11.404 -42.711 1.00 98.50 634 TYR A O 1
ATOM 4593 N N . THR A 1 635 ? 17.892 -11.922 -41.845 1.00 98.44 635 THR A N 1
ATOM 4594 C CA . THR A 1 635 ? 17.160 -11.901 -43.122 1.00 98.44 635 THR A CA 1
ATOM 4595 C C . THR A 1 635 ? 16.054 -10.853 -43.183 1.00 98.44 635 THR A C 1
ATOM 4597 O O . THR A 1 635 ? 15.525 -10.412 -42.175 1.00 98.44 635 THR A O 1
ATOM 4600 N N . ASN A 1 636 ? 15.677 -10.463 -44.400 1.00 98.06 636 ASN A N 1
ATOM 4601 C CA . ASN A 1 636 ? 14.509 -9.622 -44.680 1.00 98.06 636 ASN A CA 1
ATOM 4602 C C . ASN A 1 636 ? 14.464 -8.278 -43.924 1.00 98.06 636 ASN A C 1
ATOM 4604 O O . ASN A 1 636 ? 13.377 -7.756 -43.695 1.00 98.06 636 ASN A O 1
ATOM 4608 N N . ASN A 1 637 ? 15.613 -7.712 -43.547 1.00 98.25 637 ASN A N 1
ATOM 4609 C CA . ASN A 1 637 ? 15.679 -6.431 -42.844 1.00 98.25 637 ASN A CA 1
ATOM 4610 C C . ASN A 1 637 ? 15.694 -5.249 -43.835 1.00 98.25 637 ASN A C 1
ATOM 4612 O O . ASN A 1 637 ? 16.167 -5.379 -44.970 1.00 98.25 637 ASN A O 1
ATOM 4616 N N . GLY A 1 638 ? 15.173 -4.091 -43.429 1.00 97.50 638 GLY A N 1
ATOM 4617 C CA . GLY A 1 638 ? 15.049 -2.908 -44.286 1.00 97.50 638 GLY A CA 1
ATOM 4618 C C . GLY A 1 638 ? 16.386 -2.382 -44.814 1.00 97.50 638 GLY A C 1
ATOM 4619 O O . GLY A 1 638 ? 16.460 -1.921 -45.954 1.00 97.50 638 GLY A O 1
ATOM 4620 N N . GLU A 1 639 ? 17.452 -2.531 -44.030 1.00 98.12 639 GLU A N 1
ATOM 4621 C CA . GLU A 1 639 ? 18.815 -2.141 -44.376 1.00 98.12 639 GLU A CA 1
ATOM 4622 C C . GLU A 1 639 ? 19.762 -3.349 -44.407 1.00 98.12 639 GLU A C 1
ATOM 4624 O O . GLU A 1 639 ? 19.726 -4.116 -45.372 1.00 98.12 639 GLU A O 1
ATOM 4629 N N . TYR A 1 640 ? 20.640 -3.519 -43.419 1.00 98.44 640 TYR A N 1
ATOM 4630 C CA . TYR A 1 640 ? 21.587 -4.631 -43.357 1.00 98.44 640 TYR A CA 1
ATOM 4631 C C . TYR A 1 640 ? 21.087 -5.750 -42.442 1.00 98.44 640 TYR A C 1
ATOM 4633 O O . TYR A 1 640 ? 20.344 -5.519 -41.493 1.00 98.44 640 TYR A O 1
ATOM 4641 N N . GLY A 1 641 ? 21.537 -6.984 -42.682 1.00 98.00 641 GLY A N 1
ATOM 4642 C CA . GLY A 1 641 ? 21.341 -8.068 -41.715 1.00 98.00 641 GLY A CA 1
ATOM 4643 C C . GLY A 1 641 ? 22.133 -7.837 -40.421 1.00 98.00 641 GLY A C 1
ATOM 4644 O O . GLY A 1 641 ? 21.621 -8.082 -39.332 1.00 98.00 641 GLY A O 1
ATOM 4645 N N . LEU A 1 642 ? 23.362 -7.326 -40.540 1.00 98.31 642 LEU A N 1
ATOM 4646 C CA . LEU A 1 642 ? 24.253 -7.041 -39.413 1.00 98.31 642 LEU A CA 1
ATOM 4647 C C . LEU A 1 642 ? 25.091 -5.775 -39.670 1.00 98.31 642 LEU A C 1
ATOM 4649 O O . LEU A 1 642 ? 25.788 -5.693 -40.678 1.00 98.31 642 LEU A O 1
ATOM 4653 N N . VAL A 1 643 ? 25.084 -4.818 -38.747 1.00 98.50 643 VAL A N 1
ATOM 4654 C CA . VAL A 1 643 ? 25.962 -3.639 -38.737 1.00 98.50 643 VAL A CA 1
ATOM 4655 C C . VAL A 1 643 ? 26.911 -3.746 -37.554 1.00 98.50 643 VAL A C 1
ATOM 4657 O O . VAL A 1 643 ? 26.477 -3.919 -36.420 1.00 98.50 643 VAL A O 1
ATOM 4660 N N . VAL A 1 644 ? 28.214 -3.644 -37.806 1.00 98.44 644 VAL A N 1
ATOM 4661 C CA . VAL A 1 644 ? 29.246 -3.718 -36.768 1.00 98.44 644 VAL A CA 1
ATOM 4662 C C . VAL A 1 644 ? 30.180 -2.530 -36.903 1.00 98.44 644 VAL A C 1
ATOM 4664 O O . VAL A 1 644 ? 30.848 -2.374 -37.926 1.00 98.44 644 VAL A O 1
ATOM 4667 N N . VAL A 1 645 ? 30.252 -1.722 -35.849 1.00 97.94 645 VAL A N 1
ATOM 4668 C CA . VAL A 1 645 ? 31.115 -0.543 -35.731 1.00 97.94 645 VAL A CA 1
ATOM 4669 C C . VAL A 1 645 ? 32.025 -0.728 -34.508 1.00 97.94 645 VAL A C 1
ATOM 4671 O O . VAL A 1 645 ? 31.801 -0.116 -33.462 1.00 97.94 645 VAL A O 1
ATOM 4674 N N . PRO A 1 646 ? 33.028 -1.627 -34.576 1.00 96.62 646 PRO A N 1
ATOM 4675 C CA . PRO A 1 646 ? 33.715 -2.136 -33.395 1.00 96.62 646 PRO A CA 1
ATOM 4676 C C . PRO A 1 646 ? 34.924 -1.283 -32.981 1.00 96.62 646 PRO A C 1
ATOM 4678 O O . PRO A 1 646 ? 35.692 -1.700 -32.120 1.00 96.62 646 PRO A O 1
ATOM 4681 N N . GLY A 1 647 ? 35.122 -0.121 -33.609 1.00 94.06 647 GLY A N 1
ATOM 4682 C CA . GLY A 1 647 ? 36.346 0.675 -33.522 1.00 94.06 647 GLY A CA 1
ATOM 4683 C C . GLY A 1 647 ? 37.379 0.307 -34.604 1.00 94.06 647 GLY A C 1
ATOM 4684 O O . GLY A 1 647 ? 37.268 -0.740 -35.248 1.00 94.06 647 GLY A O 1
ATOM 4685 N N . PRO A 1 648 ? 38.392 1.161 -34.837 1.00 95.00 648 PRO A N 1
ATOM 4686 C CA . PRO A 1 648 ? 39.347 1.029 -35.943 1.00 95.00 648 PRO A CA 1
ATOM 4687 C C . PRO A 1 648 ? 40.239 -0.218 -35.885 1.00 95.00 648 PRO A C 1
ATOM 4689 O O . PRO A 1 648 ? 40.713 -0.679 -36.925 1.00 95.00 648 PRO A O 1
ATOM 4692 N N . GLU A 1 649 ? 40.473 -0.764 -34.692 1.00 96.00 649 GLU A N 1
ATOM 4693 C CA . GLU A 1 649 ? 41.193 -2.025 -34.466 1.00 96.00 649 GLU A CA 1
ATOM 4694 C C . GLU A 1 649 ? 40.258 -3.162 -34.016 1.00 96.00 649 GLU A C 1
ATOM 4696 O O . GLU A 1 649 ? 40.721 -4.258 -33.695 1.00 96.00 649 GLU A O 1
ATOM 4701 N N . GLY A 1 650 ? 38.945 -2.917 -33.997 1.00 96.31 650 GLY A N 1
ATOM 4702 C CA . GLY A 1 650 ? 37.936 -3.917 -33.676 1.00 96.31 650 GLY A CA 1
ATOM 4703 C C . GLY A 1 650 ? 37.821 -5.001 -34.748 1.00 96.31 650 GLY A C 1
ATOM 4704 O O . GLY A 1 650 ? 38.311 -4.868 -35.875 1.00 96.31 650 GLY A O 1
ATOM 4705 N N . THR A 1 651 ? 37.171 -6.113 -34.402 1.00 97.19 651 THR A N 1
ATOM 4706 C CA . THR A 1 651 ? 37.073 -7.279 -35.296 1.00 97.19 651 THR A CA 1
ATOM 4707 C C . THR A 1 651 ? 35.652 -7.812 -35.407 1.00 97.19 651 THR A C 1
ATOM 4709 O O . THR A 1 651 ? 34.880 -7.737 -34.459 1.00 97.19 651 THR A O 1
ATOM 4712 N N . LEU A 1 652 ? 35.339 -8.384 -36.573 1.00 97.94 652 LEU A N 1
ATOM 4713 C CA . LEU A 1 652 ? 34.152 -9.200 -36.817 1.00 97.94 652 LEU A CA 1
ATOM 4714 C C . LEU A 1 652 ? 34.602 -10.570 -37.333 1.00 97.94 652 LEU A C 1
ATOM 4716 O O . LEU A 1 652 ? 35.236 -10.660 -38.389 1.00 97.94 652 LEU A O 1
ATOM 4720 N N . VAL A 1 653 ? 34.281 -11.631 -36.594 1.00 97.88 653 VAL A N 1
ATOM 4721 C CA . VAL A 1 653 ? 34.663 -13.011 -36.910 1.00 97.88 653 VAL A CA 1
ATOM 4722 C C . VAL A 1 653 ? 33.420 -13.885 -37.007 1.00 97.88 653 VAL A C 1
ATOM 4724 O O . VAL A 1 653 ? 32.703 -14.071 -36.033 1.00 97.88 653 VAL A O 1
ATOM 4727 N N . PHE A 1 654 ? 33.204 -14.492 -38.173 1.00 97.31 654 PHE A N 1
ATOM 4728 C CA . PHE A 1 654 ? 32.214 -15.557 -38.329 1.00 97.31 654 PHE A CA 1
ATOM 4729 C C . PHE A 1 654 ? 32.853 -16.899 -37.959 1.00 97.31 654 PHE A C 1
ATOM 4731 O O . PHE A 1 654 ? 33.657 -17.439 -38.725 1.00 97.31 654 PHE A O 1
ATOM 4738 N N . VAL A 1 655 ? 32.518 -17.414 -36.776 1.00 96.69 655 VAL A N 1
ATOM 4739 C CA . VAL A 1 655 ? 32.994 -18.702 -36.251 1.00 96.69 655 VAL A CA 1
ATOM 4740 C C . VAL A 1 655 ? 32.374 -19.853 -37.043 1.00 96.69 655 VAL A C 1
ATOM 4742 O O . VAL A 1 655 ? 33.087 -20.747 -37.502 1.00 96.69 655 VAL A O 1
ATOM 4745 N N . ASN A 1 656 ? 31.063 -19.777 -37.281 1.00 95.38 656 ASN A N 1
ATOM 4746 C CA . ASN A 1 656 ? 30.321 -20.648 -38.189 1.00 95.38 656 ASN A CA 1
ATOM 4747 C C . ASN A 1 656 ? 29.467 -19.809 -39.163 1.00 95.38 656 ASN A C 1
ATOM 4749 O O . ASN A 1 656 ? 29.180 -18.645 -38.880 1.00 95.38 656 ASN A O 1
ATOM 4753 N N . PRO A 1 657 ? 29.071 -20.359 -40.331 1.00 93.19 657 PRO A N 1
ATOM 4754 C CA . PRO A 1 657 ? 28.317 -19.606 -41.333 1.00 93.19 657 PRO A CA 1
ATOM 4755 C C . PRO A 1 657 ? 26.949 -19.133 -40.820 1.00 93.19 657 PRO A C 1
ATOM 4757 O O . PRO A 1 657 ? 26.141 -19.953 -40.390 1.00 93.19 657 PRO A O 1
ATOM 4760 N N . ALA A 1 658 ? 26.675 -17.834 -40.950 1.00 96.62 658 ALA A N 1
ATOM 4761 C CA . ALA A 1 658 ? 25.359 -17.237 -40.729 1.00 96.62 658 ALA A CA 1
ATOM 4762 C C . ALA A 1 658 ? 24.512 -17.229 -42.017 1.00 96.62 658 ALA A C 1
ATOM 4764 O O . ALA A 1 658 ? 25.046 -17.244 -43.133 1.00 96.62 658 ALA A O 1
ATOM 4765 N N . THR A 1 659 ? 23.187 -17.195 -41.869 1.00 97.88 659 THR A N 1
ATOM 4766 C CA . THR A 1 659 ? 22.238 -17.117 -42.988 1.00 97.88 659 THR A CA 1
ATOM 4767 C C . THR A 1 659 ? 21.843 -15.668 -43.252 1.00 97.88 659 THR A C 1
ATOM 4769 O O . THR A 1 659 ? 21.305 -15.007 -42.372 1.00 97.88 659 THR A O 1
ATOM 4772 N N . PHE A 1 660 ? 22.050 -15.198 -44.483 1.00 97.81 660 PHE A N 1
ATOM 4773 C CA . PHE A 1 660 ? 21.637 -13.870 -44.944 1.00 97.81 660 PHE A CA 1
ATOM 4774 C C . PHE A 1 660 ? 20.744 -13.972 -46.184 1.00 97.81 660 PHE A C 1
ATOM 4776 O O . PHE A 1 660 ? 20.817 -14.943 -46.946 1.00 97.81 660 PHE A O 1
ATOM 4783 N N . GLY A 1 661 ? 19.911 -12.957 -46.406 1.00 93.00 661 GLY A N 1
ATOM 4784 C CA . GLY A 1 661 ? 19.058 -12.864 -47.586 1.00 93.00 661 GLY A CA 1
ATOM 4785 C C . GLY A 1 661 ? 17.875 -11.923 -47.389 1.00 93.00 661 GLY A C 1
ATOM 4786 O O . GLY A 1 661 ? 17.319 -11.833 -46.303 1.00 93.00 661 GLY A O 1
ATOM 4787 N N . GLY A 1 662 ? 17.480 -11.219 -48.452 1.00 95.75 662 GLY A N 1
ATOM 4788 C CA . GLY A 1 662 ? 16.319 -10.321 -48.423 1.00 95.75 662 GLY A CA 1
ATOM 4789 C C . GLY A 1 662 ? 16.551 -8.958 -47.758 1.00 95.75 662 GLY A C 1
ATOM 4790 O O . GLY A 1 662 ? 15.594 -8.204 -47.645 1.00 95.75 662 GLY A O 1
ATOM 4791 N N . ASN A 1 663 ? 17.784 -8.630 -47.358 1.00 97.69 663 ASN A N 1
ATOM 4792 C CA . ASN A 1 663 ? 18.127 -7.346 -46.738 1.00 97.69 663 ASN A CA 1
ATOM 4793 C C . ASN A 1 663 ? 18.260 -6.222 -47.787 1.00 97.69 663 ASN A C 1
ATOM 4795 O O . ASN A 1 663 ? 18.769 -6.461 -48.888 1.00 97.69 663 ASN A O 1
ATOM 4799 N N . GLY A 1 664 ? 17.807 -5.007 -47.468 1.00 96.62 664 GLY A N 1
ATOM 4800 C CA . GLY A 1 664 ? 17.707 -3.899 -48.426 1.00 96.62 664 GLY A CA 1
ATOM 4801 C C . GLY A 1 664 ? 19.038 -3.306 -48.906 1.00 96.62 664 GLY A C 1
ATOM 4802 O O . GLY A 1 664 ? 19.194 -3.055 -50.105 1.00 96.62 664 GLY A O 1
ATOM 4803 N N . LEU A 1 665 ? 20.002 -3.093 -48.003 1.00 96.38 665 LEU A N 1
ATOM 4804 C CA . LEU A 1 665 ? 21.311 -2.496 -48.313 1.00 96.38 665 LEU A CA 1
ATOM 4805 C C . LEU A 1 665 ? 22.441 -3.530 -48.430 1.00 96.38 665 LEU A C 1
ATOM 4807 O O . LEU A 1 665 ? 23.405 -3.297 -49.165 1.00 96.38 665 LEU A O 1
ATOM 4811 N N . GLY A 1 666 ? 22.317 -4.687 -47.777 1.00 94.81 666 GLY A N 1
ATOM 4812 C CA . GLY A 1 666 ? 23.272 -5.785 -47.914 1.00 94.81 666 GLY A CA 1
ATOM 4813 C C . GLY A 1 666 ? 23.218 -6.799 -46.776 1.00 94.81 666 GLY A C 1
ATOM 4814 O O . GLY A 1 666 ? 22.431 -6.681 -45.845 1.00 94.81 666 GLY A O 1
ATOM 4815 N N . ASP A 1 667 ? 24.079 -7.812 -46.846 1.00 95.75 667 ASP A N 1
ATOM 4816 C CA . ASP A 1 667 ? 24.138 -8.854 -45.817 1.00 95.75 667 ASP A CA 1
ATOM 4817 C C . ASP A 1 667 ? 24.678 -8.290 -44.496 1.00 95.75 667 ASP A C 1
ATOM 4819 O O . ASP A 1 667 ? 24.021 -8.402 -43.464 1.00 95.75 667 ASP A O 1
ATOM 4823 N N . TYR A 1 668 ? 25.833 -7.620 -44.540 1.00 96.75 668 TYR A N 1
ATOM 4824 C CA . TYR A 1 668 ? 26.428 -6.969 -43.377 1.00 96.75 668 TYR A CA 1
ATOM 4825 C C . TYR A 1 668 ? 27.272 -5.738 -43.747 1.00 96.75 668 TYR A C 1
ATOM 4827 O O . TYR A 1 668 ? 27.783 -5.638 -44.867 1.00 96.75 668 TYR A O 1
ATOM 4835 N N . LEU A 1 669 ? 27.452 -4.833 -42.782 1.00 97.50 669 LEU A N 1
ATOM 4836 C CA . LEU A 1 669 ? 28.346 -3.677 -42.825 1.00 97.50 669 LEU A CA 1
ATOM 4837 C C . LEU A 1 669 ? 29.366 -3.774 -41.684 1.00 97.50 669 LEU A C 1
ATOM 4839 O O . LEU A 1 669 ? 28.992 -3.936 -40.528 1.00 97.50 669 LEU A O 1
ATOM 4843 N N . LEU A 1 670 ? 30.652 -3.647 -42.018 1.00 97.44 670 LEU A N 1
ATOM 4844 C CA . LEU A 1 670 ? 31.735 -3.478 -41.049 1.00 97.44 670 LEU A CA 1
ATOM 4845 C C . LEU A 1 670 ? 32.326 -2.078 -41.217 1.00 97.44 670 LEU A C 1
ATOM 4847 O O . LEU A 1 670 ? 32.945 -1.795 -42.246 1.00 97.44 670 LEU A O 1
ATOM 4851 N N . ASP A 1 671 ? 32.152 -1.234 -40.207 1.00 96.69 671 ASP A N 1
ATOM 4852 C CA . ASP A 1 671 ? 32.682 0.123 -40.172 1.00 96.69 671 ASP A CA 1
ATOM 4853 C C . ASP A 1 671 ? 33.823 0.232 -39.148 1.00 96.69 671 ASP A C 1
ATOM 4855 O O . ASP A 1 671 ? 33.625 0.136 -37.941 1.00 96.69 671 ASP A O 1
ATOM 4859 N N . LEU A 1 672 ? 35.043 0.415 -39.656 1.00 96.00 672 LEU A N 1
ATOM 4860 C CA . LEU A 1 672 ? 36.272 0.569 -38.866 1.00 96.00 672 LEU A CA 1
ATOM 4861 C C . LEU A 1 672 ? 36.708 2.039 -38.775 1.00 96.00 672 LEU A C 1
ATOM 4863 O O . LEU A 1 672 ? 37.893 2.339 -38.608 1.00 96.00 672 LEU A O 1
ATOM 4867 N N . THR A 1 673 ? 35.789 2.979 -38.984 1.00 92.50 673 THR A N 1
ATOM 4868 C CA . THR A 1 673 ? 36.085 4.396 -38.790 1.00 92.50 673 THR A CA 1
ATOM 4869 C C . THR A 1 673 ? 36.355 4.692 -37.316 1.00 92.50 673 THR A C 1
ATOM 4871 O O . THR A 1 673 ? 35.865 4.026 -36.403 1.00 92.50 673 THR A O 1
ATOM 4874 N N . ALA A 1 674 ? 37.224 5.675 -37.080 1.00 86.94 674 ALA A N 1
ATOM 4875 C CA . ALA A 1 674 ? 37.472 6.153 -35.729 1.00 86.94 674 ALA A CA 1
ATOM 4876 C C . ALA A 1 674 ? 36.228 6.903 -35.217 1.00 86.94 674 ALA A C 1
ATOM 4878 O O . ALA A 1 674 ? 35.616 7.625 -36.010 1.00 86.94 674 ALA A O 1
ATOM 4879 N N . PRO A 1 675 ? 35.879 6.774 -33.923 1.00 87.44 675 PRO A N 1
ATOM 4880 C CA . PRO A 1 675 ? 34.759 7.507 -33.347 1.00 87.44 675 PRO A CA 1
ATOM 4881 C C . PRO A 1 675 ? 34.958 9.017 -33.503 1.00 87.44 675 PRO A C 1
ATOM 4883 O O . PRO A 1 675 ? 36.084 9.524 -33.446 1.00 87.44 675 PRO A O 1
ATOM 4886 N N . GLU A 1 676 ? 33.861 9.741 -33.707 1.00 88.50 676 GLU A N 1
ATOM 4887 C CA . GLU A 1 676 ? 33.912 11.194 -33.835 1.00 88.50 676 GLU A CA 1
ATOM 4888 C C . GLU A 1 676 ? 34.278 11.835 -32.498 1.00 88.50 676 GLU A C 1
ATOM 4890 O O . GLU A 1 676 ? 33.804 11.418 -31.439 1.00 88.50 676 GLU A O 1
ATOM 4895 N N . ASN A 1 677 ? 35.120 12.871 -32.538 1.00 84.88 677 ASN A N 1
ATOM 4896 C CA . ASN A 1 677 ? 35.390 13.654 -31.340 1.00 84.88 677 ASN A CA 1
ATOM 4897 C C . ASN A 1 677 ? 34.089 14.288 -30.866 1.00 84.88 677 ASN A C 1
ATOM 4899 O O . ASN A 1 677 ? 33.366 14.894 -31.662 1.00 84.88 677 ASN A O 1
ATOM 4903 N N . CYS A 1 678 ? 33.825 14.195 -29.566 1.00 80.31 678 CYS A N 1
ATOM 4904 C CA . CYS A 1 678 ? 32.728 14.930 -28.971 1.00 80.31 678 CYS A CA 1
ATOM 4905 C C . CYS A 1 678 ? 32.881 16.402 -29.346 1.00 80.31 678 CYS A C 1
ATOM 4907 O O . CYS A 1 678 ? 34.004 16.917 -29.252 1.00 80.31 678 CYS A O 1
ATOM 4909 N N . PRO A 1 679 ? 31.798 17.078 -29.771 1.00 77.06 679 PRO A N 1
ATOM 4910 C CA . PRO A 1 679 ? 31.865 18.502 -30.041 1.00 77.06 679 PRO A CA 1
ATOM 4911 C C . PRO A 1 679 ? 32.504 19.166 -28.825 1.00 77.06 679 PRO A C 1
ATOM 4913 O O . PRO A 1 679 ? 32.065 18.931 -27.692 1.00 77.06 679 PRO A O 1
ATOM 4916 N N . GLU A 1 680 ? 33.592 19.913 -29.049 1.00 55.56 680 GLU A N 1
ATOM 4917 C CA . GLU A 1 680 ? 34.199 20.699 -27.982 1.00 55.56 680 GLU A CA 1
ATOM 4918 C C . GLU A 1 680 ? 33.062 21.511 -27.381 1.00 55.56 680 GLU A C 1
ATOM 4920 O O . GLU A 1 680 ? 32.400 22.285 -28.077 1.00 55.56 680 GLU A O 1
ATOM 4925 N N . LYS A 1 681 ? 32.785 21.287 -26.093 1.00 49.56 681 LYS A N 1
ATOM 4926 C CA . LYS A 1 681 ? 31.983 22.244 -25.351 1.00 49.56 681 LYS A CA 1
ATOM 4927 C C . LYS A 1 681 ? 32.715 23.562 -25.558 1.00 49.56 681 LYS A C 1
ATOM 4929 O O . LYS A 1 681 ? 33.859 23.669 -25.110 1.00 49.56 681 LYS A O 1
ATOM 4934 N N . GLU A 1 682 ? 32.084 24.506 -26.263 1.00 42.62 682 GLU A N 1
ATOM 4935 C CA . GLU A 1 682 ? 32.463 25.920 -26.218 1.00 42.62 682 GLU A CA 1
ATOM 4936 C C . GLU A 1 682 ? 32.884 26.175 -24.773 1.00 42.62 682 GLU A C 1
ATOM 4938 O O . GLU A 1 682 ? 32.105 25.828 -23.869 1.00 42.62 682 GLU A O 1
ATOM 4943 N N . PRO A 1 683 ? 34.136 26.595 -24.518 1.00 36.59 683 PRO A N 1
ATOM 4944 C CA . PRO A 1 683 ? 34.596 26.736 -23.158 1.00 36.59 683 PRO A CA 1
ATOM 4945 C C . PRO A 1 683 ? 33.590 27.654 -22.486 1.00 36.59 683 PRO A C 1
ATOM 4947 O O . PRO A 1 683 ? 33.482 28.827 -22.836 1.00 36.59 683 PRO A O 1
ATOM 4950 N N . SER A 1 684 ? 32.846 27.122 -21.511 1.00 43.56 684 SER A N 1
ATOM 4951 C CA . SER A 1 684 ? 32.309 28.000 -20.494 1.00 43.56 684 SER A CA 1
ATOM 4952 C C . SER A 1 684 ? 33.529 28.778 -20.034 1.00 43.56 684 SER A C 1
ATOM 4954 O O . SER A 1 684 ? 34.518 28.158 -19.613 1.00 43.56 684 SER A O 1
ATOM 4956 N N . GLU A 1 685 ? 33.495 30.099 -20.192 1.00 36.97 685 GLU A N 1
ATOM 4957 C CA . GLU A 1 685 ? 34.451 30.993 -19.556 1.00 36.97 685 GLU A CA 1
ATOM 4958 C C . GLU A 1 685 ? 34.752 30.459 -18.147 1.00 36.97 685 GLU A C 1
ATOM 4960 O O . GLU A 1 685 ? 33.851 29.858 -17.541 1.00 36.97 685 GLU A O 1
ATOM 4965 N N . PRO A 1 686 ? 35.992 30.592 -17.625 1.00 37.44 686 PRO A N 1
ATOM 4966 C CA . PRO A 1 686 ? 36.311 30.098 -16.289 1.00 37.44 686 PRO A CA 1
ATOM 4967 C C . PRO A 1 686 ? 35.172 30.518 -15.385 1.00 37.44 686 PRO A C 1
ATOM 4969 O O . PRO A 1 686 ? 34.914 31.720 -15.340 1.00 37.44 686 PRO A O 1
ATOM 4972 N N . LYS A 1 687 ? 34.455 29.557 -14.769 1.00 46.44 687 LYS A N 1
ATOM 4973 C CA . LYS A 1 687 ? 33.322 29.908 -13.912 1.00 46.44 687 LYS A CA 1
ATOM 4974 C C . LYS A 1 687 ? 33.875 30.990 -12.992 1.00 46.44 687 LYS A C 1
ATOM 4976 O O . LYS A 1 687 ? 34.808 30.679 -12.234 1.00 46.44 687 LYS A O 1
ATOM 4981 N N . PRO A 1 688 ? 33.413 32.253 -13.107 1.00 41.19 688 PRO A N 1
ATOM 4982 C CA . PRO A 1 688 ? 33.834 33.266 -12.163 1.00 41.19 688 PRO A CA 1
ATOM 4983 C C . PRO A 1 688 ? 33.551 32.673 -10.780 1.00 41.19 688 PRO A C 1
ATOM 4985 O O . PRO A 1 688 ? 32.632 31.846 -10.690 1.00 41.19 688 PRO A O 1
ATOM 4988 N N . PRO A 1 689 ? 34.360 32.991 -9.743 1.00 45.50 689 PRO A N 1
ATOM 4989 C CA . PRO A 1 689 ? 34.134 32.484 -8.385 1.00 45.50 689 PRO A CA 1
ATOM 4990 C C . PRO A 1 689 ? 32.637 32.468 -8.164 1.00 45.50 689 PRO A C 1
ATOM 4992 O O . PRO A 1 689 ? 32.058 33.535 -8.362 1.00 45.50 689 PRO A O 1
ATOM 4995 N N . THR A 1 690 ? 32.044 31.272 -7.970 1.00 58.34 690 THR A N 1
ATOM 4996 C CA . THR A 1 690 ? 30.596 31.067 -8.154 1.00 58.34 690 THR A CA 1
ATOM 4997 C C . THR A 1 690 ? 29.921 32.230 -7.495 1.00 58.34 690 THR A C 1
ATOM 4999 O O . THR A 1 690 ? 30.045 32.373 -6.273 1.00 58.34 690 THR A O 1
ATOM 5002 N N . LYS A 1 691 ? 29.382 33.121 -8.337 1.00 72.44 691 LYS A N 1
ATOM 5003 C CA . LYS A 1 691 ? 28.924 34.414 -7.870 1.00 72.44 691 LYS A CA 1
ATOM 5004 C C . LYS A 1 691 ? 27.991 34.096 -6.701 1.00 72.44 691 LYS A C 1
ATOM 5006 O O . LYS A 1 691 ? 27.174 33.179 -6.851 1.00 72.44 691 LYS A O 1
ATOM 5011 N N . PRO A 1 692 ? 28.199 34.667 -5.507 1.00 78.19 692 PRO A N 1
ATOM 5012 C CA . PRO A 1 692 ? 27.440 34.246 -4.338 1.00 78.19 692 PRO A CA 1
ATOM 5013 C C . PRO A 1 692 ? 25.936 34.368 -4.619 1.00 78.19 692 PRO A C 1
ATOM 5015 O O . PRO A 1 692 ? 25.524 35.039 -5.566 1.00 78.19 692 PRO A O 1
ATOM 5018 N N . ASN A 1 693 ? 25.106 33.706 -3.822 1.00 82.62 693 ASN A N 1
ATOM 5019 C CA . ASN A 1 693 ? 23.676 33.992 -3.869 1.00 82.62 693 ASN A CA 1
ATOM 5020 C C . ASN A 1 693 ? 23.467 35.359 -3.209 1.00 82.62 693 ASN A C 1
ATOM 5022 O O . ASN A 1 693 ? 23.996 35.598 -2.119 1.00 82.62 693 ASN A O 1
ATOM 5026 N N . ASN A 1 694 ? 22.712 36.247 -3.845 1.00 90.31 694 ASN A N 1
ATOM 5027 C CA . ASN A 1 694 ? 22.227 37.445 -3.175 1.00 90.31 694 ASN A CA 1
ATOM 5028 C C . ASN A 1 694 ? 21.002 37.060 -2.347 1.00 90.31 694 ASN A C 1
ATOM 5030 O O . ASN A 1 694 ? 19.946 36.832 -2.918 1.00 90.31 694 ASN A O 1
ATOM 5034 N N . VAL A 1 695 ? 21.125 36.930 -1.027 1.00 90.38 695 VAL A N 1
ATOM 5035 C CA . VAL A 1 695 ? 19.972 36.608 -0.170 1.00 90.38 695 VAL A CA 1
ATOM 5036 C C . VAL A 1 695 ? 19.401 37.901 0.392 1.00 90.38 695 VAL A C 1
ATOM 5038 O O . VAL A 1 695 ? 20.076 38.606 1.146 1.00 90.38 695 VAL A O 1
ATOM 5041 N N . VAL A 1 696 ? 18.156 38.207 0.042 1.00 92.31 696 VAL A N 1
ATOM 5042 C CA . VAL A 1 696 ? 17.458 39.421 0.455 1.00 92.31 696 VAL A CA 1
ATOM 5043 C C . VAL A 1 696 ? 16.199 39.039 1.222 1.00 92.31 696 VAL A C 1
ATOM 5045 O O . VAL A 1 696 ? 15.277 38.435 0.685 1.00 92.31 696 VAL A O 1
ATOM 5048 N N . GLN A 1 697 ? 16.163 39.418 2.498 1.00 94.25 697 GLN A N 1
ATOM 5049 C CA . GLN A 1 697 ? 14.963 39.292 3.320 1.00 94.25 697 GLN A CA 1
ATOM 5050 C C . GLN A 1 697 ? 13.970 40.377 2.910 1.00 94.25 697 GLN A C 1
ATOM 5052 O O . GLN A 1 697 ? 14.304 41.566 2.948 1.00 94.25 697 GLN A O 1
ATOM 5057 N N . VAL A 1 698 ? 12.760 39.976 2.540 1.00 92.12 698 VAL A N 1
ATOM 5058 C CA . VAL A 1 698 ? 11.688 40.886 2.131 1.00 92.12 698 VAL A CA 1
ATOM 5059 C C . VAL A 1 698 ? 10.570 40.899 3.177 1.00 92.12 698 VAL A C 1
ATOM 5061 O O . VAL A 1 698 ? 10.369 39.913 3.888 1.00 92.12 698 VAL A O 1
ATOM 5064 N N . PRO A 1 699 ? 9.850 42.023 3.352 1.00 90.56 699 PRO A N 1
ATOM 5065 C CA . PRO A 1 699 ? 8.666 42.035 4.204 1.00 90.56 699 PRO A CA 1
ATOM 5066 C C . PRO A 1 699 ? 7.582 41.122 3.619 1.00 90.56 699 PRO A C 1
ATOM 5068 O O . PRO A 1 699 ? 7.571 40.859 2.422 1.00 90.56 699 PRO A O 1
ATOM 5071 N N . PHE A 1 700 ? 6.642 40.677 4.459 1.00 89.56 700 PHE A N 1
ATOM 5072 C CA . PHE A 1 700 ? 5.577 39.777 4.010 1.00 89.56 700 PHE A CA 1
ATOM 5073 C C . PHE A 1 700 ? 4.719 40.384 2.882 1.00 89.56 700 PHE A C 1
ATOM 5075 O O . PHE A 1 700 ? 4.341 39.667 1.969 1.00 89.56 700 PHE A O 1
ATOM 5082 N N . THR A 1 701 ? 4.462 41.696 2.896 1.00 87.00 701 THR A N 1
ATOM 5083 C CA . THR A 1 701 ? 3.773 42.424 1.813 1.00 87.00 701 THR A CA 1
ATOM 5084 C C . THR A 1 701 ? 4.422 43.783 1.553 1.00 87.00 701 THR A C 1
ATOM 5086 O O . THR A 1 701 ? 5.068 44.353 2.441 1.00 87.00 701 THR A O 1
ATOM 5089 N N . GLY A 1 702 ? 4.239 44.324 0.342 1.00 74.81 702 GLY A N 1
ATOM 5090 C CA . GLY A 1 702 ? 4.695 45.671 -0.025 1.00 74.81 702 GLY A CA 1
ATOM 5091 C C . GLY A 1 702 ? 6.217 45.843 -0.040 1.00 74.81 702 GLY A C 1
ATOM 5092 O O . GLY A 1 702 ? 6.722 46.925 0.281 1.00 74.81 702 GLY A O 1
ATOM 5093 N N . GLY A 1 703 ? 6.948 44.772 -0.360 1.00 76.44 703 GLY A N 1
ATOM 5094 C CA . GLY A 1 703 ? 8.397 44.800 -0.528 1.00 76.44 703 GLY A CA 1
ATOM 5095 C C . GLY A 1 703 ? 8.809 45.695 -1.693 1.00 76.44 703 GLY A C 1
ATOM 5096 O O . GLY A 1 703 ? 8.102 45.836 -2.686 1.00 76.44 703 GLY A O 1
ATOM 5097 N N . THR A 1 704 ? 9.966 46.345 -1.579 1.00 78.12 704 THR A N 1
ATOM 5098 C CA . THR A 1 704 ? 10.551 47.022 -2.741 1.00 78.12 704 THR A CA 1
ATOM 5099 C C . THR A 1 704 ? 11.140 45.973 -3.683 1.00 78.12 704 THR A C 1
ATOM 5101 O O . THR A 1 704 ? 11.911 45.143 -3.192 1.00 78.12 704 THR A O 1
ATOM 5104 N N . PRO A 1 705 ? 10.866 46.038 -5.001 1.00 84.19 705 PRO A N 1
ATOM 5105 C CA . PRO A 1 705 ? 11.484 45.144 -5.972 1.00 84.19 705 PRO A CA 1
ATOM 5106 C C . PRO A 1 705 ? 13.012 45.148 -5.860 1.00 84.19 705 PRO A C 1
ATOM 5108 O O . PRO A 1 705 ? 13.629 46.193 -5.635 1.00 84.19 705 PRO A O 1
ATOM 5111 N N . VAL A 1 706 ? 13.612 43.972 -6.016 1.00 84.12 706 VAL A N 1
ATOM 5112 C CA . VAL A 1 706 ? 15.048 43.740 -5.859 1.00 84.12 706 VAL A CA 1
ATOM 5113 C C . VAL A 1 706 ? 15.687 43.581 -7.228 1.00 84.12 706 VAL A C 1
ATOM 5115 O O . VAL A 1 706 ? 15.335 42.679 -7.990 1.00 84.12 706 VAL A O 1
ATOM 5118 N N . GLU A 1 707 ? 16.625 44.474 -7.525 1.00 83.00 707 GLU A N 1
ATOM 5119 C CA . GLU A 1 707 ? 17.424 44.446 -8.749 1.00 83.00 707 GLU A CA 1
ATOM 5120 C C . GLU A 1 707 ? 18.260 43.164 -8.811 1.00 83.00 707 GLU A C 1
ATOM 5122 O O . GLU A 1 707 ? 18.913 42.777 -7.836 1.00 83.00 707 GLU A O 1
ATOM 5127 N N . GLN A 1 708 ? 18.211 42.505 -9.962 1.00 81.25 708 GLN A N 1
ATOM 5128 C CA . GLN A 1 708 ? 19.024 41.350 -10.287 1.00 81.25 708 GLN A CA 1
ATOM 5129 C C . GLN A 1 708 ? 20.352 41.852 -10.821 1.00 81.25 708 GLN A C 1
ATOM 5131 O O . GLN A 1 708 ? 20.401 42.564 -11.814 1.00 81.25 708 GLN A O 1
ATOM 5136 N N . ASP A 1 709 ? 21.420 41.509 -10.112 1.00 78.06 709 ASP A N 1
ATOM 5137 C CA . ASP A 1 709 ? 22.783 41.848 -10.497 1.00 78.06 709 ASP A CA 1
ATOM 5138 C C . ASP A 1 709 ? 23.485 40.540 -10.855 1.00 78.06 709 ASP A C 1
ATOM 5140 O O . ASP A 1 709 ? 24.203 39.933 -10.047 1.00 78.06 709 ASP A O 1
ATOM 5144 N N . CYS A 1 710 ? 23.205 40.064 -12.069 1.00 75.81 710 CYS A N 1
ATOM 5145 C CA . CYS A 1 710 ? 23.810 38.845 -12.585 1.00 75.81 710 CYS A CA 1
ATOM 5146 C C . CYS A 1 710 ? 25.292 39.028 -12.912 1.00 75.81 710 CYS A C 1
ATOM 5148 O O . CYS A 1 710 ? 25.980 38.033 -13.152 1.00 75.81 710 CYS A O 1
ATOM 5150 N N . ASP A 1 711 ? 25.820 40.256 -12.822 1.00 77.50 711 ASP A N 1
ATOM 5151 C CA . ASP A 1 711 ? 27.239 40.595 -12.853 1.00 77.50 711 ASP A CA 1
ATOM 5152 C C . ASP A 1 711 ? 27.960 40.235 -11.540 1.00 77.50 711 ASP A C 1
ATOM 5154 O O . ASP A 1 711 ? 29.092 39.735 -11.594 1.00 77.50 711 ASP A O 1
ATOM 5158 N N . LEU A 1 712 ? 27.312 40.377 -10.380 1.00 76.38 712 LEU A N 1
ATOM 5159 C CA . LEU A 1 712 ? 27.895 40.096 -9.060 1.00 76.38 712 LEU A CA 1
ATOM 5160 C C . LEU A 1 712 ? 27.407 38.804 -8.392 1.00 76.38 712 LEU A C 1
ATOM 5162 O O . LEU A 1 712 ? 28.166 38.222 -7.609 1.00 76.38 712 LEU A O 1
ATOM 5166 N N . PHE A 1 713 ? 26.200 38.330 -8.706 1.00 82.31 713 PHE A N 1
ATOM 5167 C CA . PHE A 1 713 ? 25.551 37.178 -8.065 1.00 82.31 713 PHE A CA 1
ATOM 5168 C C . PHE A 1 713 ? 25.169 36.094 -9.083 1.00 82.31 713 PHE A C 1
ATOM 5170 O O . PHE A 1 713 ? 25.059 36.357 -10.275 1.00 82.31 713 PHE A O 1
ATOM 5177 N N . SER A 1 714 ? 25.060 34.833 -8.646 1.00 83.69 714 SER A N 1
ATOM 5178 C CA . SER A 1 714 ? 24.651 33.730 -9.548 1.00 83.69 714 SER A CA 1
ATOM 5179 C C . SER A 1 714 ? 23.137 33.544 -9.591 1.00 83.69 714 SER A C 1
ATOM 5181 O O . SER A 1 714 ? 22.616 32.806 -10.426 1.00 83.69 714 SER A O 1
ATOM 5183 N N . ASN A 1 715 ? 22.461 34.147 -8.622 1.00 87.50 715 ASN A N 1
ATOM 5184 C CA . ASN A 1 715 ? 21.025 34.203 -8.436 1.00 87.50 715 ASN A CA 1
ATOM 5185 C C . ASN A 1 715 ? 20.733 35.167 -7.281 1.00 87.50 715 ASN A C 1
ATOM 5187 O O . ASN A 1 715 ? 21.607 35.427 -6.442 1.00 87.50 715 ASN A O 1
ATOM 5191 N N . THR A 1 716 ? 19.485 35.608 -7.200 1.00 90.50 716 THR A N 1
ATOM 5192 C CA . THR A 1 716 ? 18.949 36.277 -6.014 1.00 90.50 716 THR A CA 1
ATOM 5193 C C . THR A 1 716 ? 17.902 35.390 -5.362 1.00 90.50 716 THR A C 1
ATOM 5195 O O . THR A 1 716 ? 17.016 34.865 -6.036 1.00 90.50 716 THR A O 1
ATOM 5198 N N . ILE A 1 717 ? 18.012 35.228 -4.047 1.00 94.12 717 ILE A N 1
ATOM 5199 C CA . ILE A 1 717 ? 17.042 34.552 -3.195 1.00 94.12 717 ILE A CA 1
ATOM 5200 C C . ILE A 1 717 ? 16.272 35.625 -2.432 1.00 94.12 717 ILE A C 1
ATOM 5202 O O . ILE A 1 717 ? 16.871 36.388 -1.675 1.00 94.12 717 ILE A O 1
ATOM 5206 N N . LEU A 1 718 ? 14.960 35.679 -2.631 1.00 94.38 718 LEU A N 1
ATOM 5207 C CA . LEU A 1 718 ? 14.054 36.523 -1.856 1.00 94.38 718 LEU A CA 1
ATOM 5208 C C . LEU A 1 718 ? 13.355 35.640 -0.831 1.00 94.38 718 LEU A C 1
ATOM 5210 O O . LEU A 1 718 ? 12.747 34.645 -1.217 1.00 94.38 718 LEU A O 1
ATOM 5214 N N . GLU A 1 719 ? 13.445 35.990 0.448 1.00 95.94 719 GLU A N 1
ATOM 5215 C CA . GLU A 1 719 ? 12.908 35.179 1.546 1.00 95.94 719 GLU A CA 1
ATOM 5216 C C . GLU A 1 719 ? 11.926 35.992 2.396 1.00 95.94 719 GLU A C 1
ATOM 5218 O O . GLU A 1 719 ? 12.222 37.118 2.808 1.00 95.94 719 GLU A O 1
ATOM 5223 N N . LEU A 1 720 ? 10.744 35.416 2.623 1.00 95.19 720 LEU A N 1
ATOM 5224 C CA . LEU A 1 720 ? 9.682 35.975 3.455 1.00 95.19 720 LEU A CA 1
ATOM 5225 C C . LEU A 1 720 ? 9.879 35.573 4.928 1.00 95.19 720 LEU A C 1
ATOM 5227 O O . LEU A 1 720 ? 10.480 34.538 5.218 1.00 95.19 720 LEU A O 1
ATOM 5231 N N . PRO A 1 721 ? 9.288 36.308 5.892 1.00 92.31 721 PRO A N 1
ATOM 5232 C CA . PRO A 1 721 ? 9.453 36.015 7.320 1.00 92.31 721 PRO A CA 1
ATOM 5233 C C . PRO A 1 721 ? 8.945 34.637 7.778 1.00 92.31 721 PRO A C 1
ATOM 5235 O O . PRO A 1 721 ? 9.283 34.208 8.877 1.00 92.31 721 PRO A O 1
ATOM 5238 N N . ASN A 1 722 ? 8.116 33.963 6.974 1.00 87.38 722 ASN A N 1
ATOM 5239 C CA . ASN A 1 722 ? 7.592 32.621 7.246 1.00 87.38 722 ASN A CA 1
ATOM 5240 C C . ASN A 1 722 ? 8.495 31.490 6.704 1.00 87.38 722 ASN A C 1
ATOM 5242 O O . ASN A 1 722 ? 8.096 30.332 6.753 1.00 87.38 722 ASN A O 1
ATOM 5246 N N . GLY A 1 723 ? 9.674 31.814 6.158 1.00 87.81 723 GLY A N 1
ATOM 5247 C CA . GLY A 1 723 ? 10.627 30.844 5.605 1.00 87.81 723 GLY A CA 1
ATOM 5248 C C . GLY A 1 723 ? 10.333 30.400 4.169 1.00 87.81 723 GLY A C 1
ATOM 5249 O O . GLY A 1 723 ? 11.083 29.605 3.614 1.00 87.81 723 GLY A O 1
ATOM 5250 N N . THR A 1 724 ? 9.268 30.909 3.540 1.00 93.81 724 THR A N 1
ATOM 5251 C CA . THR A 1 724 ? 9.028 30.716 2.100 1.00 93.81 724 THR A CA 1
ATOM 5252 C C . THR A 1 724 ? 9.970 31.606 1.297 1.00 93.81 724 THR A C 1
ATOM 5254 O O . THR A 1 724 ? 10.148 32.782 1.626 1.00 93.81 724 THR A O 1
ATOM 5257 N N . TRP A 1 725 ? 10.555 31.076 0.225 1.00 95.75 725 TRP A N 1
ATOM 5258 C CA . TRP A 1 725 ? 11.498 31.825 -0.603 1.00 95.75 725 TRP A CA 1
ATOM 5259 C C . TRP A 1 725 ? 11.406 31.465 -2.084 1.00 95.75 725 TRP A C 1
ATOM 5261 O O . TRP A 1 725 ? 10.968 30.378 -2.467 1.00 95.75 725 TRP A O 1
ATOM 5271 N N . ILE A 1 726 ? 11.867 32.389 -2.927 1.00 95.19 726 ILE A N 1
ATOM 5272 C CA . ILE A 1 726 ? 12.106 32.140 -4.351 1.00 95.19 726 ILE A CA 1
ATOM 5273 C C . ILE A 1 726 ? 13.572 32.373 -4.682 1.00 95.19 726 ILE A C 1
ATOM 5275 O O . ILE A 1 726 ? 14.225 33.217 -4.071 1.00 95.19 726 ILE A O 1
ATOM 5279 N N . LYS A 1 727 ? 14.081 31.650 -5.676 1.00 93.94 727 LYS A N 1
ATOM 5280 C CA . LYS A 1 727 ? 15.410 31.845 -6.252 1.00 93.94 727 LYS A CA 1
ATOM 5281 C C . LYS A 1 727 ? 15.277 32.144 -7.735 1.00 93.94 727 LYS A C 1
ATOM 5283 O O . LYS A 1 727 ? 14.847 31.284 -8.502 1.00 93.94 727 LYS A O 1
ATOM 5288 N N . VAL A 1 728 ? 15.700 33.341 -8.122 1.00 90.25 728 VAL A N 1
ATOM 5289 C CA . VAL A 1 728 ? 15.726 33.802 -9.512 1.00 90.25 728 VAL A CA 1
ATOM 5290 C C . VAL A 1 728 ? 17.131 33.584 -10.065 1.00 90.25 728 VAL A C 1
ATOM 5292 O O . VAL A 1 728 ? 18.094 34.181 -9.581 1.00 90.25 728 VAL A O 1
ATOM 5295 N N . GLY A 1 729 ? 17.262 32.664 -11.020 1.00 85.00 729 GLY A N 1
ATOM 5296 C CA . GLY A 1 729 ? 18.527 32.304 -11.657 1.00 85.00 729 GLY A CA 1
ATOM 5297 C C . GLY A 1 729 ? 18.931 33.259 -12.781 1.00 85.00 729 GLY A C 1
ATOM 5298 O O . GLY A 1 729 ? 18.089 33.725 -13.547 1.00 85.00 729 GLY A O 1
ATOM 5299 N N . CYS A 1 730 ? 20.237 33.499 -12.908 1.00 81.94 730 CYS A N 1
ATOM 5300 C CA . CYS A 1 730 ? 20.822 34.191 -14.059 1.00 81.94 730 CYS A CA 1
ATOM 5301 C C . CYS A 1 730 ? 20.688 33.347 -15.345 1.00 81.94 730 CYS A C 1
ATOM 5303 O O . CYS A 1 730 ? 20.722 32.118 -15.237 1.00 81.94 730 CYS A O 1
ATOM 5305 N N . PRO A 1 731 ? 20.564 33.960 -16.543 1.00 76.75 731 PRO A N 1
ATOM 5306 C CA . PRO A 1 731 ? 20.994 35.314 -16.919 1.00 76.75 731 PRO A CA 1
ATOM 5307 C C . PRO A 1 731 ? 19.905 36.407 -16.874 1.00 76.75 731 PRO A C 1
ATOM 5309 O O . PRO A 1 731 ? 20.038 37.409 -17.569 1.00 76.75 731 PRO A O 1
ATOM 5312 N N . PHE A 1 732 ? 18.838 36.245 -16.086 1.00 80.44 732 PHE A N 1
ATOM 5313 C CA . PHE A 1 732 ? 17.798 37.269 -15.957 1.00 80.44 732 PHE A CA 1
ATOM 5314 C C . PHE A 1 732 ? 18.339 38.610 -15.426 1.00 80.44 732 PHE A C 1
ATOM 5316 O O . PHE A 1 732 ? 18.798 38.688 -14.287 1.00 80.44 732 PHE A O 1
ATOM 5323 N N . GLU A 1 733 ? 18.214 39.674 -16.221 1.00 76.00 733 GLU A N 1
ATOM 5324 C CA . GLU A 1 733 ? 18.569 41.049 -15.845 1.00 76.00 733 GLU A CA 1
ATOM 5325 C C . GLU A 1 733 ? 17.286 41.886 -15.725 1.00 76.00 733 GLU A C 1
ATOM 5327 O O . GLU A 1 733 ? 16.539 42.047 -16.693 1.00 76.00 733 GLU A O 1
ATOM 5332 N N . GLY A 1 734 ? 17.004 42.415 -14.534 1.00 80.06 734 GLY A N 1
ATOM 5333 C CA . GLY A 1 734 ? 15.748 43.109 -14.240 1.00 80.06 734 GLY A CA 1
ATOM 5334 C C . GLY A 1 734 ? 15.494 43.246 -12.742 1.00 80.06 734 GLY A C 1
ATOM 5335 O O . GLY A 1 734 ? 16.416 43.197 -11.937 1.00 80.06 734 GLY A O 1
ATOM 5336 N N . PHE A 1 735 ? 14.237 43.400 -12.345 1.00 82.44 735 PHE A N 1
ATOM 5337 C CA . PHE A 1 735 ? 13.810 43.449 -10.950 1.00 82.44 735 PHE A CA 1
ATOM 5338 C C . PHE A 1 735 ? 12.906 42.260 -10.642 1.00 82.44 735 PHE A C 1
ATOM 5340 O O . PHE A 1 735 ? 12.011 41.933 -11.416 1.00 82.44 735 PHE A O 1
ATOM 5347 N N . SER A 1 736 ? 13.114 41.639 -9.486 1.00 88.00 736 SER A N 1
ATOM 5348 C CA . SER A 1 736 ? 12.242 40.591 -8.961 1.00 88.00 736 SER A CA 1
ATOM 5349 C C . SER A 1 736 ? 11.561 41.060 -7.685 1.00 88.00 736 SER A C 1
ATOM 5351 O O . SER A 1 736 ? 12.211 41.659 -6.825 1.00 88.00 736 SER A O 1
ATOM 5353 N N . ASN A 1 737 ? 10.286 40.736 -7.522 1.00 89.25 737 ASN A N 1
ATOM 5354 C CA . ASN A 1 737 ? 9.555 40.943 -6.277 1.00 89.25 737 ASN A CA 1
ATOM 5355 C C . ASN A 1 737 ? 9.013 39.612 -5.747 1.00 89.25 737 ASN A C 1
ATOM 5357 O O . ASN A 1 737 ? 8.715 38.701 -6.527 1.00 89.25 737 ASN A O 1
ATOM 5361 N N . LEU A 1 738 ? 8.870 39.528 -4.427 1.00 94.19 738 LEU A N 1
ATOM 5362 C CA . LEU A 1 738 ? 8.206 38.432 -3.732 1.00 94.19 738 LEU A CA 1
ATOM 5363 C C . LEU A 1 738 ? 7.341 39.019 -2.621 1.00 94.19 738 LEU A C 1
ATOM 5365 O O . LEU A 1 738 ? 7.846 39.723 -1.747 1.00 94.19 738 LEU A O 1
ATOM 5369 N N . GLU A 1 739 ? 6.059 38.683 -2.641 1.00 92.25 739 GLU A N 1
ATOM 5370 C CA . GLU A 1 739 ? 5.104 39.021 -1.591 1.00 92.25 739 GLU A CA 1
ATOM 5371 C C . GLU A 1 739 ? 4.318 37.776 -1.192 1.00 92.25 739 GLU A C 1
ATOM 5373 O O . GLU A 1 739 ? 4.016 36.925 -2.028 1.00 92.25 739 GLU A O 1
ATOM 5378 N N . GLY A 1 740 ? 3.987 37.665 0.090 1.00 92.19 740 GLY A N 1
ATOM 5379 C CA . GLY A 1 740 ? 2.999 36.716 0.575 1.00 92.19 740 GLY A CA 1
ATOM 5380 C C . GLY A 1 740 ? 1.596 37.165 0.175 1.00 92.19 740 GLY A C 1
ATOM 5381 O O . GLY A 1 740 ? 1.278 38.352 0.198 1.00 92.19 740 GLY A O 1
ATOM 5382 N N . VAL A 1 741 ? 0.756 36.204 -0.185 1.00 93.88 741 VAL A N 1
ATOM 5383 C CA . VAL A 1 741 ? -0.656 36.405 -0.523 1.00 93.88 741 VAL A CA 1
ATOM 5384 C C . VAL A 1 741 ? -1.484 35.745 0.567 1.00 93.88 741 VAL A C 1
ATOM 5386 O O . VAL A 1 741 ? -1.172 34.630 0.980 1.00 93.88 741 VAL A O 1
ATOM 5389 N N . LEU A 1 742 ? -2.507 36.438 1.059 1.00 93.38 742 LEU A N 1
ATOM 5390 C CA . LEU A 1 742 ? -3.478 35.878 1.997 1.00 93.38 742 LEU A CA 1
ATOM 5391 C C . LEU A 1 742 ? -4.667 35.298 1.228 1.00 93.38 742 LEU A C 1
ATOM 5393 O O . LEU A 1 742 ? -4.948 35.717 0.108 1.00 93.38 742 LEU A O 1
ATOM 5397 N N . GLU A 1 743 ? -5.392 34.358 1.837 1.00 92.81 743 GLU A N 1
ATOM 5398 C CA . GLU A 1 743 ? -6.556 33.720 1.203 1.00 92.81 743 GLU A CA 1
ATOM 5399 C C . GLU A 1 743 ? -7.617 34.740 0.751 1.00 92.81 743 GLU A C 1
ATOM 5401 O O . GLU A 1 743 ? -8.203 34.622 -0.324 1.00 92.81 743 GLU A O 1
ATOM 5406 N N . GLU A 1 744 ? -7.828 35.790 1.546 1.00 91.19 744 GLU A N 1
ATOM 5407 C CA . GLU A 1 744 ? -8.773 36.870 1.241 1.00 91.19 744 GLU A CA 1
ATOM 5408 C C . GLU A 1 744 ? -8.360 37.744 0.046 1.00 91.19 744 GLU A C 1
ATOM 5410 O O . GLU A 1 744 ? -9.210 38.414 -0.543 1.00 91.19 744 GLU A O 1
ATOM 5415 N N . ASP A 1 745 ? -7.081 37.698 -0.334 1.00 90.44 745 ASP A N 1
ATOM 5416 C CA . ASP A 1 745 ? -6.498 38.459 -1.440 1.00 90.44 745 ASP A CA 1
ATOM 5417 C C . ASP A 1 745 ? -6.376 37.627 -2.731 1.00 90.44 745 ASP A C 1
ATOM 5419 O O . ASP A 1 745 ? -5.804 38.087 -3.725 1.00 90.44 745 ASP A O 1
ATOM 5423 N N . LEU A 1 746 ? -6.904 36.398 -2.744 1.00 92.62 746 LEU A N 1
ATOM 5424 C CA . LEU A 1 746 ? -6.856 35.540 -3.922 1.00 92.62 746 LEU A CA 1
ATOM 5425 C C . LEU A 1 746 ? -7.686 36.116 -5.083 1.00 92.62 746 LEU A C 1
ATOM 5427 O O . LEU A 1 746 ? -8.806 36.593 -4.881 1.00 92.62 746 LEU A O 1
ATOM 5431 N N . PRO A 1 747 ? -7.189 36.016 -6.332 1.00 89.19 747 PRO A N 1
ATOM 5432 C CA . PRO A 1 747 ? -7.871 36.569 -7.504 1.00 89.19 747 PRO A CA 1
ATOM 5433 C C . PRO A 1 747 ? -9.215 35.884 -7.807 1.00 89.19 747 PRO A C 1
ATOM 5435 O O . PRO A 1 747 ? -10.087 36.481 -8.439 1.00 89.19 747 PRO A O 1
ATOM 5438 N N . SER A 1 748 ? -9.400 34.644 -7.345 1.00 92.19 748 SER A N 1
ATOM 5439 C CA . SER A 1 748 ? -10.661 33.902 -7.387 1.00 92.19 748 SER A CA 1
ATOM 5440 C C . SER A 1 748 ? -10.665 32.803 -6.323 1.00 92.19 748 SER A C 1
ATOM 5442 O O . SER A 1 748 ? -9.604 32.353 -5.888 1.00 92.19 748 SER A O 1
ATOM 5444 N N . SER A 1 749 ? -11.850 32.321 -5.942 1.00 89.69 749 SER A N 1
ATOM 5445 C CA . SER A 1 749 ? -11.997 31.186 -5.023 1.00 89.69 749 SER A CA 1
ATOM 5446 C C . SER A 1 749 ? -11.312 29.926 -5.566 1.00 89.69 749 SER A C 1
ATOM 5448 O O . SER A 1 749 ? -11.417 29.648 -6.763 1.00 89.69 749 SER A O 1
ATOM 5450 N N . LEU A 1 750 ? -10.692 29.134 -4.686 1.00 87.94 750 LEU A N 1
ATOM 5451 C CA . LEU A 1 750 ? -9.975 27.899 -5.045 1.00 87.94 750 LEU A CA 1
ATOM 5452 C C . LEU A 1 750 ? -10.901 26.731 -5.436 1.00 87.94 750 LEU A C 1
ATOM 5454 O O . LEU A 1 750 ? -10.460 25.796 -6.097 1.00 87.94 750 LEU A O 1
ATOM 5458 N N . GLY A 1 751 ? -12.191 26.815 -5.095 1.00 81.25 751 GLY A N 1
ATOM 5459 C CA . GLY A 1 751 ? -13.171 25.743 -5.297 1.00 81.25 751 GLY A CA 1
ATOM 5460 C C . GLY A 1 751 ? -13.528 25.040 -3.984 1.00 81.25 751 GLY A C 1
ATOM 5461 O O . GLY A 1 751 ? -12.966 25.345 -2.940 1.00 81.25 751 GLY A O 1
ATOM 5462 N N . ALA A 1 752 ? -14.519 24.148 -4.015 1.00 74.50 752 ALA A N 1
ATOM 5463 C CA . ALA A 1 752 ? -14.887 23.347 -2.845 1.00 74.50 752 ALA A CA 1
ATOM 5464 C C . ALA A 1 752 ? -13.904 22.175 -2.671 1.00 74.50 752 ALA A C 1
ATOM 5466 O O . ALA A 1 752 ? -13.538 21.562 -3.672 1.00 74.50 752 ALA A O 1
ATOM 5467 N N . GLY A 1 753 ? -13.524 21.855 -1.428 1.00 76.69 753 GLY A N 1
ATOM 5468 C CA . GLY A 1 753 ? -12.582 20.761 -1.128 1.00 76.69 753 GLY A CA 1
ATOM 5469 C C . GLY A 1 753 ? -11.128 21.076 -1.492 1.00 76.69 753 GLY A C 1
ATOM 5470 O O . GLY A 1 753 ? -10.403 20.197 -1.941 1.00 76.69 753 GLY A O 1
ATOM 5471 N N . VAL A 1 754 ? -10.751 22.355 -1.425 1.00 86.56 754 VAL A N 1
ATOM 5472 C CA . VAL A 1 754 ? -9.369 22.816 -1.572 1.00 86.56 754 VAL A CA 1
ATOM 5473 C C . VAL A 1 754 ? -9.137 23.884 -0.511 1.00 86.56 754 VAL A C 1
ATOM 5475 O O . VAL A 1 754 ? -9.692 24.981 -0.604 1.00 86.56 754 VAL A O 1
ATOM 5478 N N . GLU A 1 755 ? -8.334 23.567 0.497 1.00 90.00 755 GLU A N 1
ATOM 5479 C CA . GLU A 1 755 ? -7.965 24.497 1.560 1.00 90.00 755 GLU A CA 1
ATOM 5480 C C . GLU A 1 755 ? -6.692 25.270 1.193 1.00 90.00 755 GLU A C 1
ATOM 5482 O O . GLU A 1 755 ? -5.695 24.717 0.710 1.00 90.00 755 GLU A O 1
ATOM 5487 N N . PHE A 1 756 ? -6.715 26.579 1.445 1.00 93.19 756 PHE A N 1
ATOM 5488 C CA . PHE A 1 756 ? -5.552 27.440 1.288 1.00 93.19 756 PHE A CA 1
ATOM 5489 C C . PHE A 1 756 ? -4.540 27.196 2.413 1.00 93.19 756 PHE A C 1
ATOM 5491 O O . PHE A 1 756 ? -4.877 27.283 3.591 1.00 93.19 756 PHE A O 1
ATOM 5498 N N . VAL A 1 757 ? -3.279 26.950 2.053 1.00 90.00 757 VAL A N 1
ATOM 5499 C CA . VAL A 1 757 ? -2.196 26.722 3.025 1.00 90.00 757 VAL A CA 1
ATOM 5500 C C . VAL A 1 757 ? -1.249 27.916 3.053 1.00 90.00 757 VAL A C 1
ATOM 5502 O O . VAL A 1 757 ? -0.944 28.462 4.111 1.00 90.00 757 VAL A O 1
ATOM 5505 N N . ALA A 1 758 ? -0.773 28.336 1.882 1.00 92.75 758 ALA A N 1
ATOM 5506 C CA . ALA A 1 758 ? 0.090 29.499 1.727 1.00 92.75 758 ALA A CA 1
ATOM 5507 C C . ALA A 1 758 ? -0.010 30.051 0.305 1.00 92.75 758 ALA A C 1
ATOM 5509 O O . ALA A 1 758 ? -0.297 29.322 -0.640 1.00 92.75 758 ALA A O 1
ATOM 5510 N N . GLY A 1 759 ? 0.281 31.335 0.131 1.00 94.06 759 GLY A N 1
ATOM 5511 C CA . GLY A 1 759 ? 0.236 31.994 -1.167 1.00 94.06 759 GLY A CA 1
ATOM 5512 C C . GLY A 1 759 ? 1.404 32.943 -1.328 1.00 94.06 759 GLY A C 1
ATOM 5513 O O . GLY A 1 759 ? 1.830 33.583 -0.366 1.00 94.06 759 GLY A O 1
ATOM 5514 N N . ILE A 1 760 ? 1.912 33.040 -2.549 1.00 96.12 760 ILE A N 1
ATOM 5515 C CA . ILE A 1 760 ? 2.891 34.049 -2.931 1.00 96.12 760 ILE A CA 1
ATOM 5516 C C . ILE A 1 760 ? 2.510 34.687 -4.260 1.00 96.12 760 ILE A C 1
ATOM 5518 O O . ILE A 1 760 ? 1.918 34.059 -5.136 1.00 96.12 760 ILE A O 1
ATOM 5522 N N . SER A 1 761 ? 2.908 35.940 -4.417 1.00 93.56 761 SER A N 1
ATOM 5523 C CA . SER A 1 761 ? 2.925 36.646 -5.685 1.00 93.56 761 SER A CA 1
ATOM 5524 C C . SER A 1 761 ? 4.367 37.003 -5.993 1.00 93.56 761 SER A C 1
ATOM 5526 O O . SER A 1 761 ? 5.060 37.618 -5.178 1.00 93.56 761 SER A O 1
ATOM 5528 N N . THR A 1 762 ? 4.835 36.591 -7.164 1.00 92.00 762 THR A N 1
ATOM 5529 C CA . THR A 1 762 ? 6.144 36.984 -7.669 1.00 92.00 762 THR A CA 1
ATOM 5530 C C . THR A 1 762 ? 6.001 37.695 -9.001 1.00 92.00 762 THR A C 1
ATOM 5532 O O . THR A 1 762 ? 5.189 37.311 -9.839 1.00 92.00 762 THR A O 1
ATOM 5535 N N . SER A 1 763 ? 6.800 38.740 -9.199 1.00 87.12 763 SER A N 1
ATOM 5536 C CA . SER A 1 763 ? 6.846 39.490 -10.452 1.00 87.12 763 SER A CA 1
ATOM 5537 C C . SER A 1 763 ? 8.285 39.671 -10.905 1.00 87.12 763 SER A C 1
ATOM 5539 O O . SER A 1 763 ? 9.134 40.073 -10.104 1.00 87.12 763 SER A O 1
ATOM 5541 N N . LEU A 1 764 ? 8.530 39.439 -12.190 1.00 84.31 764 LEU A N 1
ATOM 5542 C CA . LEU A 1 764 ? 9.793 39.709 -12.868 1.00 84.31 764 LEU A CA 1
ATOM 5543 C C . LEU A 1 764 ? 9.587 40.844 -13.872 1.00 84.31 764 LEU A C 1
ATOM 5545 O O . LEU A 1 764 ? 8.785 40.702 -14.793 1.00 84.31 764 LEU A O 1
ATOM 5549 N N . THR A 1 765 ? 10.278 41.970 -13.694 1.00 75.81 765 THR A N 1
ATOM 5550 C CA . THR A 1 765 ? 10.105 43.157 -14.544 1.00 75.81 765 THR A CA 1
ATOM 5551 C C . THR A 1 765 ? 11.422 43.669 -15.110 1.00 75.81 765 THR A C 1
ATOM 5553 O O . THR A 1 765 ? 12.449 43.609 -14.440 1.00 75.81 765 THR A O 1
ATOM 5556 N N . ASP A 1 766 ? 11.399 44.241 -16.310 1.00 73.44 766 ASP A N 1
ATOM 5557 C CA . ASP A 1 766 ? 12.555 44.941 -16.878 1.00 73.44 766 ASP A CA 1
ATOM 5558 C C . ASP A 1 766 ? 12.817 46.304 -16.188 1.00 73.44 766 ASP A C 1
ATOM 5560 O O . ASP A 1 766 ? 12.102 46.725 -15.273 1.00 73.44 766 ASP A O 1
ATOM 5564 N N . GLY A 1 767 ? 13.849 47.028 -16.638 1.00 61.53 767 GLY A N 1
ATOM 5565 C CA . GLY A 1 767 ? 14.185 48.366 -16.126 1.00 61.53 767 GLY A CA 1
ATOM 5566 C C . GLY A 1 767 ? 13.149 49.463 -16.417 1.00 61.53 767 GLY A C 1
ATOM 5567 O O . GLY A 1 767 ? 13.282 50.580 -15.914 1.00 61.53 767 GLY A O 1
ATOM 5568 N N . GLU A 1 768 ? 12.125 49.161 -17.216 1.00 62.22 768 GLU A N 1
ATOM 5569 C CA . GLU A 1 768 ? 11.010 50.043 -17.564 1.00 62.22 768 GLU A CA 1
ATOM 5570 C C . GLU A 1 768 ? 9.718 49.665 -16.807 1.00 62.22 768 GLU A C 1
ATOM 5572 O O . GLU A 1 768 ? 8.745 50.424 -16.841 1.00 62.22 768 GLU A O 1
ATOM 5577 N N . GLY A 1 769 ? 9.733 48.555 -16.056 1.00 58.34 769 GLY A N 1
ATOM 5578 C CA . GLY A 1 769 ? 8.628 48.054 -15.240 1.00 58.34 769 GLY A CA 1
ATOM 5579 C C . GLY A 1 769 ? 7.666 47.120 -15.979 1.00 58.34 769 GLY A C 1
ATOM 5580 O O . GLY A 1 769 ? 6.582 46.854 -15.462 1.00 58.34 769 GLY A O 1
ATOM 5581 N N . ASN A 1 770 ? 8.024 46.631 -17.171 1.00 68.81 770 ASN A N 1
ATOM 5582 C CA . ASN A 1 770 ? 7.206 45.670 -17.911 1.00 68.81 770 ASN A CA 1
ATOM 5583 C C . ASN A 1 770 ? 7.475 44.250 -17.407 1.00 68.81 770 ASN A C 1
ATOM 5585 O O . ASN A 1 770 ? 8.634 43.884 -17.223 1.00 68.81 770 ASN A O 1
ATOM 5589 N N . THR A 1 771 ? 6.428 43.439 -17.233 1.00 71.81 771 THR A N 1
ATOM 5590 C CA . THR A 1 771 ? 6.578 42.015 -16.900 1.00 71.81 771 THR A CA 1
ATOM 5591 C C . THR A 1 771 ? 7.245 41.268 -18.050 1.00 71.81 771 THR A C 1
ATOM 5593 O O . THR A 1 771 ? 6.805 41.383 -19.195 1.00 71.81 771 THR A O 1
ATOM 5596 N N . ILE A 1 772 ? 8.277 40.487 -17.742 1.00 72.00 772 ILE A N 1
ATOM 5597 C CA . ILE A 1 772 ? 9.037 39.698 -18.717 1.00 72.00 772 ILE A CA 1
ATOM 5598 C C . ILE A 1 772 ? 9.150 38.237 -18.264 1.00 72.00 772 ILE A C 1
ATOM 5600 O O . ILE A 1 772 ? 9.171 37.948 -17.066 1.00 72.00 772 ILE A O 1
ATOM 5604 N N . LEU A 1 773 ? 9.198 37.316 -19.229 1.00 70.69 773 LEU A N 1
ATOM 5605 C CA . LEU A 1 773 ? 9.492 35.902 -18.980 1.00 70.69 773 LEU A CA 1
ATOM 5606 C C . LEU A 1 773 ? 10.992 35.713 -18.742 1.00 70.69 773 LEU A C 1
ATOM 5608 O O . LEU A 1 773 ? 11.812 36.469 -19.266 1.00 70.69 773 LEU A O 1
ATOM 5612 N N . ASN A 1 774 ? 11.356 34.690 -17.972 1.00 68.94 774 ASN A N 1
ATOM 5613 C CA . ASN A 1 774 ? 12.750 34.315 -17.774 1.00 68.94 774 ASN A CA 1
ATOM 5614 C C . ASN A 1 774 ? 13.162 33.249 -18.802 1.00 68.94 774 ASN A C 1
ATOM 5616 O O . ASN A 1 774 ? 13.466 32.122 -18.431 1.00 68.94 774 ASN A O 1
ATOM 5620 N N . GLU A 1 775 ? 13.135 33.606 -20.091 1.00 59.94 775 GLU A N 1
ATOM 5621 C CA . GLU A 1 775 ? 13.264 32.665 -21.225 1.00 59.94 775 GLU A CA 1
ATOM 5622 C C . GLU A 1 775 ? 14.560 31.826 -21.204 1.00 59.94 775 GLU A C 1
ATOM 5624 O O . GLU A 1 775 ? 14.568 30.697 -21.687 1.00 59.94 775 GLU A O 1
ATOM 5629 N N . ASP A 1 776 ? 15.635 32.348 -20.602 1.00 59.53 776 ASP A N 1
ATOM 5630 C CA . ASP A 1 776 ? 16.953 31.696 -20.523 1.00 59.53 776 ASP A CA 1
ATOM 5631 C C . ASP A 1 776 ? 17.362 31.298 -19.085 1.00 59.53 776 ASP A C 1
ATOM 5633 O O . ASP A 1 776 ? 18.487 30.839 -18.857 1.00 59.53 776 ASP A O 1
ATOM 5637 N N . GLY A 1 777 ? 16.487 31.496 -18.093 1.00 68.56 777 GLY A N 1
ATOM 5638 C CA . GLY A 1 777 ? 16.771 31.268 -16.673 1.00 68.56 777 GLY A CA 1
ATOM 5639 C C . GLY A 1 777 ? 15.677 30.472 -15.962 1.00 68.56 777 GLY A C 1
ATOM 5640 O O . GLY A 1 777 ? 14.759 29.944 -16.576 1.00 68.56 777 GLY A O 1
ATOM 5641 N N . THR A 1 778 ? 15.783 30.339 -14.638 1.00 83.69 778 THR A N 1
ATOM 5642 C CA . THR A 1 778 ? 14.799 29.589 -13.843 1.00 83.69 778 THR A CA 1
ATOM 5643 C C . THR A 1 778 ? 14.321 30.378 -12.631 1.00 83.69 778 THR A C 1
ATOM 5645 O O . THR A 1 778 ? 15.073 31.153 -12.033 1.00 83.69 778 THR A O 1
ATOM 5648 N N . VAL A 1 779 ? 13.068 30.159 -12.244 1.00 91.25 779 VAL A N 1
ATOM 5649 C CA . VAL A 1 779 ? 12.485 30.604 -10.978 1.00 91.25 779 VAL A CA 1
ATOM 5650 C C . VAL A 1 779 ? 12.166 29.358 -10.165 1.00 91.25 779 VAL A C 1
ATOM 5652 O O . VAL A 1 779 ? 11.224 28.626 -10.464 1.00 91.25 779 VAL A O 1
ATOM 5655 N N . THR A 1 780 ? 12.980 29.090 -9.146 1.00 94.06 780 THR A N 1
ATOM 5656 C CA . THR A 1 780 ? 12.703 28.015 -8.187 1.00 94.06 780 THR A CA 1
ATOM 5657 C C . THR A 1 780 ? 11.902 28.590 -7.031 1.00 94.06 780 THR A C 1
ATOM 5659 O O . THR A 1 780 ? 12.360 29.517 -6.362 1.00 94.06 780 THR A O 1
ATOM 5662 N N . ILE A 1 781 ? 10.719 28.037 -6.794 1.00 95.88 781 ILE A N 1
ATOM 5663 C CA . ILE A 1 781 ? 9.797 28.447 -5.737 1.00 95.88 781 ILE A CA 1
ATOM 5664 C C . ILE A 1 781 ? 9.821 27.376 -4.656 1.00 95.88 781 ILE A C 1
ATOM 5666 O O . ILE A 1 781 ? 9.713 26.194 -4.973 1.00 95.88 781 ILE A O 1
ATOM 5670 N N . THR A 1 782 ? 9.953 27.783 -3.394 1.00 96.56 782 THR A N 1
ATOM 5671 C CA . THR A 1 782 ? 9.955 26.862 -2.255 1.00 96.56 782 THR A CA 1
ATOM 5672 C C . THR A 1 782 ? 9.043 27.378 -1.150 1.00 96.56 782 THR A C 1
ATOM 5674 O O . THR A 1 782 ? 9.345 28.383 -0.505 1.00 96.56 782 THR A O 1
ATOM 5677 N N . PHE A 1 783 ? 7.936 26.674 -0.916 1.00 95.06 783 PHE A N 1
ATOM 5678 C CA . PHE A 1 783 ? 7.041 26.914 0.212 1.00 95.06 783 PHE A CA 1
ATOM 5679 C C . PHE A 1 783 ? 7.542 26.180 1.451 1.00 95.06 783 PHE A C 1
ATOM 5681 O O . PHE A 1 783 ? 7.847 24.986 1.393 1.00 95.06 783 PHE A O 1
ATOM 5688 N N . GLN A 1 784 ? 7.578 26.884 2.579 1.00 92.94 784 GLN A N 1
ATOM 5689 C CA . GLN A 1 784 ? 7.804 26.268 3.882 1.00 92.94 784 GLN A CA 1
ATOM 5690 C C . GLN A 1 784 ? 6.492 25.651 4.379 1.00 92.94 784 GLN A C 1
ATOM 5692 O O . GLN A 1 784 ? 5.488 26.356 4.487 1.00 92.94 784 GLN A O 1
ATOM 5697 N N . ILE A 1 785 ? 6.497 24.351 4.684 1.00 85.00 785 ILE A N 1
ATOM 5698 C CA . ILE A 1 785 ? 5.324 23.665 5.236 1.00 85.00 785 ILE A CA 1
ATOM 5699 C C . ILE A 1 785 ? 5.150 24.094 6.706 1.00 85.00 785 ILE A C 1
ATOM 5701 O O . ILE A 1 785 ? 6.131 24.027 7.461 1.00 85.00 785 ILE A O 1
ATOM 5705 N N . PRO A 1 786 ? 3.946 24.530 7.130 1.00 77.38 786 PRO A N 1
ATOM 5706 C CA . PRO A 1 786 ? 3.633 24.779 8.537 1.00 77.38 786 PRO A CA 1
ATOM 5707 C C . PRO A 1 786 ? 3.843 23.528 9.408 1.00 77.38 786 PRO A C 1
ATOM 5709 O O . PRO A 1 786 ? 3.544 22.409 8.994 1.00 77.38 786 PRO A O 1
ATOM 5712 N N . GLU A 1 787 ? 4.382 23.706 10.617 1.00 70.44 787 GLU A N 1
ATOM 5713 C CA . GLU A 1 787 ? 4.817 22.602 11.494 1.00 70.44 787 GLU A CA 1
ATOM 5714 C C . GLU A 1 787 ? 3.675 21.642 11.884 1.00 70.44 787 GLU A C 1
ATOM 5716 O O . GLU A 1 787 ? 3.901 20.446 12.043 1.00 70.44 787 GLU A O 1
ATOM 5721 N N . ASP A 1 788 ? 2.444 22.147 11.941 1.00 63.97 788 ASP A N 1
ATOM 5722 C CA . ASP A 1 788 ? 1.201 21.427 12.248 1.00 63.97 788 ASP A CA 1
ATOM 5723 C C . ASP A 1 788 ? 0.611 20.638 11.064 1.00 63.97 788 ASP A C 1
ATOM 5725 O O . ASP A 1 788 ? -0.377 19.925 11.229 1.00 63.97 788 ASP A O 1
ATOM 5729 N N . SER A 1 789 ? 1.205 20.740 9.871 1.00 59.31 789 SER A N 1
ATOM 5730 C CA . SER A 1 789 ? 0.580 20.263 8.630 1.00 59.31 789 SER A CA 1
ATOM 5731 C C . SER A 1 789 ? 1.426 19.239 7.850 1.00 59.31 789 SER A C 1
ATOM 5733 O O . SER A 1 789 ? 1.071 18.825 6.749 1.00 59.31 789 SER A O 1
ATOM 5735 N N . ARG A 1 790 ? 2.526 18.742 8.431 1.00 63.47 790 ARG A N 1
ATOM 5736 C CA . ARG A 1 790 ? 3.506 17.862 7.757 1.00 63.47 790 ARG A CA 1
ATOM 5737 C C . ARG A 1 790 ? 2.974 16.492 7.294 1.00 63.47 790 ARG A C 1
ATOM 5739 O O . ARG A 1 790 ? 3.649 15.852 6.490 1.00 63.47 790 ARG A O 1
ATOM 5746 N N . ALA A 1 791 ? 1.802 16.042 7.740 1.00 57.59 791 ALA A N 1
ATOM 5747 C CA . ALA A 1 791 ? 1.193 14.770 7.322 1.00 57.59 791 ALA A CA 1
ATOM 5748 C C . ALA A 1 791 ? 0.249 14.890 6.105 1.00 57.59 791 ALA A C 1
ATOM 5750 O O . ALA A 1 791 ? -0.299 13.890 5.656 1.00 57.59 791 ALA A O 1
ATOM 5751 N N . ARG A 1 792 ? 0.044 16.097 5.557 1.00 72.75 792 ARG A N 1
ATOM 5752 C CA . ARG A 1 792 ? -0.908 16.330 4.458 1.00 72.75 792 ARG A CA 1
ATOM 5753 C C . ARG A 1 792 ? -0.272 16.175 3.076 1.00 72.75 792 ARG A C 1
ATOM 5755 O O . ARG A 1 792 ? 0.938 16.356 2.896 1.00 72.75 792 ARG A O 1
ATOM 5762 N N . SER A 1 793 ? -1.112 15.873 2.088 1.00 75.50 793 SER A N 1
ATOM 5763 C CA . SER A 1 793 ? -0.752 15.957 0.675 1.00 75.50 793 SER A CA 1
ATOM 5764 C C . SER A 1 793 ? -0.905 17.398 0.186 1.00 75.50 793 SER A C 1
ATOM 5766 O O . SER A 1 793 ? -1.789 18.135 0.616 1.00 75.50 793 SER A O 1
ATOM 5768 N N . TYR A 1 794 ? -0.015 17.822 -0.710 1.00 86.50 794 TYR A N 1
ATOM 5769 C CA . TYR A 1 794 ? 0.035 19.205 -1.171 1.00 86.50 794 TYR A CA 1
ATOM 5770 C C . TYR A 1 794 ? 0.013 19.297 -2.687 1.00 86.50 794 TYR A C 1
ATOM 5772 O O . TYR A 1 794 ? 0.598 18.480 -3.394 1.00 86.50 794 TYR A O 1
ATOM 5780 N N . SER A 1 795 ? -0.636 20.340 -3.190 1.00 91.69 795 SER A N 1
ATOM 5781 C CA . SER A 1 795 ? -0.600 20.738 -4.595 1.00 91.69 795 SER A CA 1
ATOM 5782 C C . SER A 1 795 ? -0.256 22.217 -4.703 1.00 91.69 795 SER A C 1
ATOM 5784 O O . SER A 1 795 ? -0.523 22.993 -3.787 1.00 91.69 795 SER A O 1
ATOM 5786 N N . VAL A 1 796 ? 0.318 22.619 -5.837 1.00 95.38 796 VAL A N 1
ATOM 5787 C CA . VAL A 1 796 ? 0.524 24.037 -6.150 1.00 95.38 796 VAL A CA 1
ATOM 5788 C C . VAL A 1 796 ? -0.383 24.419 -7.308 1.00 95.38 796 VAL A C 1
ATOM 5790 O O . VAL A 1 796 ? -0.362 23.770 -8.357 1.00 95.38 796 VAL A O 1
ATOM 5793 N N . LEU A 1 797 ? -1.182 25.465 -7.111 1.00 96.12 797 LEU A N 1
ATOM 5794 C CA . LEU A 1 797 ? -1.970 26.083 -8.172 1.00 96.12 797 LEU A CA 1
ATOM 5795 C C . LEU A 1 797 ? -1.309 27.393 -8.601 1.00 96.12 797 LEU A C 1
ATOM 5797 O O . LEU A 1 797 ? -0.809 28.152 -7.772 1.00 96.12 797 LEU A O 1
ATOM 5801 N N . PHE A 1 798 ? -1.336 27.664 -9.897 1.00 96.44 798 PHE A N 1
ATOM 5802 C CA . PHE A 1 798 ? -0.891 28.907 -10.508 1.00 96.44 798 PHE A CA 1
ATOM 5803 C C . PHE A 1 798 ? -2.093 29.668 -11.068 1.00 96.44 798 PHE A C 1
ATOM 5805 O O . PHE A 1 798 ? -2.931 29.078 -11.750 1.00 96.44 798 PHE A O 1
ATOM 5812 N N . TRP A 1 799 ? -2.196 30.966 -10.788 1.00 96.00 799 TRP A N 1
ATOM 5813 C CA . TRP A 1 799 ? -3.216 31.808 -11.408 1.00 96.00 799 TRP A CA 1
ATOM 5814 C C . TRP A 1 799 ? -2.759 32.253 -12.793 1.00 96.00 799 TRP A C 1
ATOM 5816 O O . TRP A 1 799 ? -1.847 33.071 -12.922 1.00 96.00 799 TRP A O 1
ATOM 5826 N N . ASP A 1 800 ? -3.427 31.756 -13.827 1.00 92.88 800 ASP A N 1
ATOM 5827 C CA . ASP A 1 800 ? -3.181 32.174 -15.195 1.00 92.88 800 ASP A CA 1
ATOM 5828 C C . ASP A 1 800 ? -4.251 33.151 -15.677 1.00 92.88 800 ASP A C 1
ATOM 5830 O O . ASP A 1 800 ? -5.371 32.759 -16.005 1.00 92.88 800 ASP A O 1
ATOM 5834 N N . GLU A 1 801 ? -3.883 34.427 -15.768 1.00 89.12 801 GLU A N 1
ATOM 5835 C CA . GLU A 1 801 ? -4.747 35.515 -16.239 1.00 89.12 801 GLU A CA 1
ATOM 5836 C C . GLU A 1 801 ? -5.194 35.358 -17.701 1.00 89.12 801 GLU A C 1
ATOM 5838 O O . GLU A 1 801 ? -6.195 35.951 -18.098 1.00 89.12 801 GLU A O 1
ATOM 5843 N N . THR A 1 802 ? -4.484 34.564 -18.509 1.00 85.44 802 THR A N 1
ATOM 5844 C CA . THR A 1 802 ? -4.782 34.401 -19.944 1.00 85.44 802 THR A CA 1
ATOM 5845 C C . THR A 1 802 ? -5.979 33.486 -20.214 1.00 85.44 802 THR A C 1
ATOM 5847 O O . THR A 1 802 ? -6.575 33.545 -21.294 1.00 85.44 802 THR A O 1
ATOM 5850 N N . LEU A 1 803 ? -6.372 32.672 -19.231 1.00 85.44 803 LEU A N 1
ATOM 5851 C CA . LEU A 1 803 ? -7.505 31.761 -19.345 1.00 85.44 803 LEU A CA 1
ATOM 5852 C C . LEU A 1 803 ? -8.848 32.503 -19.353 1.00 85.44 803 LEU A C 1
ATOM 5854 O O . LEU A 1 803 ? -8.963 33.656 -18.933 1.00 85.44 803 LEU A O 1
ATOM 5858 N N . ASN A 1 804 ? -9.892 31.813 -19.821 1.00 84.69 804 ASN A N 1
ATOM 5859 C CA . ASN A 1 804 ? -11.277 32.298 -19.807 1.00 84.69 804 ASN A CA 1
ATOM 5860 C C . ASN A 1 804 ? -11.454 33.677 -20.480 1.00 84.69 804 ASN A C 1
ATOM 5862 O O . ASN A 1 804 ? -12.065 34.578 -19.907 1.00 84.69 804 ASN A O 1
ATOM 5866 N N . ASP A 1 805 ? -10.896 33.852 -21.684 1.00 79.69 805 ASP A N 1
ATOM 5867 C CA . ASP A 1 805 ? -10.908 35.115 -22.444 1.00 79.69 805 ASP A CA 1
ATOM 5868 C C . ASP A 1 805 ? -10.318 36.315 -21.669 1.00 79.69 805 ASP A C 1
ATOM 5870 O O . ASP A 1 805 ? -10.770 37.455 -21.812 1.00 79.69 805 ASP A O 1
ATOM 5874 N N . GLY A 1 806 ? -9.301 36.066 -20.838 1.00 76.75 806 GLY A N 1
ATOM 5875 C CA . GLY A 1 806 ? -8.647 37.090 -20.020 1.00 76.75 806 GLY A CA 1
ATOM 5876 C C . GLY A 1 806 ? -9.310 37.341 -18.661 1.00 76.75 806 GLY A C 1
ATOM 5877 O O . GLY A 1 806 ? -8.984 38.326 -18.000 1.00 76.75 806 GLY A O 1
ATOM 5878 N N . ALA A 1 807 ? -10.267 36.502 -18.248 1.00 81.50 807 ALA A N 1
ATOM 5879 C CA . ALA A 1 807 ? -10.854 36.541 -16.905 1.00 81.50 807 ALA A CA 1
ATOM 5880 C C . ALA A 1 807 ? -10.016 35.783 -15.856 1.00 81.50 807 ALA A C 1
ATOM 5882 O O . ALA A 1 807 ? -10.248 35.945 -14.659 1.00 81.50 807 ALA A O 1
ATOM 5883 N N . GLY A 1 808 ? -9.048 34.983 -16.306 1.00 88.56 808 GLY A N 1
ATOM 5884 C CA . GLY A 1 808 ? -8.131 34.213 -15.480 1.00 88.56 808 GLY A CA 1
ATOM 5885 C C . GLY A 1 808 ? -8.691 32.885 -14.963 1.00 88.56 808 GLY A C 1
ATOM 5886 O O . GLY A 1 808 ? -9.902 32.637 -14.987 1.00 88.56 808 GLY A O 1
ATOM 5887 N N . GLY A 1 809 ? -7.801 31.993 -14.528 1.00 92.88 809 GLY A N 1
ATOM 5888 C CA . GLY A 1 809 ? -8.154 30.693 -13.957 1.00 92.88 809 GLY A CA 1
ATOM 5889 C C . GLY A 1 809 ? -6.999 30.027 -13.206 1.00 92.88 809 GLY A C 1
ATOM 5890 O O . GLY A 1 809 ? -5.834 30.312 -13.468 1.00 92.88 809 GLY A O 1
ATOM 5891 N N . TRP A 1 810 ? -7.328 29.127 -12.274 1.00 94.56 810 TRP A N 1
ATOM 5892 C CA . TRP A 1 810 ? -6.341 28.325 -11.545 1.00 94.56 810 TRP A CA 1
ATOM 5893 C C . TRP A 1 810 ? -5.888 27.121 -12.378 1.00 94.56 810 TRP A C 1
ATOM 5895 O O . TRP A 1 810 ? -6.713 26.330 -12.833 1.00 94.56 810 TRP A O 1
ATOM 5905 N N . VAL A 1 811 ? -4.576 26.964 -12.534 1.00 93.12 811 VAL A N 1
ATOM 5906 C CA . VAL A 1 811 ? -3.922 25.829 -13.193 1.00 93.12 811 VAL A CA 1
ATOM 5907 C C . VAL A 1 811 ? -3.172 25.024 -12.141 1.00 93.12 811 VAL A C 1
ATOM 5909 O O . VAL A 1 811 ? -2.295 25.555 -11.463 1.00 93.12 811 VAL A O 1
ATOM 5912 N N . LYS A 1 812 ? -3.503 23.741 -11.990 1.00 93.19 812 LYS A N 1
ATOM 5913 C CA . LYS A 1 812 ? -2.761 22.836 -11.104 1.00 93.19 812 LYS A CA 1
ATOM 5914 C C . LYS A 1 812 ? -1.447 22.430 -11.768 1.00 93.19 812 LYS A C 1
ATOM 5916 O O . LYS A 1 812 ? -1.460 21.947 -12.896 1.00 93.19 812 LYS A O 1
ATOM 5921 N N . LEU A 1 813 ? -0.331 22.615 -11.069 1.00 92.06 813 LEU A N 1
ATOM 5922 C CA . LEU A 1 813 ? 0.989 22.245 -11.577 1.00 92.06 813 LEU A CA 1
ATOM 5923 C C . LEU A 1 813 ? 1.252 20.738 -11.355 1.00 92.06 813 LEU A C 1
ATOM 5925 O O . LEU A 1 813 ? 0.825 20.198 -10.330 1.00 92.06 813 LEU A O 1
ATOM 5929 N N . PRO A 1 814 ? 1.922 20.049 -12.301 1.00 84.00 814 PRO A N 1
ATOM 5930 C CA . PRO A 1 814 ? 2.153 18.608 -12.251 1.00 84.00 814 PRO A CA 1
ATOM 5931 C C . PRO A 1 814 ? 3.166 18.237 -11.162 1.00 84.00 814 PRO A C 1
ATOM 5933 O O . PRO A 1 814 ? 4.002 19.055 -10.770 1.00 84.00 814 PRO A O 1
ATOM 5936 N N . VAL A 1 815 ? 3.095 16.995 -10.681 1.00 82.12 815 VAL A N 1
ATOM 5937 C CA . VAL A 1 815 ? 4.036 16.426 -9.701 1.00 82.12 815 VAL A CA 1
ATOM 5938 C C . VAL A 1 815 ? 5.404 16.198 -10.359 1.00 82.12 815 VAL A C 1
ATOM 5940 O O . VAL A 1 815 ? 5.511 16.078 -11.577 1.00 82.12 815 VAL A O 1
ATOM 5943 N N . TYR A 1 816 ? 6.472 16.211 -9.565 1.00 77.69 816 TYR A N 1
ATOM 5944 C CA . TYR A 1 816 ? 7.832 15.979 -10.042 1.00 77.69 816 TYR A CA 1
ATOM 5945 C C . TYR A 1 816 ? 8.034 14.588 -10.653 1.00 77.69 816 TYR A C 1
ATOM 5947 O O . TYR A 1 816 ? 7.778 13.573 -10.010 1.00 77.69 816 TYR A O 1
ATOM 5955 N N . GLU A 1 817 ? 8.629 14.562 -11.844 1.00 64.50 817 GLU A N 1
ATOM 5956 C CA . GLU A 1 817 ? 9.127 13.367 -12.520 1.00 64.50 817 GLU A CA 1
ATOM 5957 C C . GLU A 1 817 ? 10.599 13.586 -12.906 1.00 64.50 817 GLU A C 1
ATOM 5959 O O . GLU A 1 817 ? 10.990 14.644 -13.412 1.00 64.50 817 GLU A O 1
ATOM 5964 N N . PHE A 1 818 ? 11.457 12.598 -12.646 1.00 54.03 818 PHE A N 1
ATOM 5965 C CA . PHE A 1 818 ? 12.895 12.763 -12.852 1.00 54.03 818 PHE A CA 1
ATOM 5966 C C . PHE A 1 818 ? 13.234 12.891 -14.346 1.00 54.03 818 PHE A C 1
ATOM 5968 O O . PHE A 1 818 ? 13.106 11.936 -15.110 1.00 54.03 818 PHE A O 1
ATOM 5975 N N . GLY A 1 819 ? 13.742 14.062 -14.745 1.00 50.78 819 GLY A N 1
ATOM 5976 C CA . GLY A 1 819 ? 14.244 14.322 -16.098 1.00 50.78 819 GLY A CA 1
ATOM 5977 C C . GLY A 1 819 ? 13.211 14.845 -17.102 1.00 50.78 819 GLY A C 1
ATOM 5978 O O . GLY A 1 819 ? 13.517 14.850 -18.294 1.00 50.78 819 GLY A O 1
ATOM 5979 N N . THR A 1 820 ? 12.028 15.290 -16.661 1.00 54.72 820 THR A N 1
ATOM 5980 C CA . THR A 1 820 ? 10.974 15.824 -17.543 1.00 54.72 820 THR A CA 1
ATOM 5981 C C . THR A 1 820 ? 10.729 17.323 -17.320 1.00 54.72 820 THR A C 1
ATOM 5983 O O . THR A 1 820 ? 10.991 17.857 -16.243 1.00 54.72 820 THR A O 1
ATOM 5986 N N . SER A 1 821 ? 10.239 18.013 -18.357 1.00 79.25 821 SER A N 1
ATOM 5987 C CA . SER A 1 821 ? 9.716 19.386 -18.295 1.00 79.25 821 SER A CA 1
ATOM 5988 C C . SER A 1 821 ? 8.374 19.455 -19.026 1.00 79.25 821 SER A C 1
ATOM 5990 O O . SER A 1 821 ? 8.190 18.777 -20.038 1.00 79.25 821 SER A O 1
ATOM 5992 N N . PHE A 1 822 ? 7.452 20.292 -18.552 1.00 80.81 822 PHE A N 1
ATOM 5993 C CA . PHE A 1 822 ? 6.071 20.361 -19.036 1.00 80.81 822 PHE A CA 1
ATOM 5994 C C . PHE A 1 822 ? 5.732 21.778 -19.517 1.00 80.81 822 PHE A C 1
ATOM 5996 O O . PHE A 1 822 ? 6.016 22.729 -18.793 1.00 80.81 822 PHE A O 1
ATOM 6003 N N . PRO A 1 823 ? 5.103 21.976 -20.686 1.00 87.31 823 PRO A N 1
ATOM 6004 C CA . PRO A 1 823 ? 4.522 23.277 -21.020 1.00 87.31 823 PRO A CA 1
ATOM 6005 C C . PRO A 1 823 ? 3.350 23.582 -20.073 1.00 87.31 823 PRO A C 1
ATOM 6007 O O . PRO A 1 823 ? 2.605 22.672 -19.706 1.00 87.31 823 PRO A O 1
ATOM 6010 N N . LEU A 1 824 ? 3.160 24.849 -19.689 1.00 87.38 824 LEU A N 1
ATOM 6011 C CA . LEU A 1 824 ? 2.045 25.250 -18.819 1.00 87.38 824 LEU A CA 1
ATOM 6012 C C . LEU A 1 824 ? 0.685 24.949 -19.472 1.00 87.38 824 LEU A C 1
ATOM 6014 O O . LEU A 1 824 ? -0.237 24.508 -18.789 1.00 87.38 824 LEU A O 1
ATOM 6018 N N . HIS A 1 825 ? 0.594 25.131 -20.795 1.00 86.44 825 HIS A N 1
ATOM 6019 C CA . HIS A 1 825 ? -0.563 24.758 -21.613 1.00 86.44 825 HIS A CA 1
ATOM 6020 C C . HIS A 1 825 ? -0.134 23.867 -22.781 1.00 86.44 825 HIS A C 1
ATOM 6022 O O . HIS A 1 825 ? 0.181 24.381 -23.854 1.00 86.44 825 HIS A O 1
ATOM 6028 N N . PRO A 1 826 ? -0.147 22.532 -22.614 1.00 73.88 826 PRO A N 1
ATOM 6029 C CA . PRO A 1 826 ? 0.252 21.587 -23.663 1.00 73.88 826 PRO A CA 1
ATOM 6030 C C . PRO A 1 826 ? -0.524 21.739 -24.979 1.00 73.88 826 PRO A C 1
ATOM 6032 O O . PRO A 1 826 ? 0.014 21.474 -26.053 1.00 73.88 826 PRO A O 1
ATOM 6035 N N . ASP A 1 827 ? -1.771 22.207 -24.899 1.00 76.38 827 ASP A N 1
ATOM 6036 C CA . ASP A 1 827 ? -2.657 22.399 -26.049 1.00 76.38 827 ASP A CA 1
ATOM 6037 C C . ASP A 1 827 ? -2.453 23.747 -26.771 1.00 76.38 827 ASP A C 1
ATOM 6039 O O . ASP A 1 827 ? -3.044 23.977 -27.830 1.00 76.38 827 ASP A O 1
ATOM 6043 N N . ASN A 1 828 ? -1.622 24.643 -26.224 1.00 74.44 828 ASN A N 1
ATOM 6044 C CA . ASN A 1 828 ? -1.307 25.943 -26.810 1.00 74.44 828 ASN A CA 1
ATOM 6045 C C . ASN A 1 828 ? 0.203 26.067 -27.089 1.00 74.44 828 ASN A C 1
ATOM 6047 O O . ASN A 1 828 ? 0.940 26.591 -26.258 1.00 74.44 828 ASN A O 1
ATOM 6051 N N . PRO A 1 829 ? 0.683 25.642 -28.271 1.00 67.75 829 PRO A N 1
ATOM 6052 C CA . PRO A 1 829 ? 2.111 25.638 -28.598 1.00 67.75 829 PRO A CA 1
ATOM 6053 C C . PRO A 1 829 ? 2.734 27.038 -28.738 1.00 67.75 829 PRO A C 1
ATOM 6055 O O . PRO A 1 829 ? 3.951 27.146 -28.848 1.00 67.75 829 PRO A O 1
ATOM 6058 N N . GLU A 1 830 ? 1.922 28.100 -28.760 1.00 73.62 830 GLU A N 1
ATOM 6059 C CA . GLU A 1 830 ? 2.392 29.493 -28.753 1.00 73.62 830 GLU A CA 1
ATOM 6060 C C . GLU A 1 830 ? 2.604 30.027 -27.323 1.00 73.62 830 GLU A C 1
ATOM 6062 O O . GLU A 1 830 ? 3.102 31.139 -27.147 1.00 73.62 830 GLU A O 1
ATOM 6067 N N . ASP A 1 831 ? 2.215 29.264 -26.296 1.00 78.00 831 ASP A N 1
ATOM 6068 C CA . ASP A 1 831 ? 2.508 29.590 -24.906 1.00 78.00 831 ASP A CA 1
ATOM 6069 C C . ASP A 1 831 ? 3.933 29.158 -24.552 1.00 78.00 831 ASP A C 1
ATOM 6071 O O . ASP A 1 831 ? 4.234 27.972 -24.432 1.00 78.00 831 ASP A O 1
ATOM 6075 N N . GLY A 1 832 ? 4.821 30.138 -24.398 1.00 77.94 832 GLY A N 1
ATOM 6076 C CA . GLY A 1 832 ? 6.231 29.897 -24.091 1.00 77.94 832 GLY A CA 1
ATOM 6077 C C . GLY A 1 832 ? 6.518 29.523 -22.635 1.00 77.94 832 GLY A C 1
ATOM 6078 O O . GLY A 1 832 ? 7.680 29.332 -22.301 1.00 77.94 832 GLY A O 1
ATOM 6079 N N . ARG A 1 833 ? 5.504 29.458 -21.761 1.00 89.75 833 ARG A N 1
ATOM 6080 C CA . ARG A 1 833 ? 5.685 29.197 -20.326 1.00 89.75 833 ARG A CA 1
ATOM 6081 C C . ARG A 1 833 ? 5.904 27.712 -20.050 1.00 89.75 833 ARG A C 1
ATOM 6083 O O . ARG A 1 833 ? 5.066 26.877 -20.399 1.00 89.75 833 ARG A O 1
ATOM 6090 N N . THR A 1 834 ? 6.979 27.390 -19.338 1.00 86.75 834 THR A N 1
ATOM 6091 C CA . THR A 1 834 ? 7.408 26.018 -19.050 1.00 86.75 834 THR A CA 1
ATOM 6092 C C . THR A 1 834 ? 7.576 25.767 -17.554 1.00 86.75 834 THR A C 1
ATOM 6094 O O . THR A 1 834 ? 8.159 26.542 -16.794 1.00 86.75 834 THR A O 1
ATOM 6097 N N . ILE A 1 835 ? 7.094 24.606 -17.131 1.00 91.31 835 ILE A N 1
ATOM 6098 C CA . ILE A 1 835 ? 7.320 23.991 -15.831 1.00 91.31 835 ILE A CA 1
ATOM 6099 C C . ILE A 1 835 ? 8.534 23.079 -15.988 1.00 91.31 835 ILE A C 1
ATOM 6101 O O . ILE A 1 835 ? 8.454 21.970 -16.514 1.00 91.31 835 ILE A O 1
ATOM 6105 N N . ILE A 1 836 ? 9.688 23.584 -15.575 1.00 87.38 836 ILE A N 1
ATOM 6106 C CA . ILE A 1 836 ? 10.993 22.943 -15.767 1.00 87.38 836 ILE A CA 1
ATOM 6107 C C . ILE A 1 836 ? 11.155 21.739 -14.835 1.00 87.38 836 ILE A C 1
ATOM 6109 O O . ILE A 1 836 ? 11.803 20.764 -15.192 1.00 87.38 836 ILE A O 1
ATOM 6113 N N . SER A 1 837 ? 10.578 21.817 -13.636 1.00 88.31 837 SER A N 1
ATOM 6114 C CA . SER A 1 837 ? 10.531 20.732 -12.659 1.00 88.31 837 SER A CA 1
ATOM 6115 C C . SER A 1 837 ? 9.213 20.823 -11.903 1.00 88.31 837 SER A C 1
ATOM 6117 O O . SER A 1 837 ? 8.931 21.863 -11.297 1.00 88.31 837 SER A O 1
ATOM 6119 N N . GLY A 1 838 ? 8.430 19.743 -11.942 1.00 85.12 838 GLY A N 1
ATOM 6120 C CA . GLY A 1 838 ? 7.144 19.638 -11.252 1.00 85.12 838 GLY A CA 1
ATOM 6121 C C . GLY A 1 838 ? 7.250 19.771 -9.729 1.00 85.12 838 GLY A C 1
ATOM 6122 O O . GLY A 1 838 ? 8.342 19.865 -9.163 1.00 85.12 838 GLY A O 1
ATOM 6123 N N . VAL A 1 839 ? 6.095 19.791 -9.067 1.00 89.50 839 VAL A N 1
ATOM 6124 C CA . VAL A 1 839 ? 5.956 19.962 -7.618 1.00 89.50 839 VAL A CA 1
ATOM 6125 C C . VAL A 1 839 ? 6.552 18.756 -6.892 1.00 89.50 839 VAL A C 1
ATOM 6127 O O . VAL A 1 839 ? 6.094 17.628 -7.060 1.00 89.50 839 VAL A O 1
ATOM 6130 N N . GLN A 1 840 ? 7.565 19.002 -6.065 1.00 90.38 840 GLN A N 1
ATOM 6131 C CA . GLN A 1 840 ? 8.271 17.993 -5.284 1.00 90.38 840 GLN A CA 1
ATOM 6132 C C . GLN A 1 840 ? 8.246 18.358 -3.801 1.00 90.38 840 GLN A C 1
ATOM 6134 O O . GLN A 1 840 ? 8.535 19.496 -3.429 1.00 90.38 840 GLN A O 1
ATOM 6139 N N . ARG A 1 841 ? 7.978 17.384 -2.929 1.00 87.12 841 ARG A N 1
ATOM 6140 C CA . ARG A 1 841 ? 8.218 17.539 -1.492 1.00 87.12 841 ARG A CA 1
ATOM 6141 C C . ARG A 1 841 ? 9.660 17.172 -1.158 1.00 87.12 841 ARG A C 1
ATOM 6143 O O . ARG A 1 841 ? 10.117 16.085 -1.499 1.00 87.12 841 ARG A O 1
ATOM 6150 N N . VAL A 1 842 ? 10.365 18.065 -0.467 1.00 81.06 842 VAL A N 1
ATOM 6151 C CA . VAL A 1 842 ? 11.737 17.846 0.010 1.00 81.06 842 VAL A CA 1
ATOM 6152 C C . VAL A 1 842 ? 11.792 18.212 1.491 1.00 81.06 842 VAL A C 1
ATOM 6154 O O . VAL A 1 842 ? 11.860 19.388 1.856 1.00 81.06 842 VAL A O 1
ATOM 6157 N N . GLY A 1 843 ? 11.713 17.194 2.351 1.00 83.94 843 GLY A N 1
ATOM 6158 C CA . GLY A 1 843 ? 11.604 17.371 3.801 1.00 83.94 843 GLY A CA 1
ATOM 6159 C C . GLY A 1 843 ? 10.366 18.189 4.185 1.00 83.94 843 GLY A C 1
ATOM 6160 O O . GLY A 1 843 ? 9.237 17.817 3.853 1.00 83.94 843 GLY A O 1
ATOM 6161 N N . ASP A 1 844 ? 10.600 19.329 4.840 1.00 86.75 844 ASP A N 1
ATOM 6162 C CA . ASP A 1 844 ? 9.566 20.261 5.315 1.00 86.75 844 ASP A CA 1
ATOM 6163 C C . ASP A 1 844 ? 9.226 21.366 4.303 1.00 86.75 844 ASP A C 1
ATOM 6165 O O . ASP A 1 844 ? 8.679 22.408 4.666 1.00 86.75 844 ASP A O 1
ATOM 6169 N N . THR A 1 845 ? 9.583 21.180 3.033 1.00 89.44 845 THR A N 1
ATOM 6170 C CA . THR A 1 845 ? 9.326 22.168 1.983 1.00 89.44 845 THR A CA 1
ATOM 6171 C C . THR A 1 845 ? 8.666 21.546 0.762 1.00 89.44 845 THR A C 1
ATOM 6173 O O . THR A 1 845 ? 8.873 20.370 0.457 1.00 89.44 845 THR A O 1
ATOM 6176 N N . ILE A 1 846 ? 7.888 22.358 0.047 1.00 93.12 846 ILE A N 1
ATOM 6177 C CA . ILE A 1 846 ? 7.365 22.042 -1.285 1.00 93.12 846 ILE A CA 1
ATOM 6178 C C . ILE A 1 846 ? 8.095 22.921 -2.291 1.00 93.12 846 ILE A C 1
ATOM 6180 O O . ILE A 1 846 ? 8.046 24.145 -2.182 1.00 93.12 846 ILE A O 1
ATOM 6184 N N . THR A 1 847 ? 8.775 22.309 -3.257 1.00 93.75 847 THR A N 1
ATOM 6185 C CA . THR A 1 847 ? 9.596 23.005 -4.248 1.00 93.75 847 THR A CA 1
ATOM 6186 C C . THR A 1 847 ? 9.136 22.718 -5.674 1.00 93.75 847 THR A C 1
ATOM 6188 O O . THR A 1 847 ? 8.645 21.633 -5.975 1.00 93.75 847 THR A O 1
ATOM 6191 N N . LEU A 1 848 ? 9.284 23.701 -6.557 1.00 94.44 848 LEU A N 1
ATOM 6192 C CA . LEU A 1 848 ? 9.058 23.578 -7.997 1.00 94.44 848 LEU A CA 1
ATOM 6193 C C . LEU A 1 848 ? 9.954 24.555 -8.760 1.00 94.44 848 LEU A C 1
ATOM 6195 O O . LEU A 1 848 ? 10.452 25.526 -8.187 1.00 94.44 848 LEU A O 1
ATOM 6199 N N . THR A 1 849 ? 10.153 24.325 -10.059 1.00 93.12 849 THR A N 1
ATOM 6200 C CA . THR A 1 849 ? 10.918 25.245 -10.917 1.00 93.12 849 THR A CA 1
ATOM 6201 C C . THR A 1 849 ? 10.178 25.543 -12.217 1.00 93.12 849 THR A C 1
ATOM 6203 O O . THR A 1 849 ? 9.763 24.625 -12.919 1.00 93.12 849 THR A O 1
ATOM 6206 N N . VAL A 1 850 ? 10.049 26.830 -12.543 1.00 93.06 850 VAL A N 1
ATOM 6207 C CA . VAL A 1 850 ? 9.345 27.363 -13.726 1.00 93.06 850 VAL A CA 1
ATOM 6208 C C . VAL A 1 850 ? 10.181 28.453 -14.414 1.00 93.06 850 VAL A C 1
ATOM 6210 O O . VAL A 1 850 ? 11.193 28.884 -13.860 1.00 93.06 850 VAL A O 1
ATOM 6213 N N . ASP A 1 851 ? 9.767 28.925 -15.590 1.00 89.12 851 ASP A N 1
ATOM 6214 C CA . ASP A 1 851 ? 10.364 30.083 -16.294 1.00 89.12 851 ASP A CA 1
ATOM 6215 C C . ASP A 1 851 ? 9.492 31.363 -16.259 1.00 89.12 851 ASP A C 1
ATOM 6217 O O . ASP A 1 851 ? 9.868 32.409 -16.798 1.00 89.12 851 ASP A O 1
ATOM 6221 N N . PHE A 1 852 ? 8.341 31.314 -15.583 1.00 89.44 852 PHE A N 1
ATOM 6222 C CA . PHE A 1 852 ? 7.357 32.397 -15.528 1.00 89.44 852 PHE A CA 1
ATOM 6223 C C . PHE A 1 852 ? 7.094 32.905 -14.102 1.00 89.44 852 PHE A C 1
ATOM 6225 O O . PHE A 1 852 ? 7.463 32.279 -13.109 1.00 89.44 852 PHE A O 1
ATOM 6232 N N . SER A 1 853 ? 6.452 34.073 -14.001 1.00 89.38 853 SER A N 1
ATOM 6233 C CA . SER A 1 853 ? 6.079 34.717 -12.732 1.00 89.38 853 SER A CA 1
ATOM 6234 C C . SER A 1 853 ? 4.562 34.905 -12.625 1.00 89.38 853 SER A C 1
ATOM 6236 O O . SER A 1 853 ? 3.851 34.806 -13.624 1.00 89.38 853 SER A O 1
ATOM 6238 N N . GLY A 1 854 ? 4.061 35.135 -11.411 1.00 92.00 854 GLY A N 1
ATOM 6239 C CA . GLY A 1 854 ? 2.641 35.328 -11.121 1.00 92.00 854 GLY A CA 1
ATOM 6240 C C . GLY A 1 854 ? 2.271 34.865 -9.713 1.00 92.00 854 GLY A C 1
ATOM 6241 O O . GLY A 1 854 ? 3.118 34.842 -8.814 1.00 92.00 854 GLY A O 1
ATOM 6242 N N . VAL A 1 855 ? 0.999 34.514 -9.516 1.00 95.50 855 VAL A N 1
ATOM 6243 C CA . VAL A 1 855 ? 0.471 34.086 -8.213 1.00 95.50 855 VAL A CA 1
ATOM 6244 C C . VAL A 1 855 ? 0.481 32.565 -8.120 1.00 95.50 855 VAL A C 1
ATOM 6246 O O . VAL A 1 855 ? -0.131 31.885 -8.944 1.00 95.50 855 VAL A O 1
ATOM 6249 N N . PHE A 1 856 ? 1.149 32.048 -7.092 1.00 97.12 856 PHE A N 1
ATOM 6250 C CA . PHE A 1 856 ? 1.235 30.625 -6.784 1.00 97.12 856 PHE A CA 1
ATOM 6251 C C . PHE A 1 856 ? 0.677 30.378 -5.391 1.00 97.12 856 PHE A C 1
ATOM 6253 O O . PHE A 1 856 ? 1.008 31.097 -4.446 1.00 97.12 856 PHE A O 1
ATOM 6260 N N . VAL A 1 857 ? -0.138 29.342 -5.252 1.00 96.44 857 VAL A N 1
ATOM 6261 C CA . VAL A 1 857 ? -0.741 28.970 -3.974 1.00 96.44 857 VAL A CA 1
ATOM 6262 C C . VAL A 1 857 ? -0.479 27.508 -3.674 1.00 96.44 857 VAL A C 1
ATOM 6264 O O . VAL A 1 857 ? -0.694 26.637 -4.515 1.00 96.44 857 VAL A O 1
ATOM 6267 N N . LEU A 1 858 ? 0.004 27.259 -2.465 1.00 94.44 858 LEU A N 1
ATOM 6268 C CA . LEU A 1 858 ? 0.070 25.946 -1.865 1.00 94.44 858 LEU A CA 1
ATOM 6269 C C . LEU A 1 858 ? -1.303 25.627 -1.280 1.00 94.44 858 LEU A C 1
ATOM 6271 O O . LEU A 1 858 ? -1.842 26.400 -0.482 1.00 94.44 858 LEU A O 1
ATOM 6275 N N . VAL A 1 859 ? -1.847 24.486 -1.675 1.00 92.88 859 VAL A N 1
ATOM 6276 C CA . VAL A 1 859 ? -3.160 24.022 -1.238 1.00 92.88 859 VAL A CA 1
ATOM 6277 C C . VAL A 1 859 ? -3.086 22.579 -0.765 1.00 92.88 859 VAL A C 1
ATOM 6279 O O . VAL A 1 859 ? -2.226 21.812 -1.210 1.00 92.88 859 VAL A O 1
ATOM 6282 N N . THR A 1 860 ? -4.003 22.222 0.120 1.00 88.06 860 THR A N 1
ATOM 6283 C CA . THR A 1 860 ? -4.292 20.841 0.520 1.00 88.06 860 THR A CA 1
ATOM 6284 C C . THR A 1 860 ? -5.732 20.525 0.118 1.00 88.06 860 THR A C 1
ATOM 6286 O O . THR A 1 860 ? -6.541 21.456 0.057 1.00 88.06 860 THR A O 1
ATOM 6289 N N . PRO A 1 861 ? -6.052 19.269 -0.229 1.00 76.94 861 PRO A N 1
ATOM 6290 C CA . PRO A 1 861 ? -7.441 18.829 -0.329 1.00 76.94 861 PRO A CA 1
ATOM 6291 C C . PRO A 1 861 ? -8.227 19.136 0.949 1.00 76.94 861 PRO A C 1
ATOM 6293 O O . PRO A 1 861 ? -7.585 19.104 2.030 1.00 76.94 861 PRO A O 1
#

pLDDT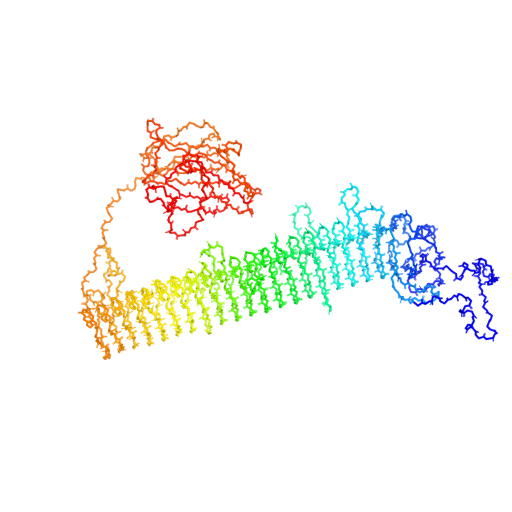: mean 89.54, std 12.77, range [34.06, 98.94]